Protein 8RG1 (pdb70)

B-factor: mean 20.56, std 11.64, range [0.0, 117.67]

Solvent-accessible surface area: 33147 Å² total; per-residue (Å²): 22,37,37,40,67,46,80,76,1,19,127,9,78,24,131,72,15,80,79,130,55,32,17,78,129,13,56,48,2,18,3,0,41,66,2,74,68,94,44,0,3,0,0,10,30,24,43,0,65,0,12,28,0,45,21,159,81,17,73,68,97,64,5,36,86,2,76,149,25,45,39,42,98,110,8,79,1,0,0,4,1,7,8,24,17,78,59,26,174,93,43,42,50,0,3,0,0,0,0,11,107,30,105,190,31,140,87,138,146,54,20,16,18,2,8,0,31,59,3,14,32,37,174,94,86,19,42,7,50,126,82,61,75,19,9,39,32,2,15,5,8,75,24,12,4,5,2,32,3,26,27,2,89,56,78,44,0,7,1,0,2,0,1,5,0,33,20,33,144,91,19,18,61,60,61,7,12,0,37,81,21,4,73,87,146,46,9,99,55,153,55,10,78,5,0,11,0,0,0,0,14,0,31,49,99,4,49,58,0,202,72,9,12,63,22,126,71,15,57,3,5,1,27,0,6,0,0,24,1,0,13,0,4,12,36,6,95,80,34,42,5,0,0,0,6,21,10,26,10,0,2,1,9,1,0,10,8,13,102,6,0,8,3,0,19,4,17,1,3,1,22,13,21,18,8,0,8,2,20,6,35,7,23,56,0,100,79,110,88,12,150,55,81,45,15,8,13,46,102,48,25,98,52,11,62,58,42,62,0,49,110,32,135,22,153,25,7,2,24,8,32,6,0,1,4,15,12,29,51,102,60,68,4,80,72,101,77,3,48,171,80,39,86,2,24,48,0,7,0,20,0,3,1,6,36,0,5,120,15,43,174,105,50,5,116,39,12,104,31,0,0,0,0,0,0,6,10,6,0,0,0,0,54,0,58,0,2,92,70,9,16,9,1,10,32,50,6,60,11,8,5,8,15,43,0,38,1,26,1,1,7,6,13,75,45,0,22,18,0,10,0,0,0,14,41,71,28,35,0,1,76,58,104,0,35,30,21,108,101,12,106,18,63,1,1,0,0,43,10,38,79,142,21,38,38,41,65,48,77,69,2,20,144,14,77,16,122,75,15,77,80,106,47,20,33,56,121,14,66,49,2,21,2,0,39,68,3,58,60,87,44,0,2,0,0,12,27,19,32,0,68,0,7,38,0,46,5,130,83,13,70,62,94,64,4,38,85,2,74,149,27,45,42,45,92,118,6,72,1,0,0,4,1,6,8,28,14,79,65,24,189,114,45,44,47,0,3,0,0,0,0,11,132,28,95,185,25,132,84,188,152,69,41,21,16,1,9,0,30,60,3,22,32,37,174,102,87,25,41,5,62,144,80,65,76,19,9,40,31,2,15,7,9,83,21,12,4,5,1,31,2,28,26,2,89,58,82,46,0,8,1,0,2,0,1,4,0,35,20,34,144,89,26,20,43,63,56,7,11,0,37,80,18,4,63,84,131,42,17,109,56,150,59,11,77,4,0,13,0,0,0,0,16,0,30,48,101,4,52,30,2,168,79,7,12,67,22,127,74,24,50,3,4,1,28,0,5,0,0,25,2,0,17,0,4,12,33,7,93,78,38,45,6,0,0,0,6,22,10,25,10,0,2,1,8,0,0,10,8,13,101,5,0,9,2,0,19,3,18,1,3,0,22,12,21,20,8,0,12,13,20,6,35,8,38,55,17,86,79,144,98,23,159,56,74,46,47,10,12,51,139,45,25,95,36,10,62,59,43,99,0,42,103,31,135,23,147,24,5,2,24,8,33,6,0,1,4,14,12,31,60,103,66,79,7,77,43,76,117,9,35,150,94,24,57,0,28,51,0,8,0,20,0,4,1,6,38,0,5,125,13,42,168,111,54,3,113,40,12,107,31,0,0,0,0,0,0,6,9,6,0,0,0,0,58,0,59,1,3,94,72,8,18,10,1,10,33,52,6,60,23,7,7,11,15,43,0,41,1,24,1,1,8,8,13,75,37,0,28,19,0,8,0,0,0,14,36,71,28,39,0,1,72,65,109,2,31,31,21,110,100,12,99,17,50,0,0,0,0,40,8,37,64,147

InterPro domains:
  IPR011041 Soluble quinoprotein glucose/sorbosone dehydrogenase, beta-propeller domain superfamily [SSF50952] (26-454)
  IPR011042 Six-bladed beta-propeller, TolB-like [G3DSA:2.120.10.30] (25-478)
  IPR012938 Glucose/Sorbosone dehydrogenase [PF07995] (50-306)
  IPR012938 Glucose/Sorbosone dehydrogenase [PF07995] (367-452)
  IPR019893 PQQ-dependent dehydrogenase SndH-like [TIGR03606] (22-478)

Structure (mmCIF, N/CA/C/O backbone):
data_8RG1
#
_entry.id   8RG1
#
_cell.length_a   60.354
_cell.length_b   92.508
_cell.length_c   84.711
_cell.angle_alpha   90.000
_cell.angle_beta   105.000
_cell.angle_gamma   90.000
#
_symmetry.space_group_name_H-M   'P 1 21 1'
#
loop_
_entity.id
_entity.type
_entity.pdbx_description
1 polymer 'Quinoprotein glucose dehydrogenase B'
2 non-polymer '3-(3,5-dicarboxy-1~{H}-pyrrol-2-yl)pyridine-2,4,6-tricarboxylic acid'
3 non-polymer 'CALCIUM ION'
4 non-polymer 'LITHIUM ION'
5 water water
#
loop_
_atom_site.group_PDB
_atom_site.id
_atom_site.type_symbol
_atom_site.label_atom_id
_atom_site.label_alt_id
_atom_site.label_comp_id
_atom_site.label_asym_id
_atom_site.label_entity_id
_atom_site.label_seq_id
_atom_site.pdbx_PDB_ins_code
_atom_site.Cartn_x
_atom_site.Cartn_y
_atom_site.Cartn_z
_atom_site.occupancy
_atom_site.B_iso_or_equiv
_atom_site.auth_seq_id
_atom_site.auth_comp_id
_atom_site.auth_asym_id
_atom_site.auth_atom_id
_atom_site.pdbx_PDB_model_num
ATOM 1 N N . ASP A 1 1 ? 15.67418 1.22904 2.72547 1.000 11.77741 1 ASP A N 1
ATOM 2 C CA . ASP A 1 1 ? 16.95999 1.95416 2.74101 1.000 11.41684 1 ASP A CA 1
ATOM 3 C C . ASP A 1 1 ? 16.75847 3.39830 2.36075 1.000 10.98258 1 ASP A C 1
ATOM 4 O O . ASP A 1 1 ? 15.72920 3.77409 1.80752 1.000 11.89321 1 ASP A O 1
ATOM 15 N N . VAL A 1 2 ? 17.78513 4.17801 2.63018 1.000 11.62739 2 VAL A N 1
ATOM 16 C CA . VAL A 1 2 ? 17.78928 5.60486 2.39937 1.000 11.65634 2 VAL A CA 1
ATOM 17 C C . VAL A 1 2 ? 18.33679 5.83741 1.00447 1.000 11.88006 2 VAL A C 1
ATOM 18 O O . VAL A 1 2 ? 19.31557 5.19819 0.62072 1.000 13.24337 2 VAL A O 1
ATOM 31 N N . PRO A 1 3 ? 17.75577 6.73777 0.21779 1.000 13.03545 3 PRO A N 1
ATOM 32 C CA . PRO A 1 3 ? 18.23744 6.92110 -1.14800 1.000 13.54341 3 PRO A CA 1
ATOM 33 C C . PRO A 1 3 ? 19.68788 7.35876 -1.21050 1.000 14.51458 3 PRO A C 1
ATOM 34 O O . PRO A 1 3 ? 20.16832 8.11359 -0.37518 1.000 15.74367 3 PRO A O 1
ATOM 45 N N . LEU A 1 4 ? 20.38855 6.86986 -2.22280 1.000 15.55154 4 LEU A N 1
ATOM 46 C CA . LEU A 1 4 ? 21.66895 7.44494 -2.60117 1.000 16.55430 4 LEU A CA 1
ATOM 47 C C . LEU A 1 4 ? 21.44431 8.76169 -3.32643 1.000 18.35451 4 LEU A C 1
ATOM 48 O O . LEU A 1 4 ? 20.40442 8.98461 -3.94635 1.000 18.81772 4 LEU A O 1
ATOM 64 N N . THR A 1 5 ? 22.44525 9.62689 -3.26134 1.000 20.14683 5 THR A N 1
ATOM 65 C CA . THR A 1 5 ? 22.41966 10.88015 -3.98959 1.000 21.55753 5 THR A CA 1
ATOM 66 C C . THR A 1 5 ? 22.88678 10.67369 -5.43034 1.000 21.29697 5 THR A C 1
ATOM 67 O O . THR A 1 5 ? 23.53539 9.67565 -5.75559 1.000 20.62057 5 THR A O 1
ATOM 78 N N . PRO A 1 6 ? 22.59601 11.63350 -6.31564 1.000 22.12602 6 PRO A N 1
ATOM 79 C CA . PRO A 1 6 ? 23.14404 11.54105 -7.67487 1.000 22.87874 6 PRO A CA 1
ATOM 80 C C . PRO A 1 6 ? 24.65320 11.41288 -7.68141 1.000 22.24445 6 PRO A C 1
ATOM 81 O O . PRO A 1 6 ? 25.19736 10.68636 -8.51843 1.000 21.72334 6 PRO A O 1
ATOM 92 N N . SER A 1 7 ? 25.34446 12.09998 -6.76480 1.000 22.82347 7 SER A N 1
ATOM 93 C CA . SER A 1 7 ? 26.79278 11.97091 -6.68714 1.000 24.30259 7 SER A CA 1
ATOM 94 C C . SER A 1 7 ? 27.19812 10.54622 -6.34687 1.000 23.66304 7 SER A C 1
ATOM 95 O O . SER A 1 7 ? 28.16902 10.01527 -6.90001 1.000 24.75791 7 SER A O 1
ATOM 103 N N . GLN A 1 8 ? 26.44814 9.89737 -5.45566 1.000 21.99706 8 GLN A N 1
ATOM 104 C CA . GLN A 1 8 ? 26.76908 8.52653 -5.07762 1.000 21.46541 8 GLN A CA 1
ATOM 105 C C . GLN A 1 8 ? 26.49363 7.55815 -6.22109 1.000 21.04431 8 GLN A C 1
ATOM 106 O O . GLN A 1 8 ? 27.24854 6.60408 -6.43091 1.000 21.98652 8 GLN A O 1
ATOM 120 N N . PHE A 1 9 ? 25.45046 7.80090 -7.00535 1.000 19.47833 9 PHE A N 1
ATOM 121 C CA . PHE A 1 9 ? 25.26697 7.00286 -8.20943 1.000 18.96774 9 PHE A CA 1
ATOM 122 C C . PHE A 1 9 ? 26.36056 7.28674 -9.22579 1.000 19.63361 9 PHE A C 1
ATOM 123 O O . PHE A 1 9 ? 26.87373 6.36679 -9.86776 1.000 19.60729 9 PHE A O 1
ATOM 140 N N . ALA A 1 10 ? 26.72235 8.56077 -9.38720 1.000 20.21790 10 ALA A N 1
ATOM 141 C CA . ALA A 1 10 ? 27.69733 8.93843 -10.40734 1.000 21.71281 10 ALA A CA 1
ATOM 142 C C . ALA A 1 10 ? 29.03171 8.23824 -10.20219 1.000 22.98928 10 ALA A C 1
ATOM 143 O O . ALA A 1 10 ? 29.69992 7.87471 -11.17737 1.000 24.06046 10 ALA A O 1
ATOM 150 N N . LYS A 1 11 ? 29.44941 8.04631 -8.94840 1.000 23.21825 11 LYS A N 1
ATOM 151 C CA . LYS A 1 11 ? 30.77453 7.49781 -8.69919 1.000 23.87886 11 LYS A CA 1
ATOM 152 C C . LYS A 1 11 ? 30.83503 5.99065 -8.90096 1.000 22.13128 11 LYS A C 1
ATOM 153 O O . LYS A 1 11 ? 31.92317 5.42399 -8.87577 1.000 23.20772 11 LYS A O 1
ATOM 172 N N . ALA A 1 12 ? 29.70206 5.33134 -9.10462 1.000 20.04682 12 ALA A N 1
ATOM 173 C CA . ALA A 1 12 ? 29.66114 3.87239 -9.14919 1.000 19.55729 12 ALA A CA 1
ATOM 174 C C . ALA A 1 12 ? 29.97004 3.36750 -10.55615 1.000 20.07841 12 ALA A C 1
ATOM 175 O O . ALA A 1 12 ? 29.17875 2.68078 -11.18098 1.000 20.63373 12 ALA A O 1
ATOM 182 N N . LYS A 1 13 ? 31.16379 3.70597 -11.03836 1.000 21.77334 13 LYS A N 1
ATOM 183 C CA . LYS A 1 13 ? 31.49150 3.48703 -12.44371 1.000 24.34207 13 LYS A CA 1
ATOM 184 C C . LYS A 1 13 ? 32.12327 2.12835 -12.72128 1.000 24.94214 13 LYS A C 1
ATOM 185 O O . LYS A 1 13 ? 32.26250 1.75059 -13.89247 1.000 26.35020 13 LYS A O 1
ATOM 204 N N . SER A 1 14 ? 32.48621 1.37735 -11.68854 1.000 23.87096 14 SER A N 1
ATOM 205 C CA . SER A 1 14 ? 32.97870 0.01075 -11.85175 1.000 22.73925 14 SER A CA 1
ATOM 206 C C . SER A 1 14 ? 34.18702 -0.03103 -12.78789 1.000 23.96308 14 SER A C 1
ATOM 207 O O . SER A 1 14 ? 34.22645 -0.75531 -13.78770 1.000 23.53671 14 SER A O 1
ATOM 215 N N . GLU A 1 15 ? 35.20042 0.74837 -12.41901 1.000 25.88173 15 GLU A N 1
ATOM 216 C CA . GLU A 1 15 ? 36.42787 0.79997 -13.19572 1.000 27.44508 15 GLU A CA 1
ATOM 217 C C . GLU A 1 15 ? 37.18358 -0.51734 -13.16257 1.000 27.61088 15 GLU A C 1
ATOM 218 O O . GLU A 1 15 ? 38.11389 -0.68813 -13.95623 1.000 28.71628 15 GLU A O 1
ATOM 230 N N . ASN A 1 16 ? 36.80553 -1.45036 -12.28205 1.000 26.52391 16 ASN A N 1
ATOM 231 C CA . ASN A 1 16 ? 37.43887 -2.75969 -12.19341 1.000 26.66603 16 ASN A CA 1
ATOM 232 C C . ASN A 1 16 ? 36.86209 -3.76768 -13.18443 1.000 24.11836 16 ASN A C 1
ATOM 233 O O . ASN A 1 16 ? 37.19519 -4.95746 -13.12272 1.000 24.73685 16 ASN A O 1
ATOM 244 N N . PHE A 1 17 ? 35.99548 -3.33247 -14.08614 1.000 21.45752 17 PHE A N 1
ATOM 245 C CA . PHE A 1 17 ? 35.48682 -4.19225 -15.13680 1.000 19.98629 17 PHE A CA 1
ATOM 246 C C . PHE A 1 17 ? 35.76115 -3.54408 -16.48365 1.000 20.35739 17 PHE A C 1
ATOM 247 O O . PHE A 1 17 ? 35.72853 -2.32226 -16.61300 1.000 21.84703 17 PHE A O 1
ATOM 264 N N . ASP A 1 18 ? 36.00266 -4.38612 -17.48196 1.000 20.43108 18 ASP A N 1
ATOM 265 C CA . ASP A 1 18 ? 36.08704 -3.97164 -18.87238 1.000 20.79691 18 ASP A CA 1
ATOM 266 C C . ASP A 1 18 ? 34.73791 -4.19385 -19.52935 1.000 18.76772 18 ASP A C 1
ATOM 267 O O . ASP A 1 18 ? 34.16573 -5.28079 -19.42596 1.000 19.35200 18 ASP A O 1
ATOM 276 N N . LYS A 1 19 ? 34.25366 -3.17649 -20.21696 1.000 17.39387 19 LYS A N 1
ATOM 277 C CA . LYS A 1 19 ? 32.97720 -3.20809 -20.91868 1.000 17.29386 19 LYS A CA 1
ATOM 278 C C . LYS A 1 19 ? 33.19944 -3.47542 -22.40038 1.000 17.33860 19 LYS A C 1
ATOM 279 O O . LYS A 1 19 ? 34.08082 -2.88354 -23.02153 1.000 17.98341 19 LYS A O 1
ATOM 298 N N . LYS A 1 20 ? 32.38618 -4.36105 -22.96307 1.000 16.27795 20 LYS A N 1
ATOM 299 C CA . LYS A 1 20 ? 32.39961 -4.61146 -24.39140 1.000 17.00435 20 LYS A CA 1
ATOM 300 C C . LYS A 1 20 ? 30.96478 -4.80792 -24.84858 1.000 16.48850 20 LYS A C 1
ATOM 301 O O . LYS A 1 20 ? 30.21417 -5.58433 -24.25644 1.000 17.05172 20 LYS A O 1
ATOM 320 N N . VAL A 1 21 ? 30.58444 -4.09915 -25.89973 1.000 15.83053 21 VAL A N 1
ATOM 321 C CA . VAL A 1 21 ? 29.28202 -4.30005 -26.51170 1.000 16.06740 21 VAL A CA 1
ATOM 322 C C . VAL A 1 21 ? 29.35684 -5.52909 -27.40117 1.000 16.28058 21 VAL A C 1
ATOM 323 O O . VAL A 1 21 ? 30.23294 -5.63333 -28.26576 1.000 18.15712 21 VAL A O 1
ATOM 336 N N . ILE A 1 22 ? 28.47497 -6.48594 -27.15913 1.000 14.67776 22 ILE A N 1
ATOM 337 C CA . ILE A 1 22 ? 28.40710 -7.67803 -27.99207 1.000 15.94370 22 ILE A CA 1
ATOM 338 C C . ILE A 1 22 ? 27.46362 -7.43747 -29.16048 1.000 15.26467 22 ILE A C 1
ATOM 339 O O . ILE A 1 22 ? 27.83004 -7.65749 -30.31499 1.000 16.79380 22 ILE A O 1
ATOM 355 N N . LEU A 1 23 ? 26.23063 -7.04808 -28.87540 1.000 14.14612 23 LEU A N 1
ATOM 356 C CA . LEU A 1 23 ? 25.24430 -6.73178 -29.89199 1.000 14.31719 23 LEU A CA 1
ATOM 357 C C . LEU A 1 23 ? 24.69145 -5.35507 -29.60026 1.000 14.65933 23 LEU A C 1
ATOM 358 O O . LEU A 1 23 ? 24.39985 -5.02867 -28.44627 1.000 14.22770 23 LEU A O 1
ATOM 374 N N . SER A 1 24 ? 24.50402 -4.57152 -30.65478 1.000 16.63062 24 SER A N 1
ATOM 375 C CA . SER A 1 24 ? 24.05556 -3.19331 -30.51701 1.000 19.24936 24 SER A CA 1
ATOM 376 C C . SER A 1 24 ? 22.80491 -2.91385 -31.33066 1.000 21.04694 24 SER A C 1
ATOM 377 O O . SER A 1 24 ? 22.39737 -1.75092 -31.43258 1.000 23.66041 24 SER A O 1
ATOM 385 N N . ASN A 1 25 ? 22.20071 -3.92179 -31.93991 1.000 19.79679 25 ASN A N 1
ATOM 386 C CA . ASN A 1 25 ? 21.09078 -3.65409 -32.85163 1.000 21.19169 25 ASN A CA 1
ATOM 387 C C . ASN A 1 25 ? 19.81316 -4.34822 -32.40994 1.000 21.00746 25 ASN A C 1
ATOM 388 O O . ASN A 1 25 ? 18.96056 -4.68320 -33.23480 1.000 22.39973 25 ASN A O 1
ATOM 399 N N . LEU A 1 26 ? 19.66155 -4.54078 -31.10553 1.000 18.94143 26 LEU A N 1
ATOM 400 C CA . LEU A 1 26 ? 18.49494 -5.24462 -30.59844 1.000 17.72023 26 LEU A CA 1
ATOM 401 C C . LEU A 1 26 ? 17.32457 -4.29361 -30.43688 1.000 17.96499 26 LEU A C 1
ATOM 402 O O . LEU A 1 26 ? 17.49879 -3.10630 -30.16985 1.000 19.54149 26 LEU A O 1
ATOM 418 N N . ASN A 1 27 ? 16.12499 -4.83211 -30.59202 1.000 17.00698 27 ASN A N 1
ATOM 419 C CA . ASN A 1 27 ? 14.91922 -4.05299 -30.41098 1.000 17.07278 27 ASN A CA 1
ATOM 420 C C . ASN A 1 27 ? 14.25608 -4.51876 -29.12934 1.000 15.89369 27 ASN A C 1
ATOM 421 O O . ASN A 1 27 ? 13.81078 -5.66328 -29.05566 1.000 17.09383 27 ASN A O 1
ATOM 432 N N . LYS A 1 28 ? 14.19916 -3.63569 -28.14519 1.000 14.82514 28 LYS A N 1
ATOM 433 C CA . LYS A 1 28 ? 13.55917 -3.89118 -26.87078 1.000 13.78028 28 LYS A CA 1
ATOM 434 C C . LYS A 1 28 ? 13.95912 -5.25962 -26.31819 1.000 13.26706 28 LYS A C 1
ATOM 435 O O . LYS A 1 28 ? 13.10075 -6.08148 -25.99172 1.000 13.66974 28 LYS A O 1
ATOM 454 N N . PRO A 1 29 ? 15.24764 -5.51609 -26.18955 1.000 12.63277 29 PRO A N 1
ATOM 455 C CA . PRO A 1 29 ? 15.68084 -6.76684 -25.57991 1.000 12.41696 29 PRO A CA 1
ATOM 456 C C . PRO A 1 29 ? 15.19992 -6.79569 -24.15218 1.000 12.66699 29 PRO A C 1
ATOM 457 O O . PRO A 1 29 ? 15.25275 -5.79640 -23.43568 1.000 15.19623 29 PRO A O 1
ATOM 468 N N . HIS A 1 30 ? 14.71990 -7.95056 -23.73213 1.000 11.87742 30 HIS A N 1
ATOM 469 C CA . HIS A 1 30 ? 13.98296 -7.98874 -22.48443 1.000 12.14587 30 HIS A CA 1
ATOM 470 C C . HIS A 1 30 ? 14.54503 -8.98393 -21.48657 1.000 12.58277 30 HIS A C 1
ATOM 471 O O . HIS A 1 30 ? 14.85982 -8.60922 -20.36317 1.000 14.03031 30 HIS A O 1
ATOM 485 N N . ALA A 1 31 ? 14.65478 -10.24206 -21.84663 1.000 12.13008 31 ALA A N 1
ATOM 486 C CA . ALA A 1 31 ? 15.16139 -11.25447 -20.94590 1.000 12.68278 31 ALA A CA 1
ATOM 487 C C . ALA A 1 31 ? 16.39827 -11.88109 -21.55341 1.000 11.53264 31 ALA A C 1
ATOM 488 O O . ALA A 1 31 ? 16.49007 -12.04316 -22.75426 1.000 11.85900 31 ALA A O 1
ATOM 495 N N . LEU A 1 32 ? 17.32623 -12.29905 -20.71430 1.000 11.94848 32 LEU A N 1
ATOM 496 C CA . LEU A 1 32 ? 18.44260 -13.08544 -21.20009 1.000 13.09336 32 LEU A CA 1
ATOM 497 C C . LEU A 1 32 ? 18.73159 -14.19100 -20.20792 1.000 12.16693 32 LEU A C 1
ATOM 498 O O . LEU A 1 32 ? 18.52053 -14.06882 -19.00105 1.000 12.40117 32 LEU A O 1
ATOM 514 N N . LEU A 1 33 ? 19.19111 -15.27733 -20.75970 1.000 11.95375 33 LEU A N 1
ATOM 515 C CA . LEU A 1 33 ? 19.45830 -16.47151 -20.00830 1.000 12.90649 33 LEU A CA 1
ATOM 516 C C . LEU A 1 33 ? 20.73094 -17.10106 -20.52815 1.000 12.60119 33 LEU A C 1
ATOM 517 O O . LEU A 1 33 ? 21.02087 -17.08486 -21.71769 1.000 13.59868 33 LEU A O 1
ATOM 533 N N . TRP A 1 34 ? 21.45580 -17.70547 -19.61740 1.000 12.44854 34 TRP A N 1
ATOM 534 C CA . TRP A 1 34 ? 22.50716 -18.62919 -19.98379 1.000 13.48288 34 TRP A CA 1
ATOM 535 C C . TRP A 1 34 ? 21.85455 -19.96530 -20.30990 1.000 14.33035 34 TRP A C 1
ATOM 536 O O . TRP A 1 34 ? 21.26171 -20.60329 -19.44738 1.000 16.44375 34 TRP A O 1
ATOM 557 N N . GLY A 1 35 ? 21.95078 -20.38755 -21.54891 1.000 13.57236 35 GLY A N 1
ATOM 558 C CA . GLY A 1 35 ? 21.23294 -21.55488 -21.98736 1.000 13.82766 35 GLY A CA 1
ATOM 559 C C . GLY A 1 35 ? 21.96834 -22.85166 -21.73002 1.000 15.19887 35 GLY A C 1
ATOM 560 O O . GLY A 1 35 ? 23.15283 -22.87358 -21.40857 1.000 15.31204 35 GLY A O 1
ATOM 564 N N . PRO A 1 36 ? 21.25431 -23.96296 -21.86778 1.000 17.31755 36 PRO A N 1
ATOM 565 C CA . PRO A 1 36 ? 21.85653 -25.28316 -21.62914 1.000 18.24397 36 PRO A CA 1
ATOM 566 C C . PRO A 1 36 ? 22.91855 -25.64742 -22.63965 1.000 17.89130 36 PRO A C 1
ATOM 567 O O . PRO A 1 36 ? 23.66363 -26.61374 -22.42580 1.000 18.85983 36 PRO A O 1
ATOM 578 N N . ASP A 1 37 ? 23.00131 -24.91438 -23.73956 1.000 16.55956 37 ASP A N 1
ATOM 579 C CA . ASP A 1 37 ? 24.02317 -25.11835 -24.75259 1.000 16.47797 37 ASP A CA 1
ATOM 580 C C . ASP A 1 37 ? 25.20829 -24.20157 -24.53402 1.000 15.85685 37 ASP A C 1
ATOM 581 O O . ASP A 1 37 ? 26.06916 -24.09369 -25.41283 1.000 16.26215 37 ASP A O 1
ATOM 590 N N . ASN A 1 38 ? 25.25114 -23.52630 -23.38311 1.000 15.47259 38 ASN A N 1
ATOM 591 C CA . ASN A 1 38 ? 26.30762 -22.56752 -23.03651 1.000 15.71999 38 ASN A CA 1
ATOM 592 C C . ASN A 1 38 ? 26.34696 -21.38876 -23.98766 1.000 14.91726 38 ASN A C 1
ATOM 593 O O . ASN A 1 38 ? 27.39769 -20.76697 -24.20753 1.000 16.85959 38 ASN A O 1
ATOM 604 N N . GLN A 1 39 ? 25.20761 -21.05506 -24.54972 1.000 13.32496 39 GLN A N 1
ATOM 605 C CA . GLN A 1 39 ? 25.06393 -19.82547 -25.29849 1.000 13.39603 39 GLN A CA 1
ATOM 606 C C . GLN A 1 39 ? 24.07135 -18.94124 -24.55948 1.000 13.20389 39 GLN A C 1
ATOM 607 O O . GLN A 1 39 ? 23.32240 -19.39002 -23.69744 1.000 13.79344 39 GLN A O 1
ATOM 621 N N . ILE A 1 40 ? 24.07136 -17.67597 -24.91906 1.000 12.56435 40 ILE A N 1
ATOM 622 C CA . ILE A 1 40 ? 23.18475 -16.70501 -24.30936 1.000 12.33274 40 ILE A CA 1
ATOM 623 C C . ILE A 1 40 ? 21.92483 -16.63527 -25.14632 1.000 12.04060 40 ILE A C 1
ATOM 624 O O . ILE A 1 40 ? 21.99430 -16.44056 -26.35205 1.000 13.08282 40 ILE A O 1
ATOM 640 N N . TRP A 1 41 ? 20.77041 -16.81630 -24.53277 1.000 12.01954 41 TRP A N 1
ATOM 641 C CA . TRP A 1 41 ? 19.52689 -16.64981 -25.24287 1.000 12.42749 41 TRP A CA 1
ATOM 642 C C . TRP A 1 41 ? 18.85362 -15.39070 -24.73375 1.000 12.01955 41 TRP A C 1
ATOM 643 O O . TRP A 1 41 ? 18.90245 -15.09435 -23.54512 1.000 13.33812 41 TRP A O 1
ATOM 664 N N . LEU A 1 42 ? 18.26863 -14.62599 -25.62601 1.000 11.95901 42 LEU A N 1
ATOM 665 C CA . LEU A 1 42 ? 17.61615 -13.39976 -25.22444 1.000 12.27747 42 LEU A CA 1
ATOM 666 C C . LEU A 1 42 ? 16.36165 -13.19305 -26.04403 1.000 12.26431 42 LEU A C 1
ATOM 667 O O . LEU A 1 42 ? 16.20886 -13.75497 -27.12404 1.000 12.48275 42 LEU A O 1
ATOM 683 N N . THR A 1 43 ? 15.46625 -12.37392 -25.50850 1.000 11.66424 43 THR A N 1
ATOM 684 C CA . THR A 1 43 ? 14.22463 -12.09406 -26.17471 1.000 11.98796 43 THR A CA 1
ATOM 685 C C . THR A 1 43 ? 14.16810 -10.63231 -26.58295 1.000 12.60119 43 THR A C 1
ATOM 686 O O . THR A 1 43 ? 14.79666 -9.76122 -25.97281 1.000 13.06177 43 THR A O 1
ATOM 697 N N . GLU A 1 44 ? 13.38144 -10.39523 -27.60824 1.000 13.11441 44 GLU A N 1
ATOM 698 C CA . GLU A 1 44 ? 13.02821 -9.06309 -28.04518 1.000 13.08283 44 GLU A CA 1
ATOM 699 C C . GLU A 1 44 ? 11.54384 -8.90639 -27.79051 1.000 12.66173 44 GLU A C 1
ATOM 700 O O . GLU A 1 44 ? 10.73142 -9.65109 -28.33919 1.000 13.23021 44 GLU A O 1
ATOM 712 N N . ARG A 1 45 ? 11.18995 -7.95557 -26.94822 1.000 12.26957 45 ARG A N 1
ATOM 713 C CA . ARG A 1 45 ? 9.83480 -7.93838 -26.41744 1.000 12.11166 45 ARG A CA 1
ATOM 714 C C . ARG A 1 45 ? 8.80926 -7.58256 -27.48583 1.000 12.68278 45 ARG A C 1
ATOM 715 O O . ARG A 1 45 ? 7.70444 -8.11931 -27.48765 1.000 13.53814 45 ARG A O 1
ATOM 736 N N . ALA A 1 46 ? 9.11342 -6.63413 -28.35346 1.000 13.98030 46 ALA A N 1
ATOM 737 C CA . ALA A 1 46 ? 8.08590 -6.21549 -29.29838 1.000 14.48826 46 ALA A CA 1
ATOM 738 C C . ALA A 1 46 ? 8.02203 -7.11000 -30.51934 1.000 14.80672 46 ALA A C 1
ATOM 739 O O . ALA A 1 46 ? 6.93489 -7.40811 -31.01780 1.000 16.81485 46 ALA A O 1
ATOM 746 N N . THR A 1 47 ? 9.17154 -7.54002 -31.02066 1.000 14.42509 47 THR A N 1
ATOM 747 C CA . THR A 1 47 ? 9.15974 -8.41138 -32.18331 1.000 14.38035 47 THR A CA 1
ATOM 748 C C . THR A 1 47 ? 8.80904 -9.84597 -31.83174 1.000 13.85661 47 THR A C 1
ATOM 749 O O . THR A 1 47 ? 8.37260 -10.58222 -32.71648 1.000 15.10675 47 THR A O 1
ATOM 760 N N . GLY A 1 48 ? 9.00039 -10.26284 -30.59299 1.000 13.86976 48 GLY A N 1
ATOM 761 C CA . GLY A 1 48 ? 8.79197 -11.64608 -30.27031 1.000 13.73554 48 GLY A CA 1
ATOM 762 C C . GLY A 1 48 ? 9.91853 -12.55660 -30.66609 1.000 13.57762 48 GLY A C 1
ATOM 763 O O . GLY A 1 48 ? 9.75539 -13.77995 -30.63371 1.000 14.22770 48 GLY A O 1
ATOM 767 N N . LYS A 1 49 ? 11.06293 -12.00726 -31.01874 1.000 12.64857 49 LYS A N 1
ATOM 768 C CA . LYS A 1 49 ? 12.18893 -12.82480 -31.40440 1.000 12.73016 49 LYS A CA 1
ATOM 769 C C . LYS A 1 49 ? 12.90705 -13.37608 -30.19418 1.000 12.63541 49 LYS A C 1
ATOM 770 O O . LYS A 1 49 ? 13.04783 -12.72226 -29.15232 1.000 13.26443 49 LYS A O 1
ATOM 789 N N . ILE A 1 50 ? 13.37840 -14.60031 -30.36332 1.000 12.90386 50 ILE A N 1
ATOM 790 C CA . ILE A 1 50 ? 14.23694 -15.30012 -29.44254 1.000 13.56973 50 ILE A CA 1
ATOM 791 C C . ILE A 1 50 ? 15.54381 -15.50998 -30.17709 1.000 12.83280 50 ILE A C 1
ATOM 792 O O . ILE A 1 50 ? 15.57234 -16.16445 -31.23324 1.000 12.89070 50 ILE A O 1
ATOM 808 N N . LEU A 1 51 ? 16.60115 -14.91626 -29.65251 1.000 12.13008 51 LEU A N 1
ATOM 809 C CA . LEU A 1 51 ? 17.91869 -14.90880 -30.25692 1.000 11.74583 51 LEU A CA 1
ATOM 810 C C . LEU A 1 51 ? 18.86191 -15.71899 -29.38496 1.000 12.02744 51 LEU A C 1
ATOM 811 O O . LEU A 1 51 ? 18.73248 -15.75123 -28.16163 1.000 13.52498 51 LEU A O 1
ATOM 827 N N . ARG A 1 52 ? 19.83690 -16.33188 -30.01942 1.000 12.10113 52 ARG A N 1
ATOM 828 C CA . ARG A 1 52 ? 20.88931 -17.04315 -29.31187 1.000 12.05376 52 ARG A CA 1
ATOM 829 C C . ARG A 1 52 ? 22.22728 -16.47723 -29.75990 1.000 11.76688 52 ARG A C 1
ATOM 830 O O . ARG A 1 52 ? 22.49550 -16.40361 -30.96124 1.000 12.79595 52 ARG A O 1
ATOM 851 N N . VAL A 1 53 ? 23.05524 -16.09815 -28.80317 1.000 11.82215 53 VAL A N 1
ATOM 852 C CA . VAL A 1 53 ? 24.31080 -15.41881 -29.05928 1.000 12.27747 53 VAL A CA 1
ATOM 853 C C . VAL A 1 53 ? 25.41937 -16.30003 -28.52178 1.000 12.39327 53 VAL A C 1
ATOM 854 O O . VAL A 1 53 ? 25.36175 -16.74557 -27.37184 1.000 13.11441 53 VAL A O 1
ATOM 867 N N . ASN A 1 54 ? 26.43617 -16.52653 -29.32373 1.000 13.57763 54 ASN A N 1
ATOM 868 C CA . ASN A 1 54 ? 27.57073 -17.28109 -28.86185 1.000 15.43574 54 ASN A CA 1
ATOM 869 C C . ASN A 1 54 ? 28.44180 -16.36371 -28.02430 1.000 16.62799 54 ASN A C 1
ATOM 870 O O . ASN A 1 54 ? 28.92419 -15.35744 -28.53828 1.000 17.72812 54 ASN A O 1
ATOM 881 N N . PRO A 1 55 ? 28.64521 -16.65013 -26.73846 1.000 17.73865 55 PRO A N 1
ATOM 882 C CA . PRO A 1 55 ? 29.32444 -15.67637 -25.87423 1.000 20.39423 55 PRO A CA 1
ATOM 883 C C . PRO A 1 55 ? 30.76221 -15.46896 -26.23587 1.000 22.47606 55 PRO A C 1
ATOM 884 O O . PRO A 1 55 ? 31.32003 -14.41844 -25.90725 1.000 24.57104 55 PRO A O 1
ATOM 895 N N . GLU A 1 56 ? 31.39538 -16.45088 -26.86670 1.000 23.13667 56 GLU A N 1
ATOM 896 C CA . GLU A 1 56 ? 32.80236 -16.30265 -27.21616 1.000 25.95806 56 GLU A CA 1
ATOM 897 C C . GLU A 1 56 ? 32.95723 -15.41931 -28.44008 1.000 26.47127 56 GLU A C 1
ATOM 898 O O . GLU A 1 56 ? 33.71159 -14.44071 -28.41886 1.000 27.93197 56 GLU A O 1
ATOM 910 N N . SER A 1 57 ? 32.22304 -15.73600 -29.50767 1.000 25.24481 57 SER A N 1
ATOM 911 C CA . SER A 1 57 ? 32.38933 -15.05993 -30.78425 1.000 25.03689 57 SER A CA 1
ATOM 912 C C . SER A 1 57 ? 31.39526 -13.92631 -31.00028 1.000 25.03163 57 SER A C 1
ATOM 913 O O . SER A 1 57 ? 31.65120 -13.03882 -31.82115 1.000 25.63696 57 SER A O 1
ATOM 921 N N . GLY A 1 58 ? 30.28162 -13.92898 -30.28759 1.000 22.81557 58 GLY A N 1
ATOM 922 C CA . GLY A 1 58 ? 29.25860 -12.94362 -30.50819 1.000 21.56279 58 GLY A CA 1
ATOM 923 C C . GLY A 1 58 ? 28.36381 -13.19799 -31.70880 1.000 19.27304 58 GLY A C 1
ATOM 924 O O . GLY A 1 58 ? 27.50557 -12.36833 -32.00076 1.000 18.68876 58 GLY A O 1
ATOM 928 N N . SER A 1 59 ? 28.53569 -14.30155 -32.42836 1.000 18.12291 59 SER A N 1
ATOM 929 C CA . SER A 1 59 ? 27.60130 -14.56727 -33.51137 1.000 17.40440 59 SER A CA 1
ATOM 930 C C . SER A 1 59 ? 26.21511 -14.82770 -32.94066 1.000 15.30152 59 SER A C 1
ATOM 931 O O . SER A 1 59 ? 26.05262 -15.33443 -31.82707 1.000 15.48311 59 SER A O 1
ATOM 939 N N . VAL A 1 60 ? 25.20051 -14.46197 -33.70609 1.000 13.30917 60 VAL A N 1
ATOM 940 C CA . VAL A 1 60 ? 23.83691 -14.50587 -33.21950 1.000 12.26694 60 VAL A CA 1
ATOM 941 C C . VAL A 1 60 ? 22.93538 -15.11129 -34.27071 1.000 12.38275 60 VAL A C 1
ATOM 942 O O . VAL A 1 60 ? 23.13573 -14.90732 -35.46759 1.000 12.36958 60 VAL A O 1
ATOM 955 N N . LYS A 1 61 ? 21.94354 -15.85141 -33.81128 1.000 13.37760 61 LYS A N 1
ATOM 956 C CA . LYS A 1 61 ? 20.93969 -16.44968 -34.67599 1.000 14.27508 61 LYS A CA 1
ATOM 957 C C . LYS A 1 61 ? 19.56924 -16.19794 -34.07410 1.000 13.68553 61 LYS A C 1
ATOM 958 O O . LYS A 1 61 ? 19.39414 -16.27387 -32.86388 1.000 14.01715 61 LYS A O 1
ATOM 977 N N . THR A 1 62 ? 18.60776 -15.86648 -34.91537 1.000 13.57236 62 THR A N 1
ATOM 978 C CA . THR A 1 62 ? 17.23713 -15.78917 -34.45881 1.000 14.19086 62 THR A CA 1
ATOM 979 C C . THR A 1 62 ? 16.68371 -17.19803 -34.48307 1.000 14.93305 62 THR A C 1
ATOM 980 O O . THR A 1 62 ? 16.54350 -17.79584 -35.55242 1.000 17.12541 62 THR A O 1
ATOM 991 N N . VAL A 1 63 ? 16.40282 -17.73892 -33.30744 1.000 14.16191 63 VAL A N 1
ATOM 992 C CA . VAL A 1 63 ? 15.92867 -19.10606 -33.20806 1.000 15.55418 63 VAL A CA 1
ATOM 993 C C . VAL A 1 63 ? 14.47047 -19.18054 -33.60414 1.000 15.35679 63 VAL A C 1
ATOM 994 O O . VAL A 1 63 ? 14.03976 -20.13326 -34.25388 1.000 16.59640 63 VAL A O 1
ATOM 1007 N N . PHE A 1 64 ? 13.68700 -18.18615 -33.21241 1.000 14.89094 64 PHE A N 1
ATOM 1008 C CA . PHE A 1 64 ? 12.25435 -18.23951 -33.40371 1.000 14.82514 64 PHE A CA 1
ATOM 1009 C C . PHE A 1 64 ? 11.72034 -16.83725 -33.23278 1.000 14.13296 64 PHE A C 1
ATOM 1010 O O . PHE A 1 64 ? 12.30521 -16.01413 -32.54435 1.000 15.23308 64 PHE A O 1
ATOM 1027 N N . GLN A 1 65 ? 10.59632 -16.57840 -33.86425 1.000 13.79607 65 GLN A N 1
ATOM 1028 C CA . GLN A 1 65 ? 9.84972 -15.35852 -33.65209 1.000 14.82514 65 GLN A CA 1
ATOM 1029 C C . GLN A 1 65 ? 8.44419 -15.79114 -33.27847 1.000 15.41995 65 GLN A C 1
ATOM 1030 O O . GLN A 1 65 ? 7.76513 -16.46494 -34.05560 1.000 16.15161 65 GLN A O 1
ATOM 1044 N N . VAL A 1 66 ? 8.03124 -15.45465 -32.07218 1.000 14.84094 66 VAL A N 1
ATOM 1045 C CA . VAL A 1 66 ? 6.73651 -15.89224 -31.56911 1.000 15.14360 66 VAL A CA 1
ATOM 1046 C C . VAL A 1 66 ? 5.68624 -15.16017 -32.38500 1.000 15.85948 66 VAL A C 1
ATOM 1047 O O . VAL A 1 66 ? 5.64484 -13.93039 -32.34627 1.000 16.55166 66 VAL A O 1
ATOM 1060 N N . PRO A 1 67 ? 4.84434 -15.85739 -33.13692 1.000 16.94645 67 PRO A N 1
ATOM 1061 C CA . PRO A 1 67 ? 3.88459 -15.15389 -33.98598 1.000 17.45177 67 PRO A CA 1
ATOM 1062 C C . PRO A 1 67 ? 2.80297 -14.48122 -33.16267 1.000 16.89381 67 PRO A C 1
ATOM 1063 O O . PRO A 1 67 ? 2.43050 -14.92734 -32.07679 1.000 16.63062 67 PRO A O 1
ATOM 1074 N N . GLU A 1 68 ? 2.28458 -13.39468 -33.70751 1.000 17.57021 68 GLU A N 1
ATOM 1075 C CA . GLU A 1 68 ? 1.08561 -12.72004 -33.23241 1.000 18.11501 68 GLU A CA 1
ATOM 1076 C C . GLU A 1 68 ? 1.27469 -12.07042 -31.87170 1.000 15.22519 68 GLU A C 1
ATOM 1077 O O . GLU A 1 68 ? 0.29788 -11.70051 -31.23132 1.000 15.42784 68 GLU A O 1
ATOM 1089 N N . ILE A 1 69 ? 2.51397 -11.89207 -31.43305 1.000 14.99095 69 ILE A N 1
ATOM 1090 C CA . ILE A 1 69 ? 2.76872 -11.08846 -30.24634 1.000 14.18296 69 ILE A CA 1
ATOM 1091 C C . ILE A 1 69 ? 2.24446 -9.69408 -30.49350 1.000 14.77250 69 ILE A C 1
ATOM 1092 O O . ILE A 1 69 ? 2.42977 -9.11786 -31.57093 1.000 16.08582 69 ILE A O 1
ATOM 1108 N N . VAL A 1 70 ? 1.57038 -9.14860 -29.50033 1.000 14.32245 70 VAL A N 1
ATOM 1109 C CA . VAL A 1 70 ? 1.02051 -7.81117 -29.57188 1.000 15.02780 70 VAL A CA 1
ATOM 1110 C C . VAL A 1 70 ? 1.84578 -6.92810 -28.66011 1.000 14.76724 70 VAL A C 1
ATOM 1111 O O . VAL A 1 70 ? 2.15266 -7.29442 -27.52119 1.000 14.85672 70 VAL A O 1
ATOM 1124 N N . ASN A 1 71 ? 2.19458 -5.75929 -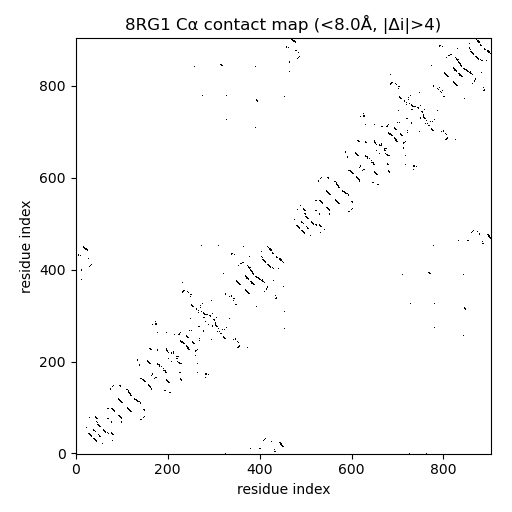29.14886 1.000 15.60682 71 ASN A N 1
ATOM 1125 C CA . ASN A 1 71 ? 2.98144 -4.83146 -28.36224 1.000 17.23333 71 ASN A CA 1
ATOM 1126 C C . ASN A 1 71 ? 2.54865 -3.43593 -28.73497 1.000 17.79129 71 ASN A C 1
ATOM 1127 O O . ASN A 1 71 ? 2.28787 -3.15394 -29.90868 1.000 19.35989 71 ASN A O 1
ATOM 1138 N N . ASP A 1 72 ? 2.42894 -2.58300 -27.72453 1.000 17.60706 72 ASP A N 1
ATOM 1139 C CA . ASP A 1 72 ? 2.13827 -1.17844 -27.94634 1.000 18.92564 72 ASP A CA 1
ATOM 1140 C C . ASP A 1 72 ? 3.42144 -0.39548 -27.74686 1.000 18.64402 72 ASP A C 1
ATOM 1141 O O . ASP A 1 72 ? 4.16689 -0.64738 -26.80616 1.000 18.16238 72 ASP A O 1
ATOM 1150 N N . ALA A 1 73 ? 3.68327 0.54520 -28.65249 1.000 20.58899 73 ALA A N 1
ATOM 1151 C CA . ALA A 1 73 ? 4.90302 1.34269 -28.56771 1.000 23.09982 73 ALA A CA 1
ATOM 1152 C C . ALA A 1 73 ? 5.01129 2.05718 -27.22467 1.000 25.09479 73 ALA A C 1
ATOM 1153 O O . ALA A 1 73 ? 6.12022 2.27021 -26.71981 1.000 26.85026 73 ALA A O 1
ATOM 1160 N N . ASP A 1 74 ? 3.88061 2.44324 -26.63705 1.000 25.93437 74 ASP A N 1
ATOM 1161 C CA . ASP A 1 74 ? 3.85092 3.11118 -25.34510 1.000 27.25032 74 ASP A CA 1
ATOM 1162 C C . ASP A 1 74 ? 3.61386 2.13811 -24.20198 1.000 26.61076 74 ASP A C 1
ATOM 1163 O O . ASP A 1 74 ? 3.16925 2.55044 -23.12056 1.000 29.25055 74 ASP A O 1
ATOM 1172 N N . GLY A 1 75 ? 3.90814 0.85203 -24.41635 1.000 22.64450 75 GLY A N 1
ATOM 1173 C CA . GLY A 1 75 ? 3.51209 -0.18414 -23.49350 1.000 19.62572 75 GLY A CA 1
ATOM 1174 C C . GLY A 1 75 ? 4.67850 -1.07855 -23.12638 1.000 18.12554 75 GLY A C 1
ATOM 1175 O O . GLY A 1 75 ? 5.73380 -1.07982 -23.76126 1.000 18.85983 75 GLY A O 1
ATOM 1179 N N . GLN A 1 76 ? 4.44773 -1.83889 -22.06733 1.000 16.72537 76 GLN A N 1
ATOM 1180 C CA . GLN A 1 76 ? 5.37713 -2.82099 -21.54202 1.000 17.02804 76 GLN A CA 1
ATOM 1181 C C . GLN A 1 76 ? 4.95819 -4.23637 -21.89832 1.000 15.12781 76 GLN A C 1
ATOM 1182 O O . GLN A 1 76 ? 5.43329 -5.19599 -21.29642 1.000 15.29888 76 GLN A O 1
ATOM 1196 N N . ASN A 1 77 ? 4.06089 -4.37216 -22.85334 1.000 13.78818 77 ASN A N 1
ATOM 1197 C CA . ASN A 1 77 ? 3.54875 -5.66063 -23.26323 1.000 12.26694 77 ASN A CA 1
ATOM 1198 C C . ASN A 1 77 ? 4.38057 -6.22018 -24.40339 1.000 12.16693 77 ASN A C 1
ATOM 1199 O O . ASN A 1 77 ? 5.32916 -5.58114 -24.89313 1.000 13.25390 77 ASN A O 1
ATOM 1210 N N . GLY A 1 78 ? 4.07763 -7.46989 -24.75978 1.000 11.66424 78 GLY A N 1
ATOM 1211 C CA . GLY A 1 78 ? 4.78574 -8.15571 -25.81663 1.000 11.70108 78 GLY A CA 1
ATOM 1212 C C . GLY A 1 78 ? 5.21430 -9.52702 -25.36146 1.000 11.42210 78 GLY A C 1
ATOM 1213 O O . GLY A 1 78 ? 4.47005 -10.20298 -24.65310 1.000 12.78542 78 GLY A O 1
ATOM 1217 N N . LEU A 1 79 ? 6.41054 -9.94157 -25.76808 1.000 11.15102 79 LEU A N 1
ATOM 1218 C CA . LEU A 1 79 ? 6.98083 -11.21698 -25.35745 1.000 11.00363 79 LEU A CA 1
ATOM 1219 C C . LEU A 1 79 ? 7.70634 -10.98572 -24.04803 1.000 11.46685 79 LEU A C 1
ATOM 1220 O O . LEU A 1 79 ? 8.59220 -10.11967 -23.98161 1.000 11.74582 79 LEU A O 1
ATOM 1236 N N . LEU A 1 80 ? 7.29298 -11.72325 -23.01362 1.000 12.03796 80 LEU A N 1
ATOM 1237 C CA . LEU A 1 80 ? 7.73753 -11.45038 -21.65824 1.000 11.27735 80 LEU A CA 1
ATOM 1238 C C . LEU A 1 80 ? 8.46756 -12.64549 -21.06783 1.000 10.94310 80 LEU A C 1
ATOM 1239 O O . LEU A 1 80 ? 9.69019 -12.68680 -21.07436 1.000 11.98269 80 LEU A O 1
ATOM 1255 N N . GLY A 1 81 ? 7.74415 -13.60564 -20.53221 1.000 11.41420 81 GLY A N 1
ATOM 1256 C CA . GLY A 1 81 ? 8.38523 -14.70240 -19.86338 1.000 11.16154 81 GLY A CA 1
ATOM 1257 C C . GLY A 1 81 ? 9.21399 -15.54791 -20.80519 1.000 10.96416 81 GLY A C 1
ATOM 1258 O O . GLY A 1 81 ? 8.89419 -15.70125 -21.97216 1.000 11.15628 81 GLY A O 1
ATOM 1262 N N . PHE A 1 82 ? 10.26977 -16.13472 -20.25179 1.000 11.89058 82 PHE A N 1
ATOM 1263 C CA . PHE A 1 82 ? 11.17374 -16.95487 -21.05356 1.000 12.09061 82 PHE A CA 1
ATOM 1264 C C . PHE A 1 82 ? 12.00799 -17.81433 -20.12114 1.000 12.13798 82 PHE A C 1
ATOM 1265 O O . PHE A 1 82 ? 12.74296 -17.28545 -19.28746 1.000 12.24852 82 PHE A O 1
ATOM 1282 N N . ALA A 1 83 ? 11.86337 -19.13013 -20.22935 1.000 12.07481 83 ALA A N 1
ATOM 1283 C CA . ALA A 1 83 ? 12.63106 -20.04612 -19.40272 1.000 12.91965 83 ALA A CA 1
ATOM 1284 C C . ALA A 1 83 ? 12.81010 -21.35441 -20.14110 1.000 12.88017 83 ALA A C 1
ATOM 1285 O O . ALA A 1 83 ? 11.95353 -21.75580 -20.91363 1.000 13.65131 83 ALA A O 1
ATOM 1292 N N . PHE A 1 84 ? 13.90501 -22.03664 -19.84852 1.000 12.56961 84 PHE A N 1
ATOM 1293 C CA . PHE A 1 84 ? 14.10818 -23.38814 -20.32214 1.000 13.17758 84 PHE A CA 1
ATOM 1294 C C . PHE A 1 84 ? 13.62873 -24.40151 -19.30105 1.000 14.05136 84 PHE A C 1
ATOM 1295 O O . PHE A 1 84 ? 13.73645 -24.19883 -18.09516 1.000 14.77250 84 PHE A O 1
ATOM 1312 N N . HIS A 1 85 ? 13.18648 -25.53679 -19.79068 1.000 14.14085 85 HIS A N 1
ATOM 1313 C CA . HIS A 1 85 ? 13.00909 -26.65445 -18.88960 1.000 15.02780 85 HIS A CA 1
ATOM 1314 C C . HIS A 1 85 ? 14.35052 -26.97208 -18.24787 1.000 15.60945 85 HIS A C 1
ATOM 1315 O O . HIS A 1 85 ? 15.37760 -26.94043 -18.92983 1.000 15.79105 85 HIS A O 1
ATOM 1329 N N . PRO A 1 86 ? 14.37565 -27.30187 -16.95285 1.000 17.42545 86 PRO A N 1
ATOM 1330 C CA . PRO A 1 86 ? 15.66962 -27.49894 -16.27974 1.000 19.18093 86 PRO A CA 1
ATOM 1331 C C . PRO A 1 86 ? 16.40629 -28.74446 -16.70157 1.000 19.99682 86 PRO A C 1
ATOM 1332 O O . PRO A 1 86 ? 17.61723 -28.83254 -16.49463 1.000 20.88113 86 PRO A O 1
ATOM 1343 N N . ASP A 1 87 ? 15.71302 -29.71293 -17.28240 1.000 20.89956 87 ASP A N 1
ATOM 1344 C CA . ASP A 1 87 ? 16.33293 -30.93028 -17.79294 1.000 22.89979 87 ASP A CA 1
ATOM 1345 C C . ASP A 1 87 ? 16.17198 -30.91945 -19.30853 1.000 22.35499 87 ASP A C 1
ATOM 1346 O O . ASP A 1 87 ? 15.52021 -31.78021 -19.89191 1.000 23.00244 87 ASP A O 1
ATOM 1355 N N . PHE A 1 88 ? 16.76861 -29.91139 -19.95058 1.000 22.01548 88 PHE A N 1
ATOM 1356 C CA . PHE A 1 88 ? 16.44454 -29.59436 -21.33482 1.000 21.71281 88 PHE A CA 1
ATOM 1357 C C . PHE A 1 88 ? 16.85988 -30.70774 -22.28608 1.000 23.34459 88 PHE A C 1
ATOM 1358 O O . PHE A 1 88 ? 16.18714 -30.93475 -23.29189 1.000 23.00770 88 PHE A O 1
ATOM 1375 N N . LYS A 1 89 ? 17.95538 -31.40223 -21.98879 1.000 26.34757 89 LYS A N 1
ATOM 1376 C CA . LYS A 1 89 ? 18.43675 -32.44295 -22.88937 1.000 28.93209 89 LYS A CA 1
ATOM 1377 C C . LYS A 1 89 ? 17.39418 -33.54100 -23.06165 1.000 29.89800 89 LYS A C 1
ATOM 1378 O O . LYS A 1 89 ? 17.26407 -34.11204 -24.14887 1.000 31.37186 89 LYS A O 1
ATOM 1397 N N . ASN A 1 90 ? 16.63619 -33.83772 -22.01206 1.000 29.17160 90 ASN A N 1
ATOM 1398 C CA . ASN A 1 90 ? 15.59737 -34.85299 -22.05156 1.000 29.28477 90 ASN A CA 1
ATOM 1399 C C . ASN A 1 90 ? 14.20487 -34.27070 -22.23375 1.000 27.47666 90 ASN A C 1
ATOM 1400 O O . ASN A 1 90 ? 13.27360 -35.01670 -22.55970 1.000 29.46374 90 ASN A O 1
ATOM 1411 N N . ASN A 1 91 ? 14.04556 -32.96470 -22.03315 1.000 23.94992 91 ASN A N 1
ATOM 1412 C CA . ASN A 1 91 ? 12.74523 -32.30007 -22.08605 1.000 21.96547 91 ASN A CA 1
ATOM 1413 C C . ASN A 1 91 ? 12.99452 -30.96997 -22.76735 1.000 19.47307 91 ASN A C 1
ATOM 1414 O O . ASN A 1 91 ? 13.14705 -29.93518 -22.10436 1.000 18.63613 91 ASN A O 1
ATOM 1425 N N . PRO A 1 92 ? 13.07165 -30.96237 -24.09962 1.000 19.21514 92 PRO A N 1
ATOM 1426 C CA . PRO A 1 92 ? 13.54504 -29.77849 -24.83950 1.000 18.20186 92 PRO A CA 1
ATOM 1427 C C . PRO A 1 92 ? 12.43030 -28.76428 -25.00863 1.000 16.52008 92 PRO A C 1
ATOM 1428 O O . PRO A 1 92 ? 11.97559 -28.45286 -26.10650 1.000 16.95434 92 PRO A O 1
ATOM 1439 N N . TYR A 1 93 ? 11.99934 -28.22117 -23.88185 1.000 15.66998 93 TYR A N 1
ATOM 1440 C CA . TYR A 1 93 ? 10.91776 -27.25727 -23.85291 1.000 14.84093 93 TYR A CA 1
ATOM 1441 C C . TYR A 1 93 ? 11.38817 -25.88620 -23.43019 1.000 13.81187 93 TYR A C 1
ATOM 1442 O O . TYR A 1 93 ? 12.24314 -25.74073 -22.56271 1.000 14.10927 93 TYR A O 1
ATOM 1460 N N . ILE A 1 94 ? 10.79700 -24.89291 -24.06815 1.000 14.38035 94 ILE A N 1
ATOM 1461 C CA . ILE A 1 94 ? 10.96605 -23.50238 -23.70860 1.000 14.68302 94 ILE A CA 1
ATOM 1462 C C . ILE A 1 94 ? 9.59343 -22.98681 -23.33876 1.000 13.79344 94 ILE A C 1
ATOM 1463 O O . ILE A 1 94 ? 8.60533 -23.29214 -24.01023 1.000 15.59628 94 ILE A O 1
ATOM 1479 N N . TYR A 1 95 ? 9.54140 -22.21476 -22.27395 1.000 12.55908 95 TYR A N 1
ATOM 1480 C CA . TYR A 1 95 ? 8.30478 -21.67143 -21.74550 1.000 11.98270 95 TYR A CA 1
ATOM 1481 C C . TYR A 1 95 ? 8.36971 -20.17419 -21.90923 1.000 12.49592 95 TYR A C 1
ATOM 1482 O O . TYR A 1 95 ? 9.37089 -19.55394 -21.54358 1.000 13.64079 95 TYR A O 1
ATOM 1500 N N . ILE A 1 96 ? 7.31753 -19.60531 -22.46326 1.000 12.01954 96 ILE A N 1
ATOM 1501 C CA . ILE A 1 96 ? 7.26511 -18.16847 -22.64919 1.000 12.01428 96 ILE A CA 1
ATOM 1502 C C . ILE A 1 96 ? 5.94495 -17.66607 -22.11372 1.000 11.89058 96 ILE A C 1
ATOM 1503 O O . ILE A 1 96 ? 5.01600 -18.43023 -21.86069 1.000 12.35906 96 ILE A O 1
ATOM 1519 N N . SER A 1 97 ? 5.88211 -16.37238 -21.92455 1.000 11.54843 97 SER A N 1
ATOM 1520 C CA . SER A 1 97 ? 4.59519 -15.72066 -21.80974 1.000 11.49053 97 SER A CA 1
ATOM 1521 C C . SER A 1 97 ? 4.58862 -14.55339 -22.78313 1.000 11.37210 97 SER A C 1
ATOM 1522 O O . SER A 1 97 ? 5.63219 -13.97329 -23.10865 1.000 12.32484 97 SER A O 1
ATOM 1530 N N . GLY A 1 98 ? 3.41419 -14.22261 -23.26862 1.000 12.03007 98 GLY A N 1
ATOM 1531 C CA . GLY A 1 98 ? 3.33602 -13.10205 -24.18448 1.000 12.10113 98 GLY A CA 1
ATOM 1532 C C . GLY A 1 98 ? 1.94281 -12.53274 -24.22363 1.000 10.91678 98 GLY A C 1
ATOM 1533 O O . GLY A 1 98 ? 0.97294 -13.14548 -23.76749 1.000 12.04059 98 GLY A O 1
ATOM 1537 N N . THR A 1 99 ? 1.87788 -11.33583 -24.77768 1.000 11.22997 99 THR A N 1
ATOM 1538 C CA . THR A 1 99 ? 0.65317 -10.61790 -25.02480 1.000 11.56949 99 THR A CA 1
ATOM 1539 C C . THR A 1 99 ? 0.11682 -11.05238 -26.37525 1.000 12.10376 99 THR A C 1
ATOM 1540 O O . THR A 1 99 ? 0.80740 -10.93109 -27.38896 1.000 12.59329 99 THR A O 1
ATOM 1551 N N . PHE A 1 100 ? -1.10997 -11.52564 -26.38518 1.000 12.05376 100 PHE A N 1
ATOM 1552 C CA . PHE A 1 100 ? -1.79722 -11.88641 -27.61331 1.000 12.33537 100 PHE A CA 1
ATOM 1553 C C . PHE A 1 100 ? -3.20742 -11.32101 -27.58944 1.000 13.16705 100 PHE A C 1
ATOM 1554 O O . PHE A 1 100 ? -3.76172 -11.04544 -26.53407 1.000 13.67500 100 PHE A O 1
ATOM 1571 N N . LYS A 1 101 ? -3.79681 -11.14687 -28.76483 1.000 14.01978 101 LYS A N 1
ATOM 1572 C CA . LYS A 1 101 ? -5.17693 -10.71152 -28.79367 1.000 15.68051 101 LYS A CA 1
ATOM 1573 C C . LYS A 1 101 ? -6.04314 -11.71158 -28.05006 1.000 15.70420 101 LYS A C 1
ATOM 1574 O O . LYS A 1 101 ? -5.80673 -12.92535 -28.08876 1.000 15.90159 101 LYS A O 1
ATOM 1593 N N . ASN A 1 102 ? -7.05806 -11.19623 -27.36873 1.000 16.48587 102 ASN A N 1
ATOM 1594 C CA . ASN A 1 102 ? -7.99895 -12.04601 -26.65855 1.000 18.94406 102 ASN A CA 1
ATOM 1595 C C . ASN A 1 102 ? -9.26634 -12.00031 -27.47698 1.000 22.33920 102 ASN A C 1
ATOM 1596 O O . ASN A 1 102 ? -10.00906 -11.01832 -27.39133 1.000 22.68135 102 ASN A O 1
ATOM 1607 N N . PRO A 1 103 ? -9.56993 -13.02252 -28.27976 1.000 25.90542 103 PRO A N 1
ATOM 1608 C CA . PRO A 1 103 ? -10.80792 -12.98219 -29.06358 1.000 29.02421 103 PRO A CA 1
ATOM 1609 C C . PRO A 1 103 ? -12.06903 -13.10525 -28.21730 1.000 31.75349 103 PRO A C 1
ATOM 1610 O O . PRO A 1 103 ? -13.17211 -13.01469 -28.76420 1.000 33.77478 103 PRO A O 1
ATOM 1621 N N . LYS A 1 104 ? -11.95116 -13.29629 -26.90271 1.000 31.71664 104 LYS A N 1
ATOM 1622 C CA . LYS A 1 104 ? -13.10430 -13.22100 -26.01464 1.000 33.39579 104 LYS A CA 1
ATOM 1623 C C . LYS A 1 104 ? -13.35660 -11.80449 -25.51395 1.000 34.56961 104 LYS A C 1
ATOM 1624 O O . LYS A 1 104 ? -14.40317 -11.55082 -24.91242 1.000 34.88807 104 LYS A O 1
ATOM 1643 N N . SER A 1 105 ? -12.42935 -10.87749 -25.74345 1.000 36.03295 105 SER A N 1
ATOM 1644 C CA . SER A 1 105 ? -12.69328 -9.45853 -25.54668 1.000 39.00699 105 SER A CA 1
ATOM 1645 C C . SER A 1 105 ? -13.27640 -8.88614 -26.83606 1.000 41.00723 105 SER A C 1
ATOM 1646 O O . SER A 1 105 ? -12.82866 -9.22550 -27.94059 1.000 42.09683 105 SER A O 1
ATOM 1654 N N . THR A 1 106 ? -14.28438 -8.02758 -26.69717 0.617 41.76785 106 THR A N 1
ATOM 1655 C CA . THR A 1 106 ? -14.89549 -7.37508 -27.85216 0.617 42.97852 106 THR A CA 1
ATOM 1656 C C . THR A 1 106 ? -14.79422 -5.85449 -27.79097 0.617 44.11549 106 THR A C 1
ATOM 1657 O O . THR A 1 106 ? -15.43450 -5.16851 -28.59897 0.617 44.11549 106 THR A O 1
ATOM 1668 N N . ASP A 1 107 ? -14.00985 -5.31090 -26.85786 0.719 45.05508 107 ASP A N 1
ATOM 1669 C CA . ASP A 1 107 ? -13.61945 -3.90710 -26.86658 0.719 46.18680 107 ASP A CA 1
ATOM 1670 C C . ASP A 1 107 ? -12.09719 -3.81021 -26.82314 0.719 46.39998 107 ASP A C 1
ATOM 1671 O O . ASP A 1 107 ? -11.40322 -4.78044 -26.49287 0.719 46.72633 107 ASP A O 1
ATOM 1680 N N . LYS A 1 108 ? -11.57472 -2.63163 -27.16752 1.000 45.98414 108 LYS A N 1
ATOM 1681 C CA . LYS A 1 108 ? -10.13245 -2.42314 -27.25909 1.000 45.20773 108 LYS A CA 1
ATOM 1682 C C . LYS A 1 108 ? -9.63231 -1.35339 -26.28545 1.000 44.22340 108 LYS A C 1
ATOM 1683 O O . LYS A 1 108 ? -8.79377 -0.51710 -26.63693 1.000 45.44460 108 LYS A O 1
ATOM 1702 N N . GLU A 1 109 ? -10.13021 -1.36078 -25.04751 0.674 41.84154 109 GLU A N 1
ATOM 1703 C CA . GLU A 1 109 ? -9.37276 -0.73504 -23.96773 0.674 39.87815 109 GLU A CA 1
ATOM 1704 C C . GLU A 1 109 ? -8.42529 -1.74773 -23.32876 0.674 36.69882 109 GLU A C 1
ATOM 1705 O O . GLU A 1 109 ? -7.29700 -1.40355 -22.95470 0.674 36.95411 109 GLU A O 1
ATOM 1717 N N . LEU A 1 110 ? -8.87799 -2.99586 -23.19916 1.000 33.24577 110 LEU A N 1
ATOM 1718 C CA . LEU A 1 110 ? -8.05690 -4.12216 -22.74878 1.000 29.52164 110 LEU A CA 1
ATOM 1719 C C . LEU A 1 110 ? -8.30728 -5.29813 -23.69243 1.000 25.36325 110 LEU A C 1
ATOM 1720 O O . LEU A 1 110 ? -8.92040 -6.31149 -23.31035 1.000 24.75002 110 LEU A O 1
ATOM 1736 N N . PRO A 1 111 ? -7.81630 -5.19525 -24.93935 1.000 22.03916 111 PRO A N 1
ATOM 1737 C CA . PRO A 1 111 ? -8.15455 -6.17941 -25.98738 1.000 19.34411 111 PRO A CA 1
ATOM 1738 C C . PRO A 1 111 ? -7.34256 -7.46854 -25.94120 1.000 17.47546 111 PRO A C 1
ATOM 1739 O O . PRO A 1 111 ? -7.59468 -8.38587 -26.74813 1.000 18.06500 111 PRO A O 1
ATOM 1750 N N . ASN A 1 112 ? -6.35103 -7.54538 -25.09021 1.000 15.99897 112 ASN A N 1
ATOM 1751 C CA . ASN A 1 112 ? -5.39576 -8.62267 -25.14587 1.000 14.35403 112 ASN A CA 1
ATOM 1752 C C . ASN A 1 112 ? -5.48616 -9.49143 -23.91824 1.000 13.55394 112 ASN A C 1
ATOM 1753 O O . ASN A 1 112 ? -6.18527 -9.19438 -22.94916 1.000 15.43047 112 ASN A O 1
ATOM 1764 N N . GLN A 1 113 ? -4.74940 -10.58176 -23.99432 1.000 12.91439 113 GLN A N 1
ATOM 1765 C CA . GLN A 1 113 ? -4.58109 -11.50673 -22.89983 1.000 12.30379 113 GLN A CA 1
ATOM 1766 C C . GLN A 1 113 ? -3.10140 -11.81649 -22.82784 1.000 12.33537 113 GLN A C 1
ATOM 1767 O O . GLN A 1 113 ? -2.35784 -11.60282 -23.78436 1.000 13.16178 113 GLN A O 1
ATOM 1781 N N . THR A 1 114 ? -2.67285 -12.32697 -21.69060 1.000 11.90374 114 THR A N 1
ATOM 1782 C CA . THR A 1 114 ? -1.36451 -12.93913 -21.56644 1.000 11.64581 114 THR A CA 1
ATOM 1783 C C . THR A 1 114 ? -1.54287 -14.45386 -21.58085 1.000 11.58791 114 THR A C 1
ATOM 1784 O O . THR A 1 114 ? -2.49272 -14.99043 -21.00636 1.000 11.86952 114 THR A O 1
ATOM 1795 N N . ILE A 1 115 ? -0.64132 -15.12715 -22.26830 1.000 12.41169 115 ILE A N 1
ATOM 1796 C CA . ILE A 1 115 ? -0.65846 -16.57418 -22.38374 1.000 11.93269 115 ILE A CA 1
ATOM 1797 C C . ILE A 1 115 ? 0.71091 -17.06354 -21.97610 1.000 11.53264 115 ILE A C 1
ATOM 1798 O O . ILE A 1 115 ? 1.72438 -16.54377 -22.44894 1.000 12.21430 115 ILE A O 1
ATOM 1814 N N . ILE A 1 116 ? 0.73898 -18.04515 -21.09629 1.000 11.59581 116 ILE A N 1
ATOM 1815 C CA . ILE A 1 116 ? 1.94078 -18.81078 -20.80852 1.000 12.39327 116 ILE A CA 1
ATOM 1816 C C . ILE A 1 116 ? 1.89402 -20.00859 -21.73113 1.000 12.69067 116 ILE A C 1
ATOM 1817 O O . ILE A 1 116 ? 0.90034 -20.74388 -21.75520 1.000 12.08534 116 ILE A O 1
ATOM 1833 N N . ARG A 1 117 ? 2.93672 -20.17767 -22.52771 1.000 12.38538 117 ARG A N 1
ATOM 1834 C CA . ARG A 1 117 ? 2.94651 -21.13293 -23.60744 1.000 13.13547 117 ARG A CA 1
ATOM 1835 C C . ARG A 1 117 ? 4.25251 -21.90117 -23.57605 1.000 13.45129 117 ARG A C 1
ATOM 1836 O O . ARG A 1 117 ? 5.31119 -21.34570 -23.28917 1.000 14.35403 117 ARG A O 1
ATOM 1857 N N . ARG A 1 118 ? 4.17407 -23.17529 -23.91343 1.000 13.54341 118 ARG A N 1
ATOM 1858 C CA . ARG A 1 118 ? 5.33683 -24.02579 -24.07411 1.000 13.26180 118 ARG A CA 1
ATOM 1859 C C . ARG A 1 118 ? 5.58968 -24.23150 -25.55240 1.000 13.41182 118 ARG A C 1
ATOM 1860 O O . ARG A 1 118 ? 4.65044 -24.32617 -26.34737 1.000 14.73829 118 ARG A O 1
ATOM 1881 N N . TYR A 1 119 ? 6.86065 -24.27120 -25.90807 1.000 13.21179 119 TYR A N 1
ATOM 1882 C CA . TYR A 1 119 ? 7.33604 -24.66913 -27.21264 1.000 13.61710 119 TYR A CA 1
ATOM 1883 C C . TYR A 1 119 ? 8.30499 -25.82440 -27.03860 1.000 13.85397 119 TYR A C 1
ATOM 1884 O O . TYR A 1 119 ? 8.95845 -25.95730 -25.99706 1.000 14.21717 119 TYR A O 1
ATOM 1902 N N . THR A 1 120 ? 8.38580 -26.65207 -28.06209 1.000 14.57248 120 THR A N 1
ATOM 1903 C CA . THR A 1 120 ? 9.38601 -27.68862 -28.14107 1.000 14.95148 120 THR A CA 1
ATOM 1904 C C . THR A 1 120 ? 10.49798 -27.20470 -29.05149 1.000 15.40943 120 THR A C 1
ATOM 1905 O O . THR A 1 120 ? 10.24069 -26.72454 -30.15992 1.000 16.87012 120 THR A O 1
ATOM 1916 N N . TYR A 1 121 ? 11.72248 -27.30033 -28.56559 1.000 16.06213 121 TYR A N 1
ATOM 1917 C CA . TYR A 1 121 ? 12.87560 -26.91961 -29.35163 1.000 16.13583 121 TYR A CA 1
ATOM 1918 C C . TYR A 1 121 ? 13.28934 -28.08454 -30.22322 1.000 17.25175 121 TYR A C 1
ATOM 1919 O O . TYR A 1 121 ? 13.46707 -29.20039 -29.73340 1.000 18.83088 121 TYR A O 1
ATOM 1937 N N . ASN A 1 122 ? 13.45447 -27.81088 -31.50699 1.000 17.74392 122 ASN A N 1
ATOM 1938 C CA . ASN A 1 122 ? 13.91717 -28.78761 -32.48233 1.000 19.50728 122 ASN A CA 1
ATOM 1939 C C . ASN A 1 122 ? 15.37063 -28.46103 -32.79204 1.000 20.39686 122 ASN A C 1
ATOM 1940 O O . ASN A 1 122 ? 15.65192 -27.46317 -33.45809 1.000 20.35738 122 ASN A O 1
ATOM 1951 N N . LYS A 1 123 ? 16.28574 -29.28945 -32.28047 1.000 22.22077 123 LYS A N 1
ATOM 1952 C CA . LYS A 1 123 ? 17.71175 -29.02580 -32.43530 1.000 24.67632 123 LYS A CA 1
ATOM 1953 C C . LYS A 1 123 ? 18.15981 -29.20945 -33.87501 1.000 23.63673 123 LYS A C 1
ATOM 1954 O O . LYS A 1 123 ? 19.12053 -28.56720 -34.31001 1.000 23.80516 123 LYS A O 1
ATOM 1973 N N . SER A 1 124 ? 17.47461 -30.06311 -34.62715 1.000 22.97086 124 SER A N 1
ATOM 1974 C CA . SER A 1 124 ? 17.91828 -30.35141 -35.98509 1.000 24.03940 124 SER A CA 1
ATOM 1975 C C . SER A 1 124 ? 17.63330 -29.18846 -36.92861 1.000 22.58923 124 SER A C 1
ATOM 1976 O O . SER A 1 124 ? 18.40929 -28.93933 -37.84685 1.000 23.39459 124 SER A O 1
ATOM 1984 N N . THR A 1 125 ? 16.55673 -28.44682 -36.70410 1.000 21.97600 125 THR A N 1
ATOM 1985 C CA . THR A 1 125 ? 16.23755 -27.29083 -37.51429 1.000 22.38394 125 THR A CA 1
ATOM 1986 C C . THR A 1 125 ? 16.42790 -26.00394 -36.73612 1.000 21.54174 125 THR A C 1
ATOM 1987 O O . THR A 1 125 ? 16.18767 -24.91869 -37.27491 1.000 22.08654 125 THR A O 1
ATOM 1998 N N . ASP A 1 126 ? 16.83588 -26.10259 -35.47944 1.000 20.59426 126 ASP A N 1
ATOM 1999 C CA . ASP A 1 126 ? 17.09150 -24.96588 -34.61166 1.000 20.87060 126 ASP A CA 1
ATOM 2000 C C . ASP A 1 126 ? 15.91415 -23.99538 -34.60259 1.000 19.88101 126 ASP A C 1
ATOM 2001 O O . ASP A 1 126 ? 16.05195 -22.79587 -34.87689 1.000 21.10747 126 ASP A O 1
ATOM 2010 N N . THR A 1 127 ? 14.74393 -24.51452 -34.23946 1.000 18.74667 127 THR A N 1
ATOM 2011 C CA . THR A 1 127 ? 13.58621 -23.65542 -34.11633 1.000 19.18356 127 THR A CA 1
ATOM 2012 C C . THR A 1 127 ? 12.66220 -24.20552 -33.04665 1.000 17.30965 127 THR A C 1
ATOM 2013 O O . THR A 1 127 ? 12.92028 -25.24430 -32.43565 1.000 17.76497 127 THR A O 1
ATOM 2024 N N . LEU A 1 128 ? 11.58776 -23.47692 -32.80427 1.000 16.08319 128 LEU A N 1
ATOM 2025 C CA . LEU A 1 128 ? 10.59583 -23.86910 -31.82645 1.000 15.69367 128 LEU A CA 1
ATOM 2026 C C . LEU A 1 128 ? 9.35015 -24.31951 -32.56230 1.000 16.10688 128 LEU A C 1
ATOM 2027 O O . LEU A 1 128 ? 9.00687 -23.78240 -33.61569 1.000 16.77274 128 LEU A O 1
ATOM 2043 N N . GLU A 1 129 ? 8.67073 -25.29654 -31.98886 1.000 17.15437 129 GLU A N 1
ATOM 2044 C CA . GLU A 1 129 ? 7.52746 -25.90827 -32.63839 1.000 18.89932 129 GLU A CA 1
ATOM 2045 C C . GLU A 1 129 ? 6.56393 -26.39023 -31.56789 1.000 17.50178 129 GLU A C 1
ATOM 2046 O O . GLU A 1 129 ? 6.84999 -26.30326 -30.37077 1.000 17.15437 129 GLU A O 1
ATOM 2058 N N . LYS A 1 130 ? 5.42878 -26.90935 -32.01745 1.000 18.31503 130 LYS A N 1
ATOM 2059 C CA . LYS A 1 130 ? 4.44617 -27.53980 -31.14765 1.000 19.84153 130 LYS A CA 1
ATOM 2060 C C . LYS A 1 130 ? 4.04970 -26.62020 -29.98970 1.000 18.52559 130 LYS A C 1
ATOM 2061 O O . LYS A 1 130 ? 4.18835 -26.98349 -28.81796 1.000 18.85457 130 LYS A O 1
ATOM 2080 N N . PRO A 1 131 ? 3.55520 -25.42608 -30.27850 1.000 18.42821 131 PRO A N 1
ATOM 2081 C CA . PRO A 1 131 ? 3.11204 -24.53837 -29.20021 1.000 18.39662 131 PRO A CA 1
ATOM 2082 C C . PRO A 1 131 ? 1.99386 -25.19573 -28.42372 1.000 17.54915 131 PRO A C 1
ATOM 2083 O O . PRO A 1 131 ? 1.11937 -25.86107 -29.00492 1.000 18.34661 131 PRO A O 1
ATOM 2094 N N . VAL A 1 132 ? 2.03914 -25.00182 -27.10418 1.000 16.35691 132 VAL A N 1
ATOM 2095 C CA . VAL A 1 132 ? 0.98920 -25.49036 -26.22138 1.000 16.96751 132 VAL A CA 1
ATOM 2096 C C . VAL A 1 132 ? 0.67393 -24.38074 -25.23871 1.000 16.46481 132 VAL A C 1
ATOM 2097 O O . VAL A 1 132 ? 1.55180 -23.96086 -24.48090 1.000 16.43849 132 VAL A O 1
ATOM 2110 N N . ASP A 1 133 ? -0.57002 -23.90983 -25.22886 1.000 16.41744 133 ASP A N 1
ATOM 2111 C CA . ASP A 1 133 ? -0.98005 -22.89247 -24.27247 1.000 17.30176 133 ASP A CA 1
ATOM 2112 C C . ASP A 1 133 ? -1.15319 -23.58072 -22.92819 1.000 17.90709 133 ASP A C 1
ATOM 2113 O O . ASP A 1 133 ? -1.98163 -24.47862 -22.78577 1.000 21.17063 133 ASP A O 1
ATOM 2122 N N . LEU A 1 134 ? -0.36375 -23.17047 -21.94750 1.000 15.95949 134 LEU A N 1
ATOM 2123 C CA . LEU A 1 134 ? -0.47475 -23.74806 -20.61944 1.000 15.78315 134 LEU A CA 1
ATOM 2124 C C . LEU A 1 134 ? -1.47136 -22.99575 -19.77410 1.000 15.79631 134 LEU A C 1
ATOM 2125 O O . LEU A 1 134 ? -2.24134 -23.60898 -19.02850 1.000 16.87275 134 LEU A O 1
ATOM 2141 N N . LEU A 1 135 ? -1.48719 -21.67794 -19.89327 1.000 14.48037 135 LEU A N 1
ATOM 2142 C CA . LEU A 1 135 ? -2.43345 -20.87647 -19.12484 1.000 14.56722 135 LEU A CA 1
ATOM 2143 C C . LEU A 1 135 ? -2.72659 -19.65642 -19.96532 1.000 14.08558 135 LEU A C 1
ATOM 2144 O O . LEU A 1 135 ? -1.82222 -18.86283 -20.23571 1.000 14.85935 135 LEU A O 1
ATOM 2160 N N . ALA A 1 136 ? -3.96600 -19.52749 -20.39425 1.000 14.11716 136 ALA A N 1
ATOM 2161 C CA . ALA A 1 136 ? -4.37203 -18.44354 -21.25353 1.000 13.31707 136 ALA A CA 1
ATOM 2162 C C . ALA A 1 136 ? -5.44698 -17.61394 -20.57137 1.000 13.70922 136 ALA A C 1
ATOM 2163 O O . ALA A 1 136 ? -5.92808 -17.94941 -19.49422 1.000 15.18571 136 ALA A O 1
ATOM 2170 N N . GLY A 1 137 ? -5.77874 -16.48070 -21.18308 1.000 13.20653 137 GLY A N 1
ATOM 2171 C CA . GLY A 1 137 ? -6.77525 -15.62261 -20.60070 1.000 13.54604 137 GLY A CA 1
ATOM 2172 C C . GLY A 1 137 ? -6.29401 -14.87238 -19.39007 1.000 13.80660 137 GLY A C 1
ATOM 2173 O O . GLY A 1 137 ? -7.11493 -14.43020 -18.59279 1.000 15.51469 137 GLY A O 1
ATOM 2177 N N . LEU A 1 138 ? -4.98987 -14.72345 -19.22360 1.000 13.18810 138 LEU A N 1
ATOM 2178 C CA . LEU A 1 138 ? -4.47924 -13.92469 -18.13579 1.000 12.68015 138 LEU A CA 1
ATOM 2179 C C . LEU A 1 138 ? -4.63159 -12.46304 -18.47787 1.000 12.06428 138 LEU A C 1
ATOM 2180 O O . LEU A 1 138 ? -4.68026 -12.08084 -19.64583 1.000 12.20641 138 LEU A O 1
ATOM 2196 N N . PRO A 1 139 ? -4.70104 -11.61598 -17.47355 1.000 11.46685 139 PRO A N 1
ATOM 2197 C CA . PRO A 1 139 ? -4.82017 -10.18631 -17.72496 1.000 11.21155 139 PRO A CA 1
ATOM 2198 C C . PRO A 1 139 ? -3.68112 -9.68431 -18.58752 1.000 11.29577 139 PRO A C 1
ATOM 2199 O O . PRO A 1 139 ? -2.56516 -10.20017 -18.54981 1.000 11.91163 139 PRO A O 1
ATOM 2210 N N . SER A 1 140 ? -3.97635 -8.63190 -19.34499 1.000 11.62476 140 SER A N 1
ATOM 2211 C CA . SER A 1 140 ? -2.97473 -7.94549 -20.12658 1.000 12.46433 140 SER A CA 1
ATOM 2212 C C . SER A 1 140 ? -3.32890 -6.47678 -20.16052 1.000 12.82490 140 SER A C 1
ATOM 2213 O O . SER A 1 140 ? -4.50264 -6.11456 -20.20673 1.000 13.95135 140 SER A O 1
ATOM 2221 N N . SER A 1 141 ? -2.30410 -5.64016 -20.17505 1.000 12.14587 141 SER A N 1
ATOM 2222 C CA . SER A 1 141 ? -2.48552 -4.21828 -20.38482 1.000 12.47749 141 SER A CA 1
ATOM 2223 C C . SER A 1 141 ? -1.14399 -3.69067 -20.85126 1.000 12.27747 141 SER A C 1
ATOM 2224 O O . SER A 1 141 ? -0.19164 -4.45429 -21.05048 1.000 12.82490 141 SER A O 1
ATOM 2232 N N . LYS A 1 142 ? -1.04825 -2.36922 -21.00516 1.000 12.83543 142 LYS A N 1
ATOM 2233 C CA . LYS A 1 142 ? 0.19314 -1.75072 -21.42424 1.000 13.83029 142 LYS A CA 1
ATOM 2234 C C . LYS A 1 142 ? 1.17321 -1.54974 -20.28282 1.000 13.85661 142 LYS A C 1
ATOM 2235 O O . LYS A 1 142 ? 2.33542 -1.23064 -20.54988 1.000 15.05938 142 LYS A O 1
ATOM 2254 N N . ASP A 1 143 ? 0.73181 -1.68975 -19.03978 1.000 13.89871 143 ASP A N 1
ATOM 2255 C CA . ASP A 1 143 ? 1.53162 -1.30559 -17.89349 1.000 14.28824 143 ASP A CA 1
ATOM 2256 C C . ASP A 1 143 ? 1.65611 -2.45010 -16.90621 1.000 13.10125 143 ASP A C 1
ATOM 2257 O O . ASP A 1 143 ? 0.71837 -3.22621 -16.70833 1.000 13.35128 143 ASP A O 1
ATOM 2266 N N . HIS A 1 144 ? 2.81982 -2.53059 -16.26761 1.000 12.13271 144 HIS A N 1
ATOM 2267 C CA . HIS A 1 144 ? 3.02687 -3.41675 -15.12084 1.000 11.45632 144 HIS A CA 1
ATOM 2268 C C . HIS A 1 144 ? 2.59904 -4.83523 -15.45730 1.000 11.22734 144 HIS A C 1
ATOM 2269 O O . HIS A 1 144 ? 1.75592 -5.44647 -14.79977 1.000 11.99059 144 HIS A O 1
ATOM 2284 N N . GLN A 1 145 ? 3.18325 -5.33823 -16.51447 1.000 11.37736 145 GLN A N 1
ATOM 2285 C CA . GLN A 1 145 ? 2.91848 -6.69629 -16.93621 1.000 11.62213 145 GLN A CA 1
ATOM 2286 C C . GLN A 1 145 ? 3.80212 -7.68840 -16.20514 1.000 12.31958 145 GLN A C 1
ATOM 2287 O O . GLN A 1 145 ? 3.35146 -8.80264 -15.88287 1.000 13.41708 145 GLN A O 1
ATOM 2301 N N . SER A 1 146 ? 5.03418 -7.28708 -15.92073 1.000 12.18272 146 SER A N 1
ATOM 2302 C CA . SER A 1 146 ? 6.01074 -8.13854 -15.24108 1.000 12.85122 146 SER A CA 1
ATOM 2303 C C . SER A 1 146 ? 6.36970 -9.30523 -16.14460 1.000 13.39339 146 SER A C 1
ATOM 2304 O O . SER A 1 146 ? 7.07785 -9.13193 -17.13392 1.000 16.79643 146 SER A O 1
ATOM 2312 N N . GLY A 1 147 ? 5.89837 -10.49419 -15.82519 1.000 11.79583 147 GLY A N 1
ATOM 2313 C CA . GLY A 1 147 ? 6.06200 -11.60962 -16.71301 1.000 11.69582 147 GLY A CA 1
ATOM 2314 C C . GLY A 1 147 ? 7.33814 -12.38244 -16.56853 1.000 11.88269 147 GLY A C 1
ATOM 2315 O O . GLY A 1 147 ? 7.70451 -13.11387 -17.48086 1.000 13.69869 147 GLY A O 1
ATOM 2319 N N . ARG A 1 148 ? 8.00276 -12.30979 -15.42979 1.000 11.19050 148 ARG A N 1
ATOM 2320 C CA . ARG A 1 148 ? 9.15812 -13.17251 -15.22278 1.000 11.40105 148 ARG A CA 1
ATOM 2321 C C . ARG A 1 148 ? 8.64944 -14.58868 -15.02160 1.000 11.00890 148 ARG A C 1
ATOM 2322 O O . ARG A 1 148 ? 7.72275 -14.81450 -14.25734 1.000 11.82215 148 ARG A O 1
ATOM 2343 N N . LEU A 1 149 ? 9.26750 -15.53476 -15.68943 1.000 11.28524 149 LEU A N 1
ATOM 2344 C CA . LEU A 1 149 ? 8.84858 -16.92303 -15.68241 1.000 11.18260 149 LEU A CA 1
ATOM 2345 C C . LEU A 1 149 ? 10.07934 -17.73776 -15.35270 1.000 11.74056 149 LEU A C 1
ATOM 2346 O O . LEU A 1 149 ? 11.06780 -17.68751 -16.07056 1.000 12.48275 149 LEU A O 1
ATOM 2362 N N . VAL A 1 150 ? 10.02395 -18.47538 -14.26341 1.000 12.30905 150 VAL A N 1
ATOM 2363 C CA . VAL A 1 150 ? 11.12729 -19.33238 -13.87316 1.000 12.47223 150 VAL A CA 1
ATOM 2364 C C . VAL A 1 150 ? 10.56186 -20.68995 -13.50190 1.000 12.60909 150 VAL A C 1
ATOM 2365 O O . VAL A 1 150 ? 9.38287 -20.82811 -13.18718 1.000 14.05663 150 VAL A O 1
ATOM 2378 N N . ILE A 1 151 ? 11.40689 -21.70433 -13.54723 1.000 13.06704 151 ILE A N 1
ATOM 2379 C CA . ILE A 1 151 ? 11.00971 -23.03600 -13.12111 1.000 13.91977 151 ILE A CA 1
ATOM 2380 C C . ILE A 1 151 ? 11.78504 -23.32005 -11.85597 1.000 13.92767 151 ILE A C 1
ATOM 2381 O O . ILE A 1 151 ? 13.01319 -23.22616 -11.84136 1.000 15.20413 151 ILE A O 1
ATOM 2397 N N . GLY A 1 152 ? 11.07275 -23.61956 -10.79682 1.000 13.58026 152 GLY A N 1
ATOM 2398 C CA . GLY A 1 152 ? 11.70410 -23.77383 -9.51645 1.000 13.88819 152 GLY A CA 1
ATOM 2399 C C . GLY A 1 152 ? 12.28735 -25.15887 -9.34344 1.000 15.30152 152 GLY A C 1
ATOM 2400 O O . GLY A 1 152 ? 12.11050 -26.06462 -10.16073 1.000 14.65144 152 GLY A O 1
ATOM 2404 N N . PRO A 1 153 ? 12.99861 -25.34455 -8.23316 1.000 17.48862 153 PRO A N 1
ATOM 2405 C CA . PRO A 1 153 ? 13.51192 -26.67064 -7.91234 1.000 18.06237 153 PRO A CA 1
ATOM 2406 C C . PRO A 1 153 ? 12.42797 -27.71316 -7.75765 1.000 17.55442 153 PRO A C 1
ATOM 2407 O O . PRO A 1 153 ? 12.71739 -28.90448 -7.87917 1.000 18.85457 153 PRO A O 1
ATOM 2418 N N . ASP A 1 154 ? 11.20452 -27.30731 -7.45817 1.000 16.63852 154 ASP A N 1
ATOM 2419 C CA . ASP A 1 154 ? 10.05784 -28.19276 -7.36256 1.000 17.23332 154 ASP A CA 1
ATOM 2420 C C . ASP A 1 154 ? 9.45323 -28.51857 -8.71617 1.000 16.66484 154 ASP A C 1
ATOM 2421 O O . ASP A 1 154 ? 8.40186 -29.16603 -8.76952 1.000 17.95446 154 ASP A O 1
ATOM 2430 N N . GLN A 1 155 ? 10.07268 -28.07104 -9.79865 1.000 15.77789 155 GLN A N 1
ATOM 2431 C CA . GLN A 1 155 ? 9.63448 -28.33517 -11.17078 1.000 16.85434 155 GLN A CA 1
ATOM 2432 C C . GLN A 1 155 ? 8.28873 -27.69822 -11.47551 1.000 15.56207 155 GLN A C 1
ATOM 2433 O O . GLN A 1 155 ? 7.53414 -28.20997 -12.29391 1.000 16.51218 155 GLN A O 1
ATOM 2447 N N . LYS A 1 156 ? 7.98457 -26.59001 -10.81913 1.000 14.57248 156 LYS A N 1
ATOM 2448 C CA . LYS A 1 156 ? 6.78397 -25.82620 -11.10779 1.000 14.02768 156 LYS A CA 1
ATOM 2449 C C . LYS A 1 156 ? 7.19688 -24.53383 -11.78375 1.000 13.23548 156 LYS A C 1
ATOM 2450 O O . LYS A 1 156 ? 8.30736 -24.04142 -11.57558 1.000 13.58815 156 LYS A O 1
ATOM 2469 N N . ILE A 1 157 ? 6.30065 -23.98936 -12.58727 1.000 12.81438 157 ILE A N 1
ATOM 2470 C CA . ILE A 1 157 ? 6.51840 -22.67793 -13.16358 1.000 12.78279 157 ILE A CA 1
ATOM 2471 C C . ILE A 1 157 ? 6.09077 -21.63660 -12.16001 1.000 12.52486 157 ILE A C 1
ATOM 2472 O O . ILE A 1 157 ? 4.99325 -21.71772 -11.60502 1.000 13.06967 157 ILE A O 1
ATOM 2488 N N . TYR A 1 158 ? 6.94708 -20.66048 -11.93697 1.000 11.09048 158 TYR A N 1
ATOM 2489 C CA . TYR A 1 158 ? 6.63042 -19.47884 -11.16543 1.000 10.87204 158 TYR A CA 1
ATOM 2490 C C . TYR A 1 158 ? 6.57353 -18.33687 -12.15817 1.000 11.07206 158 TYR A C 1
ATOM 2491 O O . TYR A 1 158 ? 7.48472 -18.16891 -12.96663 1.000 12.75647 158 TYR A O 1
ATOM 2509 N N . TYR A 1 159 ? 5.51732 -17.56021 -12.07146 1.000 11.10101 159 TYR A N 1
ATOM 2510 C CA . TYR A 1 159 ? 5.26258 -16.52189 -13.03522 1.000 10.60358 159 TYR A CA 1
ATOM 2511 C C . TYR A 1 159 ? 4.80039 -15.26543 -12.34324 1.000 10.67201 159 TYR A C 1
ATOM 2512 O O . TYR A 1 159 ? 3.81495 -15.30126 -11.61392 1.000 11.93269 159 TYR A O 1
ATOM 2530 N N . THR A 1 160 ? 5.45340 -14.15093 -12.59884 1.000 10.66675 160 THR A N 1
ATOM 2531 C CA . THR A 1 160 ? 5.02551 -12.90042 -11.99501 1.000 10.98784 160 THR A CA 1
ATOM 2532 C C . THR A 1 160 ? 4.10692 -12.18652 -12.96566 1.000 10.80624 160 THR A C 1
ATOM 2533 O O . THR A 1 160 ? 4.40957 -12.06643 -14.14932 1.000 11.02205 160 THR A O 1
ATOM 2544 N N . ILE A 1 161 ? 2.98517 -11.71684 -12.45794 1.000 11.03258 161 ILE A N 1
ATOM 2545 C CA . ILE A 1 161 ? 2.06428 -10.95071 -13.26712 1.000 10.96152 161 ILE A CA 1
ATOM 2546 C C . ILE A 1 161 ? 1.73514 -9.68508 -12.49033 1.000 10.76413 161 ILE A C 1
ATOM 2547 O O . ILE A 1 161 ? 1.23364 -9.73949 -11.36431 1.000 11.69055 161 ILE A O 1
ATOM 2563 N N . GLY A 1 162 ? 2.04339 -8.54897 -13.08488 1.000 11.48000 162 GLY A N 1
ATOM 2564 C CA . GLY A 1 162 ? 1.93562 -7.29714 -12.39879 1.000 10.84308 162 GLY A CA 1
ATOM 2565 C C . GLY A 1 162 ? 0.49587 -6.85549 -12.25023 1.000 10.02194 162 GLY A C 1
ATOM 2566 O O . GLY A 1 162 ? -0.45110 -7.49350 -12.70309 1.000 10.42461 162 GLY A O 1
ATOM 2570 N N . ASP A 1 163 ? 0.33052 -5.71406 -11.61825 1.000 9.91403 163 ASP A N 1
ATOM 2571 C CA . ASP A 1 163 ? -0.98436 -5.21807 -11.29469 1.000 10.82466 163 ASP A CA 1
ATOM 2572 C C . ASP A 1 163 ? -1.62030 -4.47906 -12.44472 1.000 10.61938 163 ASP A C 1
ATOM 2573 O O . ASP A 1 163 ? -2.65566 -3.84849 -12.24578 1.000 10.90888 163 ASP A O 1
ATOM 2582 N N . GLN A 1 164 ? -1.02935 -4.54521 -13.63897 1.000 10.09300 164 GLN A N 1
ATOM 2583 C CA . GLN A 1 164 ? -1.63691 -4.04218 -14.85937 1.000 10.61674 164 GLN A CA 1
ATOM 2584 C C . GLN A 1 164 ? -1.66153 -2.53299 -14.91995 1.000 11.22471 164 GLN A C 1
ATOM 2585 O O . GLN A 1 164 ? -2.20917 -1.96640 -15.87931 1.000 12.19588 164 GLN A O 1
ATOM 2599 N N . GLY A 1 165 ? -1.07741 -1.86099 -13.94118 1.000 10.48252 165 GLY A N 1
ATOM 2600 C CA . GLY A 1 165 ? -1.06164 -0.42401 -13.90003 1.000 11.06680 165 GLY A CA 1
ATOM 2601 C C . GLY A 1 165 ? -2.28746 0.19920 -13.29541 1.000 11.62213 165 GLY A C 1
ATOM 2602 O O . GLY A 1 165 ? -2.42911 1.41935 -13.33949 1.000 12.77226 165 GLY A O 1
ATOM 2606 N N . ARG A 1 166 ? -3.17124 -0.59378 -12.71725 1.000 11.57212 166 ARG A N 1
ATOM 2607 C CA . ARG A 1 166 ? -4.37939 -0.03528 -12.15754 1.000 11.76688 166 ARG A CA 1
ATOM 2608 C C . ARG A 1 166 ? -4.02983 0.91358 -11.03406 1.000 11.72740 166 ARG A C 1
ATOM 2609 O O . ARG A 1 166 ? -3.12258 0.66625 -10.24009 1.000 12.08007 166 ARG A O 1
ATOM 2630 N N . ASN A 1 167 ? -4.79073 1.98450 -10.95398 1.000 11.61686 167 ASN A N 1
ATOM 2631 C CA . ASN A 1 167 ? -4.60902 3.04511 -9.97327 1.000 11.54580 167 ASN A CA 1
ATOM 2632 C C . ASN A 1 167 ? -3.43825 3.95076 -10.28475 1.000 11.79057 167 ASN A C 1
ATOM 2633 O O . ASN A 1 167 ? -2.96043 4.65669 -9.40479 1.000 12.81964 167 ASN A O 1
ATOM 2644 N N . GLN A 1 168 ? -3.01389 4.00829 -11.54100 1.000 12.69067 168 GLN A N 1
ATOM 2645 C CA . GLN A 1 168 ? -2.12998 5.07119 -11.96377 1.000 13.41445 168 GLN A CA 1
ATOM 2646 C C . GLN A 1 168 ? -2.31609 5.31096 -13.44343 1.000 12.89070 168 GLN A C 1
ATOM 2647 O O . GLN A 1 168 ? -2.74851 4.42206 -14.18712 1.000 13.49077 168 GLN A O 1
ATOM 2661 N N . LEU A 1 169 ? -2.01761 6.54860 -13.83944 1.000 13.25127 169 LEU A N 1
ATOM 2662 C CA . LEU A 1 169 ? -1.86690 6.94462 -15.23899 1.000 14.30929 169 LEU A CA 1
ATOM 2663 C C . LEU A 1 169 ? -3.07211 6.47449 -16.05114 1.000 14.92253 169 LEU A C 1
ATOM 2664 O O . LEU A 1 169 ? -4.21075 6.76504 -15.65680 1.000 15.65945 169 LEU A O 1
ATOM 2680 N N . ALA A 1 170 ? -2.87491 5.74864 -17.15102 1.000 16.97277 170 ALA A N 1
ATOM 2681 C CA . ALA A 1 170 ? -3.98093 5.47465 -18.06145 1.000 18.39399 170 ALA A CA 1
ATOM 2682 C C . ALA A 1 170 ? -5.03257 4.58386 -17.43093 1.000 17.81497 170 ALA A C 1
ATOM 2683 O O . ALA A 1 170 ? -6.14609 4.46442 -17.95731 1.000 19.73888 170 ALA A O 1
ATOM 2690 N N . TYR A 1 171 ? -4.69201 3.92481 -16.34020 1.000 15.42521 171 TYR A N 1
ATOM 2691 C CA . TYR A 1 171 ? -5.57718 2.99243 -15.66256 1.000 13.73028 171 TYR A CA 1
ATOM 2692 C C . TYR A 1 171 ? -5.92247 3.47821 -14.25929 1.000 13.98557 171 TYR A C 1
ATOM 2693 O O . TYR A 1 171 ? -6.25408 2.68545 -13.37761 1.000 14.31982 171 TYR A O 1
ATOM 2711 N N . LEU A 1 172 ? -5.83949 4.79411 -14.07208 1.000 14.25928 172 LEU A N 1
ATOM 2712 C CA . LEU A 1 172 ? -6.00923 5.39763 -12.76365 1.000 14.37509 172 LEU A CA 1
ATOM 2713 C C . LEU A 1 172 ? -7.29478 4.95282 -12.08129 1.000 14.01189 172 LEU A C 1
ATOM 2714 O O . LEU A 1 172 ? -7.29516 4.64725 -10.88516 1.000 14.27771 172 LEU A O 1
ATOM 2730 N N . PHE A 1 173 ? -8.39094 4.89938 -12.81920 1.000 14.83830 173 PHE A N 1
ATOM 2731 C CA . PHE A 1 173 ? -9.69374 4.68241 -12.20791 1.000 15.00674 173 PHE A CA 1
ATOM 2732 C C . PHE A 1 173 ? -10.12522 3.23113 -12.19320 1.000 15.46996 173 PHE A C 1
ATOM 2733 O O . PHE A 1 173 ? -11.22004 2.93753 -11.72343 1.000 17.21490 173 PHE A O 1
ATOM 2750 N N . LEU A 1 174 ? -9.29173 2.32807 -12.66891 1.000 15.00674 174 LEU A N 1
ATOM 2751 C CA . LEU A 1 174 ? -9.58769 0.91688 -12.54220 1.000 14.95410 174 LEU A CA 1
ATOM 2752 C C . LEU A 1 174 ? -9.16939 0.42738 -11.15700 1.000 14.05137 174 LEU A C 1
ATOM 2753 O O . LEU A 1 174 ? -8.09756 0.79789 -10.65233 1.000 13.74607 174 LEU A O 1
ATOM 2769 N N . PRO A 1 175 ? -10.00966 -0.37063 -10.50591 1.000 14.89620 175 PRO A N 1
ATOM 2770 C CA . PRO A 1 175 ? -9.68071 -0.83540 -9.15497 1.000 14.44878 175 PRO A CA 1
ATOM 2771 C C . PRO A 1 175 ? -8.52893 -1.82877 -9.17867 1.000 13.29864 175 PRO A C 1
ATOM 2772 O O . PRO A 1 175 ? -8.56661 -2.83104 -9.88232 1.000 13.83818 175 PRO A O 1
ATOM 2783 N N . ASN A 1 176 ? -7.52627 -1.56591 -8.36880 1.000 12.25115 176 ASN A N 1
ATOM 2784 C CA . ASN A 1 176 ? -6.37982 -2.44293 -8.33364 1.000 11.98007 176 ASN A CA 1
ATOM 2785 C C . ASN A 1 176 ? -6.78163 -3.79722 -7.77203 1.000 12.42749 176 ASN A C 1
ATOM 2786 O O . ASN A 1 176 ? -7.50878 -3.87048 -6.77380 1.000 13.51972 176 ASN A O 1
ATOM 2797 N N . GLN A 1 177 ? -6.34295 -4.86547 -8.42461 1.000 12.37748 177 GLN A N 1
ATOM 2798 C CA . GLN A 1 177 ? -6.74582 -6.21089 -8.06920 1.000 12.43012 177 GLN A CA 1
ATOM 2799 C C . GLN A 1 177 ? -5.63662 -6.99916 -7.41356 1.000 11.59318 177 GLN A C 1
ATOM 2800 O O . GLN A 1 177 ? -5.76709 -8.21693 -7.27108 1.000 12.19851 177 GLN A O 1
ATOM 2814 N N . ALA A 1 178 ? -4.55868 -6.34357 -6.99973 1.000 11.00890 178 ALA A N 1
ATOM 2815 C CA . ALA A 1 178 ? -3.44052 -7.10077 -6.43112 1.000 10.84835 178 ALA A CA 1
ATOM 2816 C C . ALA A 1 178 ? -3.83183 -7.90478 -5.20860 1.000 10.11668 178 ALA A C 1
ATOM 2817 O O . ALA A 1 178 ? -3.26585 -8.97616 -4.96984 1.000 10.42988 178 ALA A O 1
ATOM 2824 N N . GLN A 1 179 ? -4.80049 -7.42286 -4.45102 1.000 10.58779 179 GLN A N 1
ATOM 2825 C CA . GLN A 1 179 ? -5.26323 -8.13543 -3.28658 1.000 11.33262 179 GLN A CA 1
ATOM 2826 C C . GLN A 1 179 ? -6.36551 -9.11832 -3.60820 1.000 12.31695 179 GLN A C 1
ATOM 2827 O O . GLN A 1 179 ? -6.72258 -9.92217 -2.75564 1.000 13.56183 179 GLN A O 1
ATOM 2841 N N . HIS A 1 180 ? -6.92754 -9.05712 -4.80124 1.000 12.55645 180 HIS A N 1
ATOM 2842 C CA . HIS A 1 180 ? -8.11487 -9.83734 -5.09469 1.000 13.92504 180 HIS A CA 1
ATOM 2843 C C . HIS A 1 180 ? -7.73088 -11.25052 -5.51924 1.000 13.35918 180 HIS A C 1
ATOM 2844 O O . HIS A 1 180 ? -6.66417 -11.49572 -6.08906 1.000 12.98282 180 HIS A O 1
ATOM 2858 N N . THR A 1 181 ? -8.59676 -12.18452 -5.19752 1.000 13.31707 181 THR A N 1
ATOM 2859 C CA . THR A 1 181 ? -8.33808 -13.59159 -5.42553 1.000 14.44615 181 THR A CA 1
ATOM 2860 C C . THR A 1 181 ? -9.57656 -14.20467 -6.04698 1.000 14.03821 181 THR A C 1
ATOM 2861 O O . THR A 1 181 ? -10.67830 -13.69233 -5.86391 1.000 14.36719 181 THR A O 1
ATOM 2872 N N . PRO A 1 182 ? -9.42574 -15.27936 -6.80327 1.000 13.70396 182 PRO A N 1
ATOM 2873 C CA . PRO A 1 182 ? -10.56868 -15.83089 -7.51863 1.000 14.39614 182 PRO A CA 1
ATOM 2874 C C . PRO A 1 182 ? -11.48764 -16.59039 -6.59362 1.000 15.19887 182 PRO A C 1
ATOM 2875 O O . PRO A 1 182 ? -11.06580 -17.18622 -5.60480 1.000 15.74630 182 PRO A O 1
ATOM 2886 N N . THR A 1 183 ? -12.76201 -16.57018 -6.94821 1.000 16.54114 183 THR A N 1
ATOM 2887 C CA . THR A 1 183 ? -13.67079 -17.51408 -6.34292 1.000 17.74128 183 THR A CA 1
ATOM 2888 C C . THR A 1 183 ? -13.48459 -18.86712 -7.00189 1.000 18.37820 183 THR A C 1
ATOM 2889 O O . THR A 1 183 ? -12.93172 -18.98459 -8.10324 1.000 18.88089 183 THR A O 1
ATOM 2900 N N . GLN A 1 184 ? -13.96733 -19.90012 -6.32663 1.000 20.16789 184 GLN A N 1
ATOM 2901 C CA . GLN A 1 184 ? -13.90289 -21.21644 -6.92911 1.000 21.59964 184 GLN A CA 1
ATOM 2902 C C . GLN A 1 184 ? -14.63660 -21.24117 -8.26527 1.000 21.20486 184 GLN A C 1
ATOM 2903 O O . GLN A 1 184 ? -14.15664 -21.84081 -9.23427 1.000 21.23117 184 GLN A O 1
ATOM 2917 N N . GLN A 1 185 ? -15.77485 -20.55697 -8.35539 1.000 21.58385 185 GLN A N 1
ATOM 2918 C CA . GLN A 1 185 ? -16.51859 -20.56139 -9.61127 1.000 22.90243 185 GLN A CA 1
ATOM 2919 C C . GLN A 1 185 ? -15.72813 -19.86862 -10.72325 1.000 21.47331 185 GLN A C 1
ATOM 2920 O O . GLN A 1 185 ? -15.65346 -20.36670 -11.85189 1.000 21.58911 185 GLN A O 1
ATOM 2934 N N . GLU A 1 186 ? -15.13647 -18.71426 -10.42633 1.000 19.37569 186 GLU A N 1
ATOM 2935 C CA . GLU A 1 186 ? -14.30584 -18.04832 -11.42217 1.000 19.06513 186 GLU A CA 1
ATOM 2936 C C . GLU A 1 186 ? -13.18378 -18.96684 -11.85281 1.000 19.09671 186 GLU A C 1
ATOM 2937 O O . GLU A 1 186 ? -12.93007 -19.16237 -13.04538 1.000 19.57571 186 GLU A O 1
ATOM 2949 N N . LEU A 1 187 ? -12.50271 -19.55033 -10.87495 1.000 20.22842 187 LEU A N 1
ATOM 2950 C CA . LEU A 1 187 ? -11.37528 -20.41504 -11.16634 1.000 22.13654 187 LEU A CA 1
ATOM 2951 C C . LEU A 1 187 ? -11.82502 -21.58619 -12.01467 1.000 23.81833 187 LEU A C 1
ATOM 2952 O O . LEU A 1 187 ? -11.20775 -21.90246 -13.04004 1.000 25.05531 187 LEU A O 1
ATOM 2968 N N . ASN A 1 188 ? -12.93855 -22.20645 -11.63849 1.000 24.61842 188 ASN A N 1
ATOM 2969 C CA . ASN A 1 188 ? -13.44349 -23.34926 -12.39565 1.000 25.21060 188 ASN A CA 1
ATOM 2970 C C . ASN A 1 188 ? -13.83447 -22.94042 -13.80838 1.000 25.79225 188 ASN A C 1
ATOM 2971 O O . ASN A 1 188 ? -13.70555 -23.74039 -14.74256 1.000 27.47666 188 ASN A O 1
ATOM 2982 N N . GLY A 1 189 ? -14.22583 -21.68206 -13.99943 1.000 24.24469 189 GLY A N 1
ATOM 2983 C CA . GLY A 1 189 ? -14.53046 -21.11846 -15.29790 1.000 22.81557 189 GLY A CA 1
ATOM 2984 C C . GLY A 1 189 ? -13.34798 -20.49218 -16.02075 1.000 22.63397 189 GLY A C 1
ATOM 2985 O O . GLY A 1 189 ? -13.53313 -19.83233 -17.05076 1.000 23.00244 189 GLY A O 1
ATOM 2989 N N . LYS A 1 190 ? -12.12764 -20.69750 -15.53669 1.000 21.74966 190 LYS A N 1
ATOM 2990 C CA . LYS A 1 190 ? -10.93341 -20.13133 -16.16524 1.000 21.06536 190 LYS A CA 1
ATOM 2991 C C . LYS A 1 190 ? -11.01157 -18.61100 -16.31035 1.000 19.34147 190 LYS A C 1
ATOM 2992 O O . LYS A 1 190 ? -10.48488 -18.02917 -17.27587 1.000 19.60993 190 LYS A O 1
ATOM 3011 N N . ASP A 1 191 ? -11.66013 -17.96123 -15.35052 1.000 17.95973 191 ASP A N 1
ATOM 3012 C CA . ASP A 1 191 ? -11.72274 -16.50269 -15.27475 1.000 16.99909 191 ASP A CA 1
ATOM 3013 C C . ASP A 1 191 ? -10.60188 -16.04957 -14.35325 1.000 15.80947 191 ASP A C 1
ATOM 3014 O O . ASP A 1 191 ? -10.68266 -16.20504 -13.12819 1.000 16.36217 191 ASP A O 1
ATOM 3023 N N . TYR A 1 192 ? -9.53963 -15.50738 -14.94908 1.000 14.88568 192 TYR A N 1
ATOM 3024 C CA . TYR A 1 192 ? -8.31995 -15.17095 -14.23234 1.000 14.60406 192 TYR A CA 1
ATOM 3025 C C . TYR A 1 192 ? -8.17323 -13.66852 -14.03640 1.000 14.11453 192 TYR A C 1
ATOM 3026 O O . TYR A 1 192 ? -7.06065 -13.15590 -13.92711 1.000 14.29087 192 TYR A O 1
ATOM 3044 N N . HIS A 1 193 ? -9.28879 -12.94358 -13.96854 1.000 14.24612 193 HIS A N 1
ATOM 3045 C CA . HIS A 1 193 ? -9.17676 -11.49264 -13.86708 1.000 14.78040 193 HIS A CA 1
ATOM 3046 C C . HIS A 1 193 ? -8.48138 -11.06687 -12.58376 1.000 14.02242 193 HIS A C 1
ATOM 3047 O O . HIS A 1 193 ? -7.95921 -9.95177 -12.51768 1.000 14.86988 193 HIS A O 1
ATOM 3061 N N . THR A 1 194 ? -8.47908 -11.93030 -11.56819 1.000 13.54604 194 THR A N 1
ATOM 3062 C CA . THR A 1 194 ? -7.83474 -11.59903 -10.31443 1.000 13.48814 194 THR A CA 1
ATOM 3063 C C . THR A 1 194 ? -6.36765 -11.91223 -10.34603 1.000 12.18272 194 THR A C 1
ATOM 3064 O O . THR A 1 194 ? -5.67366 -11.60947 -9.36654 1.000 12.36169 194 THR A O 1
ATOM 3075 N N . TYR A 1 195 ? -5.87526 -12.48711 -11.43325 1.000 11.01153 195 TYR A N 1
ATOM 3076 C CA . TYR A 1 195 ? -4.45363 -12.77458 -11.56495 1.000 10.84309 195 TYR A CA 1
ATOM 3077 C C . TYR A 1 195 ? -3.71056 -11.51306 -12.01024 1.000 11.79583 195 TYR A C 1
ATOM 3078 O O . TYR A 1 195 ? -3.11905 -11.43048 -13.09124 1.000 12.77753 195 TYR A O 1
ATOM 3096 N N . MET A 1 196 ? -3.77039 -10.51987 -11.16114 1.000 11.81689 196 MET A N 1
ATOM 3097 C CA . MET A 1 196 ? -3.02228 -9.28645 -11.30032 1.000 11.17997 196 MET A CA 1
ATOM 3098 C C . MET A 1 196 ? -2.27711 -9.04897 -10.00975 1.000 10.95889 196 MET A C 1
ATOM 3099 O O . MET A 1 196 ? -2.86238 -9.20392 -8.94423 1.000 11.95374 196 MET A O 1
ATOM 3113 N N . GLY A 1 197 ? -1.01574 -8.66417 -10.10496 1.000 10.69833 197 GLY A N 1
ATOM 3114 C CA . GLY A 1 197 ? -0.23880 -8.40013 -8.91195 1.000 10.09826 197 GLY A CA 1
ATOM 3115 C C . GLY A 1 197 ? 0.01809 -9.64803 -8.11295 1.000 9.72190 197 GLY A C 1
ATOM 3116 O O . GLY A 1 197 ? -0.08115 -9.64473 -6.89266 1.000 9.96140 197 GLY A O 1
ATOM 3120 N N . LYS A 1 198 ? 0.40907 -10.71694 -8.79775 1.000 10.54305 198 LYS A N 1
ATOM 3121 C CA . LYS A 1 198 ? 0.57253 -12.02189 -8.19993 1.000 10.87467 198 LYS A CA 1
ATOM 3122 C C . LYS A 1 198 ? 1.89517 -12.64109 -8.61453 1.000 10.53516 198 LYS A C 1
ATOM 3123 O O . LYS A 1 198 ? 2.45195 -12.32456 -9.66781 1.000 11.32998 198 LYS A O 1
ATOM 3142 N N . VAL A 1 199 ? 2.36844 -13.56259 -7.78898 1.000 11.15101 199 VAL A N 1
ATOM 3143 C CA . VAL A 1 199 ? 3.25997 -14.60377 -8.25455 1.000 10.95099 199 VAL A CA 1
ATOM 3144 C C . VAL A 1 199 ? 2.41061 -15.84797 -8.38505 1.000 10.14037 199 VAL A C 1
ATOM 3145 O O . VAL A 1 199 ? 1.76172 -16.26273 -7.42039 1.000 11.17733 199 VAL A O 1
ATOM 3158 N N . LEU A 1 200 ? 2.37409 -16.41593 -9.57801 1.000 10.90362 200 LEU A N 1
ATOM 3159 C CA . LEU A 1 200 ? 1.65182 -17.64333 -9.82980 1.000 10.73518 200 LEU A CA 1
ATOM 3160 C C . LEU A 1 200 ? 2.61781 -18.80386 -9.71966 1.000 10.69044 200 LEU A C 1
ATOM 3161 O O . LEU A 1 200 ? 3.78367 -18.68486 -10.08532 1.000 11.68003 200 LEU A O 1
ATOM 3177 N N . ARG A 1 201 ? 2.10258 -19.94616 -9.29555 1.000 11.21418 201 ARG A N 1
ATOM 3178 C CA . ARG A 1 201 ? 2.85180 -21.18785 -9.31817 1.000 11.75899 201 ARG A CA 1
ATOM 3179 C C . ARG A 1 201 ? 1.97446 -22.19216 -10.01445 1.000 11.40895 201 ARG A C 1
ATOM 3180 O O . ARG A 1 201 ? 0.83774 -22.42513 -9.57831 1.000 12.29589 201 ARG A O 1
ATOM 3201 N N . LEU A 1 202 ? 2.47470 -22.72379 -11.11897 1.000 11.67477 202 LEU A N 1
ATOM 3202 C CA . LEU A 1 202 ? 1.71283 -23.59492 -11.97837 1.000 13.12494 202 LEU A CA 1
ATOM 3203 C C . LEU A 1 202 ? 2.45001 -24.91277 -12.15086 1.000 11.82215 202 LEU A C 1
ATOM 3204 O O . LEU A 1 202 ? 3.68478 -24.95911 -12.16458 1.000 13.07493 202 LEU A O 1
ATOM 3220 N N . ASN A 1 203 ? 1.69056 -25.98028 -12.34614 1.000 12.34853 203 ASN A N 1
ATOM 3221 C CA . ASN A 1 203 ? 2.28593 -27.19725 -12.84268 1.000 13.34339 203 ASN A CA 1
ATOM 3222 C C . ASN A 1 203 ? 2.78956 -26.96334 -14.26198 1.000 13.96714 203 ASN A C 1
ATOM 3223 O O . ASN A 1 203 ? 2.41659 -25.99046 -14.91952 1.000 13.62763 203 ASN A O 1
ATOM 3234 N N . LEU A 1 204 ? 3.65288 -27.85557 -14.72903 1.000 15.34889 204 LEU A N 1
ATOM 3235 C CA . LEU A 1 204 ? 4.24820 -27.63337 -16.03390 1.000 16.00686 204 LEU A CA 1
ATOM 3236 C C . LEU A 1 204 ? 3.22031 -27.70640 -17.14458 1.000 16.23057 204 LEU A C 1
ATOM 3237 O O . LEU A 1 204 ? 3.48499 -27.22026 -18.24283 1.000 18.19923 204 LEU A O 1
ATOM 3253 N N . ASP A 1 205 ? 2.06483 -28.30522 -16.89924 1.000 15.51733 205 ASP A N 1
ATOM 3254 C CA . ASP A 1 205 ? 0.99009 -28.30218 -17.87601 1.000 15.12255 205 ASP A CA 1
ATOM 3255 C C . ASP A 1 205 ? 0.02637 -27.14650 -17.67932 1.000 14.92252 205 ASP A C 1
ATOM 3256 O O . ASP A 1 205 ? -0.97290 -27.07071 -18.38405 1.000 15.78841 205 ASP A O 1
ATOM 3265 N N . GLY A 1 206 ? 0.32408 -26.23659 -16.76316 1.000 14.02242 206 GLY A N 1
ATOM 3266 C CA . GLY A 1 206 ? -0.51359 -25.09069 -16.51751 1.000 14.45404 206 GLY A CA 1
ATOM 3267 C C . GLY A 1 206 ? -1.55058 -25.29032 -15.45517 1.000 14.38035 206 GLY A C 1
ATOM 3268 O O . GLY A 1 206 ? -2.21250 -24.32093 -15.07582 1.000 15.37521 206 GLY A O 1
ATOM 3272 N N . SER A 1 207 ? -1.71049 -26.50457 -14.94822 1.000 14.34087 207 SER A N 1
ATOM 3273 C CA . SER A 1 207 ? -2.73595 -26.78033 -13.96362 1.000 14.20665 207 SER A CA 1
ATOM 3274 C C . SER A 1 207 ? -2.32323 -26.25391 -12.58761 1.000 13.93293 207 SER A C 1
ATOM 3275 O O . SER A 1 207 ? -1.20029 -25.79099 -12.37436 1.000 14.03031 207 SER A O 1
ATOM 3283 N N . ILE A 1 208 ? -3.24805 -26.33931 -11.64842 1.000 14.01978 208 ILE A N 1
ATOM 3284 C CA . ILE A 1 208 ? -3.05712 -25.79538 -10.31203 1.000 13.23285 208 ILE A CA 1
ATOM 3285 C C . ILE A 1 208 ? -2.33292 -26.84385 -9.47329 1.000 13.07757 208 ILE A C 1
ATOM 3286 O O . ILE A 1 208 ? -2.87018 -27.94274 -9.28163 1.000 14.22770 208 ILE A O 1
ATOM 3302 N N . PRO A 1 209 ? -1.15277 -26.55191 -8.93874 1.000 13.14073 209 PRO A N 1
ATOM 3303 C CA . PRO A 1 209 ? -0.49348 -27.52893 -8.05508 1.000 13.40392 209 PRO A CA 1
ATOM 3304 C C . PRO A 1 209 ? -1.36087 -27.87334 -6.85823 1.000 13.36707 209 PRO A C 1
ATOM 3305 O O . PRO A 1 209 ? -1.94368 -26.99643 -6.22369 1.000 14.34613 209 PRO A O 1
ATOM 3316 N N . LYS A 1 210 ? -1.44676 -29.16944 -6.56001 1.000 13.01703 210 LYS A N 1
ATOM 3317 C CA . LYS A 1 210 ? -2.27751 -29.61964 -5.45737 1.000 12.99598 210 LYS A CA 1
ATOM 3318 C C . LYS A 1 210 ? -1.79817 -29.08899 -4.12373 1.000 13.07493 210 LYS A C 1
ATOM 3319 O O . LYS A 1 210 ? -2.54495 -29.15272 -3.14162 1.000 14.80408 210 LYS A O 1
ATOM 3338 N N . ASP A 1 211 ? -0.57632 -28.58757 -4.05140 1.000 13.31444 211 ASP A N 1
ATOM 3339 C CA . ASP A 1 211 ? -0.07662 -28.04932 -2.80148 1.000 14.60670 211 ASP A CA 1
ATOM 3340 C C . ASP A 1 211 ? 0.12700 -26.54727 -2.88576 1.000 13.96188 211 ASP A C 1
ATOM 3341 O O . ASP A 1 211 ? 0.89856 -25.99256 -2.11707 1.000 14.91462 211 ASP A O 1
ATOM 3350 N N . ASN A 1 212 ? -0.53582 -25.87698 -3.82120 1.000 12.96966 212 ASN A N 1
ATOM 3351 C CA . ASN A 1 212 ? -0.50736 -24.43274 -3.78501 1.000 12.47749 212 ASN A CA 1
ATOM 3352 C C . ASN A 1 212 ? -1.20255 -23.93203 -2.53142 1.000 13.44340 212 ASN A C 1
ATOM 3353 O O . ASN A 1 212 ? -2.00112 -24.63286 -1.91911 1.000 13.37234 212 ASN A O 1
ATOM 3364 N N . PRO A 1 213 ? -0.89187 -22.72121 -2.11959 1.000 13.41181 213 PRO A N 1
ATOM 3365 C CA . PRO A 1 213 ? -1.52772 -22.17437 -0.92505 1.000 13.68027 213 PRO A CA 1
ATOM 3366 C C . PRO A 1 213 ? -2.96194 -21.80510 -1.22672 1.000 14.07505 213 PRO A C 1
ATOM 3367 O O . PRO A 1 213 ? -3.40721 -21.76621 -2.37718 1.000 14.64617 213 PRO A O 1
ATOM 3378 N N . SER A 1 214 ? -3.69189 -21.53380 -0.16260 1.000 14.29613 214 SER A N 1
ATOM 3379 C CA . SER A 1 214 ? -5.06911 -21.11701 -0.25923 1.000 14.83830 214 SER A CA 1
ATOM 3380 C C . SER A 1 214 ? -5.13815 -19.62653 0.05451 1.000 13.99083 214 SER A C 1
ATOM 3381 O O . SER A 1 214 ? -4.41136 -19.13418 0.91095 1.000 14.51721 214 SER A O 1
ATOM 3389 N N . PHE A 1 215 ? -5.99800 -18.90996 -0.65472 1.000 13.47761 215 PHE A N 1
ATOM 3390 C CA . PHE A 1 215 ? -6.33028 -17.53512 -0.34300 1.000 13.30391 215 PHE A CA 1
ATOM 3391 C C . PHE A 1 215 ? -7.83585 -17.42617 -0.35931 1.000 13.27759 215 PHE A C 1
ATOM 3392 O O . PHE A 1 215 ? -8.48205 -17.83642 -1.33083 1.000 14.16980 215 PHE A O 1
ATOM 3409 N N . ASN A 1 216 ? -8.39905 -16.90043 0.71883 1.000 13.56183 216 ASN A N 1
ATOM 3410 C CA . ASN A 1 216 ? -9.84379 -16.72289 0.80291 1.000 14.42246 216 ASN A CA 1
ATOM 3411 C C . ASN A 1 216 ? -10.56132 -18.02607 0.48130 1.000 15.18835 216 ASN A C 1
ATOM 3412 O O . ASN A 1 216 ? -11.62820 -18.04336 -0.12718 1.000 16.93065 216 ASN A O 1
ATOM 3423 N N . GLY A 1 217 ? -9.97065 -19.12781 0.92915 1.000 15.49891 217 GLY A N 1
ATOM 3424 C CA . GLY A 1 217 ? -10.61804 -20.41554 0.87008 1.000 15.81473 217 GLY A CA 1
ATOM 3425 C C . GLY A 1 217 ? -10.53082 -21.10147 -0.45795 1.000 15.95422 217 GLY A C 1
ATOM 3426 O O . GLY A 1 217 ? -11.21665 -22.10873 -0.66516 1.000 17.25964 217 GLY A O 1
ATOM 3430 N N . VAL A 1 218 ? -9.71241 -20.58907 -1.36448 1.000 15.15676 218 VAL A N 1
ATOM 3431 C CA . VAL A 1 218 ? -9.57681 -21.13700 -2.70022 1.000 14.03294 218 VAL A CA 1
ATOM 3432 C C . VAL A 1 218 ? -8.09811 -21.34880 -2.99476 1.000 12.97229 218 VAL A C 1
ATOM 3433 O O . VAL A 1 218 ? -7.26112 -20.44415 -2.80461 1.000 13.44340 218 VAL A O 1
ATOM 3446 N N . VAL A 1 219 ? -7.77500 -22.54560 -3.45751 1.000 13.27759 219 VAL A N 1
ATOM 3447 C CA . VAL A 1 219 ? -6.45353 -22.84246 -3.99177 1.000 13.29601 219 VAL A CA 1
ATOM 3448 C C . VAL A 1 219 ? -6.48246 -22.56522 -5.47970 1.000 13.58289 219 VAL A C 1
ATOM 3449 O O . VAL A 1 219 ? -7.21494 -23.20924 -6.22299 1.000 14.02504 219 VAL A O 1
ATOM 3462 N N . SER A 1 220 ? -5.69629 -21.59626 -5.92824 1.000 12.53539 220 SER A N 1
ATOM 3463 C CA . SER A 1 220 ? -5.66421 -21.25531 -7.34221 1.000 11.82215 220 SER A CA 1
ATOM 3464 C C . SER A 1 220 ? -4.21022 -21.33179 -7.78258 1.000 11.52738 220 SER A C 1
ATOM 3465 O O . SER A 1 220 ? -3.35595 -21.85331 -7.07592 1.000 11.81952 220 SER A O 1
ATOM 3473 N N . HIS A 1 221 ? -3.91277 -20.75983 -8.94818 1.000 12.40906 221 HIS A N 1
ATOM 3474 C CA . HIS A 1 221 ? -2.51872 -20.66598 -9.33766 1.000 12.57487 221 HIS A CA 1
ATOM 3475 C C . HIS A 1 221 ? -1.76273 -19.65749 -8.50304 1.000 11.44579 221 HIS A C 1
ATOM 3476 O O . HIS A 1 221 ? -0.54257 -19.57125 -8.61880 1.000 12.53276 221 HIS A O 1
ATOM 3490 N N . ILE A 1 222 ? -2.45044 -18.84410 -7.71673 1.000 11.26945 222 ILE A N 1
ATOM 3491 C CA . ILE A 1 222 ? -1.77067 -17.80820 -6.95355 1.000 11.27735 222 ILE A CA 1
ATOM 3492 C C . ILE A 1 222 ? -0.89996 -18.43109 -5.87899 1.000 11.81688 222 ILE A C 1
ATOM 3493 O O . ILE A 1 222 ? -1.35127 -19.25719 -5.08691 1.000 12.51697 222 ILE A O 1
ATOM 3509 N N . TYR A 1 223 ? 0.34830 -18.01461 -5.84281 1.000 10.88256 223 TYR A N 1
ATOM 3510 C CA . TYR A 1 223 ? 1.31214 -18.40689 -4.83997 1.000 10.34566 223 TYR A CA 1
ATOM 3511 C C . TYR A 1 223 ? 1.49829 -17.30794 -3.82649 1.000 10.49568 223 TYR A C 1
ATOM 3512 O O . TYR A 1 223 ? 1.45494 -17.55923 -2.63621 1.000 10.69570 223 TYR A O 1
ATOM 3530 N N . THR A 1 224 ? 1.62853 -16.08313 -4.30240 1.000 10.49304 224 THR A N 1
ATOM 3531 C CA . THR A 1 224 ? 1.63561 -14.89895 -3.47298 1.000 9.99562 224 THR A CA 1
ATOM 3532 C C . THR A 1 224 ? 0.83909 -13.81942 -4.17852 1.000 10.00088 224 THR A C 1
ATOM 3533 O O . THR A 1 224 ? 0.67304 -13.82505 -5.39552 1.000 10.67991 224 THR A O 1
ATOM 3544 N N . LEU A 1 225 ? 0.34510 -12.87647 -3.39555 1.000 10.30618 225 LEU A N 1
ATOM 3545 C CA . LEU A 1 225 ? -0.42175 -11.78474 -3.95677 1.000 10.36145 225 LEU A CA 1
ATOM 3546 C C . LEU A 1 225 ? 0.09999 -10.47267 -3.37899 1.000 9.66663 225 LEU A C 1
ATOM 3547 O O . LEU A 1 225 ? 0.99673 -10.44133 -2.53910 1.000 10.46146 225 LEU A O 1
ATOM 3563 N N . GLY A 1 226 ? -0.48717 -9.37563 -3.81856 1.000 9.94298 226 GLY A N 1
ATOM 3564 C CA . GLY A 1 226 ? -0.11660 -8.08948 -3.28969 1.000 9.86665 226 GLY A CA 1
ATOM 3565 C C . GLY A 1 226 ? 1.14180 -7.52269 -3.87754 1.000 9.49556 226 GLY A C 1
ATOM 3566 O O . GLY A 1 226 ? 1.93389 -6.89676 -3.16762 1.000 10.02193 226 GLY A O 1
ATOM 3570 N N . HIS A 1 227 ? 1.31830 -7.67988 -5.17667 1.000 9.84033 227 HIS A N 1
ATOM 3571 C CA . HIS A 1 227 ? 2.46030 -7.14645 -5.88486 1.000 10.19827 227 HIS A CA 1
ATOM 3572 C C . HIS A 1 227 ? 2.03537 -6.06053 -6.85861 1.000 10.47199 227 HIS A C 1
ATOM 3573 O O . HIS A 1 227 ? 0.92921 -6.08143 -7.38862 1.000 11.55633 227 HIS A O 1
ATOM 3587 N N . ARG A 1 228 ? 2.95627 -5.13128 -7.10852 1.000 11.75372 228 ARG A N 1
ATOM 3588 C CA . ARG A 1 228 ? 2.71292 -4.05254 -8.04804 1.000 11.37999 228 ARG A CA 1
ATOM 3589 C C . ARG A 1 228 ? 3.31664 -4.42466 -9.38374 1.000 11.93796 228 ARG A C 1
ATOM 3590 O O . ARG A 1 228 ? 2.59319 -4.74740 -10.31397 1.000 13.66974 228 ARG A O 1
ATOM 3611 N N . ASN A 1 229 ? 4.63427 -4.37068 -9.51092 1.000 12.65646 229 ASN A N 1
ATOM 3612 C CA . ASN A 1 229 ? 5.29009 -4.72152 -10.77018 1.000 13.14863 229 ASN A CA 1
ATOM 3613 C C . ASN A 1 229 ? 6.52274 -5.54389 -10.47014 1.000 12.01691 229 ASN A C 1
ATOM 3614 O O . ASN A 1 229 ? 7.64455 -5.03791 -10.47519 1.000 12.87754 229 ASN A O 1
ATOM 3625 N N . PRO A 1 230 ? 6.34293 -6.81163 -10.18886 1.000 12.34064 230 PRO A N 1
ATOM 3626 C CA . PRO A 1 230 ? 7.44603 -7.69055 -9.81990 1.000 14.04610 230 PRO A CA 1
ATOM 3627 C C . PRO A 1 230 ? 8.22685 -8.20665 -11.00657 1.000 14.69881 230 PRO A C 1
ATOM 3628 O O . PRO A 1 230 ? 7.93178 -9.29236 -11.52708 1.000 16.27531 230 PRO A O 1
ATOM 3639 N N . GLN A 1 231 ? 9.24064 -7.45431 -11.40142 1.000 14.51195 231 GLN A N 1
ATOM 3640 C CA . GLN A 1 231 ? 9.98121 -7.76149 -12.61696 1.000 14.67250 231 GLN A CA 1
ATOM 3641 C C . GLN A 1 231 ? 11.07797 -8.78171 -12.41041 1.000 14.33561 231 GLN A C 1
ATOM 3642 O O . GLN A 1 231 ? 11.54515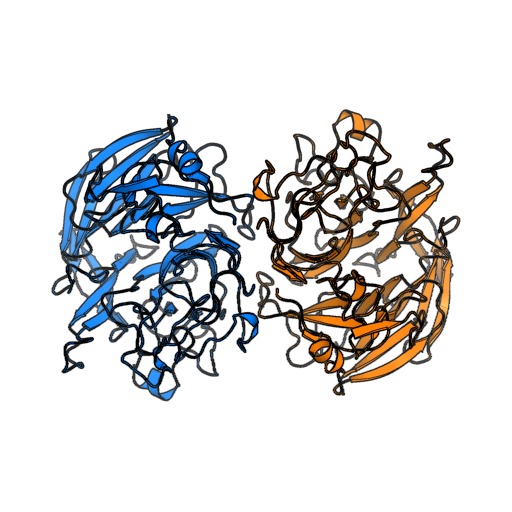 -9.36540 -13.39399 1.000 16.05950 231 GLN A O 1
ATOM 3656 N N . GLY A 1 232 ? 11.52620 -8.98302 -11.18024 1.000 12.69857 232 GLY A N 1
ATOM 3657 C CA . GLY A 1 232 ? 12.62724 -9.87948 -10.90618 1.000 11.97743 232 GLY A CA 1
ATOM 3658 C C . GLY A 1 232 ? 12.16004 -11.04924 -10.07304 1.000 11.31946 232 GLY A C 1
ATOM 3659 O O . GLY A 1 232 ? 11.38103 -10.88485 -9.13461 1.000 11.85636 232 GLY A O 1
ATOM 3663 N N . LEU A 1 233 ? 12.62539 -12.23710 -10.43635 1.000 11.46685 233 LEU A N 1
ATOM 3664 C CA . LEU A 1 233 ? 12.30013 -13.43665 -9.69829 1.000 12.29063 233 LEU A CA 1
ATOM 3665 C C . LEU A 1 233 ? 13.44597 -14.39791 -9.91209 1.000 12.73279 233 LEU A C 1
ATOM 3666 O O . LEU A 1 233 ? 13.83542 -14.64242 -11.05864 1.000 14.50141 233 LEU A O 1
ATOM 3682 N N . ALA A 1 234 ? 13.99222 -14.94101 -8.82832 1.000 12.43012 234 ALA A N 1
ATOM 3683 C CA . ALA A 1 234 ? 15.14033 -15.81906 -8.97954 1.000 13.35128 234 ALA A CA 1
ATOM 3684 C C . ALA A 1 234 ? 15.26115 -16.70254 -7.74972 1.000 12.81701 234 ALA A C 1
ATOM 3685 O O . ALA A 1 234 ? 15.16146 -16.23628 -6.61965 1.000 13.23021 234 ALA A O 1
ATOM 3692 N N . PHE A 1 235 ? 15.52235 -17.96903 -7.98453 1.000 12.69594 235 PHE A N 1
ATOM 3693 C CA . PHE A 1 235 ? 15.74507 -18.91541 -6.90878 1.000 13.02493 235 PHE A CA 1
ATOM 3694 C C . PHE A 1 235 ? 17.20533 -18.88328 -6.49319 1.000 13.05125 235 PHE A C 1
ATOM 3695 O O . PHE A 1 235 ? 18.09954 -18.77154 -7.32390 1.000 14.71197 235 PHE A O 1
ATOM 3712 N N . THR A 1 236 ? 17.43485 -19.02789 -5.21668 1.000 13.13020 236 THR A N 1
ATOM 3713 C CA . THR A 1 236 ? 18.77331 -19.14086 -4.66422 1.000 13.68290 236 THR A CA 1
ATOM 3714 C C . THR A 1 236 ? 19.19035 -20.59321 -4.65996 1.000 14.79619 236 THR A C 1
ATOM 3715 O O . THR A 1 236 ? 18.36925 -21.50350 -4.83790 1.000 14.89620 236 THR A O 1
ATOM 3726 N N . PRO A 1 237 ? 20.47377 -20.85446 -4.43976 1.000 16.07529 237 PRO A N 1
ATOM 3727 C CA . PRO A 1 237 ? 20.92489 -22.24469 -4.47956 1.000 17.28333 237 PRO A CA 1
ATOM 3728 C C . PRO A 1 237 ? 20.25771 -23.12292 -3.44967 1.000 17.70180 237 PRO A C 1
ATOM 3729 O O . PRO A 1 237 ? 20.12175 -24.33416 -3.68111 1.000 19.55465 237 PRO A O 1
ATOM 3740 N N . ASN A 1 238 ? 19.85641 -22.56644 -2.30454 1.000 16.66221 238 ASN A N 1
ATOM 3741 C CA . ASN A 1 238 ? 19.16616 -23.32757 -1.26991 1.000 16.86749 238 ASN A CA 1
ATOM 3742 C C . ASN A 1 238 ? 17.64256 -23.23619 -1.39659 1.000 16.52008 238 ASN A C 1
ATOM 3743 O O . ASN A 1 238 ? 16.92606 -23.61516 -0.46679 1.000 18.30187 238 ASN A O 1
ATOM 3754 N N . GLY A 1 239 ? 17.14982 -22.81557 -2.55431 1.000 15.62524 239 GLY A N 1
ATOM 3755 C CA . GLY A 1 239 ? 15.75422 -22.96289 -2.90384 1.000 15.84105 239 GLY A CA 1
ATOM 3756 C C . GLY A 1 239 ? 14.84446 -21.84433 -2.45464 1.000 16.50692 239 GLY A C 1
ATOM 3757 O O . GLY A 1 239 ? 13.62131 -21.99153 -2.52863 1.000 17.85182 239 GLY A O 1
ATOM 3761 N N . LYS A 1 240 ? 15.39115 -20.74333 -1.96815 1.000 15.19098 240 LYS A N 1
ATOM 3762 C CA . LYS A 1 240 ? 14.56777 -19.60509 -1.62829 1.000 13.91977 240 LYS A CA 1
ATOM 3763 C C . LYS A 1 240 ? 14.29733 -18.80943 -2.87691 1.000 12.93281 240 LYS A C 1
ATOM 3764 O O . LYS A 1 240 ? 15.02989 -18.88033 -3.84626 1.000 14.59353 240 LYS A O 1
ATOM 3783 N N . LEU A 1 241 ? 13.24038 -18.04554 -2.84321 1.000 11.98796 241 LEU A N 1
ATOM 3784 C CA . LEU A 1 241 ? 12.78795 -17.31334 -4.01237 1.000 11.36420 241 LEU A CA 1
ATOM 3785 C C . LEU A 1 241 ? 12.87104 -15.82791 -3.71657 1.000 10.79045 241 LEU A C 1
ATOM 3786 O O . LEU A 1 241 ? 12.12692 -15.31422 -2.89322 1.000 12.67751 241 LEU A O 1
ATOM 3802 N N . LEU A 1 242 ? 13.79549 -15.16289 -4.38812 1.000 11.18260 242 LEU A N 1
ATOM 3803 C CA . LEU A 1 242 ? 14.00139 -13.73980 -4.25721 1.000 10.52989 242 LEU A CA 1
ATOM 3804 C C . LEU A 1 242 ? 13.31636 -13.03776 -5.40770 1.000 10.70886 242 LEU A C 1
ATOM 3805 O O . LEU A 1 242 ? 13.14164 -13.59072 -6.48687 1.000 12.03007 242 LEU A O 1
ATOM 3821 N N . GLN A 1 243 ? 12.94015 -11.79296 -5.16539 1.000 11.64844 243 GLN A N 1
ATOM 3822 C CA . GLN A 1 243 ? 12.13924 -11.05641 -6.11460 1.000 11.24576 243 GLN A CA 1
ATOM 3823 C C . GLN A 1 243 ? 12.49523 -9.59353 -5.99977 1.000 9.87455 243 GLN A C 1
ATOM 3824 O O . GLN A 1 243 ? 12.87364 -9.11244 -4.93550 1.000 10.85361 243 GLN A O 1
ATOM 3838 N N . SER A 1 244 ? 12.40312 -8.89348 -7.12019 1.000 9.94035 244 SER A N 1
ATOM 3839 C CA . SER A 1 244 ? 12.45439 -7.44320 -7.08380 1.000 10.07984 244 SER A CA 1
ATOM 3840 C C . SER A 1 244 ? 11.15422 -6.93057 -7.65522 1.000 10.90362 244 SER A C 1
ATOM 3841 O O . SER A 1 244 ? 10.52715 -7.57804 -8.49372 1.000 11.93005 244 SER A O 1
ATOM 3849 N N . GLU A 1 245 ? 10.78427 -5.74249 -7.21966 1.000 9.59031 245 GLU A N 1
ATOM 3850 C CA . GLU A 1 245 ? 9.48529 -5.19992 -7.53572 1.000 10.49305 245 GLU A CA 1
ATOM 3851 C C . GLU A 1 245 ? 9.57617 -3.69203 -7.61073 1.000 10.06142 245 GLU A C 1
ATOM 3852 O O . GLU A 1 245 ? 10.19920 -3.05723 -6.76688 1.000 10.70886 245 GLU A O 1
ATOM 3864 N N . GLN A 1 246 ? 8.94401 -3.12348 -8.61726 1.000 10.43777 246 GLN A N 1
ATOM 3865 C CA . GLN A 1 246 ? 8.88104 -1.68461 -8.74074 1.000 11.23261 246 GLN A CA 1
ATOM 3866 C C . GLN A 1 246 ? 7.72993 -1.15962 -7.90909 1.000 11.25629 246 GLN A C 1
ATOM 3867 O O . GLN A 1 246 ? 6.58021 -1.57152 -8.09339 1.000 11.91690 246 GLN A O 1
ATOM 3881 N N . GLY A 1 247 ? 8.03349 -0.20605 -7.05673 1.000 10.96679 247 GLY A N 1
ATOM 3882 C CA . GLY A 1 247 ? 7.04831 0.54967 -6.32461 1.000 11.01942 247 GLY A CA 1
ATOM 3883 C C . GLY A 1 247 ? 6.63951 1.79218 -7.07918 1.000 10.98784 247 GLY A C 1
ATOM 3884 O O . GLY A 1 247 ? 7.06172 2.02709 -8.21300 1.000 11.20365 247 GLY A O 1
ATOM 3888 N N . PRO A 1 248 ? 5.78591 2.59854 -6.46426 1.000 10.67201 248 PRO A N 1
ATOM 3889 C CA . PRO A 1 248 ? 5.26265 3.81376 -7.09977 1.000 11.17470 248 PRO A CA 1
ATOM 3890 C C . PRO A 1 248 ? 6.30369 4.92131 -7.07589 1.000 10.53252 248 PRO A C 1
ATOM 3891 O O . PRO A 1 248 ? 7.32578 4.81091 -7.75118 1.000 11.47737 248 PRO A O 1
ATOM 3902 N N . ASN A 1 249 ? 6.11689 5.98088 -6.27855 1.000 10.51147 249 ASN A N 1
ATOM 3903 C CA . ASN A 1 249 ? 7.15922 6.98319 -6.21500 1.000 10.56674 249 ASN A CA 1
ATOM 3904 C C . ASN A 1 249 ? 8.26223 6.61067 -5.22694 1.000 10.44041 249 ASN A C 1
ATOM 3905 O O . ASN A 1 249 ? 9.23090 7.36060 -5.06686 1.000 11.12733 249 ASN A O 1
ATOM 3916 N N . SER A 1 250 ? 8.11793 5.50332 -4.53775 1.000 10.97731 250 SER A N 1
ATOM 3917 C CA . SER A 1 250 ? 9.01371 5.09165 -3.48154 1.000 10.42462 250 SER A CA 1
ATOM 3918 C C . SER A 1 250 ? 8.91156 3.58243 -3.39119 1.000 10.69307 250 SER A C 1
ATOM 3919 O O . SER A 1 250 ? 8.06103 2.96048 -4.02814 1.000 11.22208 250 SER A O 1
ATOM 3927 N N . ASP A 1 251 ? 9.78364 3.00198 -2.56531 1.000 10.13511 251 ASP A N 1
ATOM 3928 C CA . ASP A 1 251 ? 9.57550 1.66514 -2.06303 1.000 10.59042 251 ASP A CA 1
ATOM 3929 C C . ASP A 1 251 ? 9.56994 0.61629 -3.16749 1.000 10.71675 251 ASP A C 1
ATOM 3930 O O . ASP A 1 251 ? 8.75128 -0.28752 -3.17412 1.000 11.66160 251 ASP A O 1
ATOM 3939 N N . ASP A 1 252 ? 10.49185 0.71918 -4.11600 1.000 10.67991 252 ASP A N 1
ATOM 3940 C CA . ASP A 1 252 ? 10.86011 -0.50296 -4.82888 1.000 10.15353 252 ASP A CA 1
ATOM 3941 C C . ASP A 1 252 ? 11.30606 -1.51059 -3.77943 1.000 10.16142 252 ASP A C 1
ATOM 3942 O O . ASP A 1 252 ? 11.79902 -1.13968 -2.72267 1.000 10.85887 252 ASP A O 1
ATOM 3951 N N . GLU A 1 253 ? 11.14840 -2.78906 -4.07598 1.000 9.38238 253 GLU A N 1
ATOM 3952 C CA . GLU A 1 253 ? 11.34244 -3.80873 -3.06998 1.000 9.32975 253 GLU A CA 1
ATOM 3953 C C . GLU A 1 253 ? 12.20592 -4.93987 -3.57382 1.000 9.31132 253 GLU A C 1
ATOM 3954 O O . GLU A 1 253 ? 12.14603 -5.32380 -4.72487 1.000 10.02193 253 GLU A O 1
ATOM 3966 N N . ILE A 1 254 ? 12.96040 -5.49719 -2.64692 1.000 9.19552 254 ILE A N 1
ATOM 3967 C CA . ILE A 1 254 ? 13.50515 -6.83181 -2.73781 1.000 9.74559 254 ILE A CA 1
ATOM 3968 C C . ILE A 1 254 ? 12.69588 -7.65101 -1.76588 1.000 9.62452 254 ILE A C 1
ATOM 3969 O O . ILE A 1 254 ? 12.64938 -7.32785 -0.57493 1.000 10.35092 254 ILE A O 1
ATOM 3985 N N . ASN A 1 255 ? 12.05270 -8.69326 -2.25485 1.000 9.64031 255 ASN A N 1
ATOM 3986 C CA . ASN A 1 255 ? 11.21916 -9.53050 -1.43228 1.000 9.73506 255 ASN A CA 1
ATOM 3987 C C . ASN A 1 255 ? 11.72397 -10.96247 -1.43150 1.000 10.58779 255 ASN A C 1
ATOM 3988 O O . ASN A 1 255 ? 12.31230 -11.45979 -2.39315 1.000 11.74056 255 ASN A O 1
ATOM 3999 N N . LEU A 1 256 ? 11.48019 -11.62565 -0.31921 1.000 10.80098 256 LEU A N 1
ATOM 4000 C CA . LEU A 1 256 ? 11.57986 -13.07047 -0.22417 1.000 12.26431 256 LEU A CA 1
ATOM 4001 C C . LEU A 1 256 ? 10.16961 -13.60911 -0.39169 1.000 11.85373 256 LEU A C 1
ATOM 4002 O O . LEU A 1 256 ? 9.28402 -13.26197 0.38394 1.000 11.77478 256 LEU A O 1
ATOM 4018 N N . ILE A 1 257 ? 9.96359 -14.43038 -1.40991 1.000 11.49580 257 ILE A N 1
ATOM 4019 C CA . ILE A 1 257 ? 8.64148 -14.91487 -1.76467 1.000 11.65634 257 ILE A CA 1
ATOM 4020 C C . ILE A 1 257 ? 8.38489 -16.18987 -0.99672 1.000 11.60897 257 ILE A C 1
ATOM 4021 O O . ILE A 1 257 ? 9.10386 -17.18667 -1.15886 1.000 12.70383 257 ILE A O 1
ATOM 4037 N N . VAL A 1 258 ? 7.38047 -16.13768 -0.13404 1.000 11.60107 258 VAL A N 1
ATOM 4038 C CA . VAL A 1 258 ? 7.03058 -17.23394 0.74926 1.000 13.16968 258 VAL A CA 1
ATOM 4039 C C . VAL A 1 258 ? 5.62794 -17.67213 0.39015 1.000 12.10640 258 VAL A C 1
ATOM 4040 O O . VAL A 1 258 ? 4.73566 -16.83347 0.20373 1.000 11.87479 258 VAL A O 1
ATOM 4053 N N . LYS A 1 259 ? 5.44640 -18.96634 0.29347 1.000 12.74594 259 LYS A N 1
ATOM 4054 C CA . LYS A 1 259 ? 4.17472 -19.54462 -0.09377 1.000 12.39327 259 LYS A CA 1
ATOM 4055 C C . LYS A 1 259 ? 3.05060 -18.95293 0.72524 1.000 12.34590 259 LYS A C 1
ATOM 4056 O O . LYS A 1 259 ? 3.06721 -19.01608 1.95449 1.000 13.52235 259 LYS A O 1
ATOM 4075 N N . GLY A 1 260 ? 2.05557 -18.40779 0.04049 1.000 11.80899 260 GLY A N 1
ATOM 4076 C CA . GLY A 1 260 ? 0.88835 -17.89476 0.69954 1.000 11.80636 260 GLY A CA 1
ATOM 4077 C C . GLY A 1 260 ? 1.00295 -16.49087 1.24142 1.000 11.25103 260 GLY A C 1
ATOM 4078 O O . GLY A 1 260 ? 0.06129 -16.00533 1.87416 1.000 12.29062 260 GLY A O 1
ATOM 4082 N N . GLY A 1 261 ? 2.12225 -15.81746 0.99505 1.000 10.17459 261 GLY A N 1
ATOM 4083 C CA . GLY A 1 261 ? 2.30441 -14.48330 1.48100 1.000 10.03509 261 GLY A CA 1
ATOM 4084 C C . GLY A 1 261 ? 1.55600 -13.44519 0.69777 1.000 9.44818 261 GLY A C 1
ATOM 4085 O O . GLY A 1 261 ? 1.22775 -13.60447 -0.46718 1.000 10.37987 261 GLY A O 1
ATOM 4089 N N . ASN A 1 262 ? 1.32544 -12.33749 1.39018 1.000 9.44292 262 ASN A N 1
ATOM 4090 C CA . ASN A 1 262 ? 0.64450 -11.16941 0.85673 1.000 9.30343 262 ASN A CA 1
ATOM 4091 C C . ASN A 1 262 ? 1.61177 -10.00338 0.95316 1.000 9.45871 262 ASN A C 1
ATOM 4092 O O . ASN A 1 262 ? 1.99292 -9.61316 2.04894 1.000 10.31670 262 ASN A O 1
ATOM 4103 N N . TYR A 1 263 ? 2.04679 -9.49198 -0.18486 1.000 8.78758 263 TYR A N 1
ATOM 4104 C CA . TYR A 1 263 ? 3.10880 -8.49667 -0.24080 1.000 8.80074 263 TYR A CA 1
ATOM 4105 C C . TYR A 1 263 ? 2.55529 -7.07720 -0.18504 1.000 9.48503 263 TYR A C 1
ATOM 4106 O O . TYR A 1 263 ? 3.30959 -6.13052 -0.34436 1.000 10.19037 263 TYR A O 1
ATOM 4124 N N . GLY A 1 264 ? 1.26659 -6.92083 0.12745 1.000 9.07445 264 GLY A N 1
ATOM 4125 C CA . GLY A 1 264 ? 0.72936 -5.66342 0.59775 1.000 9.72453 264 GLY A CA 1
ATOM 4126 C C . GLY A 1 264 ? 0.19693 -4.69084 -0.41865 1.000 10.18511 264 GLY A C 1
ATOM 4127 O O . GLY A 1 264 ? -0.59845 -3.81860 -0.04046 1.000 10.66148 264 GLY A O 1
ATOM 4131 N N . TRP A 1 265 ? 0.65833 -4.75110 -1.65439 1.000 9.81402 265 TRP A N 1
ATOM 4132 C CA . TRP A 1 265 ? 0.22973 -3.76707 -2.61895 1.000 9.93508 265 TRP A CA 1
ATOM 4133 C C . TRP A 1 265 ? -1.25617 -3.96294 -2.91018 1.000 9.55083 265 TRP A C 1
ATOM 4134 O O . TRP A 1 265 ? -1.72417 -5.10509 -3.00655 1.000 10.47988 265 TRP A O 1
ATOM 4155 N N . PRO A 1 266 ? -2.01618 -2.88179 -3.08872 1.000 9.39028 266 PRO A N 1
ATOM 4156 C CA . PRO A 1 266 ? -1.65617 -1.46106 -3.08878 1.000 10.59832 266 PRO A CA 1
ATOM 4157 C C . PRO A 1 266 ? -1.79375 -0.78336 -1.73998 1.000 10.59306 266 PRO A C 1
ATOM 4158 O O . PRO A 1 266 ? -1.51206 0.38370 -1.58131 1.000 11.51948 266 PRO A O 1
ATOM 4169 N N . ASN A 1 267 ? -2.21499 -1.53807 -0.74202 1.000 10.35882 267 ASN A N 1
ATOM 4170 C CA . ASN A 1 267 ? -2.44410 -0.92773 0.54462 1.000 10.65622 267 ASN A CA 1
ATOM 4171 C C . ASN A 1 267 ? -1.15777 -0.55119 1.25498 1.000 10.92731 267 ASN A C 1
ATOM 4172 O O . ASN A 1 267 ? -1.17042 0.39428 2.04821 1.000 12.19851 267 ASN A O 1
ATOM 4183 N N . VAL A 1 268 ? -0.06064 -1.24852 0.97482 1.000 10.37461 268 VAL A N 1
ATOM 4184 C CA . VAL A 1 268 ? 1.20905 -1.01761 1.62854 1.000 9.79823 268 VAL A CA 1
ATOM 4185 C C . VAL A 1 268 ? 2.28572 -1.02645 0.56668 1.000 10.45620 268 VAL A C 1
ATOM 4186 O O . VAL A 1 268 ? 2.39016 -2.00003 -0.16800 1.000 11.66687 268 VAL A O 1
ATOM 4199 N N . ALA A 1 269 ? 3.05252 0.06456 0.48042 1.000 10.03246 269 ALA A N 1
ATOM 4200 C CA . ALA A 1 269 ? 4.26151 0.14816 -0.32185 1.000 10.14300 269 ALA A CA 1
ATOM 4201 C C . ALA A 1 269 ? 5.45116 -0.04946 0.60665 1.000 9.99562 269 ALA A C 1
ATOM 4202 O O . ALA A 1 269 ? 5.63149 0.71943 1.54484 1.000 10.72202 269 ALA A O 1
ATOM 4209 N N . GLY A 1 270 ? 6.26440 -1.05840 0.34183 1.000 9.61663 270 GLY A N 1
ATOM 4210 C CA . GLY A 1 270 ? 7.40576 -1.24304 1.19826 1.000 10.68780 270 GLY A CA 1
ATOM 4211 C C . GLY A 1 270 ? 6.99684 -1.76479 2.55917 1.000 10.27197 270 GLY A C 1
ATOM 4212 O O . GLY A 1 270 ? 6.16294 -2.65655 2.68925 1.000 10.44830 270 GLY A O 1
ATOM 4216 N N . TYR A 1 271 ? 7.61063 -1.21350 3.59343 1.000 10.30355 271 TYR A N 1
ATOM 4217 C CA . TYR A 1 271 ? 7.23782 -1.57731 4.93708 1.000 10.26407 271 TYR A CA 1
ATOM 4218 C C . TYR A 1 271 ? 5.87485 -0.99935 5.28249 1.000 9.94561 271 TYR A C 1
ATOM 4219 O O . TYR A 1 271 ? 5.43224 0.00622 4.71830 1.000 10.17722 271 TYR A O 1
ATOM 4237 N N . LYS A 1 272 ? 5.23403 -1.61098 6.26095 1.000 11.42473 272 LYS A N 1
ATOM 4238 C CA . LYS A 1 272 ? 4.00019 -1.04358 6.78941 1.000 10.85625 272 LYS A CA 1
ATOM 4239 C C . LYS A 1 272 ? 4.38840 0.01149 7.81917 1.000 11.27209 272 LYS A C 1
ATOM 4240 O O . LYS A 1 272 ? 4.42019 -0.23006 9.02793 1.000 13.35391 272 LYS A O 1
ATOM 4259 N N . ASP A 1 273 ? 4.70961 1.19557 7.31664 1.000 11.21681 273 ASP A N 1
ATOM 4260 C CA . ASP A 1 273 ? 5.33797 2.22758 8.11542 1.000 10.67728 273 ASP A CA 1
ATOM 4261 C C . ASP A 1 273 ? 4.63406 3.56944 8.05653 1.000 10.69570 273 ASP A C 1
ATOM 4262 O O . ASP A 1 273 ? 5.04680 4.47980 8.76935 1.000 12.19324 273 ASP A O 1
ATOM 4271 N N . ASP A 1 274 ? 3.61119 3.71627 7.23160 1.000 10.32987 274 ASP A N 1
ATOM 4272 C CA . ASP A 1 274 ? 2.92002 4.98514 7.04981 1.000 10.71149 274 ASP A CA 1
ATOM 4273 C C . ASP A 1 274 ? 3.90474 6.10008 6.71307 1.000 11.24840 274 ASP A C 1
ATOM 4274 O O . ASP A 1 274 ? 3.77957 7.22673 7.16721 1.000 13.44866 274 ASP A O 1
ATOM 4283 N N . SER A 1 275 ? 4.93203 5.77412 5.93592 1.000 11.34051 275 SER A N 1
ATOM 4284 C CA . SER A 1 275 ? 6.02246 6.69861 5.69962 1.000 12.03533 275 SER A CA 1
ATOM 4285 C C . SER A 1 275 ? 6.19946 6.89466 4.21243 1.000 11.25103 275 SER A C 1
ATOM 4286 O O . SER A 1 275 ? 6.73290 6.01358 3.54033 1.000 11.96953 275 SER A O 1
ATOM 4294 N N . GLY A 1 276 ? 5.78134 8.06277 3.70896 1.000 11.44316 276 GLY A N 1
ATOM 4295 C CA . GLY A 1 276 ? 6.04752 8.43920 2.34179 1.000 11.18786 276 GLY A CA 1
ATOM 4296 C C . GLY A 1 276 ? 5.09622 7.89160 1.30357 1.000 11.17997 276 GLY A C 1
ATOM 4297 O O . GLY A 1 276 ? 5.24525 8.21648 0.11780 1.000 11.73266 276 GLY A O 1
ATOM 4301 N N . TYR A 1 277 ? 4.10281 7.11396 1.71491 1.000 11.80636 277 TYR A N 1
ATOM 4302 C CA . TYR A 1 277 ? 3.12015 6.54204 0.81716 1.000 11.40631 277 TYR A CA 1
ATOM 4303 C C . TYR A 1 277 ? 1.83534 6.37274 1.59317 1.000 11.86163 277 TYR A C 1
ATOM 4304 O O . TYR A 1 277 ? 1.86258 6.04225 2.77888 1.000 13.25916 277 TYR A O 1
ATOM 4322 N N . ALA A 1 278 ? 0.72091 6.59108 0.92591 1.000 10.68254 278 ALA A N 1
ATOM 4323 C CA . ALA A 1 278 ? -0.57360 6.15998 1.41794 1.000 10.74044 278 ALA A CA 1
ATOM 4324 C C . ALA A 1 278 ? -1.36527 5.69094 0.21861 1.000 10.42462 278 ALA A C 1
ATOM 4325 O O . ALA A 1 278 ? -1.05933 6.05001 -0.90780 1.000 11.76951 278 ALA A O 1
ATOM 4332 N N . TYR A 1 279 ? -2.35980 4.86215 0.45795 1.000 10.66412 279 TYR A N 1
ATOM 4333 C CA . TYR A 1 279 ? -3.11461 4.26695 -0.62687 1.000 10.53516 279 TYR A CA 1
ATOM 4334 C C . TYR A 1 279 ? -4.31143 5.13886 -0.94741 1.000 10.76150 279 TYR A C 1
ATOM 4335 O O . TYR A 1 279 ? -5.30714 5.14871 -0.21168 1.000 12.34853 279 TYR A O 1
ATOM 4353 N N . ALA A 1 280 ? -4.21868 5.86125 -2.05280 1.000 11.49580 280 ALA A N 1
ATOM 4354 C CA . ALA A 1 280 ? -5.30084 6.68142 -2.55889 1.000 12.17482 280 ALA A CA 1
ATOM 4355 C C . ALA A 1 280 ? -5.95220 5.88458 -3.67176 1.000 12.59066 280 ALA A C 1
ATOM 4356 O O . ALA A 1 280 ? -5.33137 5.61449 -4.69959 1.000 13.30390 280 ALA A O 1
ATOM 4363 N N . ASN A 1 281 ? -7.19114 5.46313 -3.44030 1.000 12.62751 281 ASN A N 1
ATOM 4364 C CA . ASN A 1 281 ? -7.86141 4.53971 -4.34067 1.000 12.58277 281 ASN A CA 1
ATOM 4365 C C . ASN A 1 281 ? -8.76063 5.32604 -5.28696 1.000 13.48551 281 ASN A C 1
ATOM 4366 O O . ASN A 1 281 ? -9.90965 5.62743 -4.97442 1.000 13.30127 281 ASN A O 1
ATOM 4377 N N . TYR A 1 282 ? -8.23009 5.64081 -6.46695 1.000 13.17494 282 TYR A N 1
ATOM 4378 C CA . TYR A 1 282 ? -8.96283 6.51041 -7.38021 1.000 13.34075 282 TYR A CA 1
ATOM 4379 C C . TYR A 1 282 ? -10.21909 5.84124 -7.91332 1.000 13.99347 282 TYR A C 1
ATOM 4380 O O . TYR A 1 282 ? -11.20237 6.52555 -8.20097 1.000 14.96989 282 TYR A O 1
ATOM 4398 N N . SER A 1 283 ? -10.23066 4.51628 -8.01764 1.000 15.04359 283 SER A N 1
ATOM 4399 C CA . SER A 1 283 ? -11.44052 3.84639 -8.46413 1.000 15.40942 283 SER A CA 1
ATOM 4400 C C . SER A 1 283 ? -12.59484 4.08484 -7.50465 1.000 16.18583 283 SER A C 1
ATOM 4401 O O . SER A 1 283 ? -13.75283 3.94525 -7.90185 1.000 16.84117 283 SER A O 1
ATOM 4409 N N . ALA A 1 284 ? -12.30711 4.45834 -6.26494 1.000 16.11740 284 ALA A N 1
ATOM 4410 C CA . ALA A 1 284 ? -13.33612 4.69919 -5.27113 1.000 17.20174 284 ALA A CA 1
ATOM 4411 C C . ALA A 1 284 ? -13.68608 6.16893 -5.16364 1.000 18.28872 284 ALA A C 1
ATOM 4412 O O . ALA A 1 284 ? -14.57481 6.52648 -4.39627 1.000 20.37317 284 ALA A O 1
ATOM 4419 N N . ALA A 1 285 ? -13.00539 7.02412 -5.90641 1.000 17.98868 285 ALA A N 1
ATOM 4420 C CA . ALA A 1 285 ? -13.40006 8.42140 -5.97174 1.000 19.47833 285 ALA A CA 1
ATOM 4421 C C . ALA A 1 285 ? -14.69164 8.52055 -6.77850 1.000 21.47857 285 ALA A C 1
ATOM 4422 O O . ALA A 1 285 ? -14.77169 8.03984 -7.90920 1.000 22.40763 285 ALA A O 1
ATOM 4429 N N . ALA A 1 286 ? -15.71544 9.14339 -6.20215 1.000 23.17614 286 ALA A N 1
ATOM 4430 C CA . ALA A 1 286 ? -16.95420 9.30364 -6.95615 1.000 24.34733 286 ALA A CA 1
ATOM 4431 C C . ALA A 1 286 ? -16.75081 10.20323 -8.16192 1.000 23.72884 286 ALA A C 1
ATOM 4432 O O . ALA A 1 286 ? -17.38264 10.01280 -9.19605 1.000 24.28417 286 ALA A O 1
ATOM 4439 N N . ASN A 1 287 ? -15.85447 11.17294 -8.05359 1.000 22.87611 287 ASN A N 1
ATOM 4440 C CA . ASN A 1 287 ? -15.65238 12.14363 -9.11811 1.000 24.19469 287 ASN A CA 1
ATOM 4441 C C . ASN A 1 287 ? -14.52851 11.64202 -10.01438 1.000 23.41828 287 ASN A C 1
ATOM 4442 O O . ASN A 1 287 ? -13.34871 11.71950 -9.66311 1.000 23.36564 287 ASN A O 1
ATOM 4453 N N . LYS A 1 288 ? -14.89005 11.13687 -11.18975 1.000 23.14719 288 LYS A N 1
ATOM 4454 C CA . LYS A 1 288 ? -13.89186 10.58886 -12.10832 1.000 24.34997 288 LYS A CA 1
ATOM 4455 C C . LYS A 1 288 ? -13.13756 11.67070 -12.87738 1.000 24.25785 288 LYS A C 1
ATOM 4456 O O . LYS A 1 288 ? -12.28049 11.34749 -13.70982 1.000 25.22639 288 LYS A O 1
ATOM 4475 N N . SER A 1 289 ? -13.40831 12.94118 -12.60790 1.000 23.26563 289 SER A N 1
ATOM 4476 C CA . SER A 1 289 ? -12.59044 14.03340 -13.11780 1.000 23.43407 289 SER A CA 1
ATOM 4477 C C . SER A 1 289 ? -11.43889 14.37256 -12.17741 1.000 20.89429 289 SER A C 1
ATOM 4478 O O . SER A 1 289 ? -10.64876 15.28107 -12.47575 1.000 21.07326 289 SER A O 1
ATOM 4486 N N . ILE A 1 290 ? -11.34144 13.67908 -11.03786 1.000 18.40715 290 ILE A N 1
ATOM 4487 C CA . ILE A 1 290 ? -10.33512 13.99474 -10.04562 1.000 17.75707 290 ILE A CA 1
ATOM 4488 C C . ILE A 1 290 ? -8.96715 13.76007 -10.64360 1.000 16.24374 290 ILE A C 1
ATOM 4489 O O . ILE A 1 290 ? -8.76796 12.85462 -11.44941 1.000 17.24648 290 ILE A O 1
ATOM 4505 N N . LYS A 1 291 ? -8.01292 14.58679 -10.25598 1.000 15.50154 291 LYS A N 1
ATOM 4506 C CA . LYS A 1 291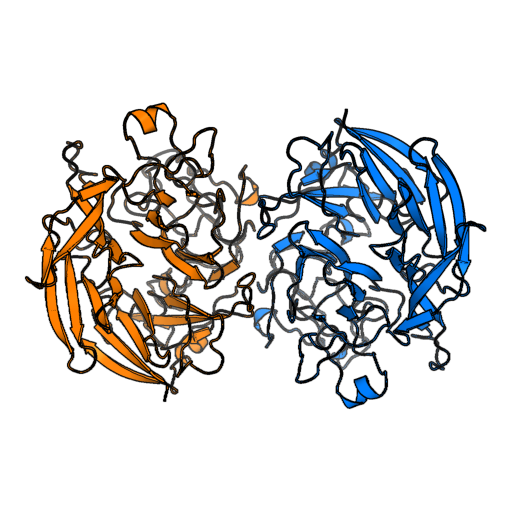 ? -6.64065 14.44821 -10.71140 1.000 15.53312 291 LYS A CA 1
ATOM 4507 C C . LYS A 1 291 ? -5.80483 13.74355 -9.65648 1.000 15.12518 291 LYS A C 1
ATOM 4508 O O . LYS A 1 291 ? -5.99624 13.93703 -8.45802 1.000 15.48048 291 LYS A O 1
ATOM 4527 N N . ASP A 1 292 ? -4.84363 12.96384 -10.12628 1.000 13.89082 292 ASP A N 1
ATOM 4528 C CA . ASP A 1 292 ? -3.83970 12.32271 -9.28291 1.000 13.28285 292 ASP A CA 1
ATOM 4529 C C . ASP A 1 292 ? -2.68813 13.31302 -9.13644 1.000 13.83555 292 ASP A C 1
ATOM 4530 O O . ASP A 1 292 ? -1.96473 13.58830 -10.11121 1.000 14.34087 292 ASP A O 1
ATOM 4539 N N . LEU A 1 293 ? -2.50087 13.83439 -7.92134 1.000 13.16968 293 LEU A N 1
ATOM 4540 C CA . LEU A 1 293 ? -1.41182 14.77750 -7.71359 1.000 13.18021 293 LEU A CA 1
ATOM 4541 C C . LEU A 1 293 ? -0.04252 14.11579 -7.81702 1.000 13.51709 293 LEU A C 1
ATOM 4542 O O . LEU A 1 293 ? 0.96277 14.82964 -7.87347 1.000 14.75408 293 LEU A O 1
ATOM 4558 N N . ALA A 1 294 ? 0.02033 12.77968 -7.79867 1.000 12.85386 294 ALA A N 1
ATOM 4559 C CA . ALA A 1 294 ? 1.26344 12.03908 -8.02359 1.000 13.19863 294 ALA A CA 1
ATOM 4560 C C . ALA A 1 294 ? 2.28468 12.33398 -6.93924 1.000 12.68541 294 ALA A C 1
ATOM 4561 O O . ALA A 1 294 ? 3.48582 12.37758 -7.18277 1.000 13.23548 294 ALA A O 1
ATOM 4568 N N . GLN A 1 295 ? 1.79374 12.48490 -5.71794 1.000 11.61950 295 GLN A N 1
ATOM 4569 C CA . GLN A 1 295 ? 2.60659 12.67977 -4.53163 1.000 12.19851 295 GLN A CA 1
ATOM 4570 C C . GLN A 1 295 ? 2.58238 11.44534 -3.64768 1.000 11.89848 295 GLN A C 1
ATOM 4571 O O . GLN A 1 295 ? 2.73149 11.54139 -2.43407 1.000 12.58013 295 GLN A O 1
ATOM 4585 N N . ASN A 1 296 ? 2.40738 10.28294 -4.27252 1.000 11.33788 296 ASN A N 1
ATOM 4586 C CA . ASN A 1 296 ? 2.49227 8.99812 -3.60878 1.000 11.31419 296 ASN A CA 1
ATOM 4587 C C . ASN A 1 296 ? 1.41091 8.79547 -2.56590 1.000 11.58528 296 ASN A C 1
ATOM 4588 O O . ASN A 1 296 ? 1.58158 8.00105 -1.64591 1.000 11.58265 296 ASN A O 1
ATOM 4599 N N . GLY A 1 297 ? 0.28816 9.48097 -2.71687 1.000 11.56422 297 GLY A N 1
ATOM 4600 C CA . GLY A 1 297 ? -0.79575 9.35556 -1.78339 1.000 11.33788 297 GLY A CA 1
ATOM 4601 C C . GLY A 1 297 ? -0.63180 10.19079 -0.53705 1.000 11.96427 297 GLY A C 1
ATOM 4602 O O . GLY A 1 297 ? -1.56248 10.24330 0.27268 1.000 13.16968 297 GLY A O 1
ATOM 4606 N N . VAL A 1 298 ? 0.50943 10.85544 -0.36154 1.000 12.25641 298 VAL A N 1
ATOM 4607 C CA . VAL A 1 298 ? 0.74549 11.66376 0.83147 1.000 12.75911 298 VAL A CA 1
ATOM 4608 C C . VAL A 1 298 ? 0.00423 12.98299 0.74855 1.000 13.71185 298 VAL A C 1
ATOM 4609 O O . VAL A 1 298 ? -0.39092 13.55338 1.76219 1.000 15.15676 298 VAL A O 1
ATOM 4622 N N . LYS A 1 299 ? -0.16767 13.49177 -0.44835 1.000 13.35655 299 LYS A N 1
ATOM 4623 C CA . LYS A 1 299 ? -0.94380 14.69207 -0.73064 1.000 13.29601 299 LYS A CA 1
ATOM 4624 C C . LYS A 1 299 ? -1.84558 14.32912 -1.89075 1.000 13.00387 299 LYS A C 1
ATOM 4625 O O . LYS A 1 299 ? -1.34985 13.85635 -2.91502 1.000 13.98030 299 LYS A O 1
ATOM 4644 N N . VAL A 1 300 ? -3.14789 14.53729 -1.73863 1.000 12.86701 300 VAL A N 1
ATOM 4645 C CA . VAL A 1 300 ? -4.09792 14.12171 -2.74781 1.000 13.37760 300 VAL A CA 1
ATOM 4646 C C . VAL A 1 300 ? -5.10369 15.23813 -2.97010 1.000 14.59880 300 VAL A C 1
ATOM 4647 O O . VAL A 1 300 ? -5.29685 16.10843 -2.12293 1.000 15.95159 300 VAL A O 1
ATOM 4660 N N . ALA A 1 301 ? -5.73914 15.20251 -4.12667 1.000 15.00148 301 ALA A N 1
ATOM 4661 C CA . ALA A 1 301 ? -6.82648 16.10763 -4.41151 1.000 15.64629 301 ALA A CA 1
ATOM 4662 C C . ALA A 1 301 ? -8.04029 15.68697 -3.58975 1.000 17.45967 301 ALA A C 1
ATOM 4663 O O . ALA A 1 301 ? -8.14726 14.53542 -3.16238 1.000 18.83615 301 ALA A O 1
ATOM 4670 N N . ALA A 1 302 ? -8.95360 16.62789 -3.36257 1.000 19.01775 302 ALA A N 1
ATOM 4671 C CA . ALA A 1 302 ? -10.18484 16.30009 -2.65766 1.000 20.98114 302 ALA A CA 1
ATOM 4672 C C . ALA A 1 302 ? -10.98153 15.27003 -3.44282 1.000 21.16274 302 ALA A C 1
ATOM 4673 O O . ALA A 1 302 ? -11.09184 15.34673 -4.67244 1.000 21.93389 302 ALA A O 1
ATOM 4680 N N . GLY A 1 303 ? -11.50604 14.27452 -2.73030 1.000 21.01009 303 GLY A N 1
ATOM 4681 C CA . GLY A 1 303 ? -12.45964 13.34639 -3.29881 1.000 21.33118 303 GLY A CA 1
ATOM 4682 C C . GLY A 1 303 ? -11.95355 11.94395 -3.53258 1.000 21.80229 303 GLY A C 1
ATOM 4683 O O . GLY A 1 303 ? -12.71981 11.11213 -4.03548 1.000 23.29984 303 GLY A O 1
ATOM 4687 N N . VAL A 1 304 ? -10.70655 11.63585 -3.22195 1.000 20.57583 304 VAL A N 1
ATOM 4688 C CA . VAL A 1 304 ? -10.19905 10.27035 -3.34527 1.000 19.46254 304 VAL A CA 1
ATOM 4689 C C . VAL A 1 304 ? -9.99149 9.70567 -1.94927 1.000 19.02038 304 VAL A C 1
ATOM 4690 O O . VAL A 1 304 ? -9.28321 10.32022 -1.14076 1.000 19.00196 304 VAL A O 1
ATOM 4703 N N . PRO A 1 305 ? -10.56981 8.55235 -1.63081 1.000 18.83352 305 PRO A N 1
ATOM 4704 C CA . PRO A 1 305 ? -10.37270 7.99543 -0.29902 1.000 18.54664 305 PRO A CA 1
ATOM 4705 C C . PRO A 1 305 ? -8.93756 7.52370 -0.14818 1.000 17.94920 305 PRO A C 1
ATOM 4706 O O . PRO A 1 305 ? -8.38977 6.86589 -1.03936 1.000 18.95458 305 PRO A O 1
ATOM 4717 N N . VAL A 1 306 ? -8.33218 7.86849 0.98488 1.000 16.75958 306 VAL A N 1
ATOM 4718 C CA . VAL A 1 306 ? -6.96218 7.49812 1.29958 1.000 15.52523 306 VAL A CA 1
ATOM 4719 C C . VAL A 1 306 ? -6.99195 6.60589 2.51976 1.000 15.15413 306 VAL A C 1
ATOM 4720 O O . VAL A 1 306 ? -7.69155 6.89965 3.49558 1.000 16.77274 306 VAL A O 1
ATOM 4733 N N . THR A 1 307 ? -6.23926 5.52401 2.45348 1.000 14.62249 307 THR A N 1
ATOM 4734 C CA . THR A 1 307 ? -6.06805 4.58767 3.54712 1.000 15.55154 307 THR A CA 1
ATOM 4735 C C . THR A 1 307 ? -4.58390 4.60486 3.89462 1.000 13.95136 307 THR A C 1
ATOM 4736 O O . THR A 1 307 ? -3.72868 4.39726 3.03116 1.000 14.30666 307 THR A O 1
ATOM 4747 N N . LYS A 1 308 ? -4.27437 4.87204 5.15240 1.000 13.44603 308 LYS A N 1
ATOM 4748 C CA . LYS A 1 308 ? -2.92513 4.68084 5.62345 1.000 13.11705 308 LYS A CA 1
ATOM 4749 C C . LYS A 1 308 ? -2.55348 3.20947 5.56919 1.000 12.20641 308 LYS A C 1
ATOM 4750 O O . LYS A 1 308 ? -3.38847 2.32684 5.70254 1.000 12.82490 308 LYS A O 1
ATOM 4769 N N . GLU A 1 309 ? -1.27027 2.96363 5.42991 1.000 11.77741 309 GLU A N 1
ATOM 4770 C CA . GLU A 1 309 ? -0.78382 1.59344 5.44010 1.000 11.02469 309 GLU A CA 1
ATOM 4771 C C . GLU A 1 309 ? -1.21184 0.87407 6.70478 1.000 12.07218 309 GLU A C 1
ATOM 4772 O O . GLU A 1 309 ? -1.58756 -0.29847 6.66199 1.000 12.49065 309 GLU A O 1
ATOM 4784 N N . SER A 1 310 ? -1.16114 1.56769 7.83531 1.000 12.32221 310 SER A N 1
ATOM 4785 C CA . SER A 1 310 ? -1.50961 0.98637 9.12331 1.000 13.89872 310 SER A CA 1
ATOM 4786 C C . SER A 1 310 ? -3.00875 0.79730 9.30090 1.000 15.21466 310 SER A C 1
ATOM 4787 O O . SER A 1 310 ? -3.42022 0.15328 10.26185 1.000 17.53862 310 SER A O 1
ATOM 4795 N N . GLU A 1 311 ? -3.83968 1.32605 8.39933 1.000 14.60406 311 GLU A N 1
ATOM 4796 C CA . GLU A 1 311 ? -5.28999 1.20100 8.51300 1.000 14.61986 311 GLU A CA 1
ATOM 4797 C C . GLU A 1 311 ? -5.81745 -0.01053 7.75390 1.000 14.83831 311 GLU A C 1
ATOM 4798 O O . GLU A 1 311 ? -6.98347 -0.39185 7.93046 1.000 17.92288 311 GLU A O 1
ATOM 4810 N N . TRP A 1 312 ? -4.97445 -0.61842 6.93654 1.000 14.81724 312 TRP A N 1
ATOM 4811 C CA . TRP A 1 312 ? -5.36732 -1.77229 6.16351 1.000 13.63553 312 TRP A CA 1
ATOM 4812 C C . TRP A 1 312 ? -5.51220 -2.97733 7.05627 1.000 15.02517 312 TRP A C 1
ATOM 4813 O O . TRP A 1 312 ? -4.64459 -3.24932 7.87830 1.000 15.70156 312 TRP A O 1
ATOM 4834 N N . THR A 1 313 ? -6.60473 -3.70851 6.89081 1.000 15.61998 313 THR A N 1
ATOM 4835 C CA . THR A 1 313 ? -6.74511 -5.01320 7.52352 1.000 17.37282 313 THR A CA 1
ATOM 4836 C C . THR A 1 313 ? -6.20753 -6.03162 6.53815 1.000 17.00698 313 THR A C 1
ATOM 4837 O O . THR A 1 313 ? -6.85314 -6.35380 5.54265 1.000 18.14133 313 THR A O 1
ATOM 4848 N N . GLY A 1 314 ? -4.98638 -6.47730 6.77311 1.000 16.70695 314 GLY A N 1
ATOM 4849 C CA . GLY A 1 314 ? -4.31742 -7.38640 5.87389 1.000 16.01739 314 GLY A CA 1
ATOM 4850 C C . GLY A 1 314 ? -4.10346 -8.72877 6.51539 1.000 14.91726 314 GLY A C 1
ATOM 4851 O O . GLY A 1 314 ? -4.13209 -8.86881 7.74098 1.000 15.64366 314 GLY A O 1
ATOM 4855 N N . LYS A 1 315 ? -3.92921 -9.74147 5.68836 1.000 13.31707 315 LYS A N 1
ATOM 4856 C CA . LYS A 1 315 ? -3.64080 -11.07790 6.16416 1.000 12.64594 315 LYS A CA 1
ATOM 4857 C C . LYS A 1 315 ? -2.37832 -11.56841 5.48923 1.000 11.64055 315 LYS A C 1
ATOM 4858 O O . LYS A 1 315 ? -2.26853 -11.49548 4.26897 1.000 11.95374 315 LYS A O 1
ATOM 4877 N N . ASN A 1 316 ? -1.48599 -12.14457 6.26051 1.000 10.65885 316 ASN A N 1
ATOM 4878 C CA . ASN A 1 316 ? -0.23711 -12.71635 5.77579 1.000 10.66938 316 ASN A CA 1
ATOM 4879 C C . ASN A 1 316 ? 0.66192 -11.67166 5.13784 1.000 10.10616 316 ASN A C 1
ATOM 4880 O O . ASN A 1 316 ? 1.42809 -11.98277 4.22720 1.000 10.75623 316 ASN A O 1
ATOM 4891 N N . PHE A 1 317 ? 0.61773 -10.45699 5.65182 1.000 10.15879 317 PHE A N 1
ATOM 4892 C CA . PHE A 1 317 ? 1.43320 -9.40251 5.08646 1.000 9.11920 317 PHE A CA 1
ATOM 4893 C C . PHE A 1 317 ? 2.90642 -9.67793 5.34702 1.000 8.72705 317 PHE A C 1
ATOM 4894 O O . PHE A 1 317 ? 3.32590 -9.86413 6.49387 1.000 9.68242 317 PHE A O 1
ATOM 4911 N N . VAL A 1 318 ? 3.68822 -9.66831 4.27533 1.000 9.66136 318 VAL A N 1
ATOM 4912 C CA . VAL A 1 318 ? 5.12079 -9.94591 4.27079 1.000 9.81402 318 VAL A CA 1
ATOM 4913 C C . VAL A 1 318 ? 5.83856 -8.67284 3.85725 1.000 9.75611 318 VAL A C 1
ATOM 4914 O O . VAL A 1 318 ? 5.64839 -8.21066 2.72491 1.000 9.85349 318 VAL A O 1
ATOM 4927 N N . PRO A 1 319 ? 6.65439 -8.07968 4.72461 1.000 10.04562 319 PRO A N 1
ATOM 4928 C CA . PRO A 1 319 ? 7.39261 -6.88843 4.35204 1.000 10.37724 319 PRO A CA 1
ATOM 4929 C C . PRO A 1 319 ? 8.58113 -7.23590 3.48462 1.000 10.13774 319 PRO A C 1
ATOM 4930 O O . PRO A 1 319 ? 9.06205 -8.37404 3.47864 1.000 10.88783 319 PRO A O 1
ATOM 4941 N N . PRO A 1 320 ? 9.11210 -6.26605 2.77590 1.000 9.57188 320 PRO A N 1
ATOM 4942 C CA . PRO A 1 320 ? 10.27916 -6.51007 1.94276 1.000 9.41660 320 PRO A CA 1
ATOM 4943 C C . PRO A 1 320 ? 11.52859 -6.72728 2.75747 1.000 9.44818 320 PRO A C 1
ATOM 4944 O O . PRO A 1 320 ? 11.65700 -6.25540 3.87761 1.000 10.47988 320 PRO A O 1
ATOM 4955 N N . LEU A 1 321 ? 12.49151 -7.40933 2.14259 1.000 9.64031 321 LEU A N 1
ATOM 4956 C CA . LEU A 1 321 ? 13.81581 -7.49703 2.73554 1.000 9.85349 321 LEU A CA 1
ATOM 4957 C C . LEU A 1 321 ? 14.54369 -6.16933 2.64803 1.000 9.69295 321 LEU A C 1
ATOM 4958 O O . LEU A 1 321 ? 15.39116 -5.86341 3.47470 1.000 10.38513 321 LEU A O 1
ATOM 4974 N N . LYS A 1 322 ? 14.29569 -5.41276 1.59088 1.000 9.34291 322 LYS A N 1
ATOM 4975 C CA . LYS A 1 322 ? 14.96192 -4.15165 1.37485 1.000 9.06130 322 LYS A CA 1
ATOM 4976 C C . LYS A 1 322 ? 14.05308 -3.30187 0.52544 1.000 9.53240 322 LYS A C 1
ATOM 4977 O O . LYS A 1 322 ? 13.37981 -3.80406 -0.37445 1.000 10.13247 322 LYS A O 1
ATOM 4996 N N . THR A 1 323 ? 14.03110 -2.01631 0.80959 1.000 9.85876 323 THR A N 1
ATOM 4997 C CA . THR A 1 323 ? 13.34158 -1.05476 -0.03207 1.000 10.64043 323 THR A CA 1
ATOM 4998 C C . THR A 1 323 ? 14.36697 -0.13819 -0.68077 1.000 10.77729 323 THR A C 1
ATOM 4999 O O . THR A 1 323 ? 15.33448 0.29649 -0.04690 1.000 10.71149 323 THR A O 1
ATOM 5010 N N . LEU A 1 324 ? 14.08335 0.22157 -1.90339 1.000 10.78781 324 LEU A N 1
ATOM 5011 C CA . LEU A 1 324 ? 14.91070 1.12128 -2.69291 1.000 10.67465 324 LEU A CA 1
ATOM 5012 C C . LEU A 1 324 ? 13.94800 2.14115 -3.27368 1.000 10.70096 324 LEU A C 1
ATOM 5013 O O . LEU A 1 324 ? 13.54814 2.02962 -4.43821 1.000 12.13534 324 LEU A O 1
ATOM 5029 N N . TYR A 1 325 ? 13.50083 3.11544 -2.49036 1.000 10.50357 325 TYR A N 1
ATOM 5030 C CA . TYR A 1 325 ? 13.94073 3.43320 -1.16462 1.000 10.22196 325 TYR A CA 1
ATOM 5031 C C . TYR A 1 325 ? 12.72271 3.88719 -0.37297 1.000 10.64569 325 TYR A C 1
ATOM 5032 O O . TYR A 1 325 ? 11.65971 4.09214 -0.89306 1.000 12.04059 325 TYR A O 1
ATOM 5050 N N . THR A 1 326 ? 12.91673 4.04827 0.91889 1.000 10.78255 326 THR A N 1
ATOM 5051 C CA . THR A 1 326 ? 11.88096 4.55458 1.80126 1.000 10.88783 326 THR A CA 1
ATOM 5052 C C . THR A 1 326 ? 12.23200 5.95267 2.25878 1.000 10.83256 326 THR A C 1
ATOM 5053 O O . THR A 1 326 ? 13.38484 6.23460 2.59274 1.000 11.15628 326 THR A O 1
ATOM 5064 N N . VAL A 1 327 ? 11.22979 6.81810 2.25333 1.000 10.86151 327 VAL A N 1
ATOM 5065 C CA . VAL A 1 327 ? 11.37540 8.19746 2.66061 1.000 10.40356 327 VAL A CA 1
ATOM 5066 C C . VAL A 1 327 ? 10.25879 8.52257 3.63631 1.000 10.85361 327 VAL A C 1
ATOM 5067 O O . VAL A 1 327 ? 9.30370 7.75794 3.81351 1.000 11.40894 327 VAL A O 1
ATOM 5080 N N . GLN A 1 328 ? 10.39066 9.68200 4.26405 1.000 10.80624 328 GLN A N 1
ATOM 5081 C CA . GLN A 1 328 ? 9.43657 10.13991 5.24902 1.000 11.39052 328 GLN A CA 1
ATOM 5082 C C . GLN A 1 328 ? 8.37724 11.01878 4.59108 1.000 11.19576 328 GLN A C 1
ATOM 5083 O O . GLN A 1 328 ? 8.48853 11.40804 3.43121 1.000 12.07744 328 GLN A O 1
ATOM 5097 N N . ASP A 1 329 ? 7.34364 11.33292 5.36742 1.000 11.33788 329 ASP A N 1
ATOM 5098 C CA . ASP A 1 329 ? 6.22101 12.08398 4.82410 1.000 12.40380 329 ASP A CA 1
ATOM 5099 C C . ASP A 1 329 ? 6.59680 13.47464 4.40264 1.000 12.74858 329 ASP A C 1
ATOM 5100 O O . ASP A 1 329 ? 5.84760 14.09128 3.65578 1.000 13.45919 329 ASP A O 1
ATOM 5109 N N . THR A 1 330 ? 7.68857 13.99550 4.93000 1.000 12.09850 330 THR A N 1
ATOM 5110 C CA . THR A 1 330 ? 8.17304 15.30915 4.56507 1.000 12.51960 330 THR A CA 1
ATOM 5111 C C . THR A 1 330 ? 8.90660 15.31576 3.22773 1.000 13.06704 330 THR A C 1
ATOM 5112 O O . THR A 1 330 ? 9.35132 16.37158 2.77406 1.000 14.07242 330 THR A O 1
ATOM 5123 N N . TYR A 1 331 ? 9.06591 14.16137 2.60198 1.000 14.05400 331 TYR A N 1
ATOM 5124 C CA . TYR A 1 331 ? 9.79751 14.08128 1.35208 1.000 18.42822 331 TYR A CA 1
ATOM 5125 C C . TYR A 1 331 ? 9.04746 14.83954 0.26687 1.000 32.22723 331 TYR A C 1
ATOM 5126 O O . TYR A 1 331 ? 7.82201 14.78174 0.19178 1.000 26.61604 331 TYR A O 1
ATOM 5144 N N . ASN A 1 332 ? 9.79479 15.55519 -0.56447 1.000 53.85968 332 ASN A N 1
ATOM 5145 C CA . ASN A 1 332 ? 9.22812 16.36485 -1.63753 1.000 77.12968 332 ASN A CA 1
ATOM 5146 C C . ASN A 1 332 ? 9.38374 15.60050 -2.94726 1.000 62.73968 332 ASN A C 1
ATOM 5147 O O . ASN A 1 332 ? 10.47501 15.52394 -3.50787 1.000 46.75968 332 ASN A O 1
ATOM 5158 N N . TYR A 1 333 ? 8.28288 15.03761 -3.43878 1.000 54.94968 333 TYR A N 1
ATOM 5159 C CA . TYR A 1 333 ? 8.32528 14.31061 -4.69776 1.000 77.30968 333 TYR A CA 1
ATOM 5160 C C . TYR A 1 333 ? 8.42770 15.23143 -5.90196 1.000 70.00968 333 TYR A C 1
ATOM 5161 O O . TYR A 1 333 ? 8.58266 14.73494 -7.01706 1.000 49.46968 333 TYR A O 1
ATOM 5179 N N . ASN A 1 334 ? 8.35201 16.54655 -5.70270 1.000 72.83968 334 ASN A N 1
ATOM 5180 C CA . ASN A 1 334 ? 8.51852 17.52355 -6.76957 1.000 73.27968 334 ASN A CA 1
ATOM 5181 C C . ASN A 1 334 ? 9.80009 18.33129 -6.60820 1.000 65.00968 334 ASN A C 1
ATOM 5182 O O . ASN A 1 334 ? 9.89390 19.44622 -7.12206 1.000 70.07968 334 ASN A O 1
ATOM 5193 N N . ASP A 1 335 ? 10.77854 17.80010 -5.89688 1.000 77.20968 335 ASP A N 1
ATOM 5194 C CA . ASP A 1 335 ? 12.03276 18.50940 -5.69843 1.000 85.24968 335 ASP A CA 1
ATOM 5195 C C . ASP A 1 335 ? 12.69222 18.74436 -7.05333 1.000 86.97968 335 ASP A C 1
ATOM 5196 O O . ASP A 1 335 ? 12.91538 17.77739 -7.79710 1.000 63.56968 335 ASP A O 1
ATOM 5205 N N . PRO A 1 336 ? 12.99090 19.99070 -7.42612 1.000 90.21968 336 PRO A N 1
ATOM 5206 C CA . PRO A 1 336 ? 13.62243 20.23344 -8.72889 1.000 89.69968 336 PRO A CA 1
ATOM 5207 C C . PRO A 1 336 ? 15.05364 19.72236 -8.78850 1.000 89.87968 336 PRO A C 1
ATOM 5208 O O . PRO A 1 336 ? 15.79238 19.73809 -7.79980 1.000 78.40968 336 PRO A O 1
ATOM 5219 N N . THR A 1 337 ? 15.44078 19.28600 -9.98818 1.000 86.32968 337 THR A N 1
ATOM 5220 C CA . THR A 1 337 ? 16.76852 18.74675 -10.26715 1.000 91.26968 337 THR A CA 1
ATOM 5221 C C . THR A 1 337 ? 16.66862 17.88501 -11.51783 1.000 78.72968 337 THR A C 1
ATOM 5222 O O . THR A 1 337 ? 17.63077 17.74772 -12.27817 1.000 85.69968 337 THR A O 1
ATOM 5233 N N . CYS A 1 338 ? 15.49543 17.29665 -11.72562 1.000 84.38968 338 CYS A N 1
ATOM 5234 C CA . CYS A 1 338 ? 15.23906 16.41100 -12.85098 1.000 96.64968 338 CYS A CA 1
ATOM 5235 C C . CYS A 1 338 ? 14.37153 17.07763 -13.91626 1.000 96.22968 338 CYS A C 1
ATOM 5236 O O . CYS A 1 338 ? 13.88443 16.39352 -14.82400 1.000 84.03968 338 CYS A O 1
ATOM 5243 N N . GLY A 1 339 ? 14.16490 18.39400 -13.81709 1.000 87.05968 339 GLY A N 1
ATOM 5244 C CA . GLY A 1 339 ? 13.46865 19.13278 -14.86552 1.000 73.87968 339 GLY A CA 1
ATOM 5245 C C . GLY A 1 339 ? 11.97762 18.86079 -14.88637 1.000 71.40968 339 GLY A C 1
ATOM 5246 O O . GLY A 1 339 ? 11.33294 18.65877 -13.85264 1.000 57.62968 339 GLY A O 1
ATOM 5250 N N . GLU A 1 340 ? 11.40833 18.84932 -16.09064 1.000 87.79968 340 GLU A N 1
ATOM 5251 C CA . GLU A 1 340 ? 10.00938 18.46393 -16.23305 1.000 97.29968 340 GLU A CA 1
ATOM 5252 C C . GLU A 1 340 ? 9.76545 17.02340 -15.81031 1.000 96.93968 340 GLU A C 1
ATOM 5253 O O . GLU A 1 340 ? 8.60783 16.58446 -15.79281 1.000 78.08968 340 GLU A O 1
ATOM 5265 N N . MET A 1 341 ? 10.82669 16.27972 -15.49531 1.000 93.87968 341 MET A N 1
ATOM 5266 C CA . MET A 1 341 ? 10.70269 14.92200 -14.99543 1.000 94.63968 341 MET A CA 1
ATOM 5267 C C . MET A 1 341 ? 11.19061 14.84823 -13.55467 1.000 92.13968 341 MET A C 1
ATOM 5268 O O . MET A 1 341 ? 12.17590 14.16215 -13.27295 1.000 86.10968 341 MET A O 1
ATOM 5282 N N . THR A 1 342 ? 10.50776 15.53212 -12.62869 1.000 91.80968 342 THR A N 1
ATOM 5283 C CA . THR A 1 342 ? 10.87356 15.42694 -11.21807 1.000 91.56968 342 THR A CA 1
ATOM 5284 C C . THR A 1 342 ? 10.87983 13.98045 -10.73492 1.000 79.93968 342 THR A C 1
ATOM 5285 O O . THR A 1 342 ? 11.38132 13.70974 -9.63499 1.000 73.02968 342 THR A O 1
ATOM 5296 N N . TYR A 1 343 ? 10.34966 13.05043 -11.52595 1.000 68.61968 343 TYR A N 1
ATOM 5297 C CA . TYR A 1 343 ? 10.24526 11.65743 -11.11488 1.000 78.99968 343 TYR A CA 1
ATOM 5298 C C . TYR A 1 343 ? 11.56516 10.89941 -11.17626 1.000 76.41968 343 TYR A C 1
ATOM 5299 O O . TYR A 1 343 ? 11.63813 9.79159 -10.64160 1.000 70.50968 343 TYR A O 1
ATOM 5317 N N . ILE A 1 344 ? 12.61301 11.46378 -11.77525 1.000 79.31968 344 ILE A N 1
ATOM 5318 C CA . ILE A 1 344 ? 13.91651 10.80265 -11.73209 1.000 88.05968 344 ILE A CA 1
ATOM 5319 C C . ILE A 1 344 ? 14.62434 11.02720 -10.40129 1.000 87.84968 344 ILE A C 1
ATOM 5320 O O . ILE A 1 344 ? 15.52137 10.25401 -10.04939 1.000 77.07968 344 ILE A O 1
ATOM 5336 N N . CYS A 1 345 ? 14.24610 12.05539 -9.64861 1.000 21.77968 345 CYS A N 1
ATOM 5337 C CA . CYS A 1 345 ? 14.69459 12.22978 -8.28589 1.000 35.69968 345 CYS A CA 1
ATOM 5338 C C . CYS A 1 345 ? 13.81319 11.46902 -7.29690 1.000 15.35968 345 CYS A C 1
ATOM 5339 O O . CYS A 1 345 ? 14.13718 11.46494 -6.10536 1.000 23.63968 345 CYS A O 1
ATOM 5346 N N . TRP A 1 346 ? 12.73453 10.84177 -7.78379 1.000 18.89968 346 TRP A N 1
ATOM 5347 C CA . TRP A 1 346 ? 11.90541 10.03920 -6.86773 1.000 14.22968 346 TRP A CA 1
ATOM 5348 C C . TRP A 1 346 ? 12.78569 8.98235 -6.21362 1.000 16.80968 346 TRP A C 1
ATOM 5349 O O . TRP A 1 346 ? 13.69397 8.44078 -6.87028 1.000 18.02968 346 TRP A O 1
ATOM 5370 N N . PRO A 1 347 ? 12.51855 8.64723 -4.95954 1.000 14.02768 347 PRO A N 1
ATOM 5371 C CA . PRO A 1 347 ? 13.30888 7.65673 -4.20012 1.000 12.81964 347 PRO A CA 1
ATOM 5372 C C . PRO A 1 347 ? 12.99375 6.22255 -4.60854 1.000 12.08271 347 PRO A C 1
ATOM 5373 O O . PRO A 1 347 ? 12.48754 5.40377 -3.81906 1.000 12.15640 347 PRO A O 1
ATOM 5384 N N . THR A 1 348 ? 13.28409 5.93035 -5.85981 1.000 11.75109 348 THR A N 1
ATOM 5385 C CA . THR A 1 348 ? 13.15118 4.61703 -6.42629 1.000 12.57224 348 THR A CA 1
ATOM 5386 C C . THR A 1 348 ? 14.29756 4.38368 -7.39382 1.000 12.33010 348 THR A C 1
ATOM 5387 O O . THR A 1 348 ? 15.05076 5.29994 -7.75425 1.000 12.71963 348 THR A O 1
ATOM 5398 N N . VAL A 1 349 ? 14.37903 3.14905 -7.86349 1.000 11.42210 349 VAL A N 1
ATOM 5399 C CA . VAL A 1 349 ? 15.40478 2.77998 -8.82104 1.000 11.53528 349 VAL A CA 1
ATOM 5400 C C . VAL A 1 349 ? 14.83212 2.06788 -10.03172 1.000 12.31695 349 VAL A C 1
ATOM 5401 O O . VAL A 1 349 ? 15.53263 1.86938 -11.01682 1.000 13.86713 349 VAL A O 1
ATOM 5414 N N . ALA A 1 350 ? 13.58173 1.64981 -9.95585 1.000 12.26957 350 ALA A N 1
ATOM 5415 C CA . ALA A 1 350 ? 12.93986 0.94740 -11.06841 1.000 12.46696 350 ALA A CA 1
ATOM 5416 C C . ALA A 1 350 ? 13.69768 -0.33368 -11.40569 1.000 11.67476 350 ALA A C 1
ATOM 5417 O O . ALA A 1 350 ? 14.26022 -0.46797 -12.49913 1.000 11.69845 350 ALA A O 1
ATOM 5424 N N . PRO A 1 351 ? 13.73408 -1.29593 -10.49703 1.000 10.94310 351 PRO A N 1
ATOM 5425 C CA . PRO A 1 351 ? 14.43909 -2.53851 -10.77819 1.000 11.08522 351 PRO A CA 1
ATOM 5426 C C . PRO A 1 351 ? 13.76032 -3.28363 -11.90026 1.000 11.77741 351 PRO A C 1
ATOM 5427 O O . PRO A 1 351 ? 12.53460 -3.37559 -11.95179 1.000 13.81186 351 PRO A O 1
ATOM 5438 N N . SER A 1 352 ? 14.56791 -3.84976 -12.77570 1.000 11.68529 352 SER A N 1
ATOM 5439 C CA . SER A 1 352 ? 14.03089 -4.55191 -13.91805 1.000 11.30104 352 SER A CA 1
ATOM 5440 C C . SER A 1 352 ? 14.18966 -6.05428 -13.85941 1.000 11.87216 352 SER A C 1
ATOM 5441 O O . SER A 1 352 ? 13.64015 -6.75419 -14.71065 1.000 13.18547 352 SER A O 1
ATOM 5449 N N . SER A 1 353 ? 14.95556 -6.55765 -12.91901 1.000 12.03270 353 SER A N 1
ATOM 5450 C CA . SER A 1 353 ? 15.20753 -7.97860 -12.84373 1.000 12.50644 353 SER A CA 1
ATOM 5451 C C . SER A 1 353 ? 15.81747 -8.24325 -11.47846 1.000 12.11166 353 SER A C 1
ATOM 5452 O O . SER A 1 353 ? 15.92493 -7.34547 -10.64426 1.000 12.28273 353 SER A O 1
ATOM 5460 N N . ALA A 1 354 ? 16.15431 -9.50212 -11.25218 1.000 12.64856 354 ALA A N 1
ATOM 5461 C CA . ALA A 1 354 ? 16.79384 -9.94542 -10.01939 1.000 12.64330 354 ALA A CA 1
ATOM 5462 C C . ALA A 1 354 ? 17.53265 -11.20499 -10.39640 1.000 12.85912 354 ALA A C 1
ATOM 5463 O O . ALA A 1 354 ? 16.90732 -12.12913 -10.94566 1.000 14.46983 354 ALA A O 1
ATOM 5470 N N . TYR A 1 355 ? 18.82960 -11.23542 -10.16023 1.000 11.70898 355 TYR A N 1
ATOM 5471 C CA . TYR A 1 355 ? 19.64983 -12.35714 -10.58299 1.000 10.93784 355 TYR A CA 1
ATOM 5472 C C . TYR A 1 355 ? 20.52168 -12.83061 -9.44747 1.000 11.33525 355 TYR A C 1
ATOM 5473 O O . TYR A 1 355 ? 21.21809 -12.04461 -8.81836 1.000 11.64055 355 TYR A O 1
ATOM 5491 N N . VAL A 1 356 ? 20.42260 -14.10538 -9.13026 1.000 11.52212 356 VAL A N 1
ATOM 5492 C CA . VAL A 1 356 ? 21.23097 -14.65254 -8.04853 1.000 12.80122 356 VAL A CA 1
ATOM 5493 C C . VAL A 1 356 ? 22.60253 -14.99192 -8.60845 1.000 12.79069 356 VAL A C 1
ATOM 5494 O O . VAL A 1 356 ? 22.73378 -15.84459 -9.48645 1.000 13.51972 356 VAL A O 1
ATOM 5507 N N . TYR A 1 357 ? 23.62161 -14.32022 -8.11076 1.000 12.85122 357 TYR A N 1
ATOM 5508 C CA . TYR A 1 357 ? 24.98047 -14.52577 -8.58676 1.000 13.47761 357 TYR A CA 1
ATOM 5509 C C . TYR A 1 357 ? 25.51538 -15.80690 -7.98043 1.000 15.27783 357 TYR A C 1
ATOM 5510 O O . TYR A 1 357 ? 25.61404 -15.93319 -6.75768 1.000 16.12530 357 TYR A O 1
ATOM 5528 N N . LYS A 1 358 ? 25.86861 -16.75397 -8.82164 1.000 16.21742 358 LYS A N 1
ATOM 5529 C CA . LYS A 1 358 ? 26.26797 -18.07041 -8.33998 1.000 18.72035 358 LYS A CA 1
ATOM 5530 C C . LYS A 1 358 ? 27.77228 -18.27281 -8.28600 1.000 19.27568 358 LYS A C 1
ATOM 5531 O O . LYS A 1 358 ? 28.22011 -19.34104 -7.85600 1.000 20.65215 358 LYS A O 1
ATOM 5550 N N . GLY A 1 359 ? 28.56360 -17.28043 -8.69200 1.000 18.98617 359 GLY A N 1
ATOM 5551 C CA . GLY A 1 359 ? 29.99638 -17.42976 -8.57205 1.000 19.36779 359 GLY A CA 1
ATOM 5552 C C . GLY A 1 359 ? 30.49382 -18.38383 -9.62754 1.000 19.94681 359 GLY A C 1
ATOM 5553 O O . GLY A 1 359 ? 30.01572 -18.38462 -10.76443 1.000 20.03366 359 GLY A O 1
ATOM 5557 N N . GLY A 1 360 ? 31.44674 -19.21600 -9.24436 1.000 21.04168 360 GLY A N 1
ATOM 5558 C CA . GLY A 1 360 ? 32.10378 -20.15151 -10.12089 1.000 21.93389 360 GLY A CA 1
ATOM 5559 C C . GLY A 1 360 ? 33.60050 -20.05621 -9.99489 1.000 23.20510 360 GLY A C 1
ATOM 5560 O O . GLY A 1 360 ? 34.13832 -19.39629 -9.09733 1.000 22.77346 360 GLY A O 1
ATOM 5564 N N . LYS A 1 361 ? 34.27804 -20.72880 -10.92446 1.000 25.72118 361 LYS A N 1
ATOM 5565 C CA . LYS A 1 361 ? 35.72696 -20.86415 -10.87398 1.000 27.48982 361 LYS A CA 1
ATOM 5566 C C . LYS A 1 361 ? 36.43223 -19.52117 -10.75205 1.000 26.11334 361 LYS A C 1
ATOM 5567 O O . LYS A 1 361 ? 37.49466 -19.43118 -10.12650 1.000 26.58708 361 LYS A O 1
ATOM 5586 N N . LYS A 1 362 ? 35.87203 -18.46977 -11.33747 1.000 23.96834 362 LYS A N 1
ATOM 5587 C CA . LYS A 1 362 ? 36.47709 -17.14351 -11.34720 1.000 22.59449 362 LYS A CA 1
ATOM 5588 C C . LYS A 1 362 ? 35.57063 -16.13675 -10.65597 1.000 20.80481 362 LYS A C 1
ATOM 5589 O O . LYS A 1 362 ? 35.44395 -14.98434 -11.07084 1.000 20.28369 362 LYS A O 1
ATOM 5608 N N . ALA A 1 363 ? 34.91051 -16.58717 -9.60083 1.000 20.58636 363 ALA A N 1
ATOM 5609 C CA . ALA A 1 363 ? 33.94457 -15.75141 -8.90913 1.000 20.54688 363 ALA A CA 1
ATOM 5610 C C . ALA A 1 363 ? 34.58674 -14.44025 -8.48353 1.000 19.15987 363 ALA A C 1
ATOM 5611 O O . ALA A 1 363 ? 35.76744 -14.38206 -8.12800 1.000 20.22316 363 ALA A O 1
ATOM 5618 N N . ILE A 1 364 ? 33.79497 -13.37831 -8.54227 1.000 18.46769 364 ILE A N 1
ATOM 5619 C CA . ILE A 1 364 ? 34.28087 -12.04916 -8.20019 1.000 18.87300 364 ILE A CA 1
ATOM 5620 C C . ILE A 1 364 ? 34.40667 -11.93544 -6.68737 1.000 19.65730 364 ILE A C 1
ATOM 5621 O O . ILE A 1 364 ? 33.46850 -12.24107 -5.94056 1.000 19.65204 364 ILE A O 1
ATOM 5637 N N . THR A 1 365 ? 35.56842 -11.48907 -6.23335 1.000 20.86534 365 THR A N 1
ATOM 5638 C CA . THR A 1 365 ? 35.81812 -11.39092 -4.80667 1.000 22.25761 365 THR A CA 1
ATOM 5639 C C . THR A 1 365 ? 34.74033 -10.57208 -4.11697 1.000 21.60753 365 THR A C 1
ATOM 5640 O O . THR A 1 365 ? 34.37883 -9.48909 -4.57241 1.000 21.85493 365 THR A O 1
ATOM 5651 N N . GLY A 1 366 ? 34.22594 -11.10595 -3.02136 1.000 20.68374 366 GLY A N 1
ATOM 5652 C CA . GLY A 1 366 ? 33.26410 -10.40915 -2.21093 1.000 20.55741 366 GLY A CA 1
ATOM 5653 C C . GLY A 1 366 ? 31.83708 -10.51324 -2.67090 1.000 20.25474 366 GLY A C 1
ATOM 5654 O O . GLY A 1 366 ? 30.94431 -9.99506 -1.98851 1.000 21.67333 366 GLY A O 1
ATOM 5658 N N . TRP A 1 367 ? 31.57847 -11.17924 -3.79540 1.000 18.20713 367 TRP A N 1
ATOM 5659 C CA . TRP A 1 367 ? 30.23827 -11.25133 -4.35220 1.000 16.96751 367 TRP A CA 1
ATOM 5660 C C . TRP A 1 367 ? 29.48916 -12.50174 -3.94166 1.000 16.81486 367 TRP A C 1
ATOM 5661 O O . TRP A 1 367 ? 28.43303 -12.79164 -4.50410 1.000 16.75695 367 TRP A O 1
ATOM 5682 N N . GLU A 1 368 ? 29.98083 -13.23319 -2.95640 1.000 17.47546 368 GLU A N 1
ATOM 5683 C CA . GLU A 1 368 ? 29.27354 -14.42544 -2.53294 1.000 17.33597 368 GLU A CA 1
ATOM 5684 C C . GLU A 1 368 ? 27.87476 -14.03517 -2.07847 1.000 15.17782 368 GLU A C 1
ATOM 5685 O O . GLU A 1 368 ? 27.68342 -13.02813 -1.38042 1.000 15.38573 368 GLU A O 1
ATOM 5697 N N . ASN A 1 369 ? 26.88283 -14.82339 -2.47416 1.000 14.58827 369 ASN A N 1
ATOM 5698 C CA . ASN A 1 369 ? 25.52632 -14.66648 -1.94882 1.000 14.27771 369 ASN A CA 1
ATOM 5699 C C . ASN A 1 369 ? 24.94729 -13.30142 -2.28029 1.000 13.33023 369 ASN A C 1
ATOM 5700 O O . ASN A 1 369 ? 24.19488 -12.73771 -1.49621 1.000 14.15927 369 ASN A O 1
ATOM 5711 N N . THR A 1 370 ? 25.25053 -12.79865 -3.46910 1.000 12.87754 370 THR A N 1
ATOM 5712 C CA . THR A 1 370 ? 24.68104 -11.53831 -3.89428 1.000 12.34327 370 THR A CA 1
ATOM 5713 C C . THR A 1 370 ? 23.52948 -11.75048 -4.86600 1.000 11.87479 370 THR A C 1
ATOM 5714 O O . THR A 1 370 ? 23.42144 -12.77081 -5.55360 1.000 12.41696 370 THR A O 1
ATOM 5725 N N . LEU A 1 371 ? 22.65395 -10.77126 -4.87021 1.000 10.82466 371 LEU A N 1
ATOM 5726 C CA . LEU A 1 371 ? 21.57298 -10.62847 -5.81287 1.000 11.10891 371 LEU A CA 1
ATOM 5727 C C . LEU A 1 371 ? 21.88482 -9.39020 -6.62338 1.000 11.14312 371 LEU A C 1
ATOM 5728 O O . LEU A 1 371 ? 22.15652 -8.32704 -6.05757 1.000 12.50907 371 LEU A O 1
ATOM 5744 N N . LEU A 1 372 ? 21.85394 -9.51431 -7.93855 1.000 10.90099 372 LEU A N 1
ATOM 5745 C CA . LEU A 1 372 ? 22.13306 -8.40283 -8.82166 1.000 10.89836 372 LEU A CA 1
ATOM 5746 C C . LEU A 1 372 ? 20.79532 -7.90662 -9.32069 1.000 11.49053 372 LEU A C 1
ATOM 5747 O O . LEU A 1 372 ? 19.96460 -8.68449 -9.77567 1.000 12.90912 372 LEU A O 1
ATOM 5763 N N . VAL A 1 373 ? 20.58929 -6.60701 -9.21485 1.000 10.40883 373 VAL A N 1
ATOM 5764 C CA . VAL A 1 373 ? 19.30826 -5.99567 -9.51757 1.000 10.91415 373 VAL A CA 1
ATOM 5765 C C . VAL A 1 373 ? 19.58232 -4.80924 -10.42288 1.000 10.99310 373 VAL A C 1
ATOM 5766 O O . VAL A 1 373 ? 19.99416 -3.72866 -9.95353 1.000 11.57738 373 VAL A O 1
ATOM 5779 N N . PRO A 1 374 ? 19.31699 -4.95316 -11.70495 1.000 11.25893 374 PRO A N 1
ATOM 5780 C CA . PRO A 1 374 ? 19.50520 -3.83130 -12.61208 1.000 10.98784 374 PRO A CA 1
ATOM 5781 C C . PRO A 1 374 ? 18.46748 -2.75897 -12.35964 1.000 11.01153 374 PRO A C 1
ATOM 5782 O O . PRO A 1 374 ? 17.31443 -3.05461 -12.02815 1.000 11.27998 374 PRO A O 1
ATOM 5793 N N . SER A 1 375 ? 18.89261 -1.51692 -12.55981 1.000 10.99047 375 SER A N 1
ATOM 5794 C CA . SER A 1 375 ? 18.03498 -0.36303 -12.40323 1.000 11.72740 375 SER A CA 1
ATOM 5795 C C . SER A 1 375 ? 17.85965 0.30225 -13.74783 1.000 12.53276 375 SER A C 1
ATOM 5796 O O . SER A 1 375 ? 18.83750 0.59097 -14.44772 1.000 13.13283 375 SER A O 1
ATOM 5804 N N . LEU A 1 376 ? 16.61050 0.53139 -14.09344 1.000 12.28273 376 LEU A N 1
ATOM 5805 C CA . LEU A 1 376 ? 16.30418 1.20498 -15.33429 1.000 12.93281 376 LEU A CA 1
ATOM 5806 C C . LEU A 1 376 ? 16.59866 2.68800 -15.20879 1.000 13.57763 376 LEU A C 1
ATOM 5807 O O . LEU A 1 376 ? 17.25062 3.28461 -16.05911 1.000 15.78052 376 LEU A O 1
ATOM 5823 N N . LYS A 1 377 ? 16.10617 3.30743 -14.15390 1.000 14.27771 377 LYS A N 1
ATOM 5824 C CA . LYS A 1 377 ? 16.10277 4.75568 -14.07657 1.000 15.35415 377 LYS A CA 1
ATOM 5825 C C . LYS A 1 377 ? 17.44757 5.30857 -13.66428 1.000 13.62237 377 LYS A C 1
ATOM 5826 O O . LYS A 1 377 ? 17.77640 6.44446 -14.00768 1.000 14.34350 377 LYS A O 1
ATOM 5845 N N . ARG A 1 378 ? 18.22317 4.54347 -12.91257 1.000 12.35906 378 ARG A N 1
ATOM 5846 C CA . ARG A 1 378 ? 19.48039 5.05095 -12.40836 1.000 13.13810 378 ARG A CA 1
ATOM 5847 C C . ARG A 1 378 ? 20.66343 4.62265 -13.25782 1.000 14.32771 378 ARG A C 1
ATOM 5848 O O . ARG A 1 378 ? 21.77424 5.10853 -13.03504 1.000 15.79894 378 ARG A O 1
ATOM 5869 N N . GLY A 1 379 ? 20.46352 3.70306 -14.19055 1.000 13.66184 379 GLY A N 1
ATOM 5870 C CA . GLY A 1 379 ? 21.57777 3.28162 -15.01963 1.000 12.86964 379 GLY A CA 1
ATOM 5871 C C . GLY A 1 379 ? 22.67521 2.64687 -14.20429 1.000 12.92755 379 GLY A C 1
ATOM 5872 O O . GLY A 1 379 ? 23.85603 2.89088 -14.45269 1.000 13.64079 379 GLY A O 1
ATOM 5876 N N . VAL A 1 380 ? 22.30187 1.82083 -13.24209 1.000 12.75910 380 VAL A N 1
ATOM 5877 C CA . VAL A 1 380 ? 23.25160 1.04421 -12.48094 1.000 12.57750 380 VAL A CA 1
ATOM 5878 C C . VAL A 1 380 ? 22.70733 -0.36282 -12.34553 1.000 11.92216 380 VAL A C 1
ATOM 5879 O O . VAL A 1 380 ? 21.51745 -0.61566 -12.51245 1.000 12.36432 380 VAL A O 1
ATOM 5892 N N . ILE A 1 381 ? 23.59626 -1.27779 -11.98350 1.000 12.34590 381 ILE A N 1
ATOM 5893 C CA . ILE A 1 381 ? 23.20317 -2.59644 -11.51050 1.000 12.28536 381 ILE A CA 1
ATOM 5894 C C . ILE A 1 381 ? 23.56848 -2.65285 -10.05251 1.000 11.59318 381 ILE A C 1
ATOM 5895 O O . ILE A 1 381 ? 24.70885 -2.37261 -9.69077 1.000 12.70646 381 ILE A O 1
ATOM 5911 N N . PHE A 1 382 ? 22.58945 -2.92663 -9.21301 1.000 10.51673 382 PHE A N 1
ATOM 5912 C CA . PHE A 1 382 ? 22.85146 -3.01781 -7.79920 1.000 10.92467 382 PHE A CA 1
ATOM 5913 C C . PHE A 1 382 ? 23.34525 -4.40257 -7.45279 1.000 11.12996 382 PHE A C 1
ATOM 5914 O O . PHE A 1 382 ? 22.86103 -5.39456 -7.98635 1.000 12.19851 382 PHE A O 1
ATOM 5931 N N . ARG A 1 383 ? 24.24750 -4.45724 -6.48816 1.000 11.44316 383 ARG A N 1
ATOM 5932 C CA . ARG A 1 383 ? 24.68541 -5.69639 -5.90281 1.000 11.96691 383 ARG A CA 1
ATOM 5933 C C . ARG A 1 383 ? 24.19461 -5.69104 -4.46817 1.000 11.88005 383 ARG A C 1
ATOM 5934 O O . ARG A 1 383 ? 24.49015 -4.75291 -3.71121 1.000 12.65909 383 ARG A O 1
ATOM 5955 N N . ILE A 1 384 ? 23.41693 -6.69787 -4.11117 1.000 11.38526 384 ILE A N 1
ATOM 5956 C CA . ILE A 1 384 ? 22.80808 -6.78553 -2.78979 1.000 12.14587 384 ILE A CA 1
ATOM 5957 C C . ILE A 1 384 ? 23.29412 -8.07493 -2.17005 1.000 12.52750 384 ILE A C 1
ATOM 5958 O O . ILE A 1 384 ? 22.98816 -9.15876 -2.66346 1.000 13.59868 384 ILE A O 1
ATOM 5974 N N . LYS A 1 385 ? 24.06760 -7.96186 -1.11429 1.000 12.18799 385 LYS A N 1
ATOM 5975 C CA . LYS A 1 385 ? 24.57934 -9.12069 -0.40534 1.000 13.33812 385 LYS A CA 1
ATOM 5976 C C . LYS A 1 385 ? 23.48435 -9.68403 0.48281 1.000 12.32484 385 LYS A C 1
ATOM 5977 O O . LYS A 1 385 ? 22.68996 -8.94294 1.06843 1.000 12.32484 385 LYS A O 1
ATOM 5996 N N . LEU A 1 386 ? 23.44165 -11.00199 0.58183 1.000 12.32484 386 LEU A N 1
ATOM 5997 C CA . LEU A 1 386 ? 22.65714 -11.67968 1.58481 1.000 12.34063 386 LEU A CA 1
ATOM 5998 C C . LEU A 1 386 ? 23.60847 -12.52956 2.40054 1.000 11.90374 386 LEU A C 1
ATOM 5999 O O . LEU A 1 386 ? 24.77059 -12.74407 2.02677 1.000 13.02755 386 LEU A O 1
ATOM 6015 N N . ASP A 1 387 ? 23.12647 -13.01799 3.52959 1.000 12.68015 387 ASP A N 1
ATOM 6016 C CA . ASP A 1 387 ? 23.90885 -13.96788 4.29627 1.000 14.74618 387 ASP A CA 1
ATOM 6017 C C . ASP A 1 387 ? 23.94297 -15.29220 3.53768 1.000 14.77251 387 ASP A C 1
ATOM 6018 O O . ASP A 1 387 ? 23.20684 -15.48712 2.56885 1.000 15.01990 387 ASP A O 1
ATOM 6027 N N . PRO A 1 388 ? 24.79935 -16.22270 3.95340 1.000 16.77011 388 PRO A N 1
ATOM 6028 C CA . PRO A 1 388 ? 24.97830 -17.46015 3.17827 1.000 17.39124 388 PRO A CA 1
ATOM 6029 C C . PRO A 1 388 ? 23.73994 -18.32137 3.10348 1.000 17.81234 388 PRO A C 1
ATOM 6030 O O . PRO A 1 388 ? 23.66952 -19.18167 2.22260 1.000 18.63612 388 PRO A O 1
ATOM 6041 N N . THR A 1 389 ? 22.76005 -18.12252 3.97549 1.000 17.60179 389 THR A N 1
ATOM 6042 C CA . THR A 1 389 ? 21.51249 -18.88228 3.91187 1.000 18.12817 389 THR A CA 1
ATOM 6043 C C . THR A 1 389 ? 20.42798 -18.14861 3.14029 1.000 16.76748 389 THR A C 1
ATOM 6044 O O . THR A 1 389 ? 19.29271 -18.64283 3.06352 1.000 17.14121 389 THR A O 1
ATOM 6055 N N . TYR A 1 390 ? 20.73714 -16.95831 2.62199 1.000 16.07529 390 TYR A N 1
ATOM 6056 C CA . TYR A 1 390 ? 19.76790 -16.15591 1.89994 1.000 15.38310 390 TYR A CA 1
ATOM 6057 C C . TYR A 1 390 ? 18.54059 -15.90179 2.76041 1.000 15.26204 390 TYR A C 1
ATOM 6058 O O . TYR A 1 390 ? 17.40952 -15.95095 2.29305 1.000 16.78590 390 TYR A O 1
ATOM 6076 N N . SER A 1 391 ? 18.77486 -15.60459 4.03004 1.000 14.88041 391 SER A N 1
ATOM 6077 C CA . SER A 1 391 ? 17.70091 -15.30330 4.96320 1.000 15.21203 391 SER A CA 1
ATOM 6078 C C . SER A 1 391 ? 17.50425 -13.81401 5.19112 1.000 14.04873 391 SER A C 1
ATOM 6079 O O . SER A 1 391 ? 16.40666 -13.39400 5.57523 1.000 15.30678 391 SER A O 1
ATOM 6087 N N . THR A 1 392 ? 18.53082 -13.01263 4.95115 1.000 13.29865 392 THR A N 1
ATOM 6088 C CA . THR A 1 392 ? 18.50474 -11.58234 5.18387 1.000 13.41182 392 THR A CA 1
ATOM 6089 C C . THR A 1 392 ? 19.47426 -10.94876 4.20588 1.000 12.59856 392 THR A C 1
ATOM 6090 O O . THR A 1 392 ? 20.45167 -11.57490 3.77539 1.000 12.95913 392 THR A O 1
ATOM 6101 N N . THR A 1 393 ? 19.19738 -9.69733 3.86373 1.000 11.56159 393 THR A N 1
ATOM 6102 C CA . THR A 1 393 ? 20.23709 -8.91097 3.24664 1.000 11.22471 393 THR A CA 1
ATOM 6103 C C . THR A 1 393 ? 21.26614 -8.51963 4.28939 1.000 11.07469 393 THR A C 1
ATOM 6104 O O . THR A 1 393 ? 21.00601 -8.50200 5.49300 1.000 12.43275 393 THR A O 1
ATOM 6115 N N . TYR A 1 394 ? 22.46874 -8.27729 3.80115 1.000 10.90888 394 TYR A N 1
ATOM 6116 C CA . TYR A 1 394 ? 23.54136 -7.67957 4.54972 1.000 11.20102 394 TYR A CA 1
ATOM 6117 C C . TYR A 1 394 ? 23.80443 -6.31578 3.94080 1.000 10.96942 394 TYR A C 1
ATOM 6118 O O . TYR A 1 394 ? 23.99383 -6.20012 2.72893 1.000 12.56961 394 TYR A O 1
ATOM 6136 N N . ASP A 1 395 ? 23.83424 -5.28333 4.76502 1.000 11.42736 395 ASP A N 1
ATOM 6137 C CA . ASP A 1 395 ? 24.23242 -3.95670 4.30617 1.000 11.39315 395 ASP A CA 1
ATOM 6138 C C . ASP A 1 395 ? 23.28650 -3.44344 3.23557 1.000 11.32209 395 ASP A C 1
ATOM 6139 O O . ASP A 1 395 ? 22.08741 -3.73392 3.28367 1.000 11.90111 395 ASP A O 1
ATOM 6148 N N . ASP A 1 396 ? 23.79574 -2.67200 2.29388 1.000 11.97743 396 ASP A N 1
ATOM 6149 C CA . ASP A 1 396 ? 22.96984 -1.85950 1.42393 1.000 12.60646 396 ASP A CA 1
ATOM 6150 C C . ASP A 1 396 ? 23.09619 -2.35199 -0.01514 1.000 12.70120 396 ASP A C 1
ATOM 6151 O O . ASP A 1 396 ? 23.95302 -3.17849 -0.34851 1.000 14.68302 396 ASP A O 1
ATOM 6160 N N . ALA A 1 397 ? 22.23770 -1.83166 -0.88441 1.000 11.53264 397 ALA A N 1
ATOM 6161 C CA . ALA A 1 397 ? 22.34782 -2.10484 -2.30884 1.000 11.26945 397 ALA A CA 1
ATOM 6162 C C . ALA A 1 397 ? 23.46374 -1.24310 -2.89463 1.000 11.81426 397 ALA A C 1
ATOM 6163 O O . ALA A 1 397 ? 23.40156 -0.01673 -2.83391 1.000 13.03282 397 ALA A O 1
ATOM 6170 N N . VAL A 1 398 ? 24.49339 -1.87764 -3.43899 1.000 12.06955 398 VAL A N 1
ATOM 6171 C CA . VAL A 1 398 ? 25.69995 -1.20791 -3.91121 1.000 12.26168 398 VAL A CA 1
ATOM 6172 C C . VAL A 1 398 ? 25.55836 -0.97859 -5.41167 1.000 11.73004 398 VAL A C 1
ATOM 6173 O O . VAL A 1 398 ? 25.43509 -1.94996 -6.16643 1.000 12.21957 398 VAL A O 1
ATOM 6186 N N . PRO A 1 399 ? 25.53869 0.25728 -5.87437 1.000 12.90123 399 PRO A N 1
ATOM 6187 C CA . PRO A 1 399 ? 25.39941 0.48781 -7.31055 1.000 13.00914 399 PRO A CA 1
ATOM 6188 C C . PRO A 1 399 ? 26.68052 0.14989 -8.04319 1.000 13.42761 399 PRO A C 1
ATOM 6189 O O . PRO A 1 399 ? 27.77984 0.35875 -7.53077 1.000 14.20664 399 PRO A O 1
ATOM 6200 N N . MET A 1 400 ? 26.51784 -0.32457 -9.27851 1.000 12.96966 400 MET A N 1
ATOM 6201 C CA . MET A 1 400 ? 27.63394 -0.63758 -10.14931 1.000 12.43802 400 MET A CA 1
ATOM 6202 C C . MET A 1 400 ? 27.31537 -0.24996 -11.58349 1.000 12.39854 400 MET A C 1
ATOM 6203 O O . MET A 1 400 ? 26.15340 -0.12535 -11.96445 1.000 13.07230 400 MET A O 1
ATOM 6217 N N . PHE A 1 401 ? 28.37191 -0.06387 -12.37301 1.000 13.13547 401 PHE A N 1
ATOM 6218 C CA . PHE A 1 401 ? 28.24141 0.09507 -13.81792 1.000 13.79081 401 PHE A CA 1
ATOM 6219 C C . PHE A 1 401 ? 27.42930 1.31772 -14.19702 1.000 13.46972 401 PHE A C 1
ATOM 6220 O O . PHE A 1 401 ? 26.70340 1.31617 -15.18975 1.000 14.83303 401 PHE A O 1
ATOM 6237 N N . LYS A 1 402 ? 27.59582 2.40000 -13.45625 1.000 13.87240 402 LYS A N 1
ATOM 6238 C CA . LYS A 1 402 ? 26.86177 3.60889 -13.78114 1.000 14.12769 402 LYS A CA 1
ATOM 6239 C C . LYS A 1 402 ? 27.09748 3.99762 -15.22859 1.000 14.39878 402 LYS A C 1
ATOM 6240 O O . LYS A 1 402 ? 28.24417 4.15335 -15.67527 1.000 14.88041 402 LYS A O 1
ATOM 6259 N N . SER A 1 403 ? 26.00479 4.21058 -15.93976 1.000 14.83830 403 SER A N 1
ATOM 6260 C CA . SER A 1 403 ? 26.06695 4.70106 -17.30265 1.000 14.97516 403 SER A CA 1
ATOM 6261 C C . SER A 1 403 ? 24.70565 5.26959 -17.63884 1.000 14.46194 403 SER A C 1
ATOM 6262 O O . SER A 1 403 ? 23.72751 5.06226 -16.91843 1.000 15.28572 403 SER A O 1
ATOM 6270 N N . ASN A 1 404 ? 24.63937 5.95417 -18.76585 1.000 14.69618 404 ASN A N 1
ATOM 6271 C CA . ASN A 1 404 ? 23.37373 6.50107 -19.24290 1.000 14.90147 404 ASN A CA 1
ATOM 6272 C C . ASN A 1 404 ? 22.67595 5.42451 -20.05977 1.000 13.95925 404 ASN A C 1
ATOM 6273 O O . ASN A 1 404 ? 22.52558 5.51049 -21.26495 1.000 14.62512 404 ASN A O 1
ATOM 6284 N N . ASN A 1 405 ? 22.25253 4.39279 -19.35698 1.000 13.58026 405 ASN A N 1
ATOM 6285 C CA . ASN A 1 405 ? 21.59371 3.25254 -19.95061 1.000 13.44866 405 ASN A CA 1
ATOM 6286 C C . ASN A 1 405 ? 20.52100 2.77378 -19.00339 1.000 13.00650 405 ASN A C 1
ATOM 6287 O O . ASN A 1 405 ? 20.67642 2.86395 -17.78665 1.000 14.13821 405 ASN A O 1
ATOM 6298 N N . ARG A 1 406 ? 19.46443 2.23668 -19.56648 1.000 12.53803 406 ARG A N 1
ATOM 6299 C CA . ARG A 1 406 ? 18.40546 1.60767 -18.78727 1.000 11.80110 406 ARG A CA 1
ATOM 6300 C C . ARG A 1 406 ? 18.71538 0.12399 -18.79767 1.000 11.57476 406 ARG A C 1
ATOM 6301 O O . ARG A 1 406 ? 18.51806 -0.54268 -19.80907 1.000 12.55118 406 ARG A O 1
ATOM 6322 N N . TYR A 1 407 ? 19.22884 -0.37899 -17.68555 1.000 12.09587 407 TYR A N 1
ATOM 6323 C CA . TYR A 1 407 ? 19.62910 -1.77423 -17.62953 1.000 11.47211 407 TYR A CA 1
ATOM 6324 C C . TYR A 1 407 ? 18.40880 -2.63234 -17.37823 1.000 11.43263 407 TYR A C 1
ATOM 6325 O O . TYR A 1 407 ? 17.69094 -2.42005 -16.41327 1.000 12.35905 407 TYR A O 1
ATOM 6343 N N . ARG A 1 408 ? 18.19053 -3.59595 -18.24821 1.000 10.99047 408 ARG A N 1
ATOM 6344 C CA . ARG A 1 408 ? 16.95324 -4.35643 -18.29808 1.000 10.78255 408 ARG A CA 1
ATOM 6345 C C . ARG A 1 408 ? 17.09449 -5.76992 -17.75403 1.000 11.20629 408 ARG A C 1
ATOM 6346 O O . ARG A 1 408 ? 16.12435 -6.32749 -17.25452 1.000 12.07744 408 ARG A O 1
ATOM 6367 N N . ASP A 1 409 ? 18.27041 -6.36842 -17.85653 1.000 11.25103 409 ASP A N 1
ATOM 6368 C CA . ASP A 1 409 ? 18.47837 -7.70733 -17.31744 1.000 11.50896 409 ASP A CA 1
ATOM 6369 C C . ASP A 1 409 ? 19.96846 -7.93492 -17.17826 1.000 11.25366 409 ASP A C 1
ATOM 6370 O O . ASP A 1 409 ? 20.77842 -7.22645 -17.78344 1.000 12.53013 409 ASP A O 1
ATOM 6379 N N . VAL A 1 410 ? 20.31965 -8.91954 -16.36565 1.000 11.73266 410 VAL A N 1
ATOM 6380 C CA . VAL A 1 410 ? 21.71762 -9.26865 -16.13083 1.000 11.76425 410 VAL A CA 1
ATOM 6381 C C . VAL A 1 410 ? 21.80181 -10.75526 -15.80693 1.000 11.63002 410 VAL A C 1
ATOM 6382 O O . VAL A 1 410 ? 20.93811 -11.30595 -15.11875 1.000 13.20389 410 VAL A O 1
ATOM 6395 N N . ILE A 1 411 ? 22.86296 -11.38564 -16.31299 1.000 11.60634 411 ILE A N 1
ATOM 6396 C CA . ILE A 1 411 ? 23.28025 -12.71474 -15.91254 1.000 12.34063 411 ILE A CA 1
ATOM 6397 C C . ILE A 1 411 ? 24.80120 -12.67980 -15.81505 1.000 12.22220 411 ILE A C 1
ATOM 6398 O O . ILE A 1 411 ? 25.45747 -11.70932 -16.17984 1.000 13.29864 411 ILE A O 1
ATOM 6414 N N . ALA A 1 412 ? 25.36120 -13.75817 -15.30692 1.000 12.79595 412 ALA A N 1
ATOM 6415 C CA . ALA A 1 412 ? 26.80059 -13.93236 -15.27004 1.000 13.20653 412 ALA A CA 1
ATOM 6416 C C . ALA A 1 412 ? 27.18160 -15.20042 -16.01431 1.000 13.46182 412 ALA A C 1
ATOM 6417 O O . ALA A 1 412 ? 26.39213 -16.14320 -16.13825 1.000 14.56458 412 ALA A O 1
ATOM 6424 N N . SER A 1 413 ? 28.43295 -15.23733 -16.46694 1.000 13.88556 413 SER A N 1
ATOM 6425 C CA . SER A 1 413 ? 28.95694 -16.43729 -17.05299 1.000 14.72250 413 SER A CA 1
ATOM 6426 C C . SER A 1 413 ? 29.11124 -17.51575 -15.99079 1.000 15.51733 413 SER A C 1
ATOM 6427 O O . SER A 1 413 ? 29.17938 -17.22052 -14.80703 1.000 15.34099 413 SER A O 1
ATOM 6435 N N . PRO A 1 414 ? 29.20122 -18.77430 -16.39968 1.000 16.33322 414 PRO A N 1
ATOM 6436 C CA . PRO A 1 414 ? 29.42366 -19.85445 -15.42603 1.000 17.38861 414 PRO A CA 1
ATOM 6437 C C . PRO A 1 414 ? 30.63253 -19.65006 -14.54066 1.000 17.90183 414 PRO A C 1
ATOM 6438 O O . PRO A 1 414 ? 30.58149 -19.99632 -13.35596 1.000 19.18882 414 PRO A O 1
ATOM 6449 N N . ASP A 1 415 ? 31.72622 -19.09474 -15.06033 1.000 18.06237 415 ASP A N 1
ATOM 6450 C CA . ASP A 1 415 ? 32.89933 -18.90964 -14.22197 1.000 18.82299 415 ASP A CA 1
ATOM 6451 C C . ASP A 1 415 ? 32.72654 -17.74299 -13.26015 1.000 18.25976 415 ASP A C 1
ATOM 6452 O O . ASP A 1 415 ? 33.44667 -17.67506 -12.25463 1.000 18.98880 415 ASP A O 1
ATOM 6461 N N . GLY A 1 416 ? 31.78799 -16.83522 -13.54650 1.000 16.72274 416 GLY A N 1
ATOM 6462 C CA . GLY A 1 416 ? 31.42142 -15.78495 -12.63928 1.000 16.27532 416 GLY A CA 1
ATOM 6463 C C . GLY A 1 416 ? 32.12864 -14.47317 -12.84677 1.000 15.81474 416 GLY A C 1
ATOM 6464 O O . GLY A 1 416 ? 31.80975 -13.50742 -12.15285 1.000 16.49376 416 GLY A O 1
ATOM 6468 N N . ASN A 1 417 ? 33.08446 -14.39558 -13.76475 1.000 16.32532 417 ASN A N 1
ATOM 6469 C CA . ASN A 1 417 ? 33.85930 -13.17742 -13.92579 1.000 15.86211 417 ASN A CA 1
ATOM 6470 C C . ASN A 1 417 ? 33.34993 -12.28706 -15.04071 1.000 15.12781 417 ASN A C 1
ATOM 6471 O O . ASN A 1 417 ? 33.88980 -11.19047 -15.24438 1.000 15.73578 417 ASN A O 1
ATOM 6482 N N . VAL A 1 418 ? 32.31863 -12.71265 -15.75330 1.000 14.46194 418 VAL A N 1
ATOM 6483 C CA . VAL A 1 418 ? 31.72077 -11.90016 -16.79722 1.000 14.29613 418 VAL A CA 1
ATOM 6484 C C . VAL A 1 418 ? 30.24570 -11.73795 -16.50262 1.000 13.70922 418 VAL A C 1
ATOM 6485 O O . VAL A 1 418 ? 29.55509 -12.71430 -16.18518 1.000 14.36456 418 VAL A O 1
ATOM 6498 N N . LEU A 1 419 ? 29.77657 -10.50977 -16.60889 1.000 13.92767 419 LEU A N 1
ATOM 6499 C CA . LEU A 1 419 ? 28.36616 -10.19996 -16.50808 1.000 14.24613 419 LEU A CA 1
ATOM 6500 C C . LEU A 1 419 ? 27.87680 -9.79893 -17.89168 1.000 14.46194 419 LEU A C 1
ATOM 6501 O O . LEU A 1 419 ? 28.59689 -9.13271 -18.64442 1.000 15.59365 419 LEU A O 1
ATOM 6517 N N . TYR A 1 420 ? 26.68980 -10.26820 -18.24117 1.000 13.67237 420 TYR A N 1
ATOM 6518 C CA . TYR A 1 420 ? 26.03989 -9.94500 -19.49846 1.000 13.25390 420 TYR A CA 1
ATOM 6519 C C . TYR A 1 420 ? 24.78660 -9.17114 -19.15846 1.000 12.33537 420 TYR A C 1
ATOM 6520 O O . TYR A 1 420 ? 24.01596 -9.58532 -18.28605 1.000 13.26443 420 TYR A O 1
ATOM 6538 N N . VAL A 1 421 ? 24.58042 -8.05915 -19.83949 1.000 12.67488 421 VAL A N 1
ATOM 6539 C CA . VAL A 1 421 ? 23.54256 -7.10640 -19.49540 1.000 13.06704 421 VAL A CA 1
ATOM 6540 C C . VAL A 1 421 ? 22.80339 -6.73057 -20.75637 1.000 12.53803 421 VAL A C 1
ATOM 6541 O O . VAL A 1 421 ? 23.41642 -6.55654 -21.81441 1.000 13.21705 421 VAL A O 1
ATOM 6554 N N . LEU A 1 422 ? 21.49374 -6.60039 -20.63799 1.000 12.15114 422 LEU A N 1
ATOM 6555 C CA . LEU A 1 422 ? 20.68089 -6.01104 -21.69065 1.000 12.21167 422 LEU A CA 1
ATOM 6556 C C . LEU A 1 422 ? 20.32969 -4.58513 -21.32322 1.000 12.76174 422 LEU A C 1
ATOM 6557 O O . LEU A 1 422 ? 20.09904 -4.27630 -20.15577 1.000 13.53551 422 LEU A O 1
ATOM 6573 N N . THR A 1 423 ? 20.24794 -3.73165 -22.32634 1.000 13.00387 423 THR A N 1
ATOM 6574 C CA . THR A 1 423 ? 19.85327 -2.35178 -22.12215 1.000 13.80134 423 THR A CA 1
ATOM 6575 C C . THR A 1 423 ? 18.64611 -2.05147 -22.99701 1.000 13.87503 423 THR A C 1
ATOM 6576 O O . THR A 1 423 ? 18.49871 -2.58012 -24.10458 1.000 14.84093 423 THR A O 1
ATOM 6587 N N . ASP A 1 424 ? 17.77625 -1.18707 -22.48973 1.000 13.43813 424 ASP A N 1
ATOM 6588 C CA . ASP A 1 424 ? 16.60677 -0.79847 -23.24652 1.000 13.88819 424 ASP A CA 1
ATOM 6589 C C . ASP A 1 424 ? 16.99363 -0.01534 -24.49348 1.000 14.10663 424 ASP A C 1
ATOM 6590 O O . ASP A 1 424 ? 18.04727 0.62331 -24.56897 1.000 14.34614 424 ASP A O 1
ATOM 6599 N N . THR A 1 425 ? 16.09077 -0.06610 -25.45842 1.000 14.76198 425 THR A N 1
ATOM 6600 C CA . THR A 1 425 ? 16.24713 0.65958 -26.70740 1.000 16.12793 425 THR A CA 1
ATOM 6601 C C . THR A 1 425 ? 16.02348 2.14788 -26.50586 1.000 16.70958 425 THR A C 1
ATOM 6602 O O . THR A 1 425 ? 16.68674 2.97214 -27.14513 1.000 18.70718 425 THR A O 1
ATOM 6613 N N . ALA A 1 426 ? 15.08361 2.50813 -25.64106 1.000 16.64378 426 ALA A N 1
ATOM 6614 C CA . ALA A 1 426 ? 14.70944 3.89815 -25.48626 1.000 17.33071 426 ALA A CA 1
ATOM 6615 C C . ALA A 1 426 ? 14.16940 4.11451 -24.08548 1.000 17.41493 426 ALA A C 1
ATOM 6616 O O . ALA A 1 426 ? 13.76513 3.17476 -23.39246 1.000 18.96248 426 ALA A O 1
ATOM 6623 N N . GLY A 1 427 ? 14.16582 5.36971 -23.68603 1.000 17.15963 427 GLY A N 1
ATOM 6624 C CA . GLY A 1 427 ? 13.61792 5.73716 -22.41367 1.000 16.23584 427 GLY A CA 1
ATOM 6625 C C . GLY A 1 427 ? 14.48134 6.75792 -21.72698 1.000 16.36743 427 GLY A C 1
ATOM 6626 O O . GLY A 1 427 ? 15.48797 7.20857 -22.28325 1.000 17.87024 427 GLY A O 1
ATOM 6630 N N . ASN A 1 428 ? 14.09562 7.11505 -20.51338 1.000 15.51733 428 ASN A N 1
ATOM 6631 C CA . ASN A 1 428 ? 14.81241 8.09816 -19.72905 1.000 15.84105 428 ASN A CA 1
ATOM 6632 C C . ASN A 1 428 ? 15.73365 7.40936 -18.73559 1.000 14.75408 428 ASN A C 1
ATOM 6633 O O . ASN A 1 428 ? 15.42940 6.34645 -18.20681 1.000 14.38035 428 ASN A O 1
ATOM 6644 N N . VAL A 1 429 ? 16.85471 8.05915 -18.45666 1.000 14.95937 429 VAL A N 1
ATOM 6645 C CA . VAL A 1 429 ? 17.76881 7.59518 -17.43355 1.000 14.20139 429 VAL A CA 1
ATOM 6646 C C . VAL A 1 429 ? 18.40115 8.79874 -16.77067 1.000 14.50932 429 VAL A C 1
ATOM 6647 O O . VAL A 1 429 ? 18.49966 9.87914 -17.36484 1.000 15.35415 429 VAL A O 1
ATOM 6660 N N . GLN A 1 430 ? 18.79286 8.62097 -15.51760 1.000 14.83304 430 GLN A N 1
ATOM 6661 C CA . GLN A 1 430 ? 19.42870 9.69900 -14.78659 1.000 16.16215 430 GLN A CA 1
ATOM 6662 C C . GLN A 1 430 ? 20.89710 9.78450 -15.15506 1.000 16.85697 430 GLN A C 1
ATOM 6663 O O . GLN A 1 430 ? 21.61555 8.78129 -15.13585 1.000 17.50967 430 GLN A O 1
ATOM 6677 N N . LYS A 1 431 ? 21.34125 10.99926 -15.45332 1.000 17.77813 431 LYS A N 1
ATOM 6678 C CA . LYS A 1 431 ? 22.73503 11.24888 -15.75580 1.000 19.13619 431 LYS A CA 1
ATOM 6679 C C . LYS A 1 431 ? 23.54232 11.35369 -14.46806 1.000 19.32568 431 LYS A C 1
ATOM 6680 O O . LYS A 1 431 ? 23.00080 11.37885 -13.36357 1.000 19.00459 431 LYS A O 1
ATOM 6699 N N . ASP A 1 432 ? 24.86177 11.45307 -14.63039 1.000 20.87060 432 ASP A N 1
ATOM 6700 C CA . ASP A 1 432 ? 25.73946 11.59175 -13.48094 1.000 22.11023 432 ASP A CA 1
ATOM 6701 C C . ASP A 1 432 ? 25.34371 12.79044 -12.63081 1.000 22.43658 432 ASP A C 1
ATOM 6702 O O . ASP A 1 432 ? 25.39481 12.72558 -11.40300 1.000 23.16298 432 ASP A O 1
ATOM 6711 N N . ASP A 1 433 ? 24.95330 13.89571 -13.26339 1.000 22.59186 433 ASP A N 1
ATOM 6712 C CA . ASP A 1 433 ? 24.63180 15.10581 -12.51797 1.000 23.35511 433 ASP A CA 1
ATOM 6713 C C . ASP A 1 433 ? 23.22545 15.09985 -11.94492 1.000 23.21825 433 ASP A C 1
ATOM 6714 O O . ASP A 1 433 ? 22.80449 16.11599 -11.36805 1.000 24.41576 433 ASP A O 1
ATOM 6723 N N . GLY A 1 434 ? 22.49731 13.99581 -12.10378 1.000 22.08917 434 GLY A N 1
ATOM 6724 C CA . GLY A 1 434 ? 21.18398 13.84203 -11.53591 1.000 21.39961 434 GLY A CA 1
ATOM 6725 C C . GLY A 1 434 ? 20.04722 14.20796 -12.45586 1.000 21.12327 434 GLY A C 1
ATOM 6726 O O . GLY A 1 434 ? 18.89582 13.83842 -12.16719 1.000 21.65227 434 GLY A O 1
ATOM 6730 N N . SER A 1 435 ? 20.32107 14.90306 -13.55833 1.000 21.43383 435 SER A N 1
ATOM 6731 C CA . SER A 1 435 ? 19.26685 15.26023 -14.48473 1.000 21.91546 435 SER A CA 1
ATOM 6732 C C . SER A 1 435 ? 18.93506 14.08041 -15.39225 1.000 19.97839 435 SER A C 1
ATOM 6733 O O . SER A 1 435 ? 19.56671 13.02471 -15.34705 1.000 19.38358 435 SER A O 1
ATOM 6741 N N . VAL A 1 436 ? 17.94735 14.27697 -16.23905 1.000 19.67572 436 VAL A N 1
ATOM 6742 C CA . VAL A 1 436 ? 17.39330 13.21849 -17.07929 1.000 19.91260 436 VAL A CA 1
ATOM 6743 C C . VAL A 1 436 ? 17.95527 13.34195 -18.47922 1.000 19.28620 436 VAL A C 1
ATOM 6744 O O . VAL A 1 436 ? 18.06031 14.44493 -19.02755 1.000 20.09946 436 VAL A O 1
ATOM 6757 N N . THR A 1 437 ? 18.26247 12.20799 -19.08477 1.000 18.05185 437 THR A N 1
ATOM 6758 C CA . THR A 1 437 ? 18.48636 12.18108 -20.51239 1.000 18.34135 437 THR A CA 1
ATOM 6759 C C . THR A 1 437 ? 17.69274 11.02947 -21.09353 1.000 17.47546 437 THR A C 1
ATOM 6760 O O . THR A 1 437 ? 17.45156 10.02258 -20.42495 1.000 17.49388 437 THR A O 1
ATOM 6771 N N . ASN A 1 438 ? 17.28236 11.18492 -22.33949 1.000 18.34399 438 ASN A N 1
ATOM 6772 C CA . ASN A 1 438 ? 16.77989 10.06962 -23.12555 1.000 19.32568 438 ASN A CA 1
ATOM 6773 C C . ASN A 1 438 ? 17.76094 9.67447 -24.21536 1.000 18.97564 438 ASN A C 1
ATOM 6774 O O . ASN A 1 438 ? 17.42703 8.86309 -25.08044 1.000 19.63361 438 ASN A O 1
ATOM 6785 N N . THR A 1 439 ? 18.97031 10.20324 -24.16973 1.000 18.76772 439 THR A N 1
ATOM 6786 C CA . THR A 1 439 ? 20.05631 9.74398 -25.03111 1.000 19.35200 439 THR A CA 1
ATOM 6787 C C . THR A 1 439 ? 20.74346 8.62603 -24.27344 1.000 18.95985 439 THR A C 1
ATOM 6788 O O . THR A 1 439 ? 21.47562 8.86436 -23.30507 1.000 20.05471 439 THR A O 1
ATOM 6799 N N . LEU A 1 440 ? 20.49558 7.40274 -24.69523 1.000 17.75970 440 LEU A N 1
ATOM 6800 C CA . LEU A 1 440 ? 21.06384 6.24500 -24.02827 1.000 16.93066 440 LEU A CA 1
ATOM 6801 C C . LEU A 1 440 ? 22.37581 5.87397 -24.69589 1.000 17.06225 440 LEU A C 1
ATOM 6802 O O . LEU A 1 440 ? 22.47907 5.87922 -25.91690 1.000 18.16501 440 LEU A O 1
ATOM 6818 N N . GLU A 1 441 ? 23.37983 5.53377 -23.88781 1.000 16.39639 441 GLU A N 1
ATOM 6819 C CA . GLU A 1 441 ? 24.70589 5.29980 -24.44412 1.000 17.34387 441 GLU A CA 1
ATOM 6820 C C . GLU A 1 441 ? 24.72397 4.06923 -25.32896 1.000 16.39902 441 GLU A C 1
ATOM 6821 O O . GLU A 1 441 ? 25.42016 4.05196 -26.34459 1.000 18.02815 441 GLU A O 1
ATOM 6833 N N . ASN A 1 442 ? 23.97590 3.03055 -24.95496 1.000 15.51470 442 ASN A N 1
ATOM 6834 C CA . ASN A 1 442 ? 23.97735 1.75113 -25.66144 1.000 15.59103 442 ASN A CA 1
ATOM 6835 C C . ASN A 1 442 ? 22.54206 1.28567 -25.83816 1.000 16.12530 442 ASN A C 1
ATOM 6836 O O . ASN A 1 442 ? 22.09462 0.34766 -25.18242 1.000 17.22806 442 ASN A O 1
ATOM 6847 N N . PRO A 1 443 ? 21.79399 1.91865 -26.72608 1.000 16.43849 443 PRO A N 1
ATOM 6848 C CA . PRO A 1 443 ? 20.40007 1.52886 -26.91626 1.000 17.33070 443 PRO A CA 1
ATOM 6849 C C . PRO A 1 443 ? 20.33307 0.08097 -27.37165 1.000 16.58851 443 PRO A C 1
ATOM 6850 O O . PRO A 1 443 ? 21.09448 -0.34999 -28.23974 1.000 17.11752 443 PRO A O 1
ATOM 6861 N N . GLY A 1 444 ? 19.43089 -0.67376 -26.76688 1.000 15.82789 444 GLY A N 1
ATOM 6862 C CA . GLY A 1 444 ? 19.08501 -1.99381 -27.23286 1.000 15.52259 444 GLY A CA 1
ATOM 6863 C C . GLY A 1 444 ? 20.30364 -2.84451 -27.48181 1.000 14.84357 444 GLY A C 1
ATOM 6864 O O . GLY A 1 444 ? 20.56016 -3.28261 -28.59690 1.000 16.15161 444 GLY A O 1
ATOM 6868 N N . SER A 1 445 ? 21.05746 -3.10206 -26.43086 1.000 14.11980 445 SER A N 1
ATOM 6869 C CA . SER A 1 445 ? 22.33415 -3.75206 -26.55933 1.000 13.88029 445 SER A CA 1
ATOM 6870 C C . SER A 1 445 ? 22.44396 -4.90736 -25.58153 1.000 12.93018 445 SER A C 1
ATOM 6871 O O . SER A 1 445 ? 21.77606 -4.96087 -24.55321 1.000 13.66974 445 SER A O 1
ATOM 6879 N N . LEU A 1 446 ? 23.30147 -5.83464 -25.95762 1.000 12.29326 446 LEU A N 1
ATOM 6880 C CA . LEU A 1 446 ? 23.81832 -6.86743 -25.08644 1.000 12.69331 446 LEU A CA 1
ATOM 6881 C C . LEU A 1 446 ? 25.25837 -6.46733 -24.82479 1.000 12.92491 446 LEU A C 1
ATOM 6882 O O . LEU A 1 446 ? 26.04453 -6.35441 -25.76191 1.000 13.25653 446 LEU A O 1
ATOM 6898 N N . ILE A 1 447 ? 25.58804 -6.22868 -23.57066 1.000 13.38287 447 ILE A N 1
ATOM 6899 C CA . ILE A 1 447 ? 26.89999 -5.76262 -23.17319 1.000 14.89357 447 ILE A CA 1
ATOM 6900 C C . ILE A 1 447 ? 27.47210 -6.76455 -22.20143 1.000 14.89620 447 ILE A C 1
ATOM 6901 O O . ILE A 1 447 ? 26.74894 -7.40844 -21.45706 1.000 15.43311 447 ILE A O 1
ATOM 6917 N N . LYS A 1 448 ? 28.76652 -6.88914 -22.20392 1.000 14.99358 448 LYS A N 1
ATOM 6918 C CA . LYS A 1 448 ? 29.42696 -7.71618 -21.21685 1.000 16.30953 448 LYS A CA 1
ATOM 6919 C C . LYS A 1 448 ? 30.41730 -6.87885 -20.43047 1.000 16.30427 448 LYS A C 1
ATOM 6920 O O . LYS A 1 448 ? 30.98890 -5.90858 -20.94143 1.000 16.92013 448 LYS A O 1
ATOM 6939 N N . PHE A 1 449 ? 30.52173 -7.20182 -19.15637 1.000 15.78841 449 PHE A N 1
ATOM 6940 C CA . PHE A 1 449 ? 31.48067 -6.58930 -18.25760 1.000 15.34889 449 PHE A CA 1
ATOM 6941 C C . PHE A 1 449 ? 32.34209 -7.71195 -17.72881 1.000 15.58313 449 PHE A C 1
ATOM 6942 O O . PHE A 1 449 ? 31.82887 -8.66264 -17.12940 1.000 16.47007 449 PHE A O 1
ATOM 6959 N N . THR A 1 450 ? 33.64175 -7.59958 -17.95753 1.000 15.80421 450 THR A N 1
ATOM 6960 C CA . THR A 1 450 ? 34.58705 -8.62052 -17.55104 1.000 17.09120 450 THR A CA 1
ATOM 6961 C C . THR A 1 450 ? 35.45217 -8.06698 -16.43766 1.000 18.05448 450 THR A C 1
ATOM 6962 O O . THR A 1 450 ? 36.09675 -7.02669 -16.59898 1.000 18.67560 450 THR A O 1
ATOM 6973 N N . TYR A 1 451 ? 35.46566 -8.76465 -15.31228 1.000 18.99933 451 TYR A N 1
ATOM 6974 C CA . TYR A 1 451 ? 36.30293 -8.35917 -14.19609 1.000 21.44173 451 TYR A CA 1
ATOM 6975 C C . TYR A 1 451 ? 37.75575 -8.31963 -14.63874 1.000 22.85242 451 TYR A C 1
ATOM 6976 O O . TYR A 1 451 ? 38.23788 -9.24650 -15.30121 1.000 23.14719 451 TYR A O 1
ATOM 6994 N N . LYS A 1 452 ? 38.44979 -7.24466 -14.26987 1.000 25.37114 452 LYS A N 1
ATOM 6995 C CA . LYS A 1 452 ? 39.85312 -7.07754 -14.61061 1.000 28.16358 452 LYS A CA 1
ATOM 6996 C C . LYS A 1 452 ? 40.70773 -7.96472 -13.70386 1.000 30.77442 452 LYS A C 1
ATOM 6997 O O . LYS A 1 452 ? 41.11228 -7.52991 -12.61574 1.000 33.12996 452 LYS A O 1
ATOM 7016 N N . ASP B 1 1 ? 7.12114 -1.32274 12.39219 1.000 11.63529 1 ASP B N 1
ATOM 7017 C CA . ASP B 1 1 ? 5.66598 -1.09048 12.46642 1.000 11.93006 1 ASP B CA 1
ATOM 7018 C C . ASP B 1 1 ? 5.30663 0.24498 13.07830 1.000 11.39842 1 ASP B C 1
ATOM 7019 O O . ASP B 1 1 ? 6.10287 0.86614 13.76119 1.000 12.06955 1 ASP B O 1
ATOM 7030 N N . VAL B 1 2 ? 4.05556 0.62851 12.87433 1.000 11.38789 2 VAL B N 1
ATOM 7031 C CA . VAL B 1 2 ? 3.49568 1.88025 13.36101 1.000 12.01165 2 VAL B CA 1
ATOM 7032 C C . VAL B 1 2 ? 2.95314 1.66292 14.76507 1.000 11.90637 2 VAL B C 1
ATOM 7033 O O . VAL B 1 2 ? 2.30106 0.64196 15.00958 1.000 12.72226 2 VAL B O 1
ATOM 7046 N N . PRO B 1 3 ? 3.17665 2.57474 15.69833 1.000 12.95386 3 PRO B N 1
ATOM 7047 C CA . PRO B 1 3 ? 2.69051 2.34056 17.05956 1.000 12.95650 3 PRO B CA 1
ATOM 7048 C C . PRO B 1 3 ? 1.18886 2.15808 17.12588 1.000 13.36444 3 PRO B C 1
ATOM 7049 O O . PRO B 1 3 ? 0.42071 2.78705 16.39824 1.000 14.64354 3 PRO B O 1
ATOM 7060 N N . LEU B 1 4 ? 0.78161 1.32099 18.06292 1.000 13.63026 4 LEU B N 1
ATOM 7061 C CA . LEU B 1 4 ? -0.60751 1.25349 18.43416 1.000 15.22782 4 LEU B CA 1
ATOM 7062 C C . LEU B 1 4 ? -0.92437 2.40318 19.38780 1.000 16.72537 4 LEU B C 1
ATOM 7063 O O . LEU B 1 4 ? -0.05767 2.90256 20.09568 1.000 17.75707 4 LEU B O 1
ATOM 7079 N N . THR B 1 5 ? -2.17740 2.78841 19.42491 1.000 17.94920 5 THR B N 1
ATOM 7080 C CA . THR B 1 5 ? -2.62254 3.84888 20.30982 1.000 20.46266 5 THR B CA 1
ATOM 7081 C C . THR B 1 5 ? -2.98935 3.28025 21.67446 1.000 20.62584 5 THR B C 1
ATOM 7082 O O . THR B 1 5 ? -3.20460 2.07782 21.81949 1.000 18.71508 5 THR B O 1
ATOM 7093 N N . PRO B 1 6 ? -3.11164 4.13380 22.69767 1.000 23.06560 6 PRO B N 1
ATOM 7094 C CA . PRO B 1 6 ? -3.55835 3.63311 24.00061 1.000 24.04993 6 PRO B CA 1
ATOM 7095 C C . PRO B 1 6 ? -4.87003 2.87823 23.92305 1.000 23.61041 6 PRO B C 1
ATOM 7096 O O . PRO B 1 6 ? -5.02807 1.86647 24.60776 1.000 22.73925 6 PRO B O 1
ATOM 7107 N N . SER B 1 7 ? -5.80665 3.31752 23.08202 1.000 24.52630 7 SER B N 1
ATOM 7108 C CA . SER B 1 7 ? -7.07839 2.61054 22.98798 1.000 25.53695 7 SER B CA 1
ATOM 7109 C C . SER B 1 7 ? -6.90211 1.23936 22.35289 1.000 23.28405 7 SER B C 1
ATOM 7110 O O . SER B 1 7 ? -7.58499 0.28096 22.72734 1.000 24.21837 7 SER B O 1
ATOM 7118 N N . GLN B 1 8 ? -5.97158 1.11276 21.41149 1.000 21.39172 8 GLN B N 1
ATOM 7119 C CA . GLN B 1 8 ? -5.72562 -0.19336 20.82003 1.000 20.71532 8 GLN B CA 1
ATOM 7120 C C . GLN B 1 8 ? -5.12230 -1.14613 21.84797 1.000 19.53360 8 GLN B C 1
ATOM 7121 O O . GLN B 1 8 ? -5.47952 -2.33490 21.89397 1.000 20.95219 8 GLN B O 1
ATOM 7135 N N . PHE B 1 9 ? -4.21265 -0.64864 22.69168 1.000 17.53863 9 PHE B N 1
ATOM 7136 C CA . PHE B 1 9 ? -3.68664 -1.49518 23.75583 1.000 17.31755 9 PHE B CA 1
ATOM 7137 C C . PHE B 1 9 ? -4.76574 -1.83361 24.77701 1.000 18.33609 9 PHE B C 1
ATOM 7138 O O . PHE B 1 9 ? -4.85813 -2.97442 25.24467 1.000 18.21239 9 PHE B O 1
ATOM 7155 N N . ALA B 1 10 ? -5.58178 -0.84706 25.13723 1.000 18.95458 10 ALA B N 1
ATOM 7156 C CA . ALA B 1 10 ? -6.55072 -1.04571 26.20106 1.000 19.80732 10 ALA B CA 1
ATOM 7157 C C . ALA B 1 10 ? -7.55236 -2.13976 25.86276 1.000 20.91271 10 ALA B C 1
ATOM 7158 O O . ALA B 1 10 ? -8.03147 -2.83984 26.75937 1.000 21.50489 10 ALA B O 1
ATOM 7165 N N . LYS B 1 11 ? -7.89800 -2.30134 24.59256 1.000 21.38383 11 LYS B N 1
ATOM 7166 C CA . LYS B 1 11 ? -8.95505 -3.25097 24.25911 1.000 23.53408 11 LYS B CA 1
ATOM 7167 C C . LYS B 1 11 ? -8.43976 -4.67808 24.16010 1.000 21.57858 11 LYS B C 1
ATOM 7168 O O . LYS B 1 11 ? -9.24226 -5.61016 24.04126 1.000 22.42605 11 LYS B O 1
ATOM 7187 N N . ALA B 1 12 ? -7.13240 -4.88362 24.24079 1.000 18.77825 12 ALA B N 1
ATOM 7188 C CA . ALA B 1 12 ? -6.56762 -6.21142 24.07538 1.000 17.61232 12 ALA B CA 1
ATOM 7189 C C . ALA B 1 12 ? -6.62171 -6.99555 25.38512 1.000 16.69379 12 ALA B C 1
ATOM 7190 O O . ALA B 1 12 ? -5.61674 -7.38800 25.95218 1.000 15.88053 12 ALA B O 1
ATOM 7197 N N . LYS B 1 13 ? -7.84109 -7.24851 25.84614 1.000 17.49652 13 LYS B N 1
ATOM 7198 C CA . LYS B 1 13 ? -8.02846 -7.82319 27.17078 1.000 19.33621 13 LYS B CA 1
ATOM 7199 C C . LYS B 1 13 ? -8.07725 -9.34739 27.20361 1.000 18.21502 13 LYS B C 1
ATOM 7200 O O . LYS B 1 13 ? -8.15602 -9.91710 28.29294 1.000 19.77047 13 LYS B O 1
ATOM 7219 N N . SER B 1 14 ? -8.05660 -10.01388 26.06150 1.000 16.32269 14 SER B N 1
ATOM 7220 C CA . SER B 1 14 ? -7.95905 -11.46726 26.00106 1.000 15.11728 14 SER B CA 1
ATOM 7221 C C . SER B 1 14 ? -9.04355 -12.14977 26.82863 1.000 15.38574 14 SER B C 1
ATOM 7222 O O . SER B 1 14 ? -8.77650 -12.98636 27.69407 1.000 15.80684 14 SER B O 1
ATOM 7230 N N . GLU B 1 15 ? -10.28931 -11.79917 26.50165 1.000 16.24637 15 GLU B N 1
ATOM 7231 C CA . GLU B 1 15 ? -11.45587 -12.36409 27.15509 1.000 17.35439 15 GLU B CA 1
ATOM 7232 C C . GLU B 1 15 ? -11.59047 -13.85197 26.88811 1.000 16.23058 15 GLU B C 1
ATOM 7233 O O . GLU B 1 15 ? -12.44560 -14.50746 27.48665 1.000 17.03593 15 GLU B O 1
ATOM 7245 N N . ASN B 1 16 ? -10.79356 -14.38753 25.98210 1.000 15.84895 16 ASN B N 1
ATOM 7246 C CA . ASN B 1 16 ? -10.80185 -15.80490 25.64874 1.000 16.48587 16 ASN B CA 1
ATOM 7247 C C . ASN B 1 16 ? -9.87077 -16.62575 26.54213 1.000 14.69881 16 ASN B C 1
ATOM 7248 O O . ASN B 1 16 ? -9.71632 -17.82851 26.30630 1.000 15.23308 16 ASN B O 1
ATOM 7259 N N . PHE B 1 17 ? -9.29874 -16.01848 27.58330 1.000 13.90924 17 PHE B N 1
ATOM 7260 C CA . PHE B 1 17 ? -8.47570 -16.71914 28.55201 1.000 13.54341 17 PHE B CA 1
ATOM 7261 C C . PHE B 1 17 ? -8.95177 -16.43478 29.95576 1.000 13.99083 17 PHE B C 1
ATOM 7262 O O . PHE B 1 17 ? -9.34571 -15.31597 30.27118 1.000 15.79631 17 PHE B O 1
ATOM 7279 N N . ASP B 1 18 ? -8.83982 -17.44013 30.80518 1.000 14.81988 18 ASP B N 1
ATOM 7280 C CA . ASP B 1 18 ? -9.02284 -17.26976 32.23637 1.000 15.13571 18 ASP B CA 1
ATOM 7281 C C . ASP B 1 18 ? -7.67807 -16.98998 32.88165 1.000 14.92253 18 ASP B C 1
ATOM 7282 O O . ASP B 1 18 ? -6.69668 -17.69139 32.62887 1.000 16.71747 18 ASP B O 1
ATOM 7291 N N . LYS B 1 19 ? -7.65732 -16.01614 33.76286 1.000 14.79356 19 LYS B N 1
ATOM 7292 C CA . LYS B 1 19 ? -6.44838 -15.61524 34.45848 1.000 13.98294 19 LYS B CA 1
ATOM 7293 C C . LYS B 1 19 ? -6.49052 -16.15668 35.86927 1.000 13.82239 19 LYS B C 1
ATOM 7294 O O . LYS B 1 19 ? -7.49950 -16.02826 36.55512 1.000 14.42509 19 LYS B O 1
ATOM 7313 N N . LYS B 1 20 ? -5.38333 -16.72744 36.30122 1.000 12.98019 20 LYS B N 1
ATOM 7314 C CA . LYS B 1 20 ? -5.22591 -17.20102 37.66925 1.000 13.74870 20 LYS B CA 1
ATOM 7315 C C . LYS B 1 20 ? -3.83737 -16.79512 38.13634 1.000 12.86175 20 LYS B C 1
ATOM 7316 O O . LYS B 1 20 ? -2.83786 -17.15533 37.51537 1.000 13.29601 20 LYS B O 1
ATOM 7335 N N . VAL B 1 21 ? -3.77339 -15.99964 39.19360 1.000 13.29075 21 VAL B N 1
ATOM 7336 C CA . VAL B 1 21 ? -2.49014 -15.58911 39.74266 1.000 13.23548 21 VAL B CA 1
ATOM 7337 C C . VAL B 1 21 ? -2.01985 -16.68437 40.68549 1.000 13.98030 21 VAL B C 1
ATOM 7338 O O . VAL B 1 21 ? -2.67474 -16.97437 41.68155 1.000 15.35941 21 VAL B O 1
ATOM 7351 N N . ILE B 1 22 ? -0.88361 -17.28220 40.37952 1.000 13.08020 22 ILE B N 1
ATOM 7352 C CA . ILE B 1 22 ? -0.38863 -18.38574 41.18936 1.000 13.79870 22 ILE B CA 1
ATOM 7353 C C . ILE B 1 22 ? 0.39940 -17.88170 42.38123 1.000 14.61985 22 ILE B C 1
ATOM 7354 O O . ILE B 1 22 ? 0.27301 -18.41817 43.48469 1.000 16.88591 22 ILE B O 1
ATOM 7370 N N . LEU B 1 23 ? 1.25437 -16.88791 42.16178 1.000 13.40129 23 LEU B N 1
ATOM 7371 C CA . LEU B 1 23 ? 2.10986 -16.34984 43.19897 1.000 13.60395 23 LEU B CA 1
ATOM 7372 C C . LEU B 1 23 ? 2.25855 -14.87488 42.92677 1.000 12.96703 23 LEU B C 1
ATOM 7373 O O . LEU B 1 23 ? 2.24708 -14.45477 41.76982 1.000 13.64605 23 LEU B O 1
ATOM 7389 N N . SER B 1 24 ? 2.45562 -14.10584 43.97821 1.000 13.06704 24 SER B N 1
ATOM 7390 C CA . SER B 1 24 ? 2.81242 -12.71137 43.83771 1.000 13.06967 24 SER B CA 1
ATOM 7391 C C . SER B 1 24 ? 3.88656 -12.38335 44.85425 1.000 12.72226 24 SER B C 1
ATOM 7392 O O . SER B 1 24 ? 4.19934 -13.16251 45.76611 1.000 12.99597 24 SER B O 1
ATOM 7400 N N . ASN B 1 25 ? 4.45238 -11.19631 44.68850 1.000 13.13283 25 ASN B N 1
ATOM 7401 C CA . ASN B 1 25 ? 5.51142 -10.69801 45.54340 1.000 13.06967 25 ASN B CA 1
ATOM 7402 C C . ASN B 1 25 ? 6.77057 -11.54834 45.48582 1.000 13.60131 25 ASN B C 1
ATOM 7403 O O . ASN B 1 25 ? 7.54694 -11.59373 46.43394 1.000 14.12769 25 ASN B O 1
ATOM 7414 N N . LEU B 1 26 ? 6.98799 -12.21925 44.37021 1.000 13.50919 26 LEU B N 1
ATOM 7415 C CA . LEU B 1 26 ? 8.30610 -12.74881 44.08425 1.000 13.13020 26 LEU B CA 1
ATOM 7416 C C . LEU B 1 26 ? 9.28506 -11.58761 43.97618 1.000 13.61710 26 LEU B C 1
ATOM 7417 O O . LEU B 1 26 ? 8.89667 -10.45959 43.65936 1.000 14.39877 26 LEU B O 1
ATOM 7433 N N . ASN B 1 27 ? 10.54645 -11.86017 44.24204 1.000 14.93305 27 ASN B N 1
ATOM 7434 C CA . ASN B 1 27 ? 11.55994 -10.82005 44.33248 1.000 14.74619 27 ASN B CA 1
ATOM 7435 C C . ASN B 1 27 ? 12.28341 -10.73602 42.99525 1.000 14.39614 27 ASN B C 1
ATOM 7436 O O . ASN B 1 27 ? 13.31062 -11.37587 42.76668 1.000 15.03306 27 ASN B O 1
ATOM 7447 N N . LYS B 1 28 ? 11.73901 -9.91594 42.12790 1.000 14.24612 28 LYS B N 1
ATOM 7448 C CA . LYS B 1 28 ? 12.23732 -9.69242 40.77848 1.000 13.76186 28 LYS B CA 1
ATOM 7449 C C . LYS B 1 28 ? 12.30784 -11.00634 40.01924 1.000 11.77741 28 LYS B C 1
ATOM 7450 O O . LYS B 1 28 ? 13.37628 -11.39473 39.54233 1.000 13.17757 28 LYS B O 1
ATOM 7469 N N . PRO B 1 29 ? 11.17925 -11.68520 39.86003 1.000 11.93795 29 PRO B N 1
ATOM 7470 C CA . PRO B 1 29 ? 11.17933 -12.91963 39.07695 1.000 12.06165 29 PRO B CA 1
ATOM 7471 C C . PRO B 1 29 ? 11.55122 -12.59442 37.64622 1.000 12.05639 29 PRO B C 1
ATOM 7472 O O . PRO B 1 29 ? 11.10930 -11.58820 37.09120 1.000 13.42497 29 PRO B O 1
ATOM 7483 N N . HIS B 1 30 ? 12.35971 -13.44894 37.05138 1.000 11.60897 30 HIS B N 1
ATOM 7484 C CA . HIS B 1 30 ? 12.99811 -13.03684 35.81508 1.000 11.27208 30 HIS B CA 1
ATOM 7485 C C . HIS B 1 30 ? 12.80516 -14.01306 34.69158 1.000 11.66687 30 HIS B C 1
ATOM 7486 O O . HIS B 1 30 ? 12.35336 -13.62014 33.63371 1.000 13.51709 30 HIS B O 1
ATOM 7500 N N . ALA B 1 31 ? 13.16388 -15.26624 34.87080 1.000 11.73530 31 ALA B N 1
ATOM 7501 C CA . ALA B 1 31 ? 13.03291 -16.26184 33.82953 1.000 12.35906 31 ALA B CA 1
ATOM 7502 C C . ALA B 1 31 ? 12.15946 -17.38355 34.34116 1.000 11.75636 31 ALA B C 1
ATOM 7503 O O . ALA B 1 31 ? 12.18968 -17.71913 35.50996 1.000 12.26957 31 ALA B O 1
ATOM 7510 N N . LEU B 1 32 ? 11.37408 -17.96589 33.45074 1.000 12.30642 32 LEU B N 1
ATOM 7511 C CA . LEU B 1 32 ? 10.65201 -19.16190 33.83226 1.000 13.05388 32 LEU B CA 1
ATOM 7512 C C . LEU B 1 32 ? 10.77045 -20.18479 32.72393 1.000 12.66699 32 LEU B C 1
ATOM 7513 O O . LEU B 1 32 ? 10.91450 -19.84375 31.54343 1.000 12.84596 32 LEU B O 1
ATOM 7529 N N . LEU B 1 33 ? 10.72787 -21.43549 33.13306 1.000 12.55908 33 LEU B N 1
ATOM 7530 C CA . LEU B 1 33 ? 10.87758 -22.54608 32.23657 1.000 13.14073 33 LEU B CA 1
ATOM 7531 C C . LEU B 1 33 ? 9.94504 -23.65409 32.68135 1.000 13.13283 33 LEU B C 1
ATOM 7532 O O . LEU B 1 33 ? 9.70784 -23.84419 33.87560 1.000 13.50919 33 LEU B O 1
ATOM 7548 N N . TRP B 1 34 ? 9.44418 -24.39461 31.70938 1.000 13.64079 34 TRP B N 1
ATOM 7549 C CA . TRP B 1 34 ? 8.74525 -25.63158 31.99586 1.000 15.09623 34 TRP B CA 1
ATOM 7550 C C . TRP B 1 34 ? 9.78686 -26.68124 32.31486 1.000 17.43072 34 TRP B C 1
ATOM 7551 O O . TRP B 1 34 ? 10.66937 -26.95786 31.49788 1.000 18.95195 34 TRP B O 1
ATOM 7572 N N . GLY B 1 35 ? 9.72579 -27.22184 33.51734 1.000 19.20198 35 GLY B N 1
ATOM 7573 C CA . GLY B 1 35 ? 10.77684 -28.08079 34.00011 1.000 22.72082 35 GLY B CA 1
ATOM 7574 C C . GLY B 1 35 ? 10.71147 -29.47538 33.43190 1.000 25.85015 35 GLY B C 1
ATOM 7575 O O . GLY B 1 35 ? 9.67926 -29.92174 32.92336 1.000 25.47905 35 GLY B O 1
ATOM 7579 N N . PRO B 1 36 ? 11.83301 -30.19516 33.52249 1.000 28.85577 36 PRO B N 1
ATOM 7580 C CA . PRO B 1 36 ? 11.82849 -31.61204 33.12385 1.000 30.11645 36 PRO B CA 1
ATOM 7581 C C . PRO B 1 36 ? 10.87809 -32.44104 33.96473 1.000 30.06381 36 PRO B C 1
ATOM 7582 O O . PRO B 1 36 ? 10.43494 -33.50842 33.52171 1.000 31.26922 36 PRO B O 1
ATOM 7593 N N . ASP B 1 37 ? 10.54636 -31.96880 35.16359 1.000 28.71891 37 ASP B N 1
ATOM 7594 C CA . ASP B 1 37 ? 9.57501 -32.59693 36.03571 1.000 27.54772 37 ASP B CA 1
ATOM 7595 C C . ASP B 1 37 ? 8.16313 -32.06610 35.83710 1.000 26.44496 37 ASP B C 1
ATOM 7596 O O . ASP B 1 37 ? 7.28572 -32.36487 36.64725 1.000 26.84237 37 ASP B O 1
ATOM 7605 N N . ASN B 1 38 ? 7.92436 -31.29201 34.78116 1.000 25.53958 38 ASN B N 1
ATOM 7606 C CA . ASN B 1 38 ? 6.60296 -30.71863 34.48942 1.000 25.05269 38 ASN B CA 1
ATOM 7607 C C . ASN B 1 38 ? 6.09348 -29.78815 35.58418 1.000 22.99191 38 ASN B C 1
ATOM 7608 O O . ASN B 1 38 ? 4.88851 -29.54085 35.69935 1.000 24.42629 38 ASN B O 1
ATOM 7619 N N . GLN B 1 39 ? 7.00227 -29.20419 36.33768 1.000 20.52583 39 GLN B N 1
ATOM 7620 C CA . GLN B 1 39 ? 6.69964 -28.10771 37.23616 1.000 19.18619 39 GLN B CA 1
ATOM 7621 C C . GLN B 1 39 ? 7.27435 -26.84015 36.62978 1.000 16.20426 39 GLN B C 1
ATOM 7622 O O . GLN B 1 39 ? 8.04365 -26.88509 35.68245 1.000 16.60167 39 GLN B O 1
ATOM 7636 N N . ILE B 1 40 ? 6.88135 -25.70572 37.15587 1.000 14.53037 40 ILE B N 1
ATOM 7637 C CA . ILE B 1 40 ? 7.37924 -24.42950 36.67255 1.000 14.00926 40 ILE B CA 1
ATOM 7638 C C . ILE B 1 40 ? 8.62113 -24.10197 37.47647 1.000 13.74870 40 ILE B C 1
ATOM 7639 O O . ILE B 1 40 ? 8.57794 -24.06773 38.71079 1.000 14.58564 40 ILE B O 1
ATOM 7655 N N . TRP B 1 41 ? 9.71211 -23.82076 36.79174 1.000 12.41959 41 TRP B N 1
ATOM 7656 C CA . TRP B 1 41 ? 10.89378 -23.33537 37.45393 1.000 12.66436 41 TRP B CA 1
ATOM 7657 C C . TRP B 1 41 ? 11.04030 -21.86609 37.11186 1.000 12.33274 41 TRP B C 1
ATOM 7658 O O . TRP B 1 41 ? 10.88691 -21.47327 35.95458 1.000 13.39339 41 TRP B O 1
ATOM 7679 N N . LEU B 1 42 ? 11.37663 -21.05365 38.09556 1.000 12.38274 42 LEU B N 1
ATOM 7680 C CA . LEU B 1 42 ? 11.57620 -19.64428 37.80553 1.000 12.26957 42 LEU B CA 1
ATOM 7681 C C . LEU B 1 42 ? 12.70628 -19.11351 38.66004 1.000 11.97217 42 LEU B C 1
ATOM 7682 O O . LEU B 1 42 ? 13.06937 -19.70155 39.67239 1.000 12.92754 42 LEU B O 1
ATOM 7698 N N . THR B 1 43 ? 13.31032 -18.03564 38.18306 1.000 12.18535 43 THR B N 1
ATOM 7699 C CA . THR B 1 43 ? 14.39449 -17.41174 38.89975 1.000 12.28800 43 THR B CA 1
ATOM 7700 C C . THR B 1 43 ? 13.94767 -16.10152 39.52309 1.000 12.89859 43 THR B C 1
ATOM 7701 O O . THR B 1 43 ? 13.08036 -15.40616 38.99323 1.000 13.33812 43 THR B O 1
ATOM 7712 N N . GLU B 1 44 ? 14.56561 -15.78027 40.64709 1.000 12.70910 44 GLU B N 1
ATOM 7713 C CA . GLU B 1 44 ? 14.48144 -14.45986 41.23854 1.000 12.49329 44 GLU B CA 1
ATOM 7714 C C . GLU B 1 44 ? 15.81216 -13.77491 40.96795 1.000 12.62751 44 GLU B C 1
ATOM 7715 O O . GLU B 1 44 ? 16.85792 -14.19042 41.45919 1.000 13.18810 44 GLU B O 1
ATOM 7727 N N . ARG B 1 45 ? 15.76984 -12.74248 40.16087 1.000 13.04335 45 ARG B N 1
ATOM 7728 C CA . ARG B 1 45 ? 16.99309 -12.09387 39.74922 1.000 12.83017 45 ARG B CA 1
ATOM 7729 C C . ARG B 1 45 ? 17.70671 -11.48483 40.94117 1.000 13.08020 45 ARG B C 1
ATOM 7730 O O . ARG B 1 45 ? 18.93403 -11.45936 40.98843 1.000 12.83280 45 ARG B O 1
ATOM 7751 N N . ALA B 1 46 ? 16.95265 -10.94274 41.89569 1.000 14.63564 46 ALA B N 1
ATOM 7752 C CA . ALA B 1 46 ? 17.58110 -10.17818 42.95965 1.000 15.68314 46 ALA B CA 1
ATOM 7753 C C . ALA B 1 46 ? 18.23403 -11.07412 43.99179 1.000 16.27532 46 ALA B C 1
ATOM 7754 O O . ALA B 1 46 ? 19.25277 -10.69433 44.57107 1.000 18.77298 46 ALA B O 1
ATOM 7761 N N . THR B 1 47 ? 17.64205 -12.23086 44.26162 1.000 15.21203 47 THR B N 1
ATOM 7762 C CA . THR B 1 47 ? 18.11012 -13.09961 45.32511 1.000 14.86199 47 THR B CA 1
ATOM 7763 C C . THR B 1 47 ? 18.94397 -14.26695 44.82344 1.000 14.38298 47 THR B C 1
ATOM 7764 O O . THR B 1 47 ? 19.62080 -14.91876 45.62758 1.000 15.17518 47 THR B O 1
ATOM 7775 N N . GLY B 1 48 ? 18.88828 -14.56126 43.53141 1.000 13.60658 48 GLY B N 1
ATOM 7776 C CA . GLY B 1 48 ? 19.52808 -15.73770 43.00821 1.000 13.54867 48 GLY B CA 1
ATOM 7777 C C . GLY B 1 48 ? 18.80239 -17.02482 43.31344 1.000 12.85386 48 GLY B C 1
ATOM 7778 O O . GLY B 1 48 ? 19.37415 -18.09735 43.13202 1.000 14.63564 48 GLY B O 1
ATOM 7782 N N . LYS B 1 49 ? 17.55676 -16.95662 43.77932 1.000 13.03545 49 LYS B N 1
ATOM 7783 C CA . LYS B 1 49 ? 16.79680 -18.16524 44.04198 1.000 13.43813 49 LYS B CA 1
ATOM 7784 C C . LYS B 1 49 ? 16.28239 -18.77069 42.75014 1.000 13.11704 49 LYS B C 1
ATOM 7785 O O . LYS B 1 49 ? 15.86278 -18.07334 41.82053 1.000 13.44340 49 LYS B O 1
ATOM 7804 N N . ILE B 1 50 ? 16.31684 -20.09088 42.71208 1.000 13.11441 50 ILE B N 1
ATOM 7805 C CA . ILE B 1 50 ? 15.69897 -20.88118 41.66907 1.000 13.09599 50 ILE B CA 1
ATOM 7806 C C . ILE B 1 50 ? 14.56664 -21.60016 42.36998 1.000 13.24337 50 ILE B C 1
ATOM 7807 O O . ILE B 1 50 ? 14.80777 -22.39500 43.28663 1.000 13.64605 50 ILE B O 1
ATOM 7823 N N . LEU B 1 51 ? 13.34657 -21.25938 41.98631 1.000 13.33023 51 LEU B N 1
ATOM 7824 C CA . LEU B 1 51 ? 12.14338 -21.77818 42.59378 1.000 13.68816 51 LEU B CA 1
ATOM 7825 C C . LEU B 1 51 ? 11.47510 -22.77015 41.65659 1.000 14.08558 51 LEU B C 1
ATOM 7826 O O . LEU B 1 51 ? 11.44662 -22.57972 40.44765 1.000 15.18834 51 LEU B O 1
ATOM 7842 N N . ARG B 1 52 ? 10.89281 -23.79547 42.23000 1.000 13.56447 52 ARG B N 1
ATOM 7843 C CA . ARG B 1 52 ? 10.06420 -24.73152 41.50693 1.000 13.76712 52 ARG B CA 1
ATOM 7844 C C . ARG B 1 52 ? 8.66682 -24.59425 42.06809 1.000 13.56183 52 ARG B C 1
ATOM 7845 O O . ARG B 1 52 ? 8.47031 -24.70985 43.27817 1.000 13.54341 52 ARG B O 1
ATOM 7866 N N . VAL B 1 53 ? 7.70547 -24.40360 41.18455 1.000 14.04610 53 VAL B N 1
ATOM 7867 C CA . VAL B 1 53 ? 6.34013 -24.09928 41.56780 1.000 13.91188 53 VAL B CA 1
ATOM 7868 C C . VAL B 1 53 ? 5.43579 -25.16896 40.98966 1.000 14.94884 53 VAL B C 1
ATOM 7869 O O . VAL B 1 53 ? 5.49891 -25.47056 39.79323 1.000 15.95159 53 VAL B O 1
ATOM 7882 N N . ASN B 1 54 ? 4.55887 -25.69581 41.81824 1.000 15.75157 54 ASN B N 1
ATOM 7883 C CA . ASN B 1 54 ? 3.55393 -26.58882 41.32580 1.000 18.05448 54 ASN B CA 1
ATOM 7884 C C . ASN B 1 54 ? 2.42294 -25.71053 40.80710 1.000 20.59162 54 ASN B C 1
ATOM 7885 O O . ASN B 1 54 ? 1.82783 -24.97506 41.59266 1.000 20.82323 54 ASN B O 1
ATOM 7896 N N . PRO B 1 55 ? 2.12738 -25.71629 39.52000 1.000 24.12362 55 PRO B N 1
ATOM 7897 C CA . PRO B 1 55 ? 1.13994 -24.74991 39.01204 1.000 26.06333 55 PRO B CA 1
ATOM 7898 C C . PRO B 1 55 ? -0.27844 -24.96397 39.54107 1.000 26.82658 55 PRO B C 1
ATOM 7899 O O . PRO B 1 55 ? -1.05153 -23.99705 39.59486 1.000 28.50573 55 PRO B O 1
ATOM 7910 N N . GLU B 1 56 ? -0.63437 -26.17845 39.97311 1.000 25.20797 56 GLU B N 1
ATOM 7911 C CA . GLU B 1 56 ? -1.98748 -26.42170 40.46358 1.000 25.06321 56 GLU B CA 1
ATOM 7912 C C . GLU B 1 56 ? -2.17196 -25.95333 41.89661 1.000 23.63936 56 GLU B C 1
ATOM 7913 O O . GLU B 1 56 ? -3.21778 -25.39117 42.24001 1.000 24.71843 56 GLU B O 1
ATOM 7925 N N . SER B 1 57 ? -1.18235 -26.18809 42.75509 1.000 21.97600 57 SER B N 1
ATOM 7926 C CA . SER B 1 57 ? -1.27987 -25.74792 44.13251 1.000 22.11023 57 SER B CA 1
ATOM 7927 C C . SER B 1 57 ? -0.57219 -24.42660 44.38241 1.000 23.03402 57 SER B C 1
ATOM 7928 O O . SER B 1 57 ? -0.86337 -23.76645 45.38946 1.000 23.12614 57 SER B O 1
ATOM 7936 N N . GLY B 1 58 ? 0.34549 -24.02249 43.50050 1.000 22.95506 58 GLY B N 1
ATOM 7937 C CA . GLY B 1 58 ? 1.18552 -22.88775 43.80214 1.000 23.14982 58 GLY B CA 1
ATOM 7938 C C . GLY B 1 58 ? 2.20252 -23.16170 44.87979 1.000 22.17076 58 GLY B C 1
ATOM 7939 O O . GLY B 1 58 ? 2.83057 -22.21942 45.37000 1.000 23.03665 58 GLY B O 1
ATOM 7943 N N . SER B 1 59 ? 2.35158 -24.42708 45.29359 1.000 20.44687 59 SER B N 1
ATOM 7944 C CA . SER B 1 59 ? 3.39018 -24.78933 46.24248 1.000 20.35212 59 SER B CA 1
ATOM 7945 C C . SER B 1 59 ? 4.74896 -24.46139 45.64549 1.000 18.14660 59 SER B C 1
ATOM 7946 O O . SER B 1 59 ? 5.01553 -24.71923 44.46706 1.000 18.60454 59 SER B O 1
ATOM 7954 N N . VAL B 1 60 ? 5.60164 -23.87239 46.46057 1.000 17.07542 60 VAL B N 1
ATOM 7955 C CA . VAL B 1 60 ? 6.88904 -23.38453 46.01455 1.000 18.15712 60 VAL B CA 1
ATOM 7956 C C . VAL B 1 60 ? 7.97205 -24.07574 46.81294 1.000 18.13080 60 VAL B C 1
ATOM 7957 O O . VAL B 1 60 ? 7.85933 -24.23201 48.03576 1.000 18.99406 60 VAL B O 1
ATOM 7970 N N . LYS B 1 61 ? 9.03004 -24.45859 46.12761 1.000 17.65706 61 LYS B N 1
ATOM 7971 C CA . LYS B 1 61 ? 10.23395 -24.89007 46.80585 1.000 17.92025 61 LYS B CA 1
ATOM 7972 C C . LYS B 1 61 ? 11.39957 -24.10644 46.24440 1.000 17.02277 61 LYS B C 1
ATOM 7973 O O . LYS B 1 61 ? 11.52091 -23.95179 45.02706 1.000 15.64103 61 LYS B O 1
ATOM 7992 N N . THR B 1 62 ? 12.23740 -23.60375 47.13044 1.000 17.93341 62 THR B N 1
ATOM 7993 C CA . THR B 1 62 ? 13.47448 -22.97665 46.71337 1.000 18.23345 62 THR B CA 1
ATOM 7994 C C . THR B 1 62 ? 14.44814 -24.11341 46.48706 1.000 17.56231 62 THR B C 1
ATOM 7995 O O . THR B 1 62 ? 14.94440 -24.71994 47.43475 1.000 19.34410 62 THR B O 1
ATOM 8006 N N . VAL B 1 63 ? 14.65703 -24.44500 45.21725 1.000 16.36217 63 VAL B N 1
ATOM 8007 C CA . VAL B 1 63 ? 15.52380 -25.56674 44.87518 1.000 16.64378 63 VAL B CA 1
ATOM 8008 C C . VAL B 1 63 ? 16.96363 -25.22434 45.18385 1.000 17.07804 63 VAL B C 1
ATOM 8009 O O . VAL B 1 63 ? 17.72902 -26.06486 45.65186 1.000 18.41504 63 VAL B O 1
ATOM 8022 N N . PHE B 1 64 ? 17.34913 -23.98278 44.94179 1.000 16.17530 64 PHE B N 1
ATOM 8023 C CA . PHE B 1 64 ? 18.72249 -23.57356 45.14536 1.000 15.16466 64 PHE B CA 1
ATOM 8024 C C . PHE B 1 64 ? 18.73144 -22.05800 45.16536 1.000 14.73829 64 PHE B C 1
ATOM 8025 O O . PHE B 1 64 ? 17.89001 -21.41599 44.53881 1.000 16.08055 64 PHE B O 1
ATOM 8042 N N . GLN B 1 65 ? 19.68264 -21.49962 45.88169 1.000 14.67512 65 GLN B N 1
ATOM 8043 C CA . GLN B 1 65 ? 19.95993 -20.07849 45.82255 1.000 14.40930 65 GLN B CA 1
ATOM 8044 C C . GLN B 1 65 ? 21.40477 -19.92466 45.37825 1.000 14.72776 65 GLN B C 1
ATOM 8045 O O . GLN B 1 65 ? 22.32252 -20.42666 46.03040 1.000 15.29625 65 GLN B O 1
ATOM 8059 N N . VAL B 1 66 ? 21.59710 -19.29446 44.22983 1.000 14.76724 66 VAL B N 1
ATOM 8060 C CA . VAL B 1 66 ? 22.94332 -19.15086 43.70079 1.000 15.37784 66 VAL B CA 1
ATOM 8061 C C . VAL B 1 66 ? 23.70067 -18.22988 44.64613 1.000 16.31216 66 VAL B C 1
ATOM 8062 O O . VAL B 1 66 ? 23.30417 -17.07743 44.81818 1.000 17.27280 66 VAL B O 1
ATOM 8075 N N . PRO B 1 67 ? 24.76873 -18.68447 45.29019 1.000 16.78327 67 PRO B N 1
ATOM 8076 C CA . PRO B 1 67 ? 25.42396 -17.83090 46.27299 1.000 17.22017 67 PRO B CA 1
ATOM 8077 C C . PRO B 1 67 ? 26.15774 -16.65645 45.63959 1.000 17.56758 67 PRO B C 1
ATOM 8078 O O . PRO B 1 67 ? 26.66153 -16.72613 44.51798 1.000 18.21765 67 PRO B O 1
ATOM 8089 N N . GLU B 1 68 ? 26.22064 -15.57776 46.39473 1.000 17.95710 68 GLU B N 1
ATOM 8090 C CA . GLU B 1 68 ? 27.04775 -14.41325 46.09182 1.000 17.87814 68 GLU B CA 1
ATOM 8091 C C . GLU B 1 68 ? 26.62199 -13.68007 44.83351 1.000 16.67536 68 GLU B C 1
ATOM 8092 O O . GLU B 1 68 ? 27.37763 -12.88275 44.29087 1.000 16.96487 68 GLU B O 1
ATOM 8104 N N . ILE B 1 69 ? 25.39351 -13.89955 44.40055 1.000 15.84895 69 ILE B N 1
ATOM 8105 C CA . ILE B 1 69 ? 24.82021 -13.06569 43.35519 1.000 15.18308 69 ILE B CA 1
ATOM 8106 C C . ILE B 1 69 ? 24.80754 -11.63579 43.84358 1.000 15.79894 69 ILE B C 1
ATOM 8107 O O . ILE B 1 69 ? 24.44429 -11.35457 44.99166 1.000 17.20700 69 ILE B O 1
ATOM 8123 N N . VAL B 1 70 ? 25.23680 -10.72871 42.99174 1.000 15.35415 70 VAL B N 1
ATOM 8124 C CA . VAL B 1 70 ? 25.26459 -9.31823 43.29931 1.000 16.28058 70 VAL B CA 1
ATOM 8125 C C . VAL B 1 70 ? 24.12443 -8.67424 42.54045 1.000 16.28585 70 VAL B C 1
ATOM 8126 O O . VAL B 1 70 ? 23.98273 -8.87190 41.33533 1.000 16.35953 70 VAL B O 1
ATOM 8139 N N . ASN B 1 71 ? 23.30248 -7.92763 43.24843 1.000 17.29649 71 ASN B N 1
ATOM 8140 C CA . ASN B 1 71 ? 22.17872 -7.23483 42.65289 1.000 18.71508 71 ASN B CA 1
ATOM 8141 C C . ASN B 1 71 ? 22.08217 -5.85983 43.28834 1.000 20.09156 71 ASN B C 1
ATOM 8142 O O . ASN B 1 71 ? 22.18152 -5.72331 44.50022 1.000 22.18392 71 ASN B O 1
ATOM 8153 N N . ASP B 1 72 ? 21.87289 -4.85392 42.46630 1.000 19.75468 72 ASP B N 1
ATOM 8154 C CA . ASP B 1 72 ? 21.57604 -3.51298 42.94787 1.000 20.55215 72 ASP B CA 1
ATOM 8155 C C . ASP B 1 72 ? 20.08809 -3.23266 42.81792 1.000 20.56267 72 ASP B C 1
ATOM 8156 O O . ASP B 1 72 ? 19.46739 -3.58941 41.81395 1.000 19.92312 72 ASP B O 1
ATOM 8165 N N . ALA B 1 73 ? 19.52603 -2.59183 43.84432 1.000 22.12602 73 ALA B N 1
ATOM 8166 C CA . ALA B 1 73 ? 18.08401 -2.34900 43.86254 1.000 23.31827 73 ALA B CA 1
ATOM 8167 C C . ALA B 1 73 ? 17.63662 -1.59570 42.61966 1.000 24.28154 73 ALA B C 1
ATOM 8168 O O . ALA B 1 73 ? 16.55185 -1.84392 42.09054 1.000 25.03952 73 ALA B O 1
ATOM 8175 N N . ASP B 1 74 ? 18.45951 -0.66979 42.14249 1.000 25.42115 74 ASP B N 1
ATOM 8176 C CA . ASP B 1 74 ? 18.14734 0.13573 40.97278 1.000 27.53456 74 ASP B CA 1
ATOM 8177 C C . ASP B 1 74 ? 18.80766 -0.40345 39.72293 1.000 26.44496 74 ASP B C 1
ATOM 8178 O O . ASP B 1 74 ? 18.99883 0.33376 38.75056 1.000 29.48479 74 ASP B O 1
ATOM 8187 N N . GLY B 1 75 ? 19.20482 -1.67660 39.72231 1.000 22.07075 75 GLY B N 1
ATOM 8188 C CA . GLY B 1 75 ? 19.93776 -2.24649 38.62283 1.000 19.72836 75 GLY B CA 1
ATOM 8189 C C . GLY B 1 75 ? 19.20268 -3.41982 37.99614 1.000 17.74128 75 GLY B C 1
ATOM 8190 O O . GLY B 1 75 ? 18.26634 -3.97496 38.56140 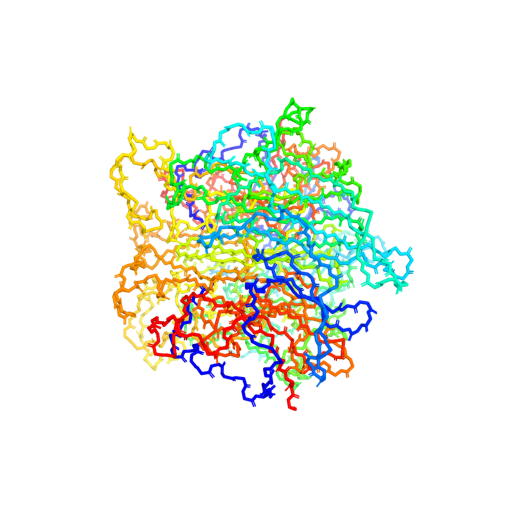1.000 18.84141 75 GLY B O 1
ATOM 8194 N N . GLN B 1 76 ? 19.67322 -3.79519 36.81331 1.000 15.52786 76 GLN B N 1
ATOM 8195 C CA . GLN B 1 76 ? 19.17017 -4.93714 36.06885 1.000 15.46206 76 GLN B CA 1
ATOM 8196 C C . GLN B 1 76 ? 20.09224 -6.13196 36.19892 1.000 14.90936 76 GLN B C 1
ATOM 8197 O O . GLN B 1 76 ? 19.95545 -7.09956 35.46443 1.000 15.27519 76 GLN B O 1
ATOM 8211 N N . ASN B 1 77 ? 21.01294 -6.08812 37.14471 1.000 14.38825 77 ASN B N 1
ATOM 8212 C CA . ASN B 1 77 ? 21.94989 -7.16959 37.36142 1.000 13.65658 77 ASN B CA 1
ATOM 8213 C C . ASN B 1 77 ? 21.37045 -8.17763 38.33960 1.000 12.76700 77 ASN B C 1
ATOM 8214 O O . ASN B 1 77 ? 20.27056 -8.01615 38.88468 1.000 13.41444 77 ASN B O 1
ATOM 8225 N N . GLY B 1 78 ? 22.10585 -9.26043 38.53995 1.000 11.94322 78 GLY B N 1
ATOM 8226 C CA . GLY B 1 78 ? 21.67751 -10.29673 39.46170 1.000 12.08271 78 GLY B CA 1
ATOM 8227 C C . GLY B 1 78 ? 21.75709 -11.64754 38.78977 1.000 11.73267 78 GLY B C 1
ATOM 8228 O O . GLY B 1 78 ? 22.66694 -11.90477 38.01110 1.000 12.62751 78 GLY B O 1
ATOM 8232 N N . LEU B 1 79 ? 20.81730 -12.53215 39.07961 1.000 11.26156 79 LEU B N 1
ATOM 8233 C CA . LEU B 1 79 ? 20.74897 -13.83798 38.43776 1.000 11.18260 79 LEU B CA 1
ATOM 8234 C C . LEU B 1 79 ? 19.97290 -13.68112 37.14557 1.000 10.92994 79 LEU B C 1
ATOM 8235 O O . LEU B 1 79 ? 18.84899 -13.19435 37.15489 1.000 11.90637 79 LEU B O 1
ATOM 8251 N N . LEU B 1 80 ? 20.60114 -14.05827 36.03481 1.000 10.99310 80 LEU B N 1
ATOM 8252 C CA . LEU B 1 80 ? 20.05929 -13.76072 34.71669 1.000 11.50633 80 LEU B CA 1
ATOM 8253 C C . LEU B 1 80 ? 19.76832 -15.03000 33.92382 1.000 11.49316 80 LEU B C 1
ATOM 8254 O O . LEU B 1 80 ? 18.63447 -15.49622 33.87809 1.000 11.92742 80 LEU B O 1
ATOM 8270 N N . GLY B 1 81 ? 20.77237 -15.57581 33.26218 1.000 11.63528 81 GLY B N 1
ATOM 8271 C CA . GLY B 1 81 ? 20.54404 -16.72006 32.40664 1.000 11.63002 81 GLY B CA 1
ATOM 8272 C C . GLY B 1 81 ? 20.06853 -17.92662 33.18946 1.000 11.30367 81 GLY B C 1
ATOM 8273 O O . GLY B 1 81 ? 20.44486 -18.13152 34.33238 1.000 11.70108 81 GL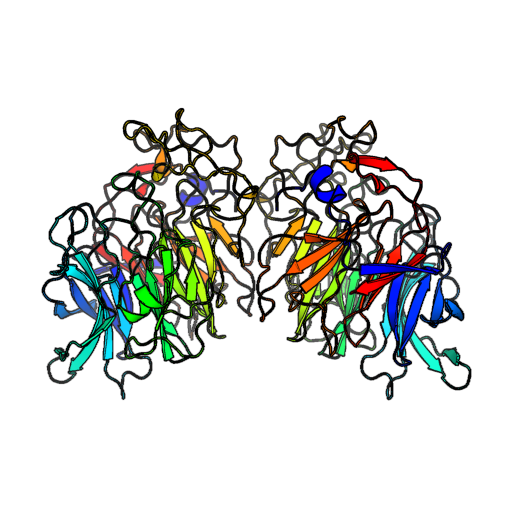Y B O 1
ATOM 8277 N N . PHE B 1 82 ? 19.24334 -18.73950 32.53288 1.000 11.83531 82 PHE B N 1
ATOM 8278 C CA . PHE B 1 82 ? 18.67682 -19.91487 33.18096 1.000 12.19062 82 PHE B CA 1
ATOM 8279 C C . PHE B 1 82 ? 18.19616 -20.85551 32.09409 1.000 12.04586 82 PHE B C 1
ATOM 8280 O O . PHE B 1 82 ? 17.29654 -20.49991 31.33077 1.000 12.44064 82 PHE B O 1
ATOM 8297 N N . ALA B 1 83 ? 18.81698 -22.02394 31.99310 1.000 12.05639 83 ALA B N 1
ATOM 8298 C CA . ALA B 1 83 ? 18.37797 -23.01996 31.03239 1.000 12.11692 83 ALA B CA 1
ATOM 8299 C C . ALA B 1 83 ? 18.69109 -24.41209 31.53990 1.000 12.45117 83 ALA B C 1
ATOM 8300 O O . ALA B 1 83 ? 19.67076 -24.62205 32.24837 1.000 13.14073 83 ALA B O 1
ATOM 8307 N N . PHE B 1 84 ? 17.84291 -25.35644 31.17071 1.000 12.74858 84 PHE B N 1
ATOM 8308 C CA . PHE B 1 84 ? 18.11458 -26.76662 31.39193 1.000 13.40392 84 PHE B CA 1
ATOM 8309 C C . PHE B 1 84 ? 18.84916 -27.35477 30.19750 1.000 14.07242 84 PHE B C 1
ATOM 8310 O O . PHE B 1 84 ? 18.62622 -26.96921 29.04794 1.000 14.73829 84 PHE B O 1
ATOM 8327 N N . HIS B 1 85 ? 19.69019 -28.32461 30.47229 1.000 14.13296 85 HIS B N 1
ATOM 8328 C CA . HIS B 1 85 ? 20.21714 -29.12417 29.38864 1.000 15.53576 85 HIS B CA 1
ATOM 8329 C C . HIS B 1 85 ? 19.04885 -29.75767 28.64255 1.000 17.67285 85 HIS B C 1
ATOM 8330 O O . HIS B 1 85 ? 18.07104 -30.18947 29.27477 1.000 18.14922 85 HIS B O 1
ATOM 8344 N N . PRO B 1 86 ? 19.09860 -29.79815 27.30606 1.000 19.73362 86 PRO B N 1
ATOM 8345 C CA . PRO B 1 86 ? 17.97680 -30.36959 26.54546 1.000 21.58911 86 PRO B CA 1
ATOM 8346 C C . PRO B 1 86 ? 17.77182 -31.85429 26.76406 1.000 23.56040 86 PRO B C 1
ATOM 8347 O O . PRO B 1 86 ? 16.66913 -32.36094 26.51759 1.000 25.53432 86 PRO B O 1
ATOM 8358 N N . ASP B 1 87 ? 18.81890 -32.58353 27.12952 1.000 23.40249 87 ASP B N 1
ATOM 8359 C CA . ASP B 1 87 ? 18.71074 -34.01757 27.38697 1.000 25.12111 87 ASP B CA 1
ATOM 8360 C C . ASP B 1 87 ? 18.87787 -34.23019 28.88236 1.000 24.29996 87 ASP B C 1
ATOM 8361 O O . ASP B 1 87 ? 19.80741 -34.89758 29.33189 1.000 24.29733 87 ASP B O 1
ATOM 8370 N N . PHE B 1 88 ? 17.97156 -33.63486 29.65816 1.000 23.87623 88 PHE B N 1
ATOM 8371 C CA . PHE B 1 88 ? 18.17125 -33.52429 31.09665 1.000 23.56830 88 PHE B CA 1
ATOM 8372 C C . PHE B 1 88 ? 18.13512 -34.87845 31.78582 1.000 25.62907 88 PHE B C 1
ATOM 8373 O O . PHE B 1 88 ? 18.80001 -35.06418 32.81367 1.000 25.39220 88 PHE B O 1
ATOM 8390 N N . LYS B 1 89 ? 17.37436 -35.83184 31.25117 1.000 28.01357 89 LYS B N 1
ATOM 8391 C CA . LYS B 1 89 ? 17.30457 -37.13977 31.89253 1.000 30.99024 89 LYS B CA 1
ATOM 8392 C C . LYS B 1 89 ? 18.66105 -37.82773 31.92626 1.000 31.09288 89 LYS B C 1
ATOM 8393 O O . LYS B 1 89 ? 18.93349 -38.62274 32.83068 1.000 32.24565 89 LYS B O 1
ATOM 8412 N N . ASN B 1 90 ? 19.52288 -37.53614 30.96226 1.000 30.49018 90 ASN B N 1
ATOM 8413 C CA . ASN B 1 90 ? 20.86028 -38.10205 30.91930 1.000 30.62440 90 ASN B CA 1
ATOM 8414 C C . ASN B 1 90 ? 21.94841 -37.09191 31.24040 1.000 29.20581 90 ASN B C 1
ATOM 8415 O O . ASN B 1 90 ? 23.10838 -37.48303 31.41840 1.000 29.87694 90 ASN B O 1
ATOM 8426 N N . ASN B 1 91 ? 21.60245 -35.81351 31.33211 1.000 26.41601 91 ASN B N 1
ATOM 8427 C CA . ASN B 1 91 ? 22.56594 -34.74038 31.56749 1.000 24.58421 91 ASN B CA 1
ATOM 8428 C C . ASN B 1 91 ? 21.84656 -33.73095 32.44275 1.000 21.45752 91 ASN B C 1
ATOM 8429 O O . ASN B 1 91 ? 21.28285 -32.74171 31.95218 1.000 20.56267 91 ASN B O 1
ATOM 8440 N N . PRO B 1 92 ? 21.81182 -33.96648 33.75295 1.000 20.72848 92 PRO B N 1
ATOM 8441 C CA . PRO B 1 92 ? 20.94852 -33.16089 34.63794 1.000 19.75994 92 PRO B CA 1
ATOM 8442 C C . PRO B 1 92 ? 21.62180 -31.85337 35.02026 1.000 18.37294 92 PRO B C 1
ATOM 8443 O O . PRO B 1 92 ? 21.97218 -31.60180 36.17676 1.000 19.47307 92 PRO B O 1
ATOM 8454 N N . TYR B 1 93 ? 21.80841 -31.00006 34.02106 1.000 17.37808 93 TYR B N 1
ATOM 8455 C CA . TYR B 1 93 ? 22.54423 -29.76191 34.18166 1.000 17.24648 93 TYR B CA 1
ATOM 8456 C C . TYR B 1 93 ? 21.62301 -28.57708 34.00795 1.000 16.01739 93 TYR B C 1
ATOM 8457 O O . TYR B 1 93 ? 20.73133 -28.57013 33.15871 1.000 15.93843 93 TYR B O 1
ATOM 8475 N N . ILE B 1 94 ? 21.86420 -27.56994 34.82249 1.000 14.73040 94 ILE B N 1
ATOM 8476 C CA . ILE B 1 94 ? 21.22535 -26.27185 34.70968 1.000 14.37509 94 ILE B CA 1
ATOM 8477 C C . ILE B 1 94 ? 22.34526 -25.28228 34.43849 1.000 14.04347 94 ILE B C 1
ATOM 8478 O O . ILE B 1 94 ? 23.40545 -25.33752 35.07127 1.000 15.65155 94 ILE B O 1
ATOM 8494 N N . TYR B 1 95 ? 22.10627 -24.38336 33.50143 1.000 13.00124 95 TYR B N 1
ATOM 8495 C CA . TYR B 1 95 ? 23.06811 -23.37449 33.10285 1.000 13.40392 95 TYR B CA 1
ATOM 8496 C C . TYR B 1 95 ? 22.50242 -22.03159 33.51410 1.000 13.26969 95 TYR B C 1
ATOM 8497 O O . TYR B 1 95 ? 21.33879 -21.72235 33.22600 1.000 14.39614 95 TYR B O 1
ATOM 8515 N N . ILE B 1 96 ? 23.31714 -21.22751 34.18236 1.000 12.75911 96 ILE B N 1
ATOM 8516 C CA . ILE B 1 96 ? 22.86926 -19.92200 34.61056 1.000 12.47486 96 ILE B CA 1
ATOM 8517 C C . ILE B 1 96 ? 23.92248 -18.90810 34.21615 1.000 12.49065 96 ILE B C 1
ATOM 8518 O O . ILE B 1 96 ? 25.05674 -19.23492 33.86623 1.000 13.03808 96 ILE B O 1
ATOM 8534 N N . SER B 1 97 ? 23.52323 -17.66115 34.26283 1.000 12.10113 97 SER B N 1
ATOM 8535 C CA . SER B 1 97 ? 24.48502 -16.58714 34.30555 1.000 11.40631 97 SER B CA 1
ATOM 8536 C C . SER B 1 97 ? 24.09369 -15.67533 35.44593 1.000 11.42210 97 SER B C 1
ATOM 8537 O O . SER B 1 97 ? 22.93595 -15.59268 35.83415 1.000 11.39578 97 SER B O 1
ATOM 8545 N N . GLY B 1 98 ? 25.07316 -14.96793 35.95157 1.000 11.97217 98 GLY B N 1
ATOM 8546 C CA . GLY B 1 98 ? 24.75409 -13.99973 36.96634 1.000 11.72477 98 GLY B CA 1
ATOM 8547 C C . GLY B 1 98 ? 25.88058 -13.04243 37.19382 1.000 11.76162 98 GLY B C 1
ATOM 8548 O O . GLY B 1 98 ? 26.99868 -13.22845 36.71258 1.000 12.41432 98 GLY B O 1
ATOM 8552 N N . THR B 1 99 ? 25.54105 -12.03494 37.96103 1.000 11.55370 99 THR B N 1
ATOM 8553 C CA . THR B 1 99 ? 26.43612 -10.98704 38.36867 1.000 11.66161 99 THR B CA 1
ATOM 8554 C C . THR B 1 99 ? 27.13426 -11.40910 39.64694 1.000 12.03270 99 THR B C 1
ATOM 8555 O O . THR B 1 99 ? 26.48952 -11.71639 40.65771 1.000 12.38274 99 THR B O 1
ATOM 8566 N N . PHE B 1 100 ? 28.45124 -11.37305 39.61467 1.000 12.72489 100 PHE B N 1
ATOM 8567 C CA . PHE B 1 100 ? 29.26677 -11.71606 40.74935 1.000 12.56698 100 PHE B CA 1
ATOM 8568 C C . PHE B 1 100 ? 30.39132 -10.70170 40.86568 1.000 13.11441 100 PHE B C 1
ATOM 8569 O O . PHE B 1 100 ? 30.79151 -10.07387 39.89089 1.000 13.52498 100 PHE B O 1
ATOM 8586 N N . LYS B 1 101 ? 30.90834 -10.55379 42.06845 1.000 14.64354 101 LYS B N 1
ATOM 8587 C CA . LYS B 1 101 ? 32.06694 -9.70576 42.21825 1.000 15.78842 101 LYS B CA 1
ATOM 8588 C C . LYS B 1 101 ? 33.18821 -10.16793 41.30278 1.000 16.20952 101 LYS B C 1
ATOM 8589 O O . LYS B 1 101 ? 33.40623 -11.37122 41.10417 1.000 15.90159 101 LYS B O 1
ATOM 8608 N N . ASN B 1 102 ? 33.91750 -9.20250 40.75882 1.000 18.07290 102 ASN B N 1
ATOM 8609 C CA . ASN B 1 102 ? 35.08305 -9.51277 39.95121 1.000 20.12315 102 ASN B CA 1
ATOM 8610 C C . ASN B 1 102 ? 36.31355 -9.24698 40.79809 1.000 23.91571 102 ASN B C 1
ATOM 8611 O O . ASN B 1 102 ? 36.67850 -8.08252 40.98694 1.000 24.08415 102 ASN B O 1
ATOM 8622 N N . PRO B 1 103 ? 36.99513 -10.27462 41.32312 1.000 27.67142 103 PRO B N 1
ATOM 8623 C CA . PRO B 1 103 ? 38.21126 -10.01358 42.11151 1.000 30.91654 103 PRO B CA 1
ATOM 8624 C C . PRO B 1 103 ? 39.33596 -9.40851 41.28922 1.000 32.65359 103 PRO B C 1
ATOM 8625 O O . PRO B 1 103 ? 40.21433 -8.74634 41.86380 1.000 34.28273 103 PRO B O 1
ATOM 8636 N N . LYS B 1 104 ? 39.34256 -9.60796 39.96466 1.000 33.05101 104 LYS B N 1
ATOM 8637 C CA . LYS B 1 104 ? 40.35112 -8.97269 39.11736 1.000 35.33550 104 LYS B CA 1
ATOM 8638 C C . LYS B 1 104 ? 40.14674 -7.46835 39.00208 1.000 35.80134 104 LYS B C 1
ATOM 8639 O O . LYS B 1 104 ? 41.00454 -6.77892 38.43513 1.000 36.58038 104 LYS B O 1
ATOM 8658 N N . SER B 1 105 ? 39.04265 -6.94058 39.51872 1.000 36.57249 105 SER B N 1
ATOM 8659 C CA . SER B 1 105 ? 38.77923 -5.50935 39.51003 1.000 38.77275 105 SER B CA 1
ATOM 8660 C C . SER B 1 105 ? 38.94143 -4.98396 40.93107 1.000 40.63876 105 SER B C 1
ATOM 8661 O O . SER B 1 105 ? 38.28594 -5.47481 41.86131 1.000 40.70456 105 SER B O 1
ATOM 8669 N N . THR B 1 106 ? 39.82442 -4.00551 41.09905 1.000 42.30475 106 THR B N 1
ATOM 8670 C CA . THR B 1 106 ? 39.93304 -3.25753 42.34434 1.000 44.29446 106 THR B CA 1
ATOM 8671 C C . THR B 1 106 ? 39.17962 -1.93540 42.28445 1.000 45.26826 106 THR B C 1
ATOM 8672 O O . THR B 1 106 ? 39.09730 -1.23433 43.30050 1.000 45.59462 106 THR B O 1
ATOM 8683 N N . ASP B 1 107 ? 38.64451 -1.58673 41.11759 1.000 45.92624 107 ASP B N 1
ATOM 8684 C CA . ASP B 1 107 ? 37.84383 -0.38123 40.93717 1.000 46.99216 107 ASP B CA 1
ATOM 8685 C C . ASP B 1 107 ? 36.45811 -0.61704 41.53265 1.000 47.28166 107 ASP B C 1
ATOM 8686 O O . ASP B 1 107 ? 35.70586 -1.48259 41.06103 1.000 47.36325 107 ASP B O 1
ATOM 8695 N N . LYS B 1 108 ? 36.11347 0.15971 42.56245 1.000 47.14217 108 LYS B N 1
ATOM 8696 C CA . LYS B 1 108 ? 34.83879 -0.03186 43.24741 1.000 46.91846 108 LYS B CA 1
ATOM 8697 C C . LYS B 1 108 ? 33.63081 0.43202 42.43436 1.000 45.57357 108 LYS B C 1
ATOM 8698 O O . LYS B 1 108 ? 32.50973 0.30227 42.94122 1.000 45.07087 108 LYS B O 1
ATOM 8717 N N . GLU B 1 109 ? 33.81017 0.93317 41.20400 1.000 45.42618 109 GLU B N 1
ATOM 8718 C CA . GLU B 1 109 ? 32.70581 1.49749 40.42803 1.000 45.62357 109 GLU B CA 1
ATOM 8719 C C . GLU B 1 109 ? 32.19631 0.62812 39.28250 1.000 44.11286 109 GLU B C 1
ATOM 8720 O O . GLU B 1 109 ? 31.02642 0.76162 38.91403 1.000 44.76820 109 GLU B O 1
ATOM 8732 N N . LEU B 1 110 ? 33.02231 -0.24435 38.69424 1.000 41.58624 110 LEU B N 1
ATOM 8733 C CA . LEU B 1 110 ? 32.54410 -1.36283 37.87478 1.000 38.42534 110 LEU B CA 1
ATOM 8734 C C . LEU B 1 110 ? 33.07786 -2.63828 38.52996 1.000 33.79057 110 LEU B C 1
ATOM 8735 O O . LEU B 1 110 ? 33.98437 -3.29824 37.99778 1.000 34.79069 110 LEU B O 1
ATOM 8751 N N . PRO B 1 111 ? 32.53748 -3.00179 39.69921 1.000 27.49245 111 PRO B N 1
ATOM 8752 C CA . PRO B 1 111 ? 33.16108 -4.03589 40.53228 1.000 23.49197 111 PRO B CA 1
ATOM 8753 C C . PRO B 1 111 ? 32.82980 -5.46264 40.15861 1.000 19.20462 111 PRO B C 1
ATOM 8754 O O . PRO B 1 111 ? 33.39444 -6.37799 40.77001 1.000 19.50202 111 PRO B O 1
ATOM 8765 N N . ASN B 1 112 ? 31.90649 -5.69705 39.23364 1.000 16.49376 112 ASN B N 1
ATOM 8766 C CA . ASN B 1 112 ? 31.36143 -7.01753 39.00873 1.000 14.63565 112 ASN B CA 1
ATOM 8767 C C . ASN B 1 112 ? 31.75109 -7.56118 37.64522 1.000 14.62775 112 ASN B C 1
ATOM 8768 O O . ASN B 1 112 ? 32.29003 -6.88016 36.78408 1.000 15.91474 112 ASN B O 1
ATOM 8779 N N . GLN B 1 113 ? 31.44425 -8.83691 37.49107 1.000 13.78028 113 GLN B N 1
ATOM 8780 C CA . GLN B 1 113 ? 31.56600 -9.55428 36.24789 1.000 13.11178 113 GLN B CA 1
ATOM 8781 C C . GLN B 1 113 ? 30.29697 -10.37141 36.08714 1.000 12.78806 113 GLN B C 1
ATOM 8782 O O . GLN B 1 113 ? 29.53339 -10.58497 37.03130 1.000 14.15401 113 GLN B O 1
ATOM 8796 N N . THR B 1 114 ? 30.07702 -10.83008 34.87573 1.000 12.25378 114 THR B N 1
ATOM 8797 C CA . THR B 1 114 ? 29.04614 -11.81862 34.63043 1.000 12.15377 114 THR B CA 1
ATOM 8798 C C . THR B 1 114 ? 29.74450 -13.14929 34.40977 1.000 12.16167 114 THR B C 1
ATOM 8799 O O . THR B 1 114 ? 30.80181 -13.21018 33.77900 1.000 13.27232 114 THR B O 1
ATOM 8810 N N . ILE B 1 115 ? 29.19287 -14.19630 34.99206 1.000 12.20641 115 ILE B N 1
ATOM 8811 C CA . ILE B 1 115 ? 29.72339 -15.53893 34.86747 1.000 12.64330 115 ILE B CA 1
ATOM 8812 C C . ILE B 1 115 ? 28.60565 -16.42568 34.35196 1.000 11.67477 115 ILE B C 1
ATOM 8813 O O . ILE B 1 115 ? 27.47979 -16.37167 34.87221 1.000 12.42222 115 ILE B O 1
ATOM 8829 N N . ILE B 1 116 ? 28.91909 -17.22303 33.33583 1.000 12.47486 116 ILE B N 1
ATOM 8830 C CA . ILE B 1 116 ? 28.06690 -18.31088 32.88097 1.000 12.26168 116 ILE B CA 1
ATOM 8831 C C . ILE B 1 116 ? 28.55507 -19.57238 33.57104 1.000 12.29063 116 ILE B C 1
ATOM 8832 O O . ILE B 1 116 ? 29.74406 -19.90043 33.50124 1.000 12.79069 116 ILE B O 1
ATOM 8848 N N . ARG B 1 117 ? 27.64692 -20.25204 34.26306 1.000 12.00639 117 ARG B N 1
ATOM 8849 C CA . ARG B 1 117 ? 28.00021 -21.32867 35.16051 1.000 13.30391 117 ARG B CA 1
ATOM 8850 C C . ARG B 1 117 ? 27.05230 -22.49081 34.96418 1.000 13.63026 117 ARG B C 1
ATOM 8851 O O . ARG B 1 117 ? 25.86699 -22.29929 34.69517 1.000 14.74881 117 ARG B O 1
ATOM 8872 N N . ARG B 1 118 ? 27.58624 -23.69546 35.09234 1.000 13.88819 118 ARG B N 1
ATOM 8873 C CA . ARG B 1 118 ? 26.76316 -24.88678 35.09791 1.000 14.49615 118 ARG B CA 1
ATOM 8874 C C . ARG B 1 118 ? 26.61538 -25.39801 36.50946 1.000 14.38562 118 ARG B C 1
ATOM 8875 O O . ARG B 1 118 ? 27.57101 -25.37010 37.28584 1.000 15.05675 118 ARG B O 1
ATOM 8896 N N . TYR B 1 119 ? 25.41666 -25.88264 36.81862 1.000 14.24086 119 TYR B N 1
ATOM 8897 C CA . TYR B 1 119 ? 25.15154 -26.64737 38.01918 1.000 15.05938 119 TYR B CA 1
ATOM 8898 C C . TYR B 1 119 ? 24.62904 -28.01323 37.61193 1.000 16.15688 119 TYR B C 1
ATOM 8899 O O . TYR B 1 119 ? 24.05998 -28.20052 36.52259 1.000 16.75169 119 TYR B O 1
ATOM 8917 N N . THR B 1 120 ? 24.80770 -28.95848 38.51548 1.000 16.10424 120 THR B N 1
ATOM 8918 C CA . THR B 1 120 ? 24.23610 -30.27593 38.35785 1.000 17.12016 120 THR B CA 1
ATOM 8919 C C . THR B 1 120 ? 23.06707 -30.42787 39.31152 1.000 17.15963 120 THR B C 1
ATOM 8920 O O . THR B 1 120 ? 23.18497 -30.13009 40.50107 1.000 17.47283 120 THR B O 1
ATOM 8931 N N . TYR B 1 121 ? 21.95378 -30.90382 38.79533 1.000 16.61483 121 TYR B N 1
ATOM 8932 C CA . TYR B 1 121 ? 20.78264 -31.14784 39.61040 1.000 17.07804 121 TYR B CA 1
ATOM 8933 C C . TYR B 1 121 ? 20.91147 -32.54643 40.19171 1.000 17.68075 121 TYR B C 1
ATOM 8934 O O . TYR B 1 121 ? 21.14778 -33.51737 39.46375 1.000 18.54927 121 TYR B O 1
ATOM 8952 N N . ASN B 1 122 ? 20.80613 -32.62771 41.50087 1.000 17.65969 122 ASN B N 1
ATOM 8953 C CA . ASN B 1 122 ? 20.80880 -33.88742 42.22065 1.000 17.96236 122 ASN B CA 1
ATOM 8954 C C . ASN B 1 122 ? 19.38037 -34.20282 42.63019 1.000 18.57033 122 ASN B C 1
ATOM 8955 O O . ASN B 1 122 ? 18.81473 -33.54032 43.50211 1.000 18.59401 122 ASN B O 1
ATOM 8966 N N . LYS B 1 123 ? 18.78998 -35.21186 41.97788 1.000 19.99418 123 LYS B N 1
ATOM 8967 C CA . LYS B 1 123 ? 17.39567 -35.54927 42.24252 1.000 22.40763 123 LYS B CA 1
ATOM 8968 C C . LYS B 1 123 ? 17.21924 -36.13758 43.63292 1.000 22.24445 123 LYS B C 1
ATOM 8969 O O . LYS B 1 123 ? 16.13128 -36.03983 44.21539 1.000 23.43670 123 LYS B O 1
ATOM 8988 N N . SER B 1 124 ? 18.27431 -36.73320 44.18937 1.000 21.56806 124 SER B N 1
ATOM 8989 C CA . SER B 1 124 ? 18.15844 -37.35152 45.50732 1.000 22.35236 124 SER B CA 1
ATOM 8990 C C . SER B 1 124 ? 18.00677 -36.30303 46.59158 1.000 20.20211 124 SER B C 1
ATOM 8991 O O . SER B 1 124 ? 17.17708 -36.44179 47.49320 1.000 20.85744 124 SER B O 1
ATOM 8999 N N . THR B 1 125 ? 18.81496 -35.25611 46.53539 1.000 19.15987 125 THR B N 1
ATOM 9000 C CA . THR B 1 125 ? 18.75803 -34.18759 47.51208 1.000 19.54676 125 THR B CA 1
ATOM 9001 C C . THR B 1 125 ? 17.92340 -33.02185 47.02662 1.000 18.99670 125 THR B C 1
ATOM 9002 O O . THR B 1 125 ? 17.72909 -32.06598 47.77654 1.000 19.76257 125 THR B O 1
ATOM 9013 N N . ASP B 1 126 ? 17.44955 -33.07312 45.78668 1.000 18.79404 126 ASP B N 1
ATOM 9014 C CA . ASP B 1 126 ? 16.59338 -32.04556 45.21288 1.000 19.50992 126 ASP B CA 1
ATOM 9015 C C . ASP B 1 126 ? 17.22996 -30.67329 45.33948 1.000 19.73363 126 ASP B C 1
ATOM 9016 O O . ASP B 1 126 ? 16.63036 -29.72632 45.83909 1.000 20.93113 126 ASP B O 1
ATOM 9025 N N . THR B 1 127 ? 18.46524 -30.56639 44.87642 1.000 18.85721 127 THR B N 1
ATOM 9026 C CA . THR B 1 127 ? 19.13418 -29.28056 44.86120 1.000 19.10460 127 THR B CA 1
ATOM 9027 C C . THR B 1 127 ? 20.19229 -29.29787 43.77210 1.000 18.21765 127 THR B C 1
ATOM 9028 O O . THR B 1 127 ? 20.31967 -30.26184 43.01655 1.000 18.38346 127 THR B O 1
ATOM 9039 N N . LEU B 1 128 ? 20.91932 -28.19183 43.66966 1.000 17.82287 128 LEU B N 1
ATOM 9040 C CA . LEU B 1 128 ? 21.96058 -28.02295 42.67392 1.000 18.86773 128 LEU B CA 1
ATOM 9041 C C . LEU B 1 128 ? 23.31054 -28.07572 43.35409 1.000 20.18894 128 LEU B C 1
ATOM 9042 O O . LEU B 1 128 ? 23.44387 -27.68569 44.51756 1.000 21.39172 128 LEU B O 1
ATOM 9058 N N . GLU B 1 129 ? 24.30535 -28.57636 42.63015 1.000 20.19684 129 GLU B N 1
ATOM 9059 C CA . GLU B 1 129 ? 25.62932 -28.75815 43.20084 1.000 21.01536 129 GLU B CA 1
ATOM 9060 C C . GLU B 1 129 ? 26.65851 -28.77433 42.07561 1.000 20.17052 129 GLU B C 1
ATOM 9061 O O . GLU B 1 129 ? 26.32749 -28.64873 40.89001 1.000 19.47833 129 GLU B O 1
ATOM 9073 N N . LYS B 1 130 ? 27.91471 -28.92333 42.46570 1.000 20.94693 130 LYS B N 1
ATOM 9074 C CA . LYS B 1 130 ? 29.03625 -29.06849 41.54572 1.000 22.06285 130 LYS B CA 1
ATOM 9075 C C . LYS B 1 130 ? 29.10619 -27.93963 40.51263 1.000 20.26790 130 LYS B C 1
ATOM 9076 O O . LYS B 1 130 ? 29.18986 -28.19183 39.30898 1.000 20.53635 130 LYS B O 1
ATOM 9095 N N . PRO B 1 131 ? 29.09164 -26.69132 40.95577 1.000 18.81246 131 PRO B N 1
ATOM 9096 C CA . PRO B 1 131 ? 29.18651 -25.57917 40.00840 1.000 18.35188 131 PRO B CA 1
ATOM 9097 C C . PRO B 1 131 ? 30.46349 -25.67499 39.18691 1.000 19.09671 131 PRO B C 1
ATOM 9098 O O . PRO B 1 131 ? 31.52158 -26.08324 39.67289 1.000 20.16262 131 PRO B O 1
ATOM 9109 N N . VAL B 1 132 ? 30.35160 -25.26720 37.92803 1.000 19.14408 132 VAL B N 1
ATOM 9110 C CA . VAL B 1 132 ? 31.48809 -25.14776 37.02810 1.000 20.22053 132 VAL B CA 1
ATOM 9111 C C . VAL B 1 132 ? 31.33437 -23.82130 36.30857 1.000 18.69929 132 VAL B C 1
ATOM 9112 O O . VAL B 1 132 ? 30.32313 -23.59510 35.65392 1.000 18.09132 132 VAL B O 1
ATOM 9125 N N . ASP B 1 133 ? 32.31670 -22.94105 36.44189 1.000 18.68087 133 ASP B N 1
ATOM 9126 C CA . ASP B 1 133 ? 32.29451 -21.69814 35.68416 1.000 19.87312 133 ASP B CA 1
ATOM 9127 C C . ASP B 1 133 ? 32.65089 -22.00175 34.23307 1.000 19.48359 133 ASP B C 1
ATOM 9128 O O . ASP B 1 133 ? 33.72400 -22.52938 33.94750 1.000 21.53384 133 ASP B O 1
ATOM 9137 N N . LEU B 1 134 ? 31.74914 -21.68747 33.31789 1.000 16.68853 134 LEU B N 1
ATOM 9138 C CA . LEU B 1 134 ? 32.00829 -21.94964 31.91129 1.000 15.80947 134 LEU B CA 1
ATOM 9139 C C . LEU B 1 134 ? 32.69097 -20.75901 31.24751 1.000 15.55944 134 LEU B C 1
ATOM 9140 O O . LEU B 1 134 ? 33.62754 -20.92825 30.46452 1.000 16.32532 134 LEU B O 1
ATOM 9156 N N . LEU B 1 135 ? 32.22991 -19.55830 31.55571 1.000 15.32783 135 LEU B N 1
ATOM 9157 C CA . LEU B 1 135 ? 32.80904 -18.35538 30.99045 1.000 14.60407 135 LEU B CA 1
ATOM 9158 C C . LEU B 1 135 ? 32.66447 -17.26236 32.02993 1.000 14.03031 135 LEU B C 1
ATOM 9159 O O . LEU B 1 135 ? 31.53716 -16.93433 32.42926 1.000 15.18834 135 LEU B O 1
ATOM 9175 N N . ALA B 1 136 ? 33.79238 -16.72638 32.48021 1.000 15.20413 136 ALA B N 1
ATOM 9176 C CA . ALA B 1 136 ? 33.80157 -15.69220 33.49162 1.000 15.34363 136 ALA B CA 1
ATOM 9177 C C . ALA B 1 136 ? 34.44796 -14.42869 32.94396 1.000 15.45680 136 ALA B C 1
ATOM 9178 O O . ALA B 1 136 ? 34.97948 -14.39865 31.83428 1.000 16.67536 136 ALA B O 1
ATOM 9185 N N . GLY B 1 137 ? 34.41160 -13.37494 33.74153 1.000 15.36731 137 GLY B N 1
ATOM 9186 C CA . GLY B 1 137 ? 35.02638 -12.14176 33.31880 1.000 14.94094 137 GLY B CA 1
ATOM 9187 C C . GLY B 1 137 ? 34.24058 -11.41309 32.26215 1.000 14.63565 137 GLY B C 1
ATOM 9188 O O . GLY B 1 137 ? 34.77755 -10.54419 31.56905 1.000 16.37269 137 GLY B O 1
ATOM 9192 N N . LEU B 1 138 ? 32.97670 -11.75041 32.09839 1.000 13.82502 138 LEU B N 1
ATOM 9193 C CA . LEU B 1 138 ? 32.15732 -11.03332 31.14840 1.000 13.30391 138 LEU B CA 1
ATOM 9194 C C . LEU B 1 138 ? 31.76350 -9.67815 31.73744 1.000 12.77753 138 LEU B C 1
ATOM 9195 O O . LEU B 1 138 ? 31.69675 -9.51990 32.96135 1.000 12.84069 138 LEU B O 1
ATOM 9211 N N . PRO B 1 139 ? 31.48811 -8.70115 30.88874 1.000 12.09324 139 PRO B N 1
ATOM 9212 C CA . PRO B 1 139 ? 31.07546 -7.39221 31.37572 1.000 11.68266 139 PRO B CA 1
ATOM 9213 C C . PRO B 1 139 ? 29.86946 -7.49701 32.27490 1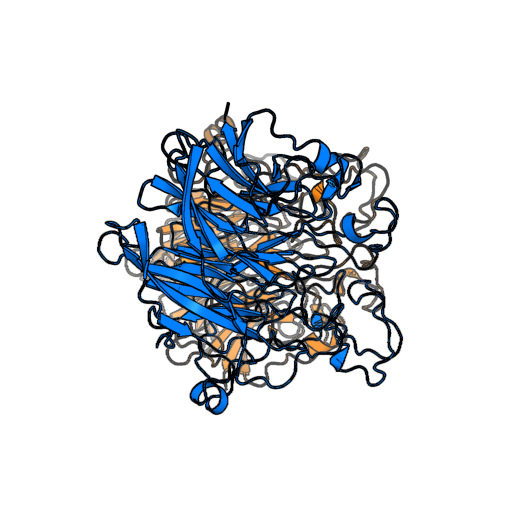.000 12.01691 139 PRO B C 1
ATOM 9214 O O . PRO B 1 139 ? 29.02043 -8.37181 32.13125 1.000 12.73278 139 PRO B O 1
ATOM 9225 N N . SER B 1 140 ? 29.78249 -6.54940 33.18379 1.000 11.88532 140 SER B N 1
ATOM 9226 C CA . SER B 1 140 ? 28.64697 -6.41498 34.05911 1.000 12.98808 140 SER B CA 1
ATOM 9227 C C . SER B 1 140 ? 28.44328 -4.93799 34.34251 1.000 12.87754 140 SER B C 1
ATOM 9228 O O . SER B 1 140 ? 29.40097 -4.15963 34.40508 1.000 14.37508 140 SER B O 1
ATOM 9236 N N . SER B 1 141 ? 27.18513 -4.56877 34.51387 1.000 12.80911 141 SER B N 1
ATOM 9237 C CA . SER B 1 141 ? 26.81094 -3.21989 34.89610 1.000 12.47749 141 SER B CA 1
ATOM 9238 C C . SER B 1 141 ? 25.38512 -3.29901 35.41649 1.000 12.53803 141 SER B C 1
ATOM 9239 O O . SER B 1 141 ? 24.78914 -4.37496 35.49874 1.000 13.43024 141 SER B O 1
ATOM 9247 N N . LYS B 1 142 ? 24.84431 -2.15245 35.76342 1.000 13.51709 142 LYS B N 1
ATOM 9248 C CA . LYS B 1 142 ? 23.48077 -2.07966 36.24886 1.000 14.73040 142 LYS B CA 1
ATOM 9249 C C . LYS B 1 142 ? 22.44769 -2.03193 35.14467 1.000 13.94609 142 LYS B C 1
ATOM 9250 O O . LYS B 1 142 ? 21.26097 -2.17025 35.43239 1.000 15.46732 142 LYS B O 1
ATOM 9269 N N . ASP B 1 143 ? 22.85637 -1.85874 33.90155 1.000 12.84070 143 ASP B N 1
ATOM 9270 C CA . ASP B 1 143 ? 21.93071 -1.61646 32.81026 1.000 12.87491 143 ASP B CA 1
ATOM 9271 C C . ASP B 1 143 ? 22.18691 -2.57200 31.65099 1.000 12.04849 143 ASP B C 1
ATOM 9272 O O . ASP B 1 143 ? 23.32621 -2.91754 31.33695 1.000 11.51685 143 ASP B O 1
ATOM 9281 N N . HIS B 1 144 ? 21.11681 -2.93249 30.97014 1.000 12.06428 144 HIS B N 1
ATOM 9282 C CA . HIS B 1 144 ? 21.21413 -3.65267 29.71283 1.000 11.20366 144 HIS B CA 1
ATOM 9283 C C . HIS B 1 144 ? 22.16267 -4.83604 29.82197 1.000 10.69570 144 HIS B C 1
ATOM 9284 O O . HIS B 1 144 ? 23.13695 -4.98814 29.08311 1.000 11.10891 144 HIS B O 1
ATOM 9299 N N . GLN B 1 145 ? 21.82113 -5.70394 30.73513 1.000 11.20365 145 GLN B N 1
ATOM 9300 C CA . GLN B 1 145 ? 22.57618 -6.91270 30.93668 1.000 11.10101 145 GLN B CA 1
ATOM 9301 C C . GLN B 1 145 ? 22.10640 -8.02733 30.02705 1.000 11.84321 145 GLN B C 1
ATOM 9302 O O . GLN B 1 145 ? 22.92330 -8.81960 29.54149 1.000 12.19061 145 GLN B O 1
ATOM 9316 N N . SER B 1 146 ? 20.80741 -8.06775 29.75389 1.000 12.11429 146 SER B N 1
ATOM 9317 C CA . SER B 1 146 ? 20.22109 -9.11384 28.93191 1.000 12.48802 146 SER B CA 1
ATOM 9318 C C . SER B 1 146 ? 20.37063 -10.44255 29.64740 1.000 13.02756 146 SER B C 1
ATOM 9319 O O . SER B 1 146 ? 19.74994 -10.64205 30.69264 1.000 16.46744 146 SER B O 1
ATOM 9327 N N . GLY B 1 147 ? 21.16991 -11.34816 29.11623 1.000 12.19062 147 GLY B N 1
ATOM 9328 C CA . GLY B 1 147 ? 21.45898 -12.57864 29.81412 1.000 11.47474 147 GLY B CA 1
ATOM 9329 C C . GLY B 1 147 ? 20.52506 -13.71454 29.52897 1.000 12.25378 147 GLY B C 1
ATOM 9330 O O . GLY B 1 147 ? 20.41422 -14.61933 30.35177 1.000 14.24612 147 GLY B O 1
ATOM 9334 N N . ARG B 1 148 ? 19.87761 -13.71594 28.39146 1.000 10.77466 148 ARG B N 1
ATOM 9335 C CA . ARG B 1 148 ? 19.08729 -14.86936 28.01066 1.000 11.13523 148 ARG B CA 1
ATOM 9336 C C . ARG B 1 148 ? 20.05232 -15.95654 27.58526 1.000 10.97994 148 ARG B C 1
ATOM 9337 O O . ARG B 1 148 ? 20.97142 -15.71766 26.79736 1.000 12.42222 148 ARG B O 1
ATOM 9358 N N . LEU B 1 149 ? 19.82559 -17.14846 28.09601 1.000 10.57726 149 LEU B N 1
ATOM 9359 C CA . LEU B 1 149 ? 20.72760 -18.26016 27.91159 1.000 10.57464 149 LEU B CA 1
ATOM 9360 C C . LEU B 1 149 ? 19.88041 -19.41525 27.40256 1.000 11.38262 149 LEU B C 1
ATOM 9361 O O . LEU B 1 149 ? 18.94504 -19.84077 28.07883 1.000 12.45117 149 LEU B O 1
ATOM 9377 N N . VAL B 1 150 ? 20.16574 -19.88893 26.18819 1.000 11.28525 150 VAL B N 1
ATOM 9378 C CA . VAL B 1 150 ? 19.43626 -21.00464 25.61378 1.000 12.53803 150 VAL B CA 1
ATOM 9379 C C . VAL B 1 150 ? 20.46145 -21.96961 25.04895 1.000 12.89333 150 VAL B C 1
ATOM 9380 O O . VAL B 1 150 ? 21.58890 -21.60936 24.72306 1.000 14.33561 150 VAL B O 1
ATOM 9393 N N . ILE B 1 151 ? 20.05371 -23.21709 24.94748 1.000 13.05125 151 ILE B N 1
ATOM 9394 C CA . ILE B 1 151 ? 20.88301 -24.23768 24.33469 1.000 14.43036 151 ILE B CA 1
ATOM 9395 C C . ILE B 1 151 ? 20.24299 -24.58064 23.00525 1.000 14.45668 151 ILE B C 1
ATOM 9396 O O . ILE B 1 151 ? 19.05922 -24.91180 22.94694 1.000 15.29888 151 ILE B O 1
ATOM 9412 N N . GLY B 1 152 ? 21.01327 -24.45182 21.95456 1.000 14.57511 152 GLY B N 1
ATOM 9413 C CA . GLY B 1 152 ? 20.52397 -24.65085 20.62248 1.000 15.10149 152 GLY B CA 1
ATOM 9414 C C . GLY B 1 152 ? 20.46506 -26.10523 20.24870 1.000 16.16215 152 GLY B C 1
ATOM 9415 O O . GLY B 1 152 ? 20.93838 -26.99153 20.96692 1.000 16.38585 152 GLY B O 1
ATOM 9419 N N . PRO B 1 153 ? 19.84322 -26.36807 19.10213 1.000 17.76760 153 PRO B N 1
ATOM 9420 C CA . PRO B 1 153 ? 19.80986 -27.73762 18.59371 1.000 18.95458 153 PRO B CA 1
ATOM 9421 C C . PRO B 1 153 ? 21.18448 -28.27191 18.28020 1.000 19.00722 153 PRO B C 1
ATOM 9422 O O . PRO B 1 153 ? 21.36314 -29.49121 18.21424 1.000 20.90745 153 PRO B O 1
ATOM 9433 N N . ASP B 1 154 ? 22.15663 -27.39470 18.05732 1.000 18.62560 154 ASP B N 1
ATOM 9434 C CA . ASP B 1 154 ? 23.55192 -27.75294 17.86767 1.000 19.36516 154 ASP B CA 1
ATOM 9435 C C . ASP B 1 154 ? 24.27595 -28.00009 19.18735 1.000 19.05986 154 ASP B C 1
ATOM 9436 O O . ASP B 1 154 ? 25.49295 -28.17261 19.19003 1.000 20.04682 154 ASP B O 1
ATOM 9445 N N . GLN B 1 155 ? 23.54868 -27.99715 20.30346 1.000 18.70192 155 GLN B N 1
ATOM 9446 C CA . GLN B 1 155 ? 24.09155 -28.27246 21.61921 1.000 19.75731 155 GLN B CA 1
ATOM 9447 C C . GLN B 1 155 ? 25.11650 -27.24164 22.05169 1.000 18.61770 155 GLN B C 1
ATOM 9448 O O . GLN B 1 155 ? 26.01545 -27.55248 22.82913 1.000 20.07314 155 GLN B O 1
ATOM 9462 N N . LYS B 1 156 ? 24.98629 -26.02070 21.56133 1.000 16.27269 156 LYS B N 1
ATOM 9463 C CA . LYS B 1 156 ? 25.80768 -24.91487 22.00170 1.000 14.51984 156 LYS B CA 1
ATOM 9464 C C . LYS B 1 156 ? 24.96674 -24.01570 22.88882 1.000 13.56447 156 LYS B C 1
ATOM 9465 O O . LYS B 1 156 ? 23.74217 -23.95691 22.75409 1.000 14.16453 156 LYS B O 1
ATOM 9484 N N . ILE B 1 157 ? 25.63304 -23.30590 23.76845 1.000 12.98282 157 ILE B N 1
ATOM 9485 C CA . ILE B 1 157 ? 24.98775 -22.26846 24.54835 1.000 12.70647 157 ILE B CA 1
ATOM 9486 C C . ILE B 1 157 ? 24.94861 -21.00553 23.71494 1.000 11.24577 157 ILE B C 1
ATOM 9487 O O . ILE B 1 157 ? 25.96938 -20.58521 23.18091 1.000 12.81174 157 ILE B O 1
ATOM 9503 N N . TYR B 1 158 ? 23.78088 -20.40530 23.61970 1.000 10.86677 158 TYR B N 1
ATOM 9504 C CA . TYR B 1 158 ? 23.63190 -19.07606 23.07971 1.000 11.53527 158 TYR B CA 1
ATOM 9505 C C . TYR B 1 158 ? 23.25048 -18.15889 24.21717 1.000 12.13008 158 TYR B C 1
ATOM 9506 O O . TYR B 1 158 ? 22.33730 -18.46719 24.98652 1.000 12.71173 158 TYR B O 1
ATOM 9524 N N . TYR B 1 159 ? 23.93935 -17.03211 24.30906 1.000 11.14575 159 TYR B N 1
ATOM 9525 C CA . TYR B 1 159 ? 23.83726 -16.16088 25.46276 1.000 10.60095 159 TYR B CA 1
ATOM 9526 C C . TYR B 1 159 ? 23.79889 -14.72841 24.98852 1.000 9.71664 159 TYR B C 1
ATOM 9527 O O . TYR B 1 159 ? 24.69480 -14.29131 24.26632 1.000 11.30103 159 TYR B O 1
ATOM 9545 N N . THR B 1 160 ? 22.75964 -14.01546 25.35895 1.000 9.34554 160 THR B N 1
ATOM 9546 C CA . THR B 1 160 ? 22.70640 -12.61031 25.00824 1.000 10.17195 160 THR B CA 1
ATOM 9547 C C . THR B 1 160 ? 23.34759 -11.77369 26.10580 1.000 10.11932 160 THR B C 1
ATOM 9548 O O . THR B 1 160 ? 23.11448 -11.98713 27.29665 1.000 11.58528 160 THR B O 1
ATOM 9559 N N . ILE B 1 161 ? 24.17096 -10.82792 25.69503 1.000 10.65885 161 ILE B N 1
ATOM 9560 C CA . ILE B 1 161 ? 24.79124 -9.92783 26.64225 1.000 10.84835 161 ILE B CA 1
ATOM 9561 C C . ILE B 1 161 ? 24.62297 -8.50947 26.12628 1.000 10.86940 161 ILE B C 1
ATOM 9562 O O . ILE B 1 161 ? 24.99018 -8.20130 24.99271 1.000 11.21418 161 ILE B O 1
ATOM 9578 N N . GLY B 1 162 ? 23.94427 -7.68850 26.89400 1.000 10.91415 162 GLY B N 1
ATOM 9579 C CA . GLY B 1 162 ? 23.55917 -6.38719 26.42465 1.000 10.39830 162 GLY B CA 1
ATOM 9580 C C . GLY B 1 162 ? 24.71148 -5.42492 26.41257 1.000 10.20354 162 GLY B C 1
ATOM 9581 O O . GLY B 1 162 ? 25.84425 -5.71812 26.79006 1.000 10.89835 162 GLY B O 1
ATOM 9585 N N . ASP B 1 163 ? 24.40773 -4.23903 25.94628 1.000 10.00088 163 ASP B N 1
ATOM 9586 C CA . ASP B 1 163 ? 25.42780 -3.23358 25.71985 1.000 10.31934 163 ASP B CA 1
ATOM 9587 C C . ASP B 1 163 ? 25.82407 -2.51740 26.98772 1.000 10.55884 163 ASP B C 1
ATOM 9588 O O . ASP B 1 163 ? 26.56595 -1.53491 26.92514 1.000 11.24050 163 ASP B O 1
ATOM 9597 N N . GLN B 1 164 ? 25.32702 -2.97053 28.13666 1.000 10.18511 164 GLN B N 1
ATOM 9598 C CA . GLN B 1 164 ? 25.76273 -2.48428 29.44000 1.000 10.59306 164 GLN B CA 1
ATOM 9599 C C . GLN B 1 164 ? 25.23259 -1.09935 29.74617 1.000 11.52211 164 GLN B C 1
ATOM 9600 O O . GLN B 1 164 ? 25.58638 -0.51529 30.78102 1.000 12.14850 164 GLN B O 1
ATOM 9614 N N . GLY B 1 165 ? 24.38038 -0.55387 28.89373 1.000 11.45368 165 GLY B N 1
ATOM 9615 C CA . GLY B 1 165 ? 23.85676 0.76561 29.13058 1.000 11.44579 165 GLY B CA 1
ATOM 9616 C C . GLY B 1 165 ? 24.71996 1.88331 28.61620 1.000 11.07996 165 GLY B C 1
ATOM 9617 O O . GLY B 1 165 ? 24.39019 3.04377 28.83358 1.000 12.82753 165 GLY B O 1
ATOM 9621 N N . ARG B 1 166 ? 25.81242 1.57942 27.94365 1.000 11.87479 166 ARG B N 1
ATOM 9622 C CA . ARG B 1 166 ? 26.69562 2.62931 27.49726 1.000 12.04849 166 ARG B CA 1
ATOM 9623 C C . ARG B 1 166 ? 25.99383 3.52968 26.50693 1.000 11.95638 166 ARG B C 1
ATOM 9624 O O . ARG B 1 166 ? 25.19692 3.08416 25.68296 1.000 12.08534 166 ARG B O 1
ATOM 9645 N N . ASN B 1 167 ? 26.28319 4.80975 26.61404 1.000 11.71424 167 ASN B N 1
ATOM 9646 C CA . ASN B 1 167 ? 25.67980 5.84106 25.80341 1.000 11.70108 167 ASN B CA 1
ATOM 9647 C C . ASN B 1 167 ? 24.26363 6.19993 26.22193 1.000 12.11956 167 ASN B C 1
ATOM 9648 O O . ASN B 1 167 ? 23.56006 6.82019 25.44230 1.000 13.44076 167 ASN B O 1
ATOM 9659 N N . GLN B 1 168 ? 23.87176 5.93440 27.45843 1.000 13.24337 168 GLN B N 1
ATOM 9660 C CA . GLN B 1 168 ? 22.63633 6.46645 28.00716 1.000 14.85146 168 GLN B CA 1
ATOM 9661 C C . GLN B 1 168 ? 22.79400 6.58540 29.51417 1.000 15.21729 168 GLN B C 1
ATOM 9662 O O . GLN B 1 168 ? 23.54028 5.82238 30.13307 1.000 15.05412 168 GLN B O 1
ATOM 9676 N N . LEU B 1 169 ? 22.08409 7.55800 30.07648 1.000 14.71987 169 LEU B N 1
ATOM 9677 C CA . LEU B 1 169 ? 21.87086 7.69386 31.51009 1.000 15.66735 169 LEU B CA 1
ATOM 9678 C C . LEU B 1 169 ? 23.15955 7.54757 32.29753 1.000 17.17542 169 LEU B C 1
ATOM 9679 O O . LEU B 1 169 ? 24.10384 8.29848 32.07641 1.000 17.76760 169 LEU B O 1
ATOM 9695 N N . ALA B 1 170 ? 23.21071 6.60347 33.22794 1.000 17.49915 170 ALA B N 1
ATOM 9696 C CA . ALA B 1 170 ? 24.34116 6.57971 34.14362 1.000 19.82311 170 ALA B CA 1
ATOM 9697 C C . ALA B 1 170 ? 25.63965 6.21754 33.45144 1.000 19.61256 170 ALA B C 1
ATOM 9698 O O . ALA B 1 170 ? 26.70856 6.39619 34.04434 1.000 21.58647 170 ALA B O 1
ATOM 9705 N N . TYR B 1 171 ? 25.57129 5.71298 32.23057 1.000 17.03857 171 TYR B N 1
ATOM 9706 C CA . TYR B 1 171 ? 26.75223 5.32283 31.47792 1.000 15.45680 171 TYR B CA 1
ATOM 9707 C C . TYR B 1 171 ? 26.87166 6.13738 30.19630 1.000 15.30941 171 TYR B C 1
ATOM 9708 O O . TYR B 1 171 ? 27.44961 5.69529 29.20967 1.000 15.27519 171 TYR B O 1
ATOM 9726 N N . LEU B 1 172 ? 26.31005 7.33840 30.22161 1.000 15.43837 172 LEU B N 1
ATOM 9727 C CA . LEU B 1 172 ? 26.18483 8.14670 29.02503 1.000 14.75408 172 LEU B CA 1
ATOM 9728 C C . LEU B 1 172 ? 27.51068 8.31163 28.30452 1.000 14.97779 172 LEU B C 1
ATOM 9729 O O . LEU B 1 172 ? 27.56884 8.19348 27.09007 1.000 15.00674 172 LEU B O 1
ATOM 9745 N N . PHE B 1 173 ? 28.58955 8.60066 29.03703 1.000 15.16202 173 PHE B N 1
ATOM 9746 C CA . PHE B 1 173 ? 29.84457 8.96495 28.39435 1.000 15.42785 173 PHE B CA 1
ATOM 9747 C C . PHE B 1 173 ? 30.77165 7.79979 28.15160 1.000 15.06201 173 PHE B C 1
ATOM 9748 O O . PHE B 1 173 ? 31.87772 8.01121 27.64301 1.000 16.52534 173 PHE B O 1
ATOM 9765 N N . LEU B 1 174 ? 30.32689 6.58247 28.43536 1.000 14.97516 174 LEU B N 1
ATOM 9766 C CA . LEU B 1 174 ? 31.15389 5.42773 28.14872 1.000 15.17782 174 LEU B CA 1
ATOM 9767 C C . LEU B 1 174 ? 30.92409 5.01059 26.70010 1.000 14.18559 174 LEU B C 1
ATOM 9768 O O . LEU B 1 174 ? 29.78577 5.04142 26.23087 1.000 14.75408 174 LEU B O 1
ATOM 9784 N N . PRO B 1 175 ? 31.98039 4.62512 25.97905 1.000 14.50142 175 PRO B N 1
ATOM 9785 C CA . PRO B 1 175 ? 31.81855 4.30612 24.55824 1.000 14.30929 175 PRO B CA 1
ATOM 9786 C C . PRO B 1 175 ? 31.12339 2.97165 24.37477 1.000 13.74870 175 PRO B C 1
ATOM 9787 O O . PRO B 1 175 ? 31.54866 1.94303 24.90835 1.000 15.06727 175 PRO B O 1
ATOM 9798 N N . ASN B 1 176 ? 30.04432 2.99755 23.61698 1.000 12.77490 176 ASN B N 1
ATOM 9799 C CA . ASN B 1 176 ? 29.31419 1.77652 23.41020 1.000 12.50644 176 ASN B CA 1
ATOM 9800 C C . ASN B 1 176 ? 30.16777 0.78229 22.64484 1.000 13.26180 176 ASN B C 1
ATOM 9801 O O . ASN B 1 176 ? 30.78794 1.12444 21.64551 1.000 14.59880 176 ASN B O 1
ATOM 9812 N N . GLN B 1 177 ? 30.16513 -0.46339 23.09603 1.000 12.70383 177 GLN B N 1
ATOM 9813 C CA . GLN B 1 177 ? 31.02929 -1.48874 22.53572 1.000 12.40643 177 GLN B CA 1
ATOM 9814 C C . GLN B 1 177 ? 30.27446 -2.51554 21.69765 1.000 11.19050 177 GLN B C 1
ATOM 9815 O O . GLN B 1 177 ? 30.84105 -3.55695 21.33061 1.000 12.21956 177 GLN B O 1
ATOM 9829 N N . ALA B 1 178 ? 29.01195 -2.25702 21.37581 1.000 9.84297 178 ALA B N 1
ATOM 9830 C CA . ALA B 1 178 ? 28.23250 -3.27065 20.67296 1.000 10.06141 178 ALA B CA 1
ATOM 9831 C C . ALA B 1 178 ? 28.86749 -3.66155 19.34787 1.000 10.74044 178 ALA B C 1
ATOM 9832 O O . ALA B 1 178 ? 28.70813 -4.79640 18.90505 1.000 11.11680 178 ALA B O 1
ATOM 9839 N N . GLN B 1 179 ? 29.55098 -2.73360 18.68070 1.000 10.70886 179 GLN B N 1
ATOM 9840 C CA . GLN B 1 179 ? 30.20312 -3.02705 17.42306 1.000 10.76676 179 GLN B CA 1
ATOM 9841 C C . GLN B 1 179 ? 31.60647 -3.57002 17.58356 1.000 12.13535 179 GLN B C 1
ATOM 9842 O O . GLN B 1 179 ? 32.18540 -4.01618 16.59750 1.000 14.37508 179 GLN B O 1
ATOM 9856 N N . HIS B 1 180 ? 32.16938 -3.53924 18.78388 1.000 12.75384 180 HIS B N 1
ATOM 9857 C CA . HIS B 1 180 ? 33.56610 -3.87679 18.96280 1.000 14.63565 180 HIS B CA 1
ATOM 9858 C C . HIS B 1 180 ? 33.72346 -5.37659 19.14261 1.000 13.54605 180 HIS B C 1
ATOM 9859 O O . HIS B 1 180 ? 32.82462 -6.07199 19.62823 1.000 13.58815 180 HIS B O 1
ATOM 9873 N N . THR B 1 181 ? 34.87076 -5.87543 18.72816 1.000 14.65670 181 THR B N 1
ATOM 9874 C CA . THR B 1 181 ? 35.12976 -7.29912 18.77861 1.000 16.24637 181 THR B CA 1
ATOM 9875 C C . THR B 1 181 ? 36.54702 -7.49275 19.27602 1.000 14.95148 181 THR B C 1
ATOM 9876 O O . THR B 1 181 ? 37.38569 -6.59904 19.13925 1.000 15.63576 181 THR B O 1
ATOM 9887 N N . PRO B 1 182 ? 36.84069 -8.64544 19.85455 1.000 14.63302 182 PRO B N 1
ATOM 9888 C CA . PRO B 1 182 ? 38.13432 -8.83871 20.49440 1.000 15.49364 182 PRO B CA 1
ATOM 9889 C C . PRO B 1 182 ? 39.24211 -9.06575 19.48891 1.000 15.37258 182 PRO B C 1
ATOM 9890 O O . PRO B 1 182 ? 39.04375 -9.61616 18.40392 1.000 15.83316 182 PRO B O 1
ATOM 9901 N N . THR B 1 183 ? 40.42087 -8.60833 19.86505 1.000 15.14887 183 THR B N 1
ATOM 9902 C CA . THR B 1 183 ? 41.63211 -9.04986 19.19777 1.000 15.65419 183 THR B CA 1
ATOM 9903 C C . THR B 1 183 ? 42.04243 -10.40916 19.74295 1.000 15.90948 183 THR B C 1
ATOM 9904 O O . THR B 1 183 ? 41.58055 -10.84204 20.79943 1.000 15.65945 183 THR B O 1
ATOM 9915 N N . GLN B 1 184 ? 42.94024 -11.08021 19.02449 1.000 16.76748 184 GLN B N 1
ATOM 9916 C CA . GLN B 1 184 ? 43.45676 -12.35003 19.51612 1.000 17.23070 184 GLN B CA 1
ATOM 9917 C C . GLN B 1 184 ? 44.16052 -12.14914 20.84146 1.000 17.46757 184 GLN B C 1
ATOM 9918 O O . GLN B 1 184 ? 44.07700 -12.99184 21.73739 1.000 19.06775 184 GLN B O 1
ATOM 9932 N N . GLN B 1 185 ? 44.85615 -11.02648 20.99360 1.000 18.14659 185 GLN B N 1
ATOM 9933 C CA . GLN B 1 185 ? 45.56781 -10.77053 22.23699 1.000 19.74415 185 GLN B CA 1
ATOM 9934 C C . GLN B 1 185 ? 44.58593 -10.69109 23.39692 1.000 18.24134 185 GLN B C 1
ATOM 9935 O O . GLN B 1 185 ? 44.83270 -11.24140 24.48146 1.000 18.66244 185 GLN B O 1
ATOM 9949 N N . GLU B 1 186 ? 43.44479 -10.04369 23.18130 1.000 17.14121 186 GLU B N 1
ATOM 9950 C CA . GLU B 1 186 ? 42.44025 -9.96830 24.22856 1.000 16.79117 186 GLU B CA 1
ATOM 9951 C C . GLU B 1 186 ? 41.88804 -11.34038 24.54755 1.000 16.89118 186 GLU B C 1
ATOM 9952 O O . GLU B 1 186 ? 41.71282 -11.68898 25.72187 1.000 17.77549 186 GLU B O 1
ATOM 9964 N N . LEU B 1 187 ? 41.63936 -12.15659 23.52315 1.000 16.82538 187 LEU B N 1
ATOM 9965 C CA . LEU B 1 187 ? 41.17004 -13.50732 23.79316 1.000 17.75970 187 LEU B CA 1
ATOM 9966 C C . LEU B 1 187 ? 42.19826 -14.28063 24.59049 1.000 17.44388 187 LEU B C 1
ATOM 9967 O O . LEU B 1 187 ? 41.84330 -15.01969 25.51360 1.000 18.39399 187 LEU B O 1
ATOM 9983 N N . ASN B 1 188 ? 43.47166 -14.13821 24.23598 1.000 17.72549 188 ASN B N 1
ATOM 9984 C CA . ASN B 1 188 ? 44.51471 -14.85965 24.94647 1.000 17.90972 188 ASN B CA 1
ATOM 9985 C C . ASN B 1 188 ? 44.51610 -14.48477 26.40735 1.000 18.23608 188 ASN B C 1
ATOM 9986 O O . ASN B 1 188 ? 44.76436 -15.32583 27.27666 1.000 18.37030 188 ASN B O 1
ATOM 9997 N N . GLY B 1 189 ? 44.22741 -13.22582 26.69905 1.000 18.35978 189 GLY B N 1
ATOM 9998 C CA . GLY B 1 189 ? 44.16175 -12.72664 28.04507 1.000 18.39925 189 GLY B CA 1
ATOM 9999 C C . GLY B 1 189 ? 42.81296 -12.89276 28.70000 1.000 18.41505 189 GLY B C 1
ATOM 10000 O O . GLY B 1 189 ? 42.63147 -12.42109 29.82198 1.000 19.67572 189 GLY B O 1
ATOM 10004 N N . LYS B 1 190 ? 41.85521 -13.53862 28.02795 1.000 18.40978 190 LYS B N 1
ATOM 10005 C CA . LYS B 1 190 ? 40.49650 -13.65927 28.54116 1.000 19.38095 190 LYS B CA 1
ATOM 10006 C C . LYS B 1 190 ? 39.90206 -12.29311 28.87642 1.000 18.51243 190 LYS B C 1
ATOM 10007 O O . LYS B 1 190 ? 39.17762 -12.13104 29.86393 1.000 18.89142 190 LYS B O 1
ATOM 10026 N N . ASP B 1 191 ? 40.19023 -11.30883 28.02233 1.000 17.35439 191 ASP B N 1
ATOM 10027 C CA . ASP B 1 191 ? 39.71129 -9.93607 28.16829 1.000 17.16753 191 ASP B CA 1
ATOM 10028 C C . ASP B 1 191 ? 38.48613 -9.81070 27.28751 1.000 16.03581 191 ASP B C 1
ATOM 10029 O O . ASP B 1 191 ? 38.58006 -9.72911 26.07141 1.000 16.36217 191 ASP B O 1
ATOM 10038 N N . TYR B 1 192 ? 37.32134 -9.80428 27.90731 1.000 14.93568 192 TYR B N 1
ATOM 10039 C CA . TYR B 1 192 ? 36.06152 -9.87554 27.19754 1.000 14.78830 192 TYR B CA 1
ATOM 10040 C C . TYR B 1 192 ? 35.30938 -8.56206 27.26775 1.000 14.09611 192 TYR B C 1
ATOM 10041 O O . TYR B 1 192 ? 34.08258 -8.54680 27.22216 1.000 13.54078 192 TYR B O 1
ATOM 10059 N N . HIS B 1 193 ? 36.03558 -7.43730 27.32885 1.000 14.28824 193 HIS B N 1
ATOM 10060 C CA . HIS B 1 193 ? 35.33782 -6.15596 27.41386 1.000 15.56207 193 HIS B CA 1
ATOM 10061 C C . HIS B 1 193 ? 34.51141 -5.86674 26.17086 1.000 15.52523 193 HIS B C 1
ATOM 10062 O O . HIS B 1 193 ? 33.55416 -5.09671 26.24891 1.000 16.49113 193 HIS B O 1
ATOM 10076 N N . THR B 1 194 ? 34.83034 -6.48277 25.03757 1.000 14.29613 194 THR B N 1
ATOM 10077 C CA . THR B 1 194 ? 34.04365 -6.27809 23.83674 1.000 13.73027 194 THR B CA 1
ATOM 10078 C C . THR B 1 194 ? 32.81983 -7.16705 23.80322 1.000 13.18547 194 THR B C 1
ATOM 10079 O O . THR B 1 194 ? 32.01469 -7.04801 22.88110 1.000 13.70132 194 THR B O 1
ATOM 10090 N N . TYR B 1 195 ? 32.64932 -8.04826 24.77289 1.000 12.38801 195 TYR B N 1
ATOM 10091 C CA . TYR B 1 195 ? 31.43990 -8.86588 24.84209 1.000 11.75109 195 TYR B CA 1
ATOM 10092 C C . TYR B 1 195 ? 30.29403 -8.06309 25.46829 1.000 11.71424 195 TYR B C 1
ATOM 10093 O O . TYR B 1 195 ? 29.78258 -8.35833 26.55152 1.000 12.56434 195 TYR B O 1
ATOM 10111 N N . MET B 1 196 ? 29.92699 -7.00349 24.77373 1.000 11.06417 196 MET B N 1
ATOM 10112 C CA . MET B 1 196 ? 28.80809 -6.15596 25.12529 1.000 10.74834 196 MET B CA 1
ATOM 10113 C C . MET B 1 196 ? 27.98472 -6.00050 23.87430 1.000 10.29565 196 MET B C 1
ATOM 10114 O O . MET B 1 196 ? 28.54673 -5.77362 22.80027 1.000 12.03007 196 MET B O 1
ATOM 10128 N N . GLY B 1 197 ? 26.68583 -6.15860 23.99674 1.000 10.01667 197 GLY B N 1
ATOM 10129 C CA . GLY B 1 197 ? 25.81398 -6.03122 22.84257 1.000 10.13247 197 GLY B CA 1
ATOM 10130 C C . GLY B 1 197 ? 26.01282 -7.13893 21.84140 1.000 9.94035 197 GLY B C 1
ATOM 10131 O O . GLY B 1 197 ? 26.06337 -6.90013 20.64612 1.000 10.36934 197 GLY B O 1
ATOM 10135 N N . LYS B 1 198 ? 26.04757 -8.36798 22.33667 1.000 10.43251 198 LYS B N 1
ATOM 10136 C CA . LYS B 1 198 ? 26.35772 -9.51704 21.53432 1.000 10.11668 198 LYS B CA 1
ATOM 10137 C C . LYS B 1 198 ? 25.37194 -10.63550 21.80119 1.000 9.95350 198 LYS B C 1
ATOM 10138 O O . LYS B 1 198 ? 24.79957 -10.74014 22.88030 1.000 10.86940 198 LYS B O 1
ATOM 10157 N N . VAL B 1 199 ? 25.27320 -11.54343 20.82984 1.000 9.29290 199 VAL B N 1
ATOM 10158 C CA . VAL B 1 199 ? 24.85903 -12.90994 21.09483 1.000 9.36923 199 VAL B CA 1
ATOM 10159 C C . VAL B 1 199 ? 26.11490 -13.75301 21.04221 1.000 9.98772 199 VAL B C 1
ATOM 10160 O O . VAL B 1 199 ? 26.84001 -13.71772 20.05059 1.000 10.63780 199 VAL B O 1
ATOM 10173 N N . LEU B 1 200 ? 26.41419 -14.43183 22.13921 1.000 10.24038 200 LEU B N 1
ATOM 10174 C CA . LEU B 1 200 ? 27.54198 -15.33351 22.18689 1.000 10.69307 200 LEU B CA 1
ATOM 10175 C C . LEU B 1 200 ? 27.06082 -16.74262 21.89591 1.000 10.37461 200 LEU B C 1
ATOM 10176 O O . LEU B 1 200 ? 25.93440 -17.09867 22.23659 1.000 11.40104 200 LEU B O 1
ATOM 10192 N N . ARG B 1 201 ? 27.93596 -17.54326 21.30677 1.000 10.96942 201 ARG B N 1
ATOM 10193 C CA . ARG B 1 201 ? 27.71132 -18.96271 21.09127 1.000 11.13786 201 ARG B CA 1
ATOM 10194 C C . ARG B 1 201 ? 28.91936 -19.66414 21.66555 1.000 11.90900 201 ARG B C 1
ATOM 10195 O O . ARG B 1 201 ? 30.04971 -19.41808 21.24357 1.000 12.78016 201 ARG B O 1
ATOM 10216 N N . LEU B 1 202 ? 28.68161 -20.50879 22.65081 1.000 12.92492 202 LEU B N 1
ATOM 10217 C CA . LEU B 1 202 ? 29.74571 -21.13530 23.39612 1.000 14.25402 202 LEU B CA 1
ATOM 10218 C C . LEU B 1 202 ? 29.58253 -22.64069 23.31404 1.000 13.24864 202 LEU B C 1
ATOM 10219 O O . LEU B 1 202 ? 28.46674 -23.15423 23.26547 1.000 12.79858 202 LEU B O 1
ATOM 10235 N N . ASN B 1 203 ? 30.69420 -23.35144 23.33163 1.000 14.34351 203 ASN B N 1
ATOM 10236 C CA . ASN B 1 203 ? 30.60046 -24.77794 23.58649 1.000 15.51470 203 ASN B CA 1
ATOM 10237 C C . ASN B 1 203 ? 30.06448 -24.97270 25.00312 1.000 16.15162 203 ASN B C 1
ATOM 10238 O O . ASN B 1 203 ? 30.11293 -24.06507 25.84023 1.000 16.56746 203 ASN B O 1
ATOM 10249 N N . LEU B 1 204 ? 29.56148 -26.17770 25.28389 1.000 17.86498 204 LEU B N 1
ATOM 10250 C CA . LEU B 1 204 ? 28.94818 -26.41531 26.58842 1.000 19.68362 204 LEU B CA 1
ATOM 10251 C C . LEU B 1 204 ? 29.95492 -26.26242 27.71681 1.000 19.57045 204 LEU B C 1
ATOM 10252 O O . LEU B 1 204 ? 29.56110 -25.93096 28.84151 1.000 20.83112 204 LEU B O 1
ATOM 10268 N N . ASP B 1 205 ? 31.24954 -26.48805 27.43975 1.000 18.53085 205 ASP B N 1
ATOM 10269 C CA . ASP B 1 205 ? 32.29175 -26.25841 28.43546 1.000 18.79141 205 ASP B CA 1
ATOM 10270 C C . ASP B 1 205 ? 32.76578 -24.81180 28.48870 1.000 18.81246 205 ASP B C 1
ATOM 10271 O O . ASP B 1 205 ? 33.67641 -24.50857 29.26310 1.000 19.79679 205 ASP B O 1
ATOM 10280 N N . GLY B 1 206 ? 32.16997 -23.92298 27.70337 1.000 17.83866 206 GLY B N 1
ATOM 10281 C CA . GLY B 1 206 ? 32.50829 -22.51925 27.71128 1.000 17.25175 206 GLY B CA 1
ATOM 10282 C C . GLY B 1 206 ? 33.53574 -22.11072 26.69193 1.000 16.63852 206 GLY B C 1
ATOM 10283 O O . GLY B 1 206 ? 33.75540 -20.91363 26.50512 1.000 17.27543 206 GLY B O 1
ATOM 10287 N N . SER B 1 207 ? 34.12610 -23.05759 25.99453 1.000 16.67536 207 SER B N 1
ATOM 10288 C CA . SER B 1 207 ? 35.16846 -22.75711 25.03461 1.000 16.72274 207 SER B CA 1
ATOM 10289 C C . SER B 1 207 ? 34.56942 -22.16366 23.75947 1.000 16.01213 207 SER B C 1
ATOM 10290 O O . SER B 1 207 ? 33.37385 -22.23633 23.49574 1.000 16.58061 207 SER B O 1
ATOM 10298 N N . ILE B 1 208 ? 35.43938 -21.56982 22.96774 1.000 16.39638 208 ILE B N 1
ATOM 10299 C CA . ILE B 1 208 ? 35.03018 -20.95405 21.72190 1.000 16.37270 208 ILE B CA 1
ATOM 10300 C C . ILE B 1 208 ? 34.80670 -22.03015 20.67080 1.000 16.37533 208 ILE B C 1
ATOM 10301 O O . ILE B 1 208 ? 35.73603 -22.78693 20.34795 1.000 16.69115 208 ILE B O 1
ATOM 10317 N N . PRO B 1 209 ? 33.62037 -22.11488 20.08815 1.000 16.45165 209 PRO B N 1
ATOM 10318 C CA . PRO B 1 209 ? 33.42012 -23.05816 18.98313 1.000 17.13331 209 PRO B CA 1
ATOM 10319 C C . PRO B 1 209 ? 34.31123 -22.70169 17.81121 1.000 17.68338 209 PRO B C 1
ATOM 10320 O O . PRO B 1 209 ? 34.36993 -21.55024 17.38288 1.000 17.22543 209 PRO B O 1
ATOM 10331 N N . LYS B 1 210 ? 34.99154 -23.70589 17.26992 1.000 19.22830 210 LYS B N 1
ATOM 10332 C CA . LYS B 1 210 ? 35.87393 -23.42362 16.15007 1.000 20.76270 210 LYS B CA 1
ATOM 10333 C C . LYS B 1 210 ? 35.09598 -22.90127 14.95437 1.000 19.90733 210 LYS B C 1
ATOM 10334 O O . LYS B 1 210 ? 35.64388 -22.15728 14.13699 1.000 20.08893 210 LYS B O 1
ATOM 10353 N N . ASP B 1 211 ? 33.81496 -23.24498 14.85900 1.000 18.87563 211 ASP B N 1
ATOM 10354 C CA . ASP B 1 211 ? 32.97567 -22.82237 13.75450 1.000 19.18619 211 ASP B CA 1
ATOM 10355 C C . ASP B 1 211 ? 32.15734 -21.57501 14.07241 1.000 17.45967 211 ASP B C 1
ATOM 10356 O O . ASP B 1 211 ? 31.22068 -21.26810 13.34117 1.000 17.52810 211 ASP B O 1
ATOM 10365 N N . ASN B 1 212 ? 32.51020 -20.83389 15.11754 1.000 15.96738 212 ASN B N 1
ATOM 10366 C CA . ASN B 1 212 ? 31.89876 -19.54079 15.31594 1.000 15.23309 212 ASN B CA 1
ATOM 10367 C C . ASN B 1 212 ? 32.34178 -18.61810 14.18925 1.000 15.33310 212 ASN B C 1
ATOM 10368 O O . ASN B 1 212 ? 33.38315 -18.83876 13.55748 1.000 15.61471 212 ASN B O 1
ATOM 10379 N N . PRO B 1 213 ? 31.55782 -17.58853 13.90586 1.000 15.09359 213 PRO B N 1
ATOM 10380 C CA . PRO B 1 213 ? 31.90988 -16.67068 12.82725 1.000 14.82514 213 PRO B CA 1
ATOM 10381 C C . PRO B 1 213 ? 33.15135 -15.88355 13.17813 1.000 15.22782 213 PRO B C 1
ATOM 10382 O O . PRO B 1 213 ? 33.47878 -15.67975 14.34100 1.000 16.05950 213 PRO B O 1
ATOM 10393 N N . SER B 1 214 ? 33.80620 -15.38642 12.14656 1.000 15.53839 214 SER B N 1
ATOM 10394 C CA . SER B 1 214 ? 34.91015 -14.47157 12.31449 1.000 16.30953 214 SER B CA 1
ATOM 10395 C C . SER B 1 214 ? 34.38895 -13.04600 12.26052 1.000 15.47785 214 SER B C 1
ATOM 10396 O O . SER B 1 214 ? 33.55681 -12.70237 11.41602 1.000 16.59377 214 SER B O 1
ATOM 10404 N N . PHE B 1 215 ? 34.88494 -12.21043 13.15730 1.000 15.25151 215 PHE B N 1
ATOM 10405 C CA . PHE B 1 215 ? 34.64686 -10.78427 13.10252 1.000 15.24888 215 PHE B CA 1
ATOM 10406 C C . PHE B 1 215 ? 36.00164 -10.11325 13.15782 1.000 16.61483 215 PHE B C 1
ATOM 10407 O O . PHE B 1 215 ? 36.80039 -10.39195 14.05720 1.000 16.60167 215 PHE B O 1
ATOM 10424 N N . ASN B 1 216 ? 36.26564 -9.23292 12.19430 1.000 18.06763 216 ASN B N 1
ATOM 10425 C CA . ASN B 1 216 ? 37.52290 -8.49093 12.18217 1.000 19.24146 216 ASN B CA 1
ATOM 10426 C C . ASN B 1 216 ? 38.71443 -9.43411 12.30924 1.000 19.60466 216 ASN B C 1
ATOM 10427 O O . ASN B 1 216 ? 39.68180 -9.16464 13.01546 1.000 20.46003 216 ASN B O 1
ATOM 10438 N N . GLY B 1 217 ? 38.62562 -10.56619 11.62205 1.000 19.00196 217 GLY B N 1
ATOM 10439 C CA . GLY B 1 217 ? 39.72896 -11.49402 11.51879 1.000 18.52822 217 GLY B CA 1
ATOM 10440 C C . GLY B 1 217 ? 39.91131 -12.44697 12.67636 1.000 18.92300 217 GLY B C 1
ATOM 10441 O O . GLY B 1 217 ? 40.90004 -13.18695 12.69221 1.000 20.75480 217 GLY B O 1
ATOM 10445 N N . VAL B 1 218 ? 38.99446 -12.46754 13.63372 1.000 18.11501 218 VAL B N 1
ATOM 10446 C CA . VAL B 1 218 ? 39.14769 -13.26029 14.84718 1.000 17.09910 218 VAL B CA 1
ATOM 10447 C C . VAL B 1 218 ? 37.83404 -13.97241 15.13697 1.000 16.62536 218 VAL B C 1
ATOM 10448 O O . VAL B 1 218 ? 36.76486 -13.35304 15.13516 1.000 16.88065 218 VAL B O 1
ATOM 10461 N N . VAL B 1 219 ? 37.91981 -15.26698 15.40860 1.000 16.40691 219 VAL B N 1
ATOM 10462 C CA . VAL B 1 219 ? 36.78788 -16.04277 15.88240 1.000 15.66998 219 VAL B CA 1
ATOM 10463 C C . VAL B 1 219 ? 36.80683 -16.00669 17.40629 1.000 15.04885 219 VAL B C 1
ATOM 10464 O O . VAL B 1 219 ? 37.80066 -16.38660 18.04290 1.000 16.27005 219 VAL B O 1
ATOM 10477 N N . SER B 1 220 ? 35.69763 -15.57731 17.99511 1.000 13.49867 220 SER B N 1
ATOM 10478 C CA . SER B 1 220 ? 35.58934 -15.51517 19.44250 1.000 12.75911 220 SER B CA 1
ATOM 10479 C C . SER B 1 220 ? 34.28278 -16.19008 19.83473 1.000 12.36432 220 SER B C 1
ATOM 10480 O O . SER B 1 220 ? 33.68197 -16.91344 19.03943 1.000 13.65395 220 SER B O 1
ATOM 10488 N N . HIS B 1 221 ? 33.84689 -15.96369 21.07412 1.000 12.16166 221 HIS B N 1
ATOM 10489 C CA . HIS B 1 221 ? 32.53280 -16.44906 21.46116 1.000 12.45380 221 HIS B CA 1
ATOM 10490 C C . HIS B 1 221 ? 31.41425 -15.68952 20.75859 1.000 11.59581 221 HIS B C 1
ATOM 10491 O O . HIS B 1 221 ? 30.25262 -16.11045 20.84343 1.000 12.66435 221 HIS B O 1
ATOM 10505 N N . ILE B 1 222 ? 31.71661 -14.55290 20.12586 1.000 10.95626 222 ILE B N 1
ATOM 10506 C CA . ILE B 1 222 ? 30.66951 -13.74890 19.51262 1.000 11.30893 222 ILE B CA 1
ATOM 10507 C C . ILE B 1 222 ? 30.07164 -14.51241 18.34646 1.000 10.80361 222 ILE B C 1
ATOM 10508 O O . ILE B 1 222 ? 30.78979 -14.96747 17.44281 1.000 12.49854 222 ILE B O 1
ATOM 10524 N N . TYR B 1 223 ? 28.74678 -14.59257 18.32643 1.000 10.41672 223 TYR B N 1
ATOM 10525 C CA . TYR B 1 223 ? 27.98106 -15.12321 17.21709 1.000 10.10352 223 TYR B CA 1
ATOM 10526 C C . TYR B 1 223 ? 27.39599 -13.99530 16.38627 1.000 10.31934 223 TYR B C 1
ATOM 10527 O O . TYR B 1 223 ? 27.47955 -14.01416 15.16655 1.000 11.25892 223 TYR B O 1
ATOM 10545 N N . THR B 1 224 ? 26.80911 -13.01051 17.03275 1.000 10.10879 224 THR B N 1
ATOM 10546 C CA . THR B 1 224 ? 26.33925 -11.82168 16.38115 1.000 9.57188 224 THR B CA 1
ATOM 10547 C C . THR B 1 224 ? 26.68273 -10.63099 17.26289 1.000 8.94812 224 THR B C 1
ATOM 10548 O O . THR B 1 224 ? 26.87683 -10.75529 18.46710 1.000 10.11405 224 THR B O 1
ATOM 10559 N N . LEU B 1 225 ? 26.74186 -9.45767 16.65858 1.000 8.88759 225 LEU B N 1
ATOM 10560 C CA . LEU B 1 225 ? 27.05916 -8.25790 17.40158 1.000 9.34554 225 LEU B CA 1
ATOM 10561 C C . LEU B 1 225 ? 26.07887 -7.16715 17.02994 1.000 9.53503 225 LEU B C 1
ATOM 10562 O O . LEU B 1 225 ? 25.19728 -7.37264 16.21123 1.000 10.20090 225 LEU B O 1
ATOM 10578 N N . GLY B 1 226 ? 26.23685 -6.01272 17.65449 1.000 9.19552 226 GLY B N 1
ATOM 10579 C CA . GLY B 1 226 ? 25.39282 -4.88330 17.34592 1.000 9.39554 226 GLY B CA 1
ATOM 10580 C C . GLY B 1 226 ? 24.02657 -4.92750 17.97073 1.000 9.65084 226 GLY B C 1
ATOM 10581 O O . GLY B 1 226 ? 23.04028 -4.54508 17.33485 1.000 9.89823 226 GLY B O 1
ATOM 10585 N N . HIS B 1 227 ? 23.94678 -5.34179 19.22092 1.000 10.25354 227 HIS B N 1
ATOM 10586 C CA . HIS B 1 227 ? 22.70251 -5.39366 19.96787 1.000 9.88244 227 HIS B CA 1
ATOM 10587 C C . HIS B 1 227 ? 22.74062 -4.40472 21.11503 1.000 9.89824 227 HIS B C 1
ATOM 10588 O O . HIS B 1 227 ? 23.80439 -4.13406 21.67024 1.000 10.75360 227 HIS B O 1
ATOM 10602 N N . ARG B 1 228 ? 21.56385 -3.93962 21.49682 1.000 10.58516 228 ARG B N 1
ATOM 10603 C CA . ARG B 1 228 ? 21.44404 -3.01988 22.61060 1.000 10.65622 228 ARG B CA 1
ATOM 10604 C C . ARG B 1 228 ? 21.06028 -3.80391 23.85675 1.000 11.22208 228 ARG B C 1
ATOM 10605 O O . ARG B 1 228 ? 21.88885 -4.05060 24.71743 1.000 12.81174 228 ARG B O 1
ATOM 10626 N N . ASN B 1 229 ? 19.80569 -4.20959 23.99005 1.000 11.81162 229 ASN B N 1
ATOM 10627 C CA . ASN B 1 229 ? 19.37826 -4.99912 25.14133 1.000 12.19588 229 ASN B CA 1
ATOM 10628 C C . ASN B 1 229 ? 18.53660 -6.15814 24.64632 1.000 11.21682 229 ASN B C 1
ATOM 10629 O O . ASN B 1 229 ? 17.29957 -6.12610 24.71406 1.000 11.44842 229 ASN B O 1
ATOM 10640 N N . PRO B 1 230 ? 19.17864 -7.19991 24.16841 1.000 11.39842 230 PRO B N 1
ATOM 10641 C CA . PRO B 1 230 ? 18.47324 -8.34423 23.58791 1.000 12.51171 230 PRO B CA 1
ATOM 10642 C C . PRO B 1 230 ? 18.01353 -9.33757 24.63671 1.000 12.40643 230 PRO B C 1
ATOM 10643 O O . PRO B 1 230 ? 18.72768 -10.29011 24.96046 1.000 13.64868 230 PRO B O 1
ATOM 10654 N N . GLN B 1 231 ? 16.82833 -9.11323 25.16716 1.000 12.35379 231 GLN B N 1
ATOM 10655 C CA . GLN B 1 231 ? 16.34430 -9.90435 26.27760 1.000 13.10125 231 GLN B CA 1
ATOM 10656 C C . GLN B 1 231 ? 15.66254 -11.17818 25.84293 1.000 12.55382 231 GLN B C 1
ATOM 10657 O O . GLN B 1 231 ? 15.44615 -12.05881 26.66979 1.000 14.65933 231 GLN B O 1
ATOM 10671 N N . GLY B 1 232 ? 15.26319 -11.28750 24.59006 1.000 10.91678 232 GLY B N 1
ATOM 10672 C CA . GLY B 1 232 ? 14.52895 -12.45527 24.09465 1.000 10.38514 232 GLY B CA 1
ATOM 10673 C C . GLY B 1 232 ? 15.39261 -13.24524 23.13282 1.000 9.94298 232 GLY B C 1
ATOM 10674 O O . GLY B 1 232 ? 16.02019 -12.67726 22.25027 1.000 10.97205 232 GLY B O 1
ATOM 10678 N N . LEU B 1 233 ? 15.38385 -14.55810 23.29171 1.000 10.31408 233 LEU B N 1
ATOM 10679 C CA . LEU B 1 233 ? 16.10050 -15.43018 22.37749 1.000 11.62213 233 LEU B CA 1
ATOM 10680 C C . LEU B 1 233 ? 15.39707 -16.77101 22.40828 1.000 11.74056 233 LEU B C 1
ATOM 10681 O O . LEU B 1 233 ? 15.19510 -17.33685 23.48227 1.000 13.36970 233 LEU B O 1
ATOM 10697 N N . ALA B 1 234 ? 15.04464 -17.28621 21.24675 1.000 10.88783 234 ALA B N 1
ATOM 10698 C CA . ALA B 1 234 ? 14.30997 -18.53500 21.19349 1.000 11.88795 234 ALA B CA 1
ATOM 10699 C C . ALA B 1 234 ? 14.51400 -19.19421 19.84693 1.000 11.59318 234 ALA B C 1
ATOM 10700 O O . ALA B 1 234 ? 14.38550 -18.54386 18.81026 1.000 11.56686 234 ALA B O 1
ATOM 10707 N N . PHE B 1 235 ? 14.74088 -20.49278 19.86737 1.000 11.58791 235 PHE B N 1
ATOM 10708 C CA . PHE B 1 235 ? 14.84859 -21.25615 18.64430 1.000 11.05101 235 PHE B CA 1
ATOM 10709 C C . PHE B 1 235 ? 13.48653 -21.70119 18.16595 1.000 11.67476 235 PHE B C 1
ATOM 10710 O O . PHE B 1 235 ? 12.60576 -22.04468 18.95438 1.000 13.11967 235 PHE B O 1
ATOM 10727 N N . THR B 1 236 ? 13.31683 -21.68821 16.86027 1.000 11.32209 236 THR B N 1
ATOM 10728 C CA . THR B 1 236 ? 12.10663 -22.20030 16.23329 1.000 11.69582 236 THR B CA 1
ATOM 10729 C C . THR B 1 236 ? 12.23754 -23.69003 16.01643 1.000 12.29589 236 THR B C 1
ATOM 10730 O O . THR B 1 236 ? 13.33273 -24.24978 16.09285 1.000 12.58277 236 THR B O 1
ATOM 10741 N N . PRO B 1 237 ? 11.13073 -24.36860 15.70447 1.000 13.20916 237 PRO B N 1
ATOM 10742 C CA . PRO B 1 237 ? 11.21213 -25.81986 15.50784 1.000 13.60921 237 PRO B CA 1
ATOM 10743 C C . PRO B 1 237 ? 12.08986 -26.22464 14.35358 1.000 14.19612 237 PRO B C 1
ATOM 10744 O O . PRO B 1 237 ? 12.56817 -27.36251 14.32549 1.000 16.71484 237 PRO B O 1
ATOM 10755 N N . ASN B 1 238 ? 12.30659 -25.33665 13.39685 1.000 13.15915 238 ASN B N 1
ATOM 10756 C CA . ASN B 1 238 ? 13.17995 -25.62217 12.27577 1.000 13.39339 238 ASN B CA 1
ATOM 10757 C C . ASN B 1 238 ? 14.55644 -25.01886 12.45786 1.000 13.04598 238 ASN B C 1
ATOM 10758 O O . ASN B 1 238 ? 15.30845 -24.89427 11.49421 1.000 14.23296 238 ASN B O 1
ATOM 10769 N N . GLY B 1 239 ? 14.92201 -24.66804 13.68492 1.000 12.14851 239 GLY B N 1
ATOM 10770 C CA . GLY B 1 239 ? 16.29753 -24.38586 13.98947 1.000 12.28010 239 GLY B CA 1
ATOM 10771 C C . GLY B 1 239 ? 16.71821 -22.95293 13.81137 1.000 12.44065 239 GLY B C 1
ATOM 10772 O O . GLY B 1 239 ? 17.91405 -22.66560 13.93582 1.000 14.14085 239 GLY B O 1
ATOM 10776 N N . LYS B 1 240 ? 15.79557 -22.06405 13.47345 1.000 11.82742 240 LYS B N 1
ATOM 10777 C CA . LYS B 1 240 ? 16.11454 -20.66481 13.35347 1.000 11.96690 240 LYS B CA 1
ATOM 10778 C C . LYS B 1 240 ? 16.08557 -20.02730 14.72431 1.000 11.69845 240 LYS B C 1
ATOM 10779 O O . LYS B 1 240 ? 15.48944 -20.54183 15.65755 1.000 13.03808 240 LYS B O 1
ATOM 10798 N N . LEU B 1 241 ? 16.71925 -18.88194 14.83746 1.000 11.21945 241 LEU B N 1
ATOM 10799 C CA . LEU B 1 241 ? 16.92172 -18.24529 16.12127 1.000 10.89572 241 LEU B CA 1
ATOM 10800 C C . LEU B 1 241 ? 16.26469 -16.88305 16.07161 1.000 10.81150 241 LEU B C 1
ATOM 10801 O O . LEU B 1 241 ? 16.69735 -16.00844 15.31425 1.000 11.58265 241 LEU B O 1
ATOM 10817 N N . LEU B 1 242 ? 15.20625 -16.71789 16.84463 1.000 10.20354 242 LEU B N 1
ATOM 10818 C CA . LEU B 1 242 ? 14.48455 -15.46554 16.92101 1.000 9.78770 242 LEU B CA 1
ATOM 10819 C C . LEU B 1 242 ? 14.87426 -14.75101 18.19840 1.000 9.72716 242 LEU B C 1
ATOM 10820 O O . LEU B 1 242 ? 15.26307 -15.35062 19.19132 1.000 10.49304 242 LEU B O 1
ATOM 10836 N N . GLN B 1 243 ? 14.72756 -13.45084 18.15648 1.000 9.67979 243 GLN B N 1
ATOM 10837 C CA . GLN B 1 243 ? 15.24753 -12.60648 19.21447 1.000 9.50345 243 GLN B CA 1
ATOM 10838 C C . GLN B 1 243 ? 14.36394 -11.38795 19.34179 1.000 9.27185 243 GLN B C 1
ATOM 10839 O O . GLN B 1 243 ? 13.77944 -10.93399 18.36414 1.000 9.74295 243 GLN B O 1
ATOM 10853 N N . SER B 1 244 ? 14.22311 -10.90063 20.55355 1.000 8.94812 244 SER B N 1
ATOM 10854 C CA . SER B 1 244 ? 13.65234 -9.58023 20.74682 1.000 8.95339 244 SER B CA 1
ATOM 10855 C C . SER B 1 244 ? 14.68719 -8.73372 21.45405 1.000 8.99023 244 SER B C 1
ATOM 10856 O O . SER B 1 244 ? 15.54466 -9.24446 22.16929 1.000 9.81401 244 SER B O 1
ATOM 10864 N N . GLU B 1 245 ? 14.60134 -7.44888 21.20533 1.000 9.33238 245 GLU B N 1
ATOM 10865 C CA . GLU B 1 245 ? 15.58543 -6.53100 21.71189 1.000 10.10089 245 GLU B CA 1
ATOM 10866 C C . GLU B 1 245 ? 14.95404 -5.18061 21.99253 1.000 9.64031 245 GLU B C 1
ATOM 10867 O O . GLU B 1 245 ? 14.10071 -4.71209 21.24021 1.000 11.05363 245 GLU B O 1
ATOM 10879 N N . GLN B 1 246 ? 15.38392 -4.55545 23.08466 1.000 9.44555 246 GLN B N 1
ATOM 10880 C CA . GLN B 1 246 ? 14.90272 -3.23776 23.42235 1.000 10.27986 246 GLN B CA 1
ATOM 10881 C C . GLN B 1 246 ? 15.76020 -2.18666 22.76086 1.000 11.14312 246 GLN B C 1
ATOM 10882 O O . GLN B 1 246 ? 16.98529 -2.20386 22.87163 1.000 11.32998 246 GLN B O 1
ATOM 10896 N N . GLY B 1 247 ? 15.10250 -1.30845 22.04939 1.000 10.06931 247 GLY B N 1
ATOM 10897 C CA . GLY B 1 247 ? 15.69659 -0.15470 21.46342 1.000 9.99035 247 GLY B CA 1
ATOM 10898 C C . GLY B 1 247 ? 15.61483 1.01220 22.41928 1.000 9.91403 247 GLY B C 1
ATOM 10899 O O . GLY B 1 247 ? 15.16543 0.89246 23.55966 1.000 10.87203 247 GLY B O 1
ATOM 10903 N N . PRO B 1 248 ? 16.07997 2.15300 21.94626 1.000 10.11405 248 PRO B N 1
ATOM 10904 C CA . PRO B 1 248 ? 16.15935 3.35687 22.77774 1.000 10.45619 248 PRO B CA 1
ATOM 10905 C C . PRO B 1 248 ? 14.79851 4.01143 22.90694 1.000 9.38239 248 PRO B C 1
ATOM 10906 O O . PRO B 1 248 ? 13.91053 3.42886 23.52434 1.000 10.99836 248 PRO B O 1
ATOM 10917 N N . ASN B 1 249 ? 14.55435 5.15932 22.28352 1.000 9.56662 249 ASN B N 1
ATOM 10918 C CA . ASN B 1 249 ? 13.21657 5.72168 22.34177 1.000 9.89560 249 ASN B CA 1
ATOM 10919 C C . ASN B 1 249 ? 12.28447 5.12725 21.29706 1.000 10.06405 249 ASN B C 1
ATOM 10920 O O . ASN B 1 249 ? 11.11741 5.51347 21.22620 1.000 10.70886 249 ASN B O 1
ATOM 10931 N N . SER B 1 250 ? 12.79437 4.26578 20.44767 1.000 10.29565 250 SER B N 1
ATOM 10932 C CA . SER B 1 250 ? 12.05688 3.72222 19.32800 1.000 10.02720 250 SER B CA 1
ATOM 10933 C C . SER B 1 250 ? 12.70680 2.39856 18.98682 1.000 10.14037 250 SER B C 1
ATOM 10934 O O . SER B 1 250 ? 13.75076 2.02825 19.53535 1.000 11.07732 250 SER B O 1
ATOM 10942 N N . ASP B 1 251 ? 12.07042 1.68275 18.07343 1.000 9.84560 251 ASP B N 1
ATOM 10943 C CA . ASP B 1 251 ? 12.74607 0.60823 17.37459 1.000 9.93771 251 ASP B CA 1
ATOM 10944 C C . ASP B 1 251 ? 13.19341 -0.51119 18.30434 1.000 9.98772 251 ASP B C 1
ATOM 10945 O O . ASP B 1 251 ? 14.28547 -1.05128 18.16021 1.000 10.82466 251 ASP B O 1
ATOM 10954 N N . ASP B 1 252 ? 12.32594 -0.91138 19.22449 1.000 10.38777 252 ASP B N 1
ATOM 10955 C CA . ASP B 1 252 ? 12.47392 -2.26005 19.72972 1.000 10.26407 252 ASP B CA 1
ATOM 10956 C C . ASP B 1 252 ? 12.40162 -3.18465 18.51109 1.000 9.90350 252 ASP B C 1
ATOM 10957 O O . ASP B 1 252 ? 11.78073 -2.85847 17.49664 1.000 10.26670 252 ASP B O 1
ATOM 10966 N N . GLU B 1 253 ? 13.01125 -4.35928 18.61033 1.000 8.16119 253 GLU B N 1
ATOM 10967 C CA . GLU B 1 253 ? 13.16339 -5.21033 17.45244 1.000 8.02696 253 GLU B CA 1
ATOM 10968 C C . GLU B 1 253 ? 12.81586 -6.64687 17.73013 1.000 8.65072 253 GLU B C 1
ATOM 10969 O O . GLU B 1 253 ? 13.05394 -7.15681 18.80257 1.000 9.27184 253 GLU B O 1
ATOM 10981 N N . ILE B 1 254 ? 12.31144 -7.27987 16.69355 1.000 8.48754 254 ILE B N 1
ATOM 10982 C CA . ILE B 1 254 ? 12.29465 -8.72460 16.56364 1.000 9.31922 254 ILE B CA 1
ATOM 10983 C C . ILE B 1 254 ? 13.31324 -9.02309 15.49037 1.000 9.39817 254 ILE B C 1
ATOM 10984 O O . ILE B 1 254 ? 13.21726 -8.49680 14.38126 1.000 9.99298 254 ILE B O 1
ATOM 11000 N N . ASN B 1 255 ? 14.30695 -9.81647 15.81805 1.000 8.69283 255 ASN B N 1
ATOM 11001 C CA . ASN B 1 255 ? 15.35906 -10.14830 14.88786 1.000 8.72704 255 ASN B CA 1
ATOM 11002 C C . ASN B 1 255 ? 15.41443 -11.64479 14.62949 1.000 9.90876 255 ASN B C 1
ATOM 11003 O O . ASN B 1 255 ? 15.08431 -12.47358 15.47051 1.000 11.33262 255 ASN B O 1
ATOM 11014 N N . LEU B 1 256 ? 15.88543 -11.96462 13.44966 1.000 10.31671 256 LEU B N 1
ATOM 11015 C CA . LEU B 1 256 ? 16.30474 -13.30251 13.09895 1.000 11.71951 256 LEU B CA 1
ATOM 11016 C C . LEU B 1 256 ? 17.80976 -13.28394 13.21952 1.000 10.73518 256 LEU B C 1
ATOM 11017 O O . LEU B 1 256 ? 18.47971 -12.50237 12.53815 1.000 11.74582 256 LEU B O 1
ATOM 11033 N N . ILE B 1 257 ? 18.32564 -14.12178 14.09891 1.000 9.52188 257 ILE B N 1
ATOM 11034 C CA . ILE B 1 257 ? 19.74660 -14.13155 14.40781 1.000 10.00878 257 ILE B CA 1
ATOM 11035 C C . ILE B 1 257 ? 20.43976 -15.06872 13.45338 1.000 10.63253 257 ILE B C 1
ATOM 11036 O O . ILE B 1 257 ? 20.12848 -16.25427 13.42408 1.000 11.89321 257 ILE B O 1
ATOM 11052 N N . VAL B 1 258 ? 21.34404 -14.52975 12.66048 1.000 10.43778 258 VAL B N 1
ATOM 11053 C CA . VAL B 1 258 ? 22.05662 -15.30787 11.66992 1.000 12.31958 258 VAL B CA 1
ATOM 11054 C C . VAL B 1 258 ? 23.53650 -15.23752 11.98260 1.000 12.33537 258 VAL B C 1
ATOM 11055 O O . VAL B 1 258 ? 24.05196 -14.18459 12.36721 1.000 12.13535 258 VAL B O 1
ATOM 11068 N N . LYS B 1 259 ? 24.20158 -16.34887 11.83500 1.000 12.63277 259 LYS B N 1
ATOM 11069 C CA . LYS B 1 259 ? 25.60307 -16.45683 12.18680 1.000 12.28010 259 LYS B CA 1
ATOM 11070 C C . LYS B 1 259 ? 26.39190 -15.34575 11.53175 1.000 12.10640 259 LYS B C 1
ATOM 11071 O O . LYS B 1 259 ? 26.36450 -15.19927 10.31313 1.000 13.08019 259 LYS B O 1
ATOM 11090 N N . GLY B 1 260 ? 27.11825 -14.58618 12.34099 1.000 11.89584 260 GLY B N 1
ATOM 11091 C CA . GLY B 1 260 ? 27.99130 -13.54542 11.84492 1.000 11.86689 260 GLY B CA 1
ATOM 11092 C C . GLY B 1 260 ? 27.31847 -12.24152 11.50187 1.000 11.56949 260 GLY B C 1
ATOM 11093 O O . GLY B 1 260 ? 27.98083 -11.33497 10.99702 1.000 12.61435 260 GLY B O 1
ATOM 11097 N N . GLY B 1 261 ? 26.04338 -12.10941 11.77863 1.000 10.02457 261 GLY B N 1
ATOM 11098 C CA . GLY B 1 261 ? 25.36479 -10.87346 11.50164 1.000 10.57463 261 GLY B CA 1
ATOM 11099 C C . GLY B 1 261 ? 25.68874 -9.77023 12.47861 1.000 10.37197 261 GLY B C 1
ATOM 11100 O O . GLY B 1 261 ? 26.07933 -9.97933 13.61409 1.000 10.22459 261 GLY B O 1
ATOM 11104 N N . ASN B 1 262 ? 25.46431 -8.56682 11.99041 1.000 9.76401 262 ASN B N 1
ATOM 11105 C CA . ASN B 1 262 ? 25.67663 -7.32672 12.71070 1.000 9.51661 262 ASN B CA 1
ATOM 11106 C C . ASN B 1 262 ? 24.34024 -6.61830 12.78638 1.000 9.60083 262 ASN B C 1
ATOM 11107 O O . ASN B 1 262 ? 23.78622 -6.23772 11.76312 1.000 10.37724 262 ASN B O 1
ATOM 11118 N N . TYR B 1 263 ? 23.81621 -6.47774 13.98445 1.000 9.23500 263 TYR B N 1
ATOM 11119 C CA . TYR B 1 263 ? 22.45882 -5.98577 14.16389 1.000 9.29290 263 TYR B CA 1
ATOM 11120 C C . TYR B 1 263 ? 22.41823 -4.48961 14.34791 1.000 8.90601 263 TYR B C 1
ATOM 11121 O O . TYR B 1 263 ? 21.35731 -3.93020 14.62065 1.000 9.55346 263 TYR B O 1
ATOM 11139 N N . GLY B 1 264 ? 23.54539 -3.82356 14.11236 1.000 8.90601 264 GLY B N 1
ATOM 11140 C CA . GLY B 1 264 ? 23.56288 -2.40679 13.84848 1.000 8.95865 264 GLY B CA 1
ATOM 11141 C C . GLY B 1 264 ? 23.75376 -1.48164 15.02701 1.000 9.62978 264 GLY B C 1
ATOM 11142 O O . GLY B 1 264 ? 24.18671 -0.34709 14.83706 1.000 9.85612 264 GLY B O 1
ATOM 11146 N N . TRP B 1 265 ? 23.37963 -1.89609 16.22546 1.000 9.27448 265 TRP B N 1
ATOM 11147 C CA . TRP B 1 265 ? 23.46549 -0.97992 17.34735 1.000 9.30343 265 TRP B CA 1
ATOM 11148 C C . TRP B 1 265 ? 24.92496 -0.65509 17.65083 1.000 9.58504 265 TRP B C 1
ATOM 11149 O O . TRP B 1 265 ? 25.77444 -1.53256 17.58567 1.000 10.45356 265 TRP B O 1
ATOM 11170 N N . PRO B 1 266 ? 25.24658 0.59011 18.02156 1.000 9.44555 266 PRO B N 1
ATOM 11171 C CA . PRO B 1 266 ? 24.39264 1.74954 18.24590 1.000 9.51661 266 PRO B CA 1
ATOM 11172 C C . PRO B 1 266 ? 24.21156 2.63376 17.00245 1.000 9.41660 266 PRO B C 1
ATOM 11173 O O . PRO B 1 266 ? 23.52401 3.63480 17.00562 1.000 10.45093 266 PRO B O 1
ATOM 11184 N N . ASN B 1 267 ? 24.84478 2.23624 15.92424 1.000 9.54030 267 ASN B N 1
ATOM 11185 C CA . ASN B 1 267 ? 24.82325 3.05650 14.73618 1.000 10.71675 267 ASN B CA 1
ATOM 11186 C C . ASN B 1 267 ? 23.47318 3.06649 14.05871 1.000 10.50357 267 ASN B C 1
ATOM 11187 O O . ASN B 1 267 ? 23.12305 4.05962 13.42836 1.000 11.44579 267 ASN B O 1
ATOM 11198 N N . VAL B 1 268 ? 22.70442 1.99157 14.20295 1.000 9.96667 268 VAL B N 1
ATOM 11199 C CA . VAL B 1 268 ? 21.41352 1.85105 13.55972 1.000 10.31407 268 VAL B CA 1
ATOM 11200 C C . VAL B 1 268 ? 20.44651 1.28878 14.58052 1.000 10.28776 268 VAL B C 1
ATOM 11201 O O . VAL B 1 268 ? 20.70402 0.23374 15.15924 1.000 10.93257 268 VAL B O 1
ATOM 11214 N N . ALA B 1 269 ? 19.31892 1.96425 14.75630 1.000 9.87981 269 ALA B N 1
ATOM 11215 C CA . ALA B 1 269 ? 18.20356 1.49195 15.55641 1.000 10.21143 269 ALA B CA 1
ATOM 11216 C C . ALA B 1 269 ? 17.12952 1.03012 14.58534 1.000 9.98509 269 ALA B C 1
ATOM 11217 O O . ALA B 1 269 ? 16.65721 1.81217 13.77982 1.000 10.13247 269 ALA B O 1
ATOM 11224 N N . GLY B 1 270 ? 16.73707 -0.22979 14.65915 1.000 9.86139 270 GLY B N 1
ATOM 11225 C CA . GLY B 1 270 ? 15.75082 -0.74492 13.74289 1.000 10.30881 270 GLY B CA 1
ATOM 11226 C C . GLY B 1 270 ? 16.29398 -0.81849 12.33886 1.000 9.64294 270 GLY B C 1
ATOM 11227 O O . GLY B 1 270 ? 17.39705 -1.28764 12.10590 1.000 9.72190 270 GLY B O 1
ATOM 11231 N N . TYR B 1 271 ? 15.49033 -0.36498 11.39599 1.000 10.05352 271 TYR B N 1
ATOM 11232 C CA . TYR B 1 271 ? 15.90948 -0.36075 10.01755 1.000 10.42461 271 TYR B CA 1
ATOM 11233 C C . TYR B 1 271 ? 16.92522 0.73785 9.81041 1.000 10.34566 271 TYR B C 1
ATOM 11234 O O . TYR B 1 271 ? 16.99727 1.70246 10.56842 1.000 10.03773 271 TYR B O 1
ATOM 11252 N N . LYS B 1 272 ? 17.71006 0.58321 8.76532 1.000 10.42725 272 LYS B N 1
ATOM 11253 C CA . LYS B 1 272 ? 18.64442 1.63241 8.39225 1.000 11.03785 272 LYS B CA 1
ATOM 11254 C C . LYS B 1 272 ? 17.87236 2.61615 7.52433 1.000 11.40894 272 LYS B C 1
ATOM 11255 O O . LYS B 1 272 ? 17.88774 2.56072 6.29525 1.000 12.99860 272 LYS B O 1
ATOM 11274 N N . ASP B 1 273 ? 17.14872 3.49943 8.18559 1.000 11.22997 273 ASP B N 1
ATOM 11275 C CA . ASP B 1 273 ? 16.16114 4.32397 7.54300 1.000 10.41146 273 ASP B CA 1
ATOM 11276 C C . ASP B 1 273 ? 16.33544 5.80081 7.83389 1.000 10.95889 273 ASP B C 1
ATOM 11277 O O . ASP B 1 273 ? 15.61307 6.59136 7.24734 1.000 11.79846 273 ASP B O 1
ATOM 11286 N N . ASP B 1 274 ? 17.25969 6.19158 8.70252 1.000 11.13786 274 ASP B N 1
ATOM 11287 C CA . ASP B 1 274 ? 17.41899 7.58210 9.10320 1.000 11.59054 274 ASP B CA 1
ATOM 11288 C C . ASP B 1 274 ? 16.10267 8.16263 9.58093 1.000 12.00902 274 ASP B C 1
ATOM 11289 O O . ASP B 1 274 ? 15.79462 9.32152 9.33179 1.000 13.71974 274 ASP B O 1
ATOM 11298 N N . SER B 1 275 ? 15.30243 7.34995 10.25961 1.000 11.13260 275 SER B N 1
ATOM 11299 C CA . SER B 1 275 ? 13.95551 7.74725 10.62760 1.000 11.35104 275 SER B CA 1
ATOM 11300 C C . SER B 1 275 ? 13.75242 7.62266 12.12329 1.000 10.93520 275 SER B C 1
ATOM 11301 O O . SER B 1 275 ? 13.59390 6.51939 12.65248 1.000 11.55896 275 SER B O 1
ATOM 11309 N N . GLY B 1 276 ? 13.73648 8.75145 12.80326 1.000 11.62476 276 GLY B N 1
ATOM 11310 C CA . GLY B 1 276 ? 13.44021 8.76082 14.21580 1.000 11.58528 276 GLY B CA 1
ATOM 11311 C C . GLY B 1 276 ? 14.58929 8.44435 15.15233 1.000 11.00363 276 GLY B C 1
ATOM 11312 O O . GLY B 1 276 ? 14.40469 8.49816 16.36786 1.000 11.49579 276 GLY B O 1
ATOM 11316 N N . TYR B 1 277 ? 15.77675 8.18053 14.64132 1.000 10.62727 277 TYR B N 1
ATOM 11317 C CA . TYR B 1 277 ? 16.93559 7.91872 15.46377 1.000 10.51147 277 TYR B CA 1
ATOM 11318 C C . TYR B 1 277 ? 18.17464 8.31954 14.69864 1.000 10.85098 277 TYR B C 1
ATOM 11319 O O . TYR B 1 277 ? 18.23142 8.16786 13.48712 1.000 12.18798 277 TYR B O 1
ATOM 11337 N N . ALA B 1 278 ? 19.16061 8.81865 15.41675 1.000 10.26407 278 ALA B N 1
ATOM 11338 C CA . ALA B 1 278 ? 20.50878 8.95788 14.89263 1.000 10.61674 278 ALA B CA 1
ATOM 11339 C C . ALA B 1 278 ? 21.45712 8.64735 16.03338 1.000 10.55094 278 ALA B C 1
ATOM 11340 O O . ALA B 1 278 ? 21.07495 8.69630 17.20729 1.000 10.60095 278 ALA B O 1
ATOM 11347 N N . TYR B 1 279 ? 22.68838 8.29779 15.69497 1.000 10.59305 279 TYR B N 1
ATOM 11348 C CA . TYR B 1 279 ? 23.62757 7.84821 16.69956 1.000 10.36408 279 TYR B CA 1
ATOM 11349 C C . TYR B 1 279 ? 24.41690 9.03790 17.19785 1.000 11.00626 279 TYR B C 1
ATOM 11350 O O . TYR B 1 279 ? 25.28285 9.54999 16.49891 1.000 11.64318 279 TYR B O 1
ATOM 11368 N N . ALA B 1 280 ? 24.11016 9.47456 18.40964 1.000 10.80361 280 ALA B N 1
ATOM 11369 C CA . ALA B 1 280 ? 24.83806 10.55343 19.06826 1.000 11.49316 280 ALA B CA 1
ATOM 11370 C C . ALA B 1 280 ? 25.80054 9.88081 20.04472 1.000 11.84847 280 ALA B C 1
ATOM 11371 O O . ALA B 1 280 ? 25.37416 9.21947 20.98066 1.000 13.34075 280 ALA B O 1
ATOM 11378 N N . ASN B 1 281 ? 27.09000 10.01490 19.81510 1.000 12.33800 281 ASN B N 1
ATOM 11379 C CA . ASN B 1 281 ? 28.07738 9.26824 20.57266 1.000 12.15114 281 ASN B CA 1
ATOM 11380 C C . ASN B 1 281 ? 28.62420 10.17439 21.66950 1.000 12.42749 281 ASN B C 1
ATOM 11381 O O . ASN B 1 281 ? 29.56233 10.93953 21.45878 1.000 12.51171 281 ASN B O 1
ATOM 11392 N N . TYR B 1 282 ? 28.01731 10.07120 22.85784 1.000 11.97743 282 TYR B N 1
ATOM 11393 C CA . TYR B 1 282 ? 28.40918 10.97251 23.94436 1.000 12.21430 282 TYR B CA 1
ATOM 11394 C C . TYR B 1 282 ? 29.84408 10.74137 24.40891 1.000 13.64079 282 TYR B C 1
ATOM 11395 O O . TYR B 1 282 ? 30.48795 11.67564 24.88517 1.000 14.91989 282 TYR B O 1
ATOM 11413 N N . SER B 1 283 ? 30.37285 9.52802 24.25046 1.000 14.33035 283 SER B N 1
ATOM 11414 C CA . SER B 1 283 ? 31.76413 9.30797 24.63535 1.000 15.66208 283 SER B CA 1
ATOM 11415 C C . SER B 1 283 ? 32.71643 10.15771 23.81318 1.000 16.76485 283 SER B C 1
ATOM 11416 O O . SER B 1 283 ? 33.86099 10.37901 24.22966 1.000 18.17554 283 SER B O 1
ATOM 11424 N N . ALA B 1 284 ? 32.28802 10.60499 22.64312 1.000 16.18320 284 ALA B N 1
ATOM 11425 C CA . ALA B 1 284 ? 33.09203 11.46693 21.79355 1.000 15.76210 284 ALA B CA 1
ATOM 11426 C C . ALA B 1 284 ? 32.67962 12.92326 21.88837 1.000 15.99897 284 ALA B C 1
ATOM 11427 O O . ALA B 1 284 ? 33.11753 13.74928 21.08272 1.000 16.87275 284 ALA B O 1
ATOM 11434 N N . ALA B 1 285 ? 31.84101 13.25806 22.85689 1.000 16.19899 285 ALA B N 1
ATOM 11435 C CA . ALA B 1 285 ? 31.41051 14.63701 23.01498 1.000 16.91223 285 ALA B CA 1
ATOM 11436 C C . ALA B 1 285 ? 32.58733 15.52612 23.40340 1.000 17.36755 285 ALA B C 1
ATOM 11437 O O . ALA B 1 285 ? 33.56485 15.08435 24.01305 1.000 18.45715 285 ALA B O 1
ATOM 11444 N N . ALA B 1 286 ? 32.47399 16.80333 23.05793 1.000 17.52020 286 ALA B N 1
ATOM 11445 C CA . ALA B 1 286 ? 33.53001 17.76615 23.36296 1.000 18.60981 286 ALA B CA 1
ATOM 11446 C C . ALA B 1 286 ? 33.83462 17.85304 24.85689 1.000 19.92839 286 ALA B C 1
ATOM 11447 O O . ALA B 1 286 ? 34.97649 18.12136 25.23500 1.000 20.07051 286 ALA B O 1
ATOM 11454 N N . ASN B 1 287 ? 32.84246 17.65218 25.71483 1.000 21.76018 287 ASN B N 1
ATOM 11455 C CA . ASN B 1 287 ? 33.08894 17.64373 27.14882 1.000 23.37354 287 ASN B CA 1
ATOM 11456 C C . ASN B 1 287 ? 31.95168 16.87735 27.80108 1.000 24.11047 287 ASN B C 1
ATOM 11457 O O . ASN B 1 287 ? 30.91948 16.61115 27.17771 1.000 24.73159 287 ASN B O 1
ATOM 11468 N N . LYS B 1 288 ? 32.15208 16.53616 29.06777 1.000 24.74475 288 LYS B N 1
ATOM 11469 C CA . LYS B 1 288 ? 31.21472 15.70597 29.80248 1.000 25.81593 288 LYS B CA 1
ATOM 11470 C C . LYS B 1 288 ? 30.09673 16.48945 30.46557 1.000 23.40512 288 LYS B C 1
ATOM 11471 O O . LYS B 1 288 ? 29.29790 15.88428 31.17635 1.000 23.99729 288 LYS B O 1
ATOM 11490 N N . SER B 1 289 ? 30.03339 17.80997 30.29887 1.000 22.66556 289 SER B N 1
ATOM 11491 C CA . SER B 1 289 ? 28.93230 18.56625 30.89244 1.000 22.72609 289 SER B CA 1
ATOM 11492 C C . SER B 1 289 ? 27.73304 18.67235 29.97765 1.000 21.66017 289 SER B C 1
ATOM 11493 O O . SER B 1 289 ? 26.70130 19.20204 30.38684 1.000 21.45488 289 SER B O 1
ATOM 11501 N N . ILE B 1 290 ? 27.83799 18.12951 28.76644 1.000 20.84166 290 ILE B N 1
ATOM 11502 C CA . ILE B 1 290 ? 26.74336 18.17116 27.80571 1.000 21.86809 290 ILE B CA 1
ATOM 11503 C C . ILE B 1 290 ? 25.59593 17.31737 28.32579 1.000 21.45225 290 ILE B C 1
ATOM 11504 O O . ILE B 1 290 ? 25.79321 16.33348 29.04532 1.000 22.23129 290 ILE B O 1
ATOM 11520 N N . LYS B 1 291 ? 24.37965 17.71566 27.99329 1.000 20.62584 291 LYS B N 1
ATOM 11521 C CA . LYS B 1 291 ? 23.19708 16.97990 28.40785 1.000 20.39423 291 LYS B CA 1
ATOM 11522 C C . LYS B 1 291 ? 22.65991 16.17721 27.23994 1.000 17.20701 291 LYS B C 1
ATOM 11523 O O . LYS B 1 291 ? 22.78102 16.57216 26.08310 1.000 17.25701 291 LYS B O 1
ATOM 11542 N N . ASP B 1 292 ? 22.07988 15.03291 27.56493 1.000 15.45680 292 ASP B N 1
ATOM 11543 C CA . ASP B 1 292 ? 21.38970 14.19465 26.59583 1.000 14.63565 292 ASP B CA 1
ATOM 11544 C C . ASP B 1 292 ? 19.96207 14.71680 26.49377 1.000 14.81198 292 ASP B C 1
ATOM 11545 O O . ASP B 1 292 ? 19.19017 14.59907 27.44537 1.000 15.43048 292 ASP B O 1
ATOM 11554 N N . LEU B 1 293 ? 19.60973 15.29765 25.34741 1.000 14.89620 293 LEU B N 1
ATOM 11555 C CA . LEU B 1 293 ? 18.26002 15.80083 25.15719 1.000 15.04359 293 LEU B CA 1
ATOM 11556 C C . LEU B 1 293 ? 17.22937 14.69380 25.12230 1.000 14.19086 293 LEU B C 1
ATOM 11557 O O . LEU B 1 293 ? 16.02454 14.98510 25.15648 1.000 15.21466 293 LEU B O 1
ATOM 11573 N N . ALA B 1 294 ? 17.66703 13.44675 25.00226 1.000 13.08810 294 ALA B N 1
ATOM 11574 C CA . ALA B 1 294 ? 16.76958 12.29382 25.06066 1.000 14.26718 294 ALA B CA 1
ATOM 11575 C C . ALA B 1 294 ? 15.72149 12.34614 23.95540 1.000 13.84608 294 ALA B C 1
ATOM 11576 O O . ALA B 1 294 ? 14.56360 11.92297 24.12725 1.000 14.80408 294 ALA B O 1
ATOM 11583 N N . GLN B 1 295 ? 16.14470 12.83928 22.79564 1.000 12.62751 295 GLN B N 1
ATOM 11584 C CA A GLN B 1 295 ? 15.31721 12.88350 21.59900 0.676 13.45129 295 GLN B CA 1
ATOM 11585 C CA B GLN B 1 295 ? 15.32397 12.89008 21.59595 0.324 11.75109 295 GLN B CA 1
ATOM 11586 C C . GLN B 1 295 ? 15.81931 11.89161 20.56431 1.000 12.28273 295 GLN B C 1
ATOM 11587 O O . GLN B 1 295 ? 15.66077 12.09500 19.36561 1.000 12.32747 295 GLN B O 1
ATOM 11613 N N . ASN B 1 296 ? 16.41563 10.80913 21.03579 1.000 11.89584 296 ASN B N 1
ATOM 11614 C CA . ASN B 1 296 ? 16.78783 9.67164 20.20593 1.000 11.24313 296 ASN B CA 1
ATOM 11615 C C . ASN B 1 296 ? 17.84038 10.03025 19.17989 1.000 11.36683 296 ASN B C 1
ATOM 11616 O O . ASN B 1 296 ? 17.95673 9.38367 18.15234 1.000 11.47211 296 ASN B O 1
ATOM 11627 N N . GLY B 1 297 ? 18.62290 11.06511 19.45079 1.000 11.25103 297 GLY B N 1
ATOM 11628 C CA . GLY B 1 297 ? 19.65362 11.48816 18.53645 1.000 11.49580 297 GLY B CA 1
ATOM 11629 C C . GLY B 1 297 ? 19.16518 12.36686 17.41477 1.000 12.29852 297 GLY B C 1
ATOM 11630 O O . GLY B 1 297 ? 19.99270 12.85993 16.64873 1.000 13.82765 297 GLY B O 1
ATOM 11634 N N . VAL B 1 298 ? 17.85083 12.58430 17.31269 1.000 12.58540 298 VAL B N 1
ATOM 11635 C CA . VAL B 1 298 ? 17.30429 13.41530 16.24179 1.000 13.29601 298 VAL B CA 1
ATOM 11636 C C . VAL B 1 298 ? 17.61464 14.88096 16.49168 1.000 15.24625 298 VAL B C 1
ATOM 11637 O O . VAL B 1 298 ? 17.87841 15.64113 15.56666 1.000 16.93065 298 VAL B O 1
ATOM 11650 N N . LYS B 1 299 ? 17.57153 15.29193 17.73979 1.000 16.04108 299 LYS B N 1
ATOM 11651 C CA . LYS B 1 299 ? 18.01443 16.60549 18.16618 1.000 17.90709 299 LYS B CA 1
ATOM 11652 C C . LYS B 1 299 ? 18.94842 16.35643 19.32945 1.000 16.09898 299 LYS B C 1
ATOM 11653 O O . LYS B 1 299 ? 18.61591 15.59075 20.22955 1.000 15.79631 299 LYS B O 1
ATOM 11672 N N . VAL B 1 300 ? 20.11913 16.97509 19.30381 1.000 16.39112 300 VAL B N 1
ATOM 11673 C CA . VAL B 1 300 ? 21.09420 16.79135 20.36682 1.00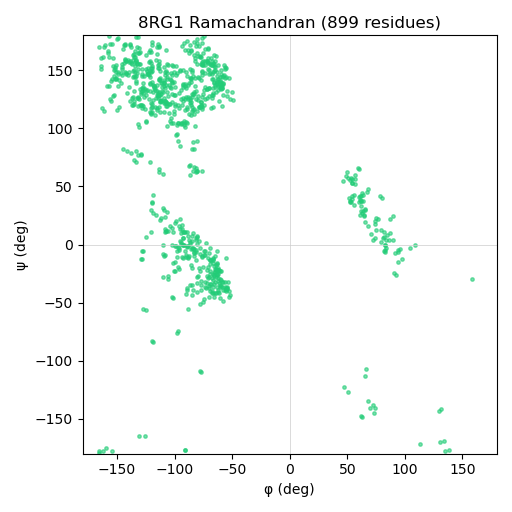0 16.66484 300 VAL B CA 1
ATOM 11674 C C . VAL B 1 300 ? 21.66755 18.14078 20.76107 1.000 17.13331 300 VAL B C 1
ATOM 11675 O O . VAL B 1 300 ? 21.58312 19.11769 20.02282 1.000 18.76245 300 VAL B O 1
ATOM 11688 N N . ALA B 1 301 ? 22.25017 18.16958 21.94717 1.000 16.27005 301 ALA B N 1
ATOM 11689 C CA . ALA B 1 301 ? 22.97985 19.33855 22.39155 1.000 16.33059 301 ALA B CA 1
ATOM 11690 C C . ALA B 1 301 ? 24.25373 19.50946 21.57561 1.000 17.49388 301 ALA B C 1
ATOM 11691 O O . ALA B 1 301 ? 24.80959 18.55890 21.04400 1.000 17.98605 301 ALA B O 1
ATOM 11698 N N . ALA B 1 302 ? 24.72477 20.73748 21.50438 1.000 19.07302 302 ALA B N 1
ATOM 11699 C CA . ALA B 1 302 ? 25.96332 21.01114 20.80149 1.000 19.24409 302 ALA B CA 1
ATOM 11700 C C . ALA B 1 302 ? 27.11598 20.26563 21.44499 1.000 18.45452 302 ALA B C 1
ATOM 11701 O O . ALA B 1 302 ? 27.20872 20.16429 22.66809 1.000 19.07039 302 ALA B O 1
ATOM 11708 N N . GLY B 1 303 ? 27.99385 19.73191 20.61031 1.000 17.38071 303 GLY B N 1
ATOM 11709 C CA . GLY B 1 303 ? 29.22385 19.13626 21.07272 1.000 17.48335 303 GLY B CA 1
ATOM 11710 C C . GLY B 1 303 ? 29.23332 17.63139 21.06563 1.000 17.19385 303 GLY B C 1
ATOM 11711 O O . GLY B 1 303 ? 30.26320 17.04365 21.41622 1.000 18.76245 303 GLY B O 1
ATOM 11715 N N . VAL B 1 304 ? 28.13448 16.98506 20.70142 1.000 16.45429 304 VAL B N 1
ATOM 11716 C CA . VAL B 1 304 ? 28.09389 15.52975 20.61110 1.000 16.12793 304 VAL B CA 1
ATOM 11717 C C . VAL B 1 304 ? 28.04510 15.16096 19.13612 1.000 15.56207 304 VAL B C 1
ATOM 11718 O O . VAL B 1 304 ? 27.11967 15.58539 18.43066 1.000 15.88843 304 VAL B O 1
ATOM 11731 N N . PRO B 1 305 ? 28.98324 14.36287 18.64278 1.000 15.41732 305 PRO B N 1
ATOM 11732 C CA . PRO B 1 305 ? 28.94774 13.98826 17.22764 1.000 15.33836 305 PRO B CA 1
ATOM 11733 C C . PRO B 1 305 ? 27.78389 13.05459 16.95571 1.000 14.31456 305 PRO B C 1
ATOM 11734 O O . PRO B 1 305 ? 27.56406 12.07772 17.68572 1.000 14.89883 305 PRO B O 1
ATOM 11745 N N . VAL B 1 306 ? 27.06489 13.33425 15.87530 1.000 14.39877 306 VAL B N 1
ATOM 11746 C CA . VAL B 1 306 ? 25.91588 12.53699 15.46702 1.000 14.59354 306 VAL B CA 1
ATOM 11747 C C . VAL B 1 306 ? 26.21667 11.93823 14.10545 1.000 14.74092 306 VAL B C 1
ATOM 11748 O O . VAL B 1 306 ? 26.73660 12.61644 13.21283 1.000 16.30690 306 VAL B O 1
ATOM 11761 N N . THR B 1 307 ? 25.88376 10.66813 13.95512 1.000 14.25665 307 THR B N 1
ATOM 11762 C CA . THR B 1 307 ? 26.07211 9.94584 12.71483 1.000 14.66723 307 THR B CA 1
ATOM 11763 C C . THR B 1 307 ? 24.70250 9.44935 12.31569 1.000 13.88819 307 THR B C 1
ATOM 11764 O O . THR B 1 307 ? 24.02111 8.81039 13.12268 1.000 14.21191 307 THR B O 1
ATOM 11775 N N . LYS B 1 308 ? 24.27252 9.77403 11.09739 1.000 13.24074 308 LYS B N 1
ATOM 11776 C CA . LYS B 1 308 ? 23.03848 9.20446 10.60980 1.000 13.25390 308 LYS B CA 1
ATOM 11777 C C . LYS B 1 308 ? 23.22088 7.71135 10.41074 1.000 12.35379 308 LYS B C 1
ATOM 11778 O O . LYS B 1 308 ? 24.32293 7.22358 10.17620 1.000 12.35642 308 LYS B O 1
ATOM 11797 N N . GLU B 1 309 ? 22.11960 6.98193 10.49068 1.000 11.95374 309 GLU B N 1
ATOM 11798 C CA . GLU B 1 309 ? 22.19439 5.55702 10.25096 1.000 11.09838 309 GLU B CA 1
ATOM 11799 C C . GLU B 1 309 ? 22.80821 5.27108 8.89475 1.000 11.75372 309 GLU B C 1
ATOM 11800 O O . GLU B 1 309 ? 23.60200 4.34673 8.75091 1.000 12.23009 309 GLU B O 1
ATOM 11812 N N . SER B 1 310 ? 22.47404 6.07851 7.89292 1.000 13.17494 310 SER B N 1
ATOM 11813 C CA . SER B 1 310 ? 22.96870 5.85294 6.54696 1.000 13.85134 310 SER B CA 1
ATOM 11814 C C . SER B 1 310 ? 24.41465 6.26940 6.35584 1.000 14.36456 310 SER B C 1
ATOM 11815 O O . SER B 1 310 ? 24.97943 5.99842 5.30265 1.000 16.47797 310 SER B O 1
ATOM 11823 N N . GLU B 1 311 ? 25.00714 6.95861 7.31700 1.000 14.08558 311 GLU B N 1
ATOM 11824 C CA . GLU B 1 311 ? 26.39800 7.37156 7.23788 1.000 14.42246 311 GLU B CA 1
ATOM 11825 C C . GLU B 1 311 ? 27.33759 6.34443 7.83253 1.000 15.10676 311 GLU B C 1
ATOM 11826 O O . GLU B 1 311 ? 28.54769 6.43409 7.64448 1.000 17.14120 311 GLU B O 1
ATOM 11838 N N . TRP B 1 312 ? 26.80554 5.34987 8.51457 1.000 15.13570 312 TRP B N 1
ATOM 11839 C CA . TRP B 1 312 ? 27.63541 4.33916 9.12970 1.000 14.60143 312 TRP B CA 1
ATOM 11840 C C . TRP B 1 312 ? 28.19504 3.42066 8.06312 1.000 15.09886 312 TRP B C 1
ATOM 11841 O O . TRP B 1 312 ? 27.48514 2.98178 7.15981 1.000 16.74642 312 TRP B O 1
ATOM 11862 N N . THR 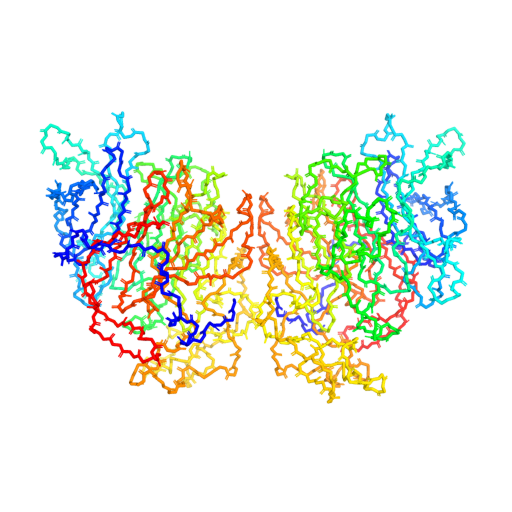B 1 313 ? 29.48193 3.12080 8.18013 1.000 16.55167 313 THR B N 1
ATOM 11863 C CA . THR B 1 313 ? 30.09980 2.11537 7.33505 1.000 18.98617 313 THR B CA 1
ATOM 11864 C C . THR B 1 313 ? 29.99717 0.81617 8.10257 1.000 18.82299 313 THR B C 1
ATOM 11865 O O . THR B 1 313 ? 30.70859 0.60487 9.08412 1.000 20.02576 313 THR B O 1
ATOM 11876 N N . GLY B 1 314 ? 29.05173 -0.02284 7.70357 1.000 17.94920 314 GLY B N 1
ATOM 11877 C CA . GLY B 1 314 ? 28.77886 -1.23722 8.41795 1.000 18.07553 314 GLY B CA 1
ATOM 11878 C C . GLY B 1 314 ? 29.08393 -2.41916 7.55763 1.000 17.49915 314 GLY B C 1
ATOM 11879 O O . GLY B 1 314 ? 29.15244 -2.33307 6.33068 1.000 18.48874 314 GLY B O 1
ATOM 11883 N N . LYS B 1 315 ? 29.29061 -3.54277 8.20918 1.000 15.81737 315 LYS B N 1
ATOM 11884 C CA . LYS B 1 315 ? 29.47300 -4.80680 7.53042 1.000 15.08833 315 LYS B CA 1
ATOM 11885 C C . LYS B 1 315 ? 28.51813 -5.80651 8.14369 1.000 13.44077 315 LYS B C 1
ATOM 11886 O O . LYS B 1 315 ? 28.43141 -5.91816 9.36440 1.000 12.92228 315 LYS B O 1
ATOM 11905 N N . ASN B 1 316 ? 27.84523 -6.54981 7.27774 1.000 12.67751 316 ASN B N 1
ATOM 11906 C CA . ASN B 1 316 ? 26.93543 -7.61960 7.65921 1.000 11.32999 316 ASN B CA 1
ATOM 11907 C C . ASN B 1 316 ? 25.72498 -7.09153 8.41746 1.000 10.79045 316 ASN B C 1
ATOM 11908 O O . ASN B 1 316 ? 25.15431 -7.79998 9.23841 1.000 11.41157 316 ASN B O 1
ATOM 11919 N N . PHE B 1 317 ? 25.29958 -5.87241 8.12457 1.000 10.51410 317 PHE B N 1
ATOM 11920 C CA . PHE B 1 317 ? 24.15379 -5.33086 8.82181 1.000 9.60083 317 PHE B CA 1
ATOM 11921 C C . PHE B 1 317 ? 22.89846 -6.10077 8.46008 1.000 9.69032 317 PHE B C 1
ATOM 11922 O O . PHE B 1 317 ? 22.53425 -6.19819 7.28288 1.000 10.45620 317 PHE B O 1
ATOM 11939 N N . VAL B 1 318 ? 22.18519 -6.52635 9.49241 1.000 9.68505 318 VAL B N 1
ATOM 11940 C CA . VAL B 1 318 ? 20.95591 -7.29954 9.40025 1.000 9.36660 318 VAL B CA 1
ATOM 11941 C C . VAL B 1 318 ? 19.83669 -6.46618 9.99717 1.000 10.02983 318 VAL B C 1
ATOM 11942 O O . VAL B 1 318 ? 19.85112 -6.18840 11.19973 1.000 10.10089 318 VAL B O 1
ATOM 11955 N N . PRO B 1 319 ? 18.81856 -6.11377 9.21917 1.000 10.31934 319 PRO B N 1
ATOM 11956 C CA . PRO B 1 319 ? 17.71601 -5.35693 9.76512 1.000 9.90876 319 PRO B CA 1
ATOM 11957 C C . PRO B 1 319 ? 16.75842 -6.24617 10.52242 1.000 9.81138 319 PRO B C 1
ATOM 11958 O O . PRO B 1 319 ? 16.72802 -7.46934 10.31714 1.000 10.85361 319 PRO B O 1
ATOM 11969 N N . PRO B 1 320 ? 15.92570 -5.66306 11.36180 1.000 9.56662 320 PRO B N 1
ATOM 11970 C CA . PRO B 1 320 ? 14.95687 -6.46109 12.11190 1.000 9.44292 320 PRO B CA 1
ATOM 11971 C C . PRO B 1 320 ? 13.86095 -7.00245 11.20710 1.000 8.67967 320 PRO B C 1
ATOM 11972 O O . PRO B 1 320 ? 13.53245 -6.42329 10.16634 1.000 10.02456 320 PRO B O 1
ATOM 11983 N N . LEU B 1 321 ? 13.24872 -8.09109 11.65413 1.000 8.44543 321 LEU B N 1
ATOM 11984 C CA . LEU B 1 321 ? 12.02471 -8.57674 11.04722 1.000 8.41385 321 LEU B CA 1
ATOM 11985 C C . LEU B 1 321 ? 10.86672 -7.64110 11.31692 1.000 9.28237 321 LEU B C 1
ATOM 11986 O O . LEU B 1 321 ? 9.95141 -7.53403 10.50565 1.000 10.55094 321 LEU B O 1
ATOM 12002 N N . LYS B 1 322 ? 10.85715 -7.01858 12.48018 1.000 9.12183 322 LYS B N 1
ATOM 12003 C CA . LYS B 1 322 ? 9.75958 -6.17255 12.88656 1.000 8.56650 322 LYS B CA 1
ATOM 12004 C C . LYS B 1 322 ? 10.30851 -5.18865 13.89369 1.000 8.99286 322 LYS B C 1
ATOM 12005 O O . LYS B 1 322 ? 11.16487 -5.53534 14.70012 1.000 9.83507 322 LYS B O 1
ATOM 12024 N N . THR B 1 323 ? 9.85183 -3.94425 13.80373 1.000 9.40870 323 THR B N 1
ATOM 12025 C CA . THR B 1 323 ? 10.17460 -2.94316 14.80809 1.000 9.87192 323 THR B CA 1
ATOM 12026 C C . THR B 1 323 ? 8.91134 -2.57504 15.55967 1.000 10.19301 323 THR B C 1
ATOM 12027 O O . THR B 1 323 ? 7.82988 -2.44944 14.98276 1.000 10.37987 323 THR B O 1
ATOM 12038 N N . LEU B 1 324 ? 9.06743 -2.37714 16.85260 1.000 10.22722 324 LEU B N 1
ATOM 12039 C CA . LEU B 1 324 ? 7.98722 -1.96128 17.74267 1.000 10.04562 324 LEU B CA 1
ATOM 12040 C C . LEU B 1 324 ? 8.52409 -0.77025 18.50816 1.000 10.22459 324 LEU B C 1
ATOM 12041 O O . LEU B 1 324 ? 8.91754 -0.91084 19.66329 1.000 11.90637 324 LEU B O 1
ATOM 12057 N N . TYR B 1 325 ? 8.57079 0.40492 17.91193 1.000 9.95614 325 TYR B N 1
ATOM 12058 C CA . TYR B 1 325 ? 7.97207 0.77204 16.65360 1.000 9.47450 325 TYR B CA 1
ATOM 12059 C C . TYR B 1 325 ? 8.92690 1.73141 15.93827 1.000 10.02457 325 TYR B C 1
ATOM 12060 O O . TYR B 1 325 ? 9.88129 2.23150 16.51104 1.000 11.07995 325 TYR B O 1
ATOM 12078 N N . THR B 1 326 ? 8.61876 2.03528 14.69394 1.000 10.81940 326 THR B N 1
ATOM 12079 C CA . THR B 1 326 ? 9.39781 3.01165 13.95614 1.000 11.12207 326 THR B CA 1
ATOM 12080 C C . THR B 1 326 ? 8.55804 4.25267 13.73187 1.000 10.61938 326 THR B C 1
ATOM 12081 O O . THR B 1 326 ? 7.36322 4.15693 13.44584 1.000 11.26155 326 THR B O 1
ATOM 12092 N N . VAL B 1 327 ? 9.19591 5.41388 13.87767 1.000 10.24565 327 VAL B N 1
ATOM 12093 C CA . VAL B 1 327 ? 8.55364 6.69942 13.69896 1.000 10.55095 327 VAL B CA 1
ATOM 12094 C C . VAL B 1 327 ? 9.44477 7.54574 12.81767 1.000 10.17196 327 VAL B C 1
ATOM 12095 O O . VAL B 1 327 ? 10.59274 7.20904 12.53953 1.000 11.49579 327 VAL B O 1
ATOM 12108 N N . GLN B 1 328 ? 8.88154 8.66628 12.39389 1.000 10.96678 328 GLN B N 1
ATOM 12109 C CA . GLN B 1 328 ? 9.55670 9.61952 11.54146 1.000 11.12470 328 GLN B CA 1
ATOM 12110 C C . GLN B 1 328 ? 10.26944 10.66562 12.37278 1.000 11.42737 328 GLN B C 1
ATOM 12111 O O . GLN B 1 328 ? 10.09098 10.75643 13.57751 1.000 12.39064 328 GLN B O 1
ATOM 12125 N N . ASP B 1 329 ? 11.13072 11.43664 11.71270 1.000 12.18272 329 ASP B N 1
ATOM 12126 C CA . ASP B 1 329 ? 11.95634 12.38761 12.44353 1.000 13.18547 329 ASP B CA 1
ATOM 12127 C C . ASP B 1 329 ? 11.13425 13.45656 13.14103 1.000 14.41720 329 ASP B C 1
ATOM 12128 O O . ASP B 1 329 ? 11.62396 14.07223 14.09275 1.000 15.50680 329 ASP B O 1
ATOM 12137 N N . THR B 1 330 ? 9.93932 13.73286 12.64053 1.000 14.15138 330 THR B N 1
ATOM 12138 C CA . THR B 1 330 ? 9.05384 14.71967 13.23486 1.000 15.94106 330 THR B CA 1
ATOM 12139 C C . THR B 1 330 ? 8.42353 14.24131 14.52248 1.000 15.71735 330 THR B C 1
ATOM 12140 O O . THR B 1 330 ? 7.72458 15.02258 15.18391 1.000 17.43335 330 THR B O 1
ATOM 12151 N N . TYR B 1 331 ? 8.64165 12.98706 14.88576 1.000 14.63301 331 TYR B N 1
ATOM 12152 C CA . TYR B 1 331 ? 7.99363 12.43288 16.05399 1.000 14.38825 331 TYR B CA 1
ATOM 12153 C C . TYR B 1 331 ? 8.42341 13.22514 17.27706 1.000 15.47259 331 TYR B C 1
ATOM 12154 O O . TYR B 1 331 ? 9.59279 13.58223 17.41818 1.000 15.89632 331 TYR B O 1
ATOM 12172 N N . ASN B 1 332 ? 7.47231 13.51203 18.15773 1.000 16.17530 332 ASN B N 1
ATOM 12173 C CA . ASN B 1 332 ? 7.76084 14.29507 19.35119 1.000 16.42797 332 ASN B CA 1
ATOM 12174 C C . ASN B 1 332 ? 7.97456 13.34305 20.51834 1.000 16.14899 332 ASN B C 1
ATOM 12175 O O . ASN B 1 332 ? 7.02553 12.80296 21.07477 1.000 17.20700 332 ASN B O 1
ATOM 12186 N N . TYR B 1 333 ? 9.23214 13.14265 20.88829 1.000 15.72968 333 TYR B N 1
ATOM 12187 C CA . TYR B 1 333 ? 9.55639 12.30669 22.02676 1.000 14.23968 333 TYR B CA 1
ATOM 12188 C C . TYR B 1 333 ? 9.22715 12.97711 23.34912 1.000 16.58968 333 TYR B C 1
ATOM 12189 O O . TYR B 1 333 ? 9.33297 12.33053 24.38665 1.000 20.22968 333 TYR B O 1
ATOM 12207 N N . ASN B 1 334 ? 8.86768 14.26618 23.33027 1.000 16.99968 334 ASN B N 1
ATOM 12208 C CA . ASN B 1 334 ? 8.43121 14.98148 24.52844 1.000 21.42968 334 ASN B CA 1
ATOM 12209 C C . ASN B 1 334 ? 6.93966 15.26945 24.50161 1.000 26.94968 334 ASN B C 1
ATOM 12210 O O . ASN B 1 334 ? 6.48546 16.20625 25.15209 1.000 28.06968 334 ASN B O 1
ATOM 12221 N N . ASP B 1 335 ? 6.17513 14.49522 23.75410 1.000 25.55968 335 ASP B N 1
ATOM 12222 C CA . ASP B 1 335 ? 4.72657 14.67780 23.68076 1.000 26.24968 335 ASP B CA 1
ATOM 12223 C C . ASP B 1 335 ? 4.12676 14.54042 25.07046 1.000 23.63968 335 ASP B C 1
ATOM 12224 O O . ASP B 1 335 ? 4.25360 13.47047 25.68072 1.000 28.84968 335 ASP B O 1
ATOM 12233 N N . PRO B 1 336 ? 3.47567 15.57244 25.60576 0.898 37.14968 336 PRO B N 1
ATOM 12234 C CA . PRO B 1 336 ? 2.95018 15.50576 26.97635 0.898 42.64968 336 PRO B CA 1
ATOM 12235 C C . PRO B 1 336 ? 1.56115 14.90255 27.11673 0.898 53.79968 336 PRO B C 1
ATOM 12236 O O . PRO B 1 336 ? 1.06699 14.81749 28.24596 0.898 42.26968 336 PRO B O 1
ATOM 12247 N N . THR B 1 337 ? 0.92089 14.47705 26.02608 1.000 86.06968 337 THR B N 1
ATOM 12248 C CA . THR B 1 337 ? -0.45880 14.01212 26.11872 1.000 84.13968 337 THR B CA 1
ATOM 12249 C C . THR B 1 337 ? -0.59655 12.76623 26.98291 1.000 80.24968 337 THR B C 1
ATOM 12250 O O . THR B 1 337 ? -1.69286 12.48695 27.47719 1.000 84.51968 337 THR B O 1
ATOM 12261 N N . CYS B 1 338 ? 0.48071 12.01633 27.17609 0.754 28.23968 338 CYS B N 1
ATOM 12262 C CA . CYS B 1 338 ? 0.47234 10.87310 28.08257 0.754 42.28968 338 CYS B CA 1
ATOM 12263 C C . CYS B 1 338 ? 0.66094 11.27282 29.53895 0.754 44.82968 338 CYS B C 1
ATOM 12264 O O . CYS B 1 338 ? 0.59946 10.40492 30.41596 0.754 53.67968 338 CYS B O 1
ATOM 12271 N N . GLY B 1 339 ? 0.89487 12.54376 29.81217 0.801 31.66968 339 GLY B N 1
ATOM 12272 C CA . GLY B 1 339 ? 1.33173 13.00350 31.11471 0.801 36.80968 339 GLY B CA 1
ATOM 12273 C C . GLY B 1 339 ? 2.74627 13.54335 31.02921 0.801 47.94968 339 GLY B C 1
ATOM 12274 O O . GLY B 1 339 ? 3.31885 13.69342 29.94772 0.801 35.55968 339 GLY B O 1
ATOM 12278 N N . GLU B 1 340 ? 3.31895 13.82677 32.19711 1.000 36.86968 340 GLU B N 1
ATOM 12279 C CA . GLU B 1 340 ? 4.63787 14.45468 32.24810 1.000 51.45968 340 GLU B CA 1
ATOM 12280 C C . GLU B 1 340 ? 5.77918 13.44955 32.35578 1.000 41.16968 340 GLU B C 1
ATOM 12281 O O . GLU B 1 340 ? 6.94239 13.86021 32.37756 1.000 39.36968 340 GLU B O 1
ATOM 12293 N N . MET B 1 341 ? 5.48740 12.15191 32.40896 1.000 36.31968 341 MET B N 1
ATOM 12294 C CA . MET B 1 341 ? 6.48649 11.12152 32.11728 1.000 42.07968 341 MET B CA 1
ATOM 12295 C C . MET B 1 341 ? 6.29237 10.77037 30.64139 1.000 49.21968 341 MET B C 1
ATOM 12296 O O . MET B 1 341 ? 5.57077 9.83473 30.28375 1.000 28.17968 341 MET B O 1
ATOM 12310 N N . THR B 1 342 ? 6.92965 11.55400 29.77531 1.000 23.73968 342 THR B N 1
ATOM 12311 C CA . THR B 1 342 ? 6.63656 11.49525 28.34894 1.000 25.12968 342 THR B CA 1
ATOM 12312 C C . THR B 1 342 ? 7.11461 10.19772 27.70612 1.000 20.01968 342 THR B C 1
ATOM 12313 O O . THR B 1 342 ? 6.57233 9.81087 26.67046 1.000 21.46968 342 THR B O 1
ATOM 12324 N N . TYR B 1 343 ? 8.08375 9.52205 28.31568 1.000 19.94968 343 TYR B N 1
ATOM 12325 C CA . TYR B 1 343 ? 8.60396 8.29570 27.72880 1.000 21.08968 343 TYR B CA 1
ATOM 12326 C C . TYR B 1 343 ? 7.51968 7.24550 27.59852 1.000 20.11968 343 TYR B C 1
ATOM 12327 O O . TYR B 1 343 ? 7.64705 6.32207 26.78563 1.000 17.63968 343 TYR B O 1
ATOM 12345 N N . ILE B 1 344 ? 6.45211 7.34036 28.39690 1.000 20.99968 344 ILE B N 1
ATOM 12346 C CA . ILE B 1 344 ? 5.45020 6.29082 28.34327 1.000 19.32968 344 ILE B CA 1
ATOM 12347 C C . ILE B 1 344 ? 4.83269 6.22683 26.96112 1.000 22.79968 344 ILE B C 1
ATOM 12348 O O . ILE B 1 344 ? 4.44124 5.14542 26.50263 1.000 23.58968 344 ILE B O 1
ATOM 12364 N N . CYS B 1 345 ? 4.74872 7.36498 26.27933 1.000 19.20968 345 CYS B N 1
ATOM 12365 C CA . CYS B 1 345 ? 4.20572 7.47253 24.93947 1.000 27.95968 345 CYS B CA 1
ATOM 12366 C C . CYS B 1 345 ? 5.25694 7.24448 23.85564 1.000 16.33968 345 CYS B C 1
ATOM 12367 O O . CYS B 1 345 ? 4.90382 7.26938 22.67175 1.000 21.86968 345 CYS B O 1
ATOM 12374 N N . TRP B 1 346 ? 6.51323 7.00608 24.23138 1.000 17.02968 346 TRP B N 1
ATOM 12375 C CA . TRP B 1 346 ? 7.53636 6.73391 23.22261 1.000 16.77968 346 TRP B CA 1
ATOM 12376 C C . TRP B 1 346 ? 7.13427 5.49505 22.43049 1.000 17.68968 346 TRP B C 1
ATOM 12377 O O . TRP B 1 346 ? 6.52783 4.56463 22.98082 1.000 16.07968 346 TRP B O 1
ATOM 12398 N N . PRO B 1 347 ? 7.52824 5.43143 21.18331 1.000 14.17244 347 PRO B N 1
ATOM 12399 C CA . PRO B 1 347 ? 7.12249 4.36359 20.25887 1.000 13.31180 347 PRO B CA 1
ATOM 12400 C C . PRO B 1 347 ? 7.94594 3.10848 20.45393 1.000 11.68530 347 PRO B C 1
ATOM 12401 O O . PRO B 1 347 ? 8.71145 2.70548 19.59537 1.000 12.13008 347 PRO B O 1
ATOM 12412 N N . THR B 1 348 ? 7.81919 2.53690 21.63789 1.000 11.85636 348 THR B N 1
ATOM 12413 C CA . THR B 1 348 ? 8.49017 1.32288 22.03989 1.000 11.85900 348 THR B CA 1
ATOM 12414 C C . THR B 1 348 ? 7.54161 0.55612 22.93645 1.000 11.51685 348 THR B C 1
ATOM 12415 O O . THR B 1 348 ? 6.51937 1.06749 23.40959 1.000 12.37221 348 THR B O 1
ATOM 12426 N N . VAL B 1 349 ? 7.92419 -0.68329 23.18331 1.000 10.94836 349 VAL B N 1
ATOM 12427 C CA . VAL B 1 349 ? 7.15018 -1.56493 24.04530 1.000 10.73255 349 VAL B CA 1
ATOM 12428 C C . VAL B 1 349 ? 7.99632 -2.20587 25.13047 1.000 10.64833 349 VAL B C 1
ATOM 12429 O O . VAL B 1 349 ? 7.45891 -2.81034 26.04508 1.000 12.09060 349 VAL B O 1
ATOM 12442 N N . ALA B 1 350 ? 9.30477 -2.12168 25.03108 1.000 10.72728 350 ALA B N 1
ATOM 12443 C CA . ALA B 1 350 ? 10.21382 -2.70948 26.00915 1.000 10.79045 350 ALA B CA 1
ATOM 12444 C C . ALA B 1 350 ? 9.99237 -4.21089 26.10971 1.000 10.32197 350 ALA B C 1
ATOM 12445 O O . ALA B 1 350 ? 9.55110 -4.73516 27.13935 1.000 11.41420 350 ALA B O 1
ATOM 12452 N N . PRO B 1 351 ? 10.28008 -4.93838 25.03987 1.000 9.98772 351 PRO B N 1
ATOM 12453 C CA . PRO B 1 351 ? 10.10685 -6.39631 25.07497 1.000 9.42713 351 PRO B CA 1
ATOM 12454 C C . PRO B 1 351 ? 11.06550 -7.02612 26.06194 1.000 9.37976 351 PRO B C 1
ATOM 12455 O O . PRO B 1 351 ? 12.23940 -6.67914 26.11082 1.000 10.84308 351 PRO B O 1
ATOM 12466 N N . SER B 1 352 ? 10.56666 -7.96928 26.83454 1.000 9.97456 352 SER B N 1
ATOM 12467 C CA . SER B 1 352 ? 11.37094 -8.57123 27.87371 1.000 9.93772 352 SER B CA 1
ATOM 12468 C C . SER B 1 352 ? 11.76388 -10.01079 27.59449 1.000 9.92719 352 SER B C 1
ATOM 12469 O O . SER B 1 352 ? 12.55733 -10.57033 28.35112 1.000 11.04574 352 SER B O 1
ATOM 12477 N N . SER B 1 353 ? 11.22677 -10.62081 26.55705 1.000 10.84308 353 SER B N 1
ATOM 12478 C CA . SER B 1 353 ? 11.49679 -12.01542 26.25091 1.000 11.04838 353 SER B CA 1
ATOM 12479 C C . SER B 1 353 ? 11.01262 -12.26847 24.84391 1.000 10.77729 353 SER B C 1
ATOM 12480 O O . SER B 1 353 ? 10.51552 -11.38105 24.15821 1.000 11.46421 353 SER B O 1
ATOM 12488 N N . ALA B 1 354 ? 11.17966 -13.50468 24.42556 1.000 10.86677 354 ALA B N 1
ATOM 12489 C CA . ALA B 1 354 ? 10.68723 -13.94455 23.12823 1.000 10.62201 354 ALA B CA 1
ATOM 12490 C C . ALA B 1 354 ? 10.52242 -15.44191 23.26702 1.000 11.28524 354 ALA B C 1
ATOM 12491 O O . ALA B 1 354 ? 11.46234 -16.12224 23.67360 1.000 12.99597 354 ALA B O 1
ATOM 12498 N N . TYR B 1 355 ? 9.33120 -15.93795 22.98706 1.000 9.99298 355 TYR B N 1
ATOM 12499 C CA . TYR B 1 355 ? 9.01186 -17.33321 23.23532 1.000 10.00614 355 TYR B CA 1
ATOM 12500 C C . TYR B 1 355 ? 8.34967 -17.89173 22.00150 1.000 9.64031 355 TYR B C 1
ATOM 12501 O O . TYR B 1 355 ? 7.35659 -17.34754 21.51816 1.000 10.19301 355 TYR B O 1
ATOM 12519 N N . VAL B 1 356 ? 8.89524 -18.97368 21.49815 1.000 10.37198 356 VAL B N 1
ATOM 12520 C CA . VAL B 1 356 ? 8.33684 -19.63520 20.33381 1.000 11.03785 356 VAL B CA 1
ATOM 12521 C C . VAL B 1 356 ? 7.24606 -20.58126 20.78970 1.000 10.51937 356 VAL B C 1
ATOM 12522 O O . VAL B 1 356 ? 7.50124 -21.54676 21.51623 1.000 12.18008 356 VAL B O 1
ATOM 12535 N N . TYR B 1 357 ? 6.02685 -20.29123 20.39124 1.000 10.30881 357 TYR B N 1
ATOM 12536 C CA . TYR B 1 357 ? 4.88941 -21.08775 20.79148 1.000 10.84309 357 TYR B CA 1
ATOM 12537 C C . TYR B 1 357 ? 4.86129 -22.36157 19.97059 1.000 11.93006 357 TYR B C 1
ATOM 12538 O O . TYR B 1 357 ? 4.81004 -22.32655 18.73921 1.000 13.26179 357 TYR B O 1
ATOM 12556 N N . LYS B 1 358 ? 4.88340 -23.50120 20.64404 1.000 13.15915 358 LYS B N 1
ATOM 12557 C CA . LYS B 1 358 ? 5.01766 -24.78116 19.96440 1.000 14.83304 358 LYS B CA 1
ATOM 12558 C C . LYS B 1 358 ? 3.71825 -25.54081 19.84651 1.000 15.58313 358 LYS B C 1
ATOM 12559 O O . LYS B 1 358 ? 3.70759 -26.60226 19.23557 1.000 17.06488 358 LYS B O 1
ATOM 12578 N N . GLY B 1 359 ? 2.62135 -24.99494 20.35204 1.000 14.86462 359 GLY B N 1
ATOM 12579 C CA . GLY B 1 359 ? 1.36360 -25.70465 20.25746 1.000 15.26467 359 GLY B CA 1
ATOM 12580 C C . GLY B 1 359 ? 1.36466 -26.92965 21.15016 1.000 15.22256 359 GLY B C 1
ATOM 12581 O O . GLY B 1 359 ? 1.89363 -26.91263 22.26676 1.000 16.79643 359 GLY B O 1
ATOM 12585 N N . GLY B 1 360 ? 0.79011 -28.00731 20.66020 1.000 14.88041 360 GLY B N 1
ATOM 12586 C CA . GLY B 1 360 ? 0.60825 -29.22380 21.41719 1.000 15.32783 360 GLY B CA 1
ATOM 12587 C C . GLY B 1 360 ? -0.79526 -29.74163 21.23676 1.000 16.00686 360 GLY B C 1
ATOM 12588 O O . GLY B 1 360 ? -1.56516 -29.24752 20.41049 1.000 15.66998 360 GLY B O 1
ATOM 12592 N N . LYS B 1 361 ? -1.16953 -30.72526 22.04597 1.000 17.27807 361 LYS B N 1
ATOM 12593 C CA . LYS B 1 361 ? -2.43106 -31.40070 21.77816 1.000 18.98354 361 LYS B CA 1
ATOM 12594 C C . LYS B 1 361 ? -3.63714 -30.51304 22.04767 1.000 17.41493 361 LYS B C 1
ATOM 12595 O O . LYS B 1 361 ? -4.72368 -30.83045 21.56981 1.000 18.86246 361 LYS B O 1
ATOM 12614 N N . LYS B 1 362 ? -3.45778 -29.40803 22.78356 1.000 16.32006 362 LYS B N 1
ATOM 12615 C CA . LYS B 1 362 ? -4.50534 -28.42595 23.02562 1.000 16.04897 362 LYS B CA 1
ATOM 12616 C C . LYS B 1 362 ? -4.09098 -27.06671 22.48204 1.000 15.09360 362 LYS B C 1
ATOM 12617 O O . LYS B 1 362 ? -4.35647 -26.02923 23.08006 1.000 15.59892 362 LYS B O 1
ATOM 12636 N N . ALA B 1 363 ? -3.37557 -27.06510 21.35156 1.000 14.50405 363 ALA B N 1
ATOM 12637 C CA . ALA B 1 363 ? -2.87974 -25.83860 20.76762 1.000 14.99621 363 ALA B CA 1
ATOM 12638 C C . ALA B 1 363 ? -3.99556 -24.83169 20.57832 1.000 14.38825 363 ALA B C 1
ATOM 12639 O O . ALA B 1 363 ? -5.11836 -25.16665 20.20370 1.000 15.33046 363 ALA B O 1
ATOM 12646 N N . ILE B 1 364 ? -3.65623 -23.58762 20.79912 1.000 14.08821 364 ILE B N 1
ATOM 12647 C CA . ILE B 1 364 ? -4.60173 -22.49409 20.68949 1.000 14.48300 364 ILE B CA 1
ATOM 12648 C C . ILE B 1 364 ? -4.83903 -22.18066 19.22625 1.000 15.60418 364 ILE B C 1
ATOM 12649 O O . ILE B 1 364 ? -3.89549 -21.95149 18.46710 1.000 15.36205 364 ILE B O 1
ATOM 12665 N N . THR B 1 365 ? -6.10363 -22.16821 18.83439 1.000 18.02026 365 THR B N 1
ATOM 12666 C CA . THR B 1 365 ? -6.47281 -21.91243 17.45872 1.000 19.25725 365 THR B CA 1
ATOM 12667 C C . THR B 1 365 ? -5.80237 -20.66528 16.92008 1.000 17.66759 365 THR B C 1
ATOM 12668 O O . THR B 1 365 ? -5.86898 -19.60032 17.52833 1.000 17.82550 365 THR B O 1
ATOM 12679 N N . GLY B 1 366 ? -5.21226 -20.78745 15.73808 1.000 17.51757 366 GLY B N 1
ATOM 12680 C CA . GLY B 1 366 ? -4.61386 -19.65530 15.07349 1.000 16.54114 366 GLY B CA 1
ATOM 12681 C C . GLY B 1 366 ? -3.21750 -19.30872 15.51134 1.000 15.49628 366 GLY B C 1
ATOM 12682 O O . GLY B 1 366 ? -2.59477 -18.44688 14.90273 1.000 17.03067 366 GLY B O 1
ATOM 12686 N N . TRP B 1 367 ? -2.68388 -19.95606 16.53545 1.000 13.40655 367 TRP B N 1
ATOM 12687 C CA . TRP B 1 367 ? -1.39690 -19.54923 17.07049 1.000 12.69331 367 TRP B CA 1
ATOM 12688 C C . TRP B 1 367 ? -0.22252 -20.31353 16.47925 1.000 12.87228 367 TRP B C 1
ATOM 12689 O O . TRP B 1 367 ? 0.88509 -20.23877 17.00592 1.000 12.69857 367 TRP B O 1
ATOM 12710 N N . GLU B 1 368 ? -0.42664 -21.04436 15.39537 1.000 13.88029 368 GLU B N 1
ATOM 12711 C CA . GLU B 1 368 ? 0.67899 -21.74253 14.77931 1.000 13.65132 368 GLU B CA 1
ATOM 12712 C C . GLU B 1 368 ? 1.75251 -20.74236 14.39412 1.000 12.42486 368 GLU B C 1
ATOM 12713 O O . GLU B 1 368 ? 1.45981 -19.66029 13.88696 1.000 12.76437 368 GLU B O 1
ATOM 12725 N N . ASN B 1 369 ? 2.98902 -21.10641 14.64465 1.000 11.95374 369 ASN B N 1
ATOM 12726 C CA . ASN B 1 369 ? 4.13747 -20.33964 14.18586 1.000 11.58528 369 ASN B CA 1
ATOM 12727 C C . ASN B 1 369 ? 4.13344 -18.92740 14.73583 1.000 11.59581 369 ASN B C 1
ATOM 12728 O O . ASN B 1 369 ? 4.51875 -17.97190 14.05297 1.000 13.31970 369 ASN B O 1
ATOM 12739 N N . THR B 1 370 ? 3.77938 -18.80050 16.00686 1.000 11.21418 370 THR B N 1
ATOM 12740 C CA . THR B 1 370 ? 3.78260 -17.49660 16.62577 1.000 10.82466 370 THR B CA 1
ATOM 12741 C C . THR B 1 370 ? 4.96390 -17.37667 17.57705 1.000 10.54042 370 THR B C 1
ATOM 12742 O O . THR B 1 370 ? 5.48913 -18.36048 18.10192 1.000 11.08785 370 THR B O 1
ATOM 12753 N N . LEU B 1 371 ? 5.35666 -16.13782 17.77631 1.000 10.48515 371 LEU B N 1
ATOM 12754 C CA . LEU B 1 371 ? 6.35984 -15.71525 18.72668 1.000 9.91403 371 LEU B CA 1
ATOM 12755 C C . LEU B 1 371 ? 5.63058 -14.84299 19.72796 1.000 9.69558 371 LEU B C 1
ATOM 12756 O O . LEU B 1 371 ? 4.92124 -13.91044 19.34895 1.000 10.52199 371 LEU B O 1
ATOM 12772 N N . LEU B 1 372 ? 5.76557 -15.17211 20.99964 1.000 9.79559 372 LEU B N 1
ATOM 12773 C CA . LEU B 1 372 ? 5.13627 -14.40742 22.05838 1.000 9.99825 372 LEU B CA 1
ATOM 12774 C C . LEU B 1 372 ? 6.19575 -13.49682 22.63564 1.000 9.99825 372 LEU B C 1
ATOM 12775 O O . LEU B 1 372 ? 7.27897 -13.95310 22.99331 1.000 10.35092 372 LEU B O 1
ATOM 12791 N N . VAL B 1 373 ? 5.87600 -12.21891 22.72744 1.000 8.95865 373 VAL B N 1
ATOM 12792 C CA . VAL B 1 373 ? 6.84721 -11.23452 23.16047 1.000 9.09288 373 VAL B CA 1
ATOM 12793 C C . VAL B 1 373 ? 6.22091 -10.37926 24.24937 1.000 9.45081 373 VAL B C 1
ATOM 12794 O O . VAL B 1 373 ? 5.39061 -9.51237 23.95817 1.000 10.00351 373 VAL B O 1
ATOM 12807 N N . PRO B 1 374 ? 6.52867 -10.62685 25.50321 1.000 10.01667 374 PRO B N 1
ATOM 12808 C CA . PRO B 1 374 ? 5.98873 -9.78679 26.56105 1.000 9.75875 374 PRO B CA 1
ATOM 12809 C C . PRO B 1 374 ? 6.55088 -8.38099 26.50052 1.000 9.91666 374 PRO B C 1
ATOM 12810 O O . PRO B 1 374 ? 7.69827 -8.16608 26.14072 1.000 10.56937 374 PRO B O 1
ATOM 12821 N N . SER B 1 375 ? 5.71602 -7.42687 26.88247 1.000 9.90876 375 SER B N 1
ATOM 12822 C CA . SER B 1 375 ? 6.05045 -6.03176 26.94225 1.000 10.60884 375 SER B CA 1
ATOM 12823 C C . SER B 1 375 ? 6.02498 -5.55820 28.38015 1.000 9.90087 375 SER B C 1
ATOM 12824 O O . SER B 1 375 ? 5.01668 -5.71446 29.07618 1.000 11.41684 375 SER B O 1
ATOM 12832 N N . LEU B 1 376 ? 7.11376 -4.92912 28.78647 1.000 10.62990 376 LEU B N 1
ATOM 12833 C CA . LEU B 1 376 ? 7.16993 -4.36135 30.12143 1.000 11.10364 376 LEU B CA 1
ATOM 12834 C C . LEU B 1 376 ? 6.33226 -3.10724 30.19758 1.000 11.68003 376 LEU B C 1
ATOM 12835 O O . LEU B 1 376 ? 5.55659 -2.92630 31.12645 1.000 13.44076 376 LEU B O 1
ATOM 12851 N N . LYS B 1 377 ? 6.47995 -2.22581 29.22630 1.000 12.13271 377 LYS B N 1
ATOM 12852 C CA . LYS B 1 377 ? 5.92485 -0.88778 29.33998 1.000 13.14599 377 LYS B CA 1
ATOM 12853 C C . LYS B 1 377 ? 4.44783 -0.83981 29.01828 1.000 11.95638 377 LYS B C 1
ATOM 12854 O O . LYS B 1 377 ? 3.72705 0.00682 29.54940 1.000 13.07756 377 LYS B O 1
ATOM 12873 N N . ARG B 1 378 ? 3.99548 -1.67886 28.09437 1.000 11.34841 378 ARG B N 1
ATOM 12874 C CA . ARG B 1 378 ? 2.62230 -1.62280 27.64813 1.000 12.23799 378 ARG B CA 1
ATOM 12875 C C . ARG B 1 378 ? 1.72085 -2.56476 28.40311 1.000 13.16178 378 ARG B C 1
ATOM 12876 O O . ARG B 1 378 ? 0.50613 -2.48818 28.23493 1.000 13.64342 378 ARG B O 1
ATOM 12897 N N . GLY B 1 379 ? 2.28294 -3.46636 29.19897 1.000 13.00650 379 GLY B N 1
ATOM 12898 C CA . GLY B 1 379 ? 1.44225 -4.39563 29.92737 1.000 12.43538 379 GLY B CA 1
ATOM 12899 C C . GLY B 1 379 ? 0.61689 -5.27031 29.01371 1.000 11.20366 379 GLY B C 1
ATOM 12900 O O . GLY B 1 379 ? -0.55282 -5.53923 29.29093 1.000 11.95111 379 GLY B O 1
ATOM 12904 N N . VAL B 1 380 ? 1.22848 -5.74960 27.93810 1.000 10.97731 380 VAL B N 1
ATOM 12905 C CA . VAL B 1 380 ? 0.63655 -6.73930 27.06594 1.000 11.20629 380 VAL B CA 1
ATOM 12906 C C . VAL B 1 380 ? 1.68119 -7.79374 26.77450 1.000 10.03510 380 VAL B C 1
ATOM 12907 O O . VAL B 1 380 ? 2.88072 -7.59334 26.95955 1.000 10.90362 380 VAL B O 1
ATOM 12920 N N . ILE B 1 381 ? 1.21315 -8.90168 26.22127 1.000 10.20880 381 ILE B N 1
ATOM 12921 C CA . ILE B 1 381 ? 2.08150 -9.86464 25.58525 1.000 10.47725 381 ILE B CA 1
ATOM 12922 C C . ILE B 1 381 ? 1.70861 -9.84644 24.12117 1.000 10.22196 381 ILE B C 1
ATOM 12923 O O . ILE B 1 381 ? 0.53966 -10.02141 23.77815 1.000 10.83519 381 ILE B O 1
ATOM 12939 N N . PHE B 1 382 ? 2.68336 -9.63091 23.26358 1.000 9.87455 382 PHE B N 1
ATOM 12940 C CA . PHE B 1 382 ? 2.40705 -9.60164 21.85055 1.000 10.01667 382 PHE B CA 1
ATOM 12941 C C . PHE B 1 382 ? 2.46006 -10.99860 21.27358 1.000 10.69570 382 PHE B C 1
ATOM 12942 O O . PHE B 1 382 ? 3.29456 -11.81208 21.65666 1.000 11.24576 382 PHE B O 1
ATOM 12959 N N . ARG B 1 383 ? 1.58183 -11.24828 20.33257 1.000 10.16142 383 ARG B N 1
ATOM 12960 C CA . ARG B 1 383 ? 1.60498 -12.44339 19.51349 1.000 9.97456 383 ARG B CA 1
ATOM 12961 C C . ARG B 1 383 ? 2.01024 -12.01371 18.11637 1.000 9.95088 383 ARG B C 1
ATOM 12962 O O . ARG B 1 383 ? 1.35409 -11.17312 17.51175 1.000 11.06943 383 ARG B O 1
ATOM 12983 N N . ILE B 1 384 ? 3.09974 -12.57714 17.62426 1.000 9.64031 384 ILE B N 1
ATOM 12984 C CA . ILE B 1 384 ? 3.63497 -12.24803 16.32344 1.000 10.38777 384 ILE B CA 1
ATOM 12985 C C . ILE B 1 384 ? 3.62698 -13.52050 15.50462 1.000 10.35356 384 ILE B C 1
ATOM 12986 O O . ILE B 1 384 ? 4.27239 -14.50363 15.84987 1.000 11.42210 384 ILE B O 1
ATOM 13002 N N . LYS B 1 385 ? 2.89077 -13.50898 14.42453 1.000 10.51936 385 LYS B N 1
ATOM 13003 C CA . LYS B 1 385 ? 2.80816 -14.64626 13.54228 1.000 10.87204 385 LYS B CA 1
ATOM 13004 C C . LYS B 1 385 ? 3.99915 -14.63151 12.60580 1.000 10.82466 385 LYS B C 1
ATOM 13005 O O . LYS B 1 385 ? 4.38929 -13.58306 12.11025 1.000 11.54580 385 LYS B O 1
ATOM 13024 N N . LEU B 1 386 ? 4.50618 -15.80970 12.29614 1.000 10.69307 386 LEU B N 1
ATOM 13025 C CA . LEU B 1 386 ? 5.44565 -15.99058 11.21623 1.000 10.96152 386 LEU B CA 1
ATOM 13026 C C . LEU B 1 386 ? 4.84503 -16.98819 10.25143 1.000 11.53527 386 LEU B C 1
ATOM 13027 O O . LEU B 1 386 ? 3.87298 -17.66035 10.57081 1.000 12.24325 386 LEU B O 1
ATOM 13043 N N . ASP B 1 387 ? 5.42443 -17.06287 9.06170 1.000 11.32736 387 ASP B N 1
ATOM 13044 C CA . ASP B 1 387 ? 5.00506 -18.10051 8.13975 1.000 12.86964 387 ASP B CA 1
ATOM 13045 C C . ASP B 1 387 ? 5.49154 -19.45690 8.65212 1.000 12.40643 387 ASP B C 1
ATOM 13046 O O . ASP B 1 387 ? 6.27653 -19.54117 9.59418 1.000 12.55382 387 ASP B O 1
ATOM 13055 N N . PRO B 1 388 ? 5.01510 -20.55307 8.06633 1.000 13.74870 388 PRO B N 1
ATOM 13056 C CA . PRO B 1 388 ? 5.36351 -21.86848 8.60355 1.000 14.02505 388 PRO B CA 1
ATOM 13057 C C . PRO B 1 388 ? 6.84129 -22.20111 8.54050 1.000 14.44878 388 PRO B C 1
ATOM 13058 O O . PRO B 1 388 ? 7.27660 -23.09189 9.26781 1.000 15.89632 388 PRO B O 1
ATOM 13069 N N . THR B 1 389 ? 7.63449 -21.50006 7.74178 1.000 14.28824 389 THR B N 1
ATOM 13070 C CA . THR B 1 389 ? 9.07491 -21.71793 7.70783 1.000 14.66197 389 THR B CA 1
ATOM 13071 C C . THR B 1 389 ? 9.83801 -20.75560 8.61334 1.000 13.66448 389 THR B C 1
ATOM 13072 O O . THR B 1 389 ? 11.06548 -20.80245 8.64795 1.000 14.05136 389 THR B O 1
ATOM 13083 N N . TYR B 1 390 ? 9.13133 -19.90137 9.34839 1.000 13.21442 390 TYR B N 1
ATOM 13084 C CA . TYR B 1 390 ? 9.75938 -18.90993 10.21361 1.000 13.17231 390 TYR B CA 1
ATOM 13085 C C . TYR B 1 390 ? 10.75846 -18.05354 9.45782 1.000 12.89333 390 TYR B C 1
ATOM 13086 O O . TYR B 1 390 ? 11.84925 -17.74211 9.93920 1.000 14.24612 390 TYR B O 1
ATOM 13104 N N . SER B 1 391 ? 10.36691 -17.66362 8.25098 1.000 12.86701 391 SER B N 1
ATOM 13105 C CA . SER B 1 391 ? 11.20572 -16.82539 7.40918 1.000 13.25653 391 SER B CA 1
ATOM 13106 C C . SER B 1 391 ? 10.81580 -15.36631 7.41084 1.000 13.14863 391 SER B C 1
ATOM 13107 O O . SER B 1 391 ? 11.66408 -14.51953 7.10861 1.000 14.45931 391 SER B O 1
ATOM 13115 N N . THR B 1 392 ? 9.57244 -15.06516 7.75037 1.000 12.80385 392 THR B N 1
ATOM 13116 C CA . THR B 1 392 ? 9.07816 -13.70379 7.77676 1.000 11.71161 392 THR B CA 1
ATOM 13117 C C . THR B 1 392 ? 7.98538 -13.63408 8.82880 1.000 11.59054 392 THR B C 1
ATOM 13118 O O . THR B 1 392 ? 7.33400 -14.63604 9.12183 1.000 11.98533 392 THR B O 1
ATOM 13129 N N . THR B 1 393 ? 7.77983 -12.44711 9.37236 1.000 11.42210 393 THR B N 1
ATOM 13130 C CA . THR B 1 393 ? 6.56249 -12.24193 10.10733 1.000 10.78519 393 THR B CA 1
ATOM 13131 C C . THR B 1 393 ? 5.44126 -12.06256 9.09872 1.000 10.90625 393 THR B C 1
ATOM 13132 O O . THR B 1 393 ? 5.66736 -11.72725 7.93100 1.000 11.24840 393 THR B O 1
ATOM 13143 N N . TYR B 1 394 ? 4.23165 -12.36477 9.56416 1.000 10.97468 394 TYR B N 1
ATOM 13144 C CA . TYR B 1 394 ? 2.99169 -12.06431 8.89582 1.000 11.01153 394 TYR B CA 1
ATOM 13145 C C . TYR B 1 394 ? 2.28049 -11.01587 9.73316 1.000 10.86151 394 TYR B C 1
ATOM 13146 O O . TYR B 1 394 ? 2.10317 -11.20040 10.92809 1.000 12.01164 394 TYR B O 1
ATOM 13164 N N . ASP B 1 395 ? 1.84300 -9.94293 9.09502 1.000 10.22722 395 ASP B N 1
ATOM 13165 C CA . ASP B 1 395 ? 0.98110 -8.95762 9.74752 1.000 10.90362 395 ASP B CA 1
ATOM 13166 C C . ASP B 1 395 ? 1.72762 -8.32481 10.91204 1.000 10.38514 395 ASP B C 1
ATOM 13167 O O . ASP B 1 395 ? 2.94070 -8.12687 10.83296 1.000 11.46421 395 ASP B O 1
ATOM 13176 N N . ASP B 1 396 ? 0.99871 -7.95154 11.95140 1.000 11.46947 396 ASP B N 1
ATOM 13177 C CA . ASP B 1 396 ? 1.49847 -7.05459 12.97018 1.000 11.55370 396 ASP B CA 1
ATOM 13178 C C . ASP B 1 396 ? 1.61392 -7.80986 14.27715 1.000 12.53802 396 ASP B C 1
ATOM 13179 O O . ASP B 1 396 ? 1.11521 -8.91916 14.42311 1.000 14.45404 396 ASP B O 1
ATOM 13188 N N . ALA B 1 397 ? 2.23167 -7.16784 15.25085 1.000 11.33525 397 ALA B N 1
ATOM 13189 C CA . ALA B 1 397 ? 2.30205 -7.71560 16.59466 1.000 11.16418 397 ALA B CA 1
ATOM 13190 C C . ALA B 1 397 ? 0.97803 -7.45523 17.29136 1.000 10.81940 397 ALA B C 1
ATOM 13191 O O . ALA B 1 397 ? 0.55192 -6.30842 17.42635 1.000 11.48000 397 ALA B O 1
ATOM 13198 N N . VAL B 1 398 ? 0.29332 -8.52406 17.67434 1.000 10.58516 398 VAL B N 1
ATOM 13199 C CA . VAL B 1 398 ? -1.05323 -8.44423 18.22408 1.000 10.95626 398 VAL B CA 1
ATOM 13200 C C . VAL B 1 398 ? -0.95249 -8.38819 19.74334 1.000 10.30355 398 VAL B C 1
ATOM 13201 O O . VAL B 1 398 ? -0.43052 -9.33023 20.34617 1.000 10.56937 398 VAL B O 1
ATOM 13214 N N . PRO B 1 399 ? -1.44858 -7.34058 20.38984 1.000 11.16944 399 PRO B N 1
ATOM 13215 C CA . PRO B 1 399 ? -1.36896 -7.28496 21.84588 1.000 11.17207 399 PRO B CA 1
ATOM 13216 C C . PRO B 1 399 ? -2.39680 -8.18473 22.48790 1.000 11.92479 399 PRO B C 1
ATOM 13217 O O . PRO B 1 399 ? -3.48905 -8.38608 21.97254 1.000 12.90122 399 PRO B O 1
ATOM 13228 N N . MET B 1 400 ? -1.99176 -8.74997 23.62823 1.000 11.50106 400 MET B N 1
ATOM 13229 C CA . MET B 1 400 ? -2.84296 -9.61378 24.41731 1.000 11.14049 400 MET B CA 1
ATOM 13230 C C . MET B 1 400 ? -2.64498 -9.35046 25.89784 1.000 11.08785 400 MET B C 1
ATOM 13231 O O . MET B 1 400 ? -1.62049 -8.83179 26.32624 1.000 11.22997 400 MET B O 1
ATOM 13245 N N . PHE B 1 401 ? -3.63244 -9.74177 26.69006 1.000 11.49579 401 PHE B N 1
ATOM 13246 C CA . PHE B 1 401 ? -3.49614 -9.75392 28.13572 1.000 11.49580 401 PHE B CA 1
ATOM 13247 C C . PHE B 1 401 ? -3.21574 -8.37253 28.71012 1.000 11.87216 401 PHE B C 1
ATOM 13248 O O . PHE B 1 401 ? -2.49951 -8.23953 29.69076 1.000 12.80911 401 PHE B O 1
ATOM 13265 N N . LYS B 1 402 ? -3.84698 -7.34524 28.15889 1.000 11.76688 402 LYS B N 1
ATOM 13266 C CA . LYS B 1 402 ? -3.60325 -6.01221 28.68031 1.000 12.51960 402 LYS B CA 1
ATOM 13267 C C . LYS B 1 402 ? -3.93641 -5.95092 30.16374 1.000 12.53803 402 LYS B C 1
ATOM 13268 O O . LYS B 1 402 ? -5.02372 -6.34172 30.60895 1.000 13.52235 402 LYS B O 1
ATOM 13287 N N . SER B 1 403 ? -2.98081 -5.44551 30.92451 1.000 12.82227 403 SER B N 1
ATOM 13288 C CA . SER B 1 403 ? -3.17320 -5.18083 32.33328 1.000 13.36181 403 SER B CA 1
ATOM 13289 C C . SER B 1 403 ? -2.10775 -4.19055 32.75600 1.000 13.26443 403 SER B C 1
ATOM 13290 O O . SER B 1 403 ? -1.15370 -3.92105 32.02760 1.000 13.47761 403 SER B O 1
ATOM 13298 N N . ASN B 1 404 ? -2.24129 -3.70242 33.98121 1.000 13.59868 404 ASN B N 1
ATOM 13299 C CA . ASN B 1 404 ? -1.24641 -2.79456 34.54114 1.000 13.43550 404 ASN B CA 1
ATOM 13300 C C . ASN B 1 404 ? -0.15025 -3.62105 35.20700 1.000 12.78542 404 ASN B C 1
ATOM 13301 O O . ASN B 1 404 ? 0.03125 -3.62608 36.40938 1.000 13.72764 404 ASN B O 1
ATOM 13312 N N . ASN B 1 405 ? 0.59133 -4.32446 34.37476 1.000 12.41696 405 ASN B N 1
ATOM 13313 C CA . ASN B 1 405 ? 1.64653 -5.21215 34.81192 1.000 12.48012 405 ASN B CA 1
ATOM 13314 C C . ASN B 1 405 ? 2.77563 -5.08854 33.81709 1.000 12.31958 405 ASN B C 1
ATOM 13315 O O . ASN B 1 405 ? 2.54628 -4.90300 32.62627 1.000 13.25390 405 ASN B O 1
ATOM 13326 N N . ARG B 1 406 ? 3.98546 -5.23420 34.30561 1.000 11.54317 406 ARG B N 1
ATOM 13327 C CA . ARG B 1 406 ? 5.17398 -5.28010 33.46122 1.000 10.90625 406 ARG B CA 1
ATOM 13328 C C . ARG B 1 406 ? 5.44538 -6.75526 33.21355 1.000 10.57727 406 ARG B C 1
ATOM 13329 O O . ARG B 1 406 ? 5.92506 -7.47419 34.09633 1.000 11.54054 406 ARG B O 1
ATOM 13350 N N . TYR B 1 407 ? 5.10800 -7.23105 32.03741 1.000 10.91414 407 TYR B N 1
ATOM 13351 C CA . TYR B 1 407 ? 5.28267 -8.64369 31.74858 1.000 9.99825 407 TYR B CA 1
ATOM 13352 C C . TYR B 1 407 ? 6.73311 -8.91889 31.40216 1.000 10.01667 407 TYR B C 1
ATOM 13353 O O . TYR B 1 407 ? 7.31779 -8.26510 30.53693 1.000 11.04047 407 TYR B O 1
ATOM 13371 N N . ARG B 1 408 ? 7.29729 -9.89753 32.09424 1.000 9.49029 408 ARG B N 1
ATOM 13372 C CA . ARG B 1 408 ? 8.71550 -10.15750 32.09125 1.000 9.72716 408 ARG B CA 1
ATOM 13373 C C . ARG B 1 408 ? 9.10542 -11.42857 31.36844 1.000 9.91666 408 ARG B C 1
ATOM 13374 O O . ARG B 1 408 ? 10.19893 -11.49144 30.83513 1.000 11.02468 408 ARG B O 1
ATOM 13395 N N . ASP B 1 409 ? 8.23156 -12.41547 31.32260 1.000 10.54042 409 ASP B N 1
ATOM 13396 C CA . ASP B 1 409 ? 8.54842 -13.65698 30.63158 1.000 10.94573 409 ASP B CA 1
ATOM 13397 C C . ASP B 1 409 ? 7.25036 -14.39176 30.40557 1.000 10.21670 409 ASP B C 1
ATOM 13398 O O . ASP B 1 409 ? 6.24032 -14.11314 31.05479 1.000 11.45631 409 ASP B O 1
ATOM 13407 N N . VAL B 1 410 ? 7.28425 -15.31521 29.45574 1.000 10.67201 410 VAL B N 1
ATOM 13408 C CA . VAL B 1 410 ? 6.12957 -16.13404 29.12258 1.000 11.05890 410 VAL B CA 1
ATOM 13409 C C . VAL B 1 410 ? 6.61567 -17.46436 28.58139 1.000 10.25881 410 VAL B C 1
ATOM 13410 O O . VAL B 1 410 ? 7.60505 -17.51541 27.84353 1.000 11.21944 410 VAL B O 1
ATOM 13423 N N . ILE B 1 411 ? 5.89961 -18.52434 28.94980 1.000 9.79559 411 ILE B N 1
ATOM 13424 C CA . ILE B 1 411 ? 6.00791 -19.84585 28.36811 1.000 10.37987 411 ILE B CA 1
ATOM 13425 C C . ILE B 1 411 ? 4.59813 -20.38476 28.21789 1.000 10.31144 411 ILE B C 1
ATOM 13426 O O . ILE B 1 411 ? 3.63337 -19.83490 28.72615 1.000 11.49053 411 ILE B O 1
ATOM 13442 N N . ALA B 1 412 ? 4.49654 -21.51124 27.53507 1.000 10.24038 412 ALA B N 1
ATOM 13443 C CA . ALA B 1 412 ? 3.26032 -22.25599 27.47645 1.000 11.09312 412 ALA B CA 1
ATOM 13444 C C . ALA B 1 412 ? 3.47258 -23.65844 28.00971 1.000 11.53264 412 ALA B C 1
ATOM 13445 O O . ALA B 1 412 ? 4.59145 -24.18346 28.01159 1.000 12.51170 412 ALA B O 1
ATOM 13452 N N . SER B 1 413 ? 2.36936 -24.25006 28.43158 1.000 11.68003 413 SER B N 1
ATOM 13453 C CA . SER B 1 413 ? 2.40274 -25.62234 28.86224 1.000 11.99586 413 SER B CA 1
ATOM 13454 C C . SER B 1 413 ? 2.61257 -26.51160 27.64321 1.000 12.84596 413 SER B C 1
ATOM 13455 O O . SER B 1 413 ? 2.35056 -26.09438 26.51551 1.000 12.80911 413 SER B O 1
ATOM 13463 N N . PRO B 1 414 ? 3.05997 -27.74076 27.83918 1.000 14.27245 414 PRO B N 1
ATOM 13464 C CA . PRO B 1 414 ? 3.23424 -28.64708 26.69749 1.000 15.33310 414 PRO B CA 1
ATOM 13465 C C . PRO B 1 414 ? 1.99110 -28.81628 25.86320 1.000 14.94095 414 PRO B C 1
ATOM 13466 O O . PRO B 1 414 ? 2.08443 -28.97293 24.63969 1.000 15.27256 414 PRO B O 1
ATOM 13477 N N . ASP B 1 415 ? 0.82156 -28.86513 26.48828 1.000 14.70671 415 ASP B N 1
ATOM 13478 C CA . ASP B 1 415 ? -0.38805 -29.05687 25.70434 1.000 15.70946 415 ASP B CA 1
ATOM 13479 C C . ASP B 1 415 ? -0.73238 -27.81471 24.91084 1.000 14.31719 415 ASP B C 1
ATOM 13480 O O . ASP B 1 415 ? -1.44788 -27.90682 23.91421 1.000 15.16729 415 ASP B O 1
ATOM 13489 N N . GLY B 1 416 ? -0.23199 -26.65799 25.32655 1.000 12.96703 416 GLY B N 1
ATOM 13490 C CA . GLY B 1 416 ? -0.36212 -25.44156 24.56452 1.000 13.01966 416 GLY B CA 1
ATOM 13491 C C . GLY B 1 416 ? -1.51140 -24.53818 24.92611 1.000 12.51171 416 GLY B C 1
ATOM 13492 O O . GLY B 1 416 ? -1.62866 -23.45797 24.34598 1.000 13.32233 416 GLY B O 1
ATOM 13496 N N . ASN B 1 417 ? -2.36609 -24.94152 25.84997 1.000 12.18272 417 ASN B N 1
ATOM 13497 C CA . ASN B 1 417 ? -3.56197 -24.16818 26.12861 1.000 12.60645 417 ASN B CA 1
ATOM 13498 C C . ASN B 1 417 ? -3.39591 -23.28747 27.34145 1.000 11.92743 417 ASN B C 1
ATOM 13499 O O . ASN B 1 417 ? -4.32373 -22.56919 27.68807 1.000 12.71173 417 ASN B O 1
ATOM 13510 N N . VAL B 1 418 ? -2.25013 -23.33877 27.99543 1.000 11.62739 418 VAL B N 1
ATOM 13511 C CA . VAL B 1 418 ? -2.01459 -22.56052 29.19313 1.000 11.21155 418 VAL B CA 1
ATOM 13512 C C . VAL B 1 418 ? -0.72461 -21.80057 28.99465 1.000 11.59581 418 VAL B C 1
ATOM 13513 O O . VAL B 1 418 ? 0.28345 -22.37633 28.56974 1.000 13.21968 418 VAL B O 1
ATOM 13526 N N . LEU B 1 419 ? -0.75731 -20.51823 29.30081 1.000 10.97994 419 LEU B N 1
ATOM 13527 C CA . LEU B 1 419 ? 0.43174 -19.69058 29.28426 1.000 10.69307 419 LEU B CA 1
ATOM 13528 C C . LEU B 1 419 ? 0.76770 -19.36533 30.72278 1.000 10.97731 419 LEU B C 1
ATOM 13529 O O . LEU B 1 419 ? -0.12716 -19.12421 31.53649 1.000 12.80911 419 LEU B O 1
ATOM 13545 N N . TYR B 1 420 ? 2.05485 -19.35375 31.01227 1.000 10.66412 420 TYR B N 1
ATOM 13546 C CA . TYR B 1 420 ? 2.54968 -18.93204 32.30027 1.000 11.09312 420 TYR B CA 1
ATOM 13547 C C . TYR B 1 420 ? 3.39828 -17.70573 32.08271 1.000 11.39578 420 TYR B C 1
ATOM 13548 O O . TYR B 1 420 ? 4.24841 -17.69368 31.20534 1.000 11.64318 420 TYR B O 1
ATOM 13566 N N . VAL B 1 421 ? 3.17633 -16.69663 32.90030 1.000 11.39578 421 VAL B N 1
ATOM 13567 C CA . VAL B 1 421 ? 3.79453 -15.39992 32.70454 1.000 12.16430 421 VAL B CA 1
ATOM 13568 C C . VAL B 1 421 ? 4.36178 -14.91776 34.02423 1.000 11.05627 421 VAL B C 1
ATOM 13569 O O . VAL B 1 421 ? 3.80789 -15.19732 35.09712 1.000 11.65897 421 VAL B O 1
ATOM 13582 N N . LEU B 1 422 ? 5.48962 -14.22340 33.94330 1.000 10.49304 422 LEU B N 1
ATOM 13583 C CA . LEU B 1 422 ? 6.05201 -13.54359 35.08486 1.000 9.72190 422 LEU B CA 1
ATOM 13584 C C . LEU B 1 422 ? 5.81721 -12.05455 34.90331 1.000 10.16932 422 LEU B C 1
ATOM 13585 O O . LEU B 1 422 ? 5.87151 -11.54093 33.78959 1.000 10.36145 422 LEU B O 1
ATOM 13601 N N . THR B 1 423 ? 5.63741 -11.35758 36.00845 1.000 10.30881 423 THR B N 1
ATOM 13602 C CA . THR B 1 423 ? 5.54784 -9.91064 36.01476 1.000 11.07732 423 THR B CA 1
ATOM 13603 C C . THR B 1 423 ? 6.57644 -9.32958 36.96936 1.000 11.85110 423 THR B C 1
ATOM 13604 O O . THR B 1 423 ? 6.93848 -9.94349 37.97247 1.000 12.52750 423 THR B O 1
ATOM 13615 N N . ASP B 1 424 ? 7.01375 -8.11996 36.65699 1.000 11.92743 424 ASP B N 1
ATOM 13616 C CA . ASP B 1 424 ? 7.93998 -7.44822 37.53632 1.000 12.93018 424 ASP B CA 1
ATOM 13617 C C . ASP B 1 424 ? 7.28331 -7.06119 38.85034 1.000 13.41708 424 ASP B C 1
ATOM 13618 O O . ASP B 1 424 ? 6.06891 -6.83586 38.93881 1.000 13.03019 424 ASP B O 1
ATOM 13627 N N . THR B 1 425 ? 8.13232 -6.94881 39.86752 1.000 14.66197 425 THR B N 1
ATOM 13628 C CA . THR B 1 425 ? 7.69204 -6.59349 41.19700 1.000 16.12267 425 THR B CA 1
ATOM 13629 C C . THR B 1 425 ? 7.45646 -5.09040 41.31975 1.000 17.67022 425 THR B C 1
ATOM 13630 O O . THR B 1 425 ? 6.66067 -4.65567 42.15731 1.000 19.11249 425 THR B O 1
ATOM 13641 N N . ALA B 1 426 ? 8.14713 -4.28585 40.51037 1.000 17.72286 426 ALA B N 1
ATOM 13642 C CA . ALA B 1 426 ? 8.02664 -2.84279 40.57075 1.000 18.37820 426 ALA B CA 1
ATOM 13643 C C . ALA B 1 426 ? 8.44645 -2.26278 39.23381 1.000 18.39136 426 ALA B C 1
ATOM 13644 O O . ALA B 1 426 ? 9.13108 -2.90073 38.43447 1.000 18.98090 426 ALA B O 1
ATOM 13651 N N . GLY B 1 427 ? 8.03089 -1.03087 39.01314 1.000 18.42820 427 GLY B N 1
ATOM 13652 C CA . GLY B 1 427 ? 8.29845 -0.32636 37.78514 1.000 17.83340 427 GLY B CA 1
ATOM 13653 C C . GLY B 1 427 ? 7.05734 0.37260 37.29200 1.000 18.02816 427 GLY B C 1
ATOM 13654 O O . GLY B 1 427 ? 6.00296 0.35152 37.92408 1.000 18.99932 427 GLY B O 1
ATOM 13658 N N . ASN B 1 428 ? 7.20135 1.01111 36.14413 1.000 17.32281 428 ASN B N 1
ATOM 13659 C CA . ASN B 1 428 ? 6.13587 1.76911 35.52690 1.000 17.10963 428 ASN B CA 1
ATOM 13660 C C . ASN B 1 428 ? 5.48929 0.96804 34.41503 1.000 16.27268 428 ASN B C 1
ATOM 13661 O O . ASN B 1 428 ? 6.13987 0.19812 33.72135 1.000 16.27005 428 ASN B O 1
ATOM 13672 N N . VAL B 1 429 ? 4.20447 1.18581 34.22242 1.000 15.63050 429 VAL B N 1
ATOM 13673 C CA . VAL B 1 429 ? 3.48931 0.56383 33.12626 1.000 15.30152 429 VAL B CA 1
ATOM 13674 C C . VAL B 1 429 ? 2.43730 1.53171 32.64348 1.000 15.75420 429 VAL B C 1
ATOM 13675 O O . VAL B 1 429 ? 1.97188 2.39721 33.37244 1.000 16.31479 429 VAL B O 1
ATOM 13688 N N . GLN B 1 430 ? 2.06516 1.36925 31.39062 1.000 15.64103 430 GLN B N 1
ATOM 13689 C CA . GLN B 1 430 ? 1.05332 2.21914 30.80440 1.000 16.39375 430 GLN B CA 1
ATOM 13690 C C . GLN B 1 430 ? -0.32943 1.69055 31.14364 1.000 17.07015 430 GLN B C 1
ATOM 13691 O O . GLN B 1 430 ? -0.60919 0.50603 30.95409 1.000 17.68075 430 GLN B O 1
ATOM 13705 N N . LYS B 1 431 ? -1.18041 2.57202 31.65192 1.000 17.91236 431 LYS B N 1
ATOM 13706 C CA . LYS B 1 431 ? -2.56458 2.25111 31.95049 1.000 19.67309 431 LYS B CA 1
ATOM 13707 C C . LYS B 1 431 ? -3.40332 2.26559 30.67437 1.000 19.63625 431 LYS B C 1
ATOM 13708 O O . LYS B 1 431 ? -2.95369 2.70290 29.60861 1.000 18.82562 431 LYS B O 1
ATOM 13727 N N . ASP B 1 432 ? -4.65252 1.79491 30.81097 1.000 21.31013 432 ASP B N 1
ATOM 13728 C CA . ASP B 1 432 ? -5.56563 1.77856 29.67960 1.000 22.22603 432 ASP B CA 1
ATOM 13729 C C . ASP B 1 432 ? -5.65952 3.15089 29.03203 1.000 23.29195 432 ASP B C 1
ATOM 13730 O O . ASP B 1 432 ? -5.73954 3.25630 27.80665 1.000 23.96571 432 ASP B O 1
ATOM 13739 N N . ASP B 1 433 ? -5.67898 4.21333 29.84034 1.000 24.72633 433 ASP B N 1
ATOM 13740 C CA . ASP B 1 433 ? -5.86235 5.57034 29.32508 1.000 25.91331 433 ASP B CA 1
ATOM 13741 C C . ASP B 1 433 ? -4.57863 6.17261 28.76191 1.000 24.78160 433 ASP B C 1
ATOM 13742 O O . ASP B 1 433 ? -4.59403 7.32085 28.31477 1.000 25.59222 433 ASP B O 1
ATOM 13751 N N . GLY B 1 434 ? -3.47593 5.44233 28.77539 1.000 23.57619 434 GLY B N 1
ATOM 13752 C CA . GLY B 1 434 ? -2.23640 5.90934 28.20854 1.000 22.48922 434 GLY B CA 1
ATOM 13753 C C . GLY B 1 434 ? -1.25994 6.50721 29.20000 1.000 21.86809 434 GLY B C 1
ATOM 13754 O O . GLY B 1 434 ? -0.09250 6.69509 28.85055 1.000 21.71281 434 GLY B O 1
ATOM 13758 N N . SER B 1 435 ? -1.68479 6.79058 30.42376 1.000 21.89704 435 SER B N 1
ATOM 13759 C CA . SER B 1 435 ? -0.79734 7.41107 31.39006 1.000 23.34985 435 SER B CA 1
ATOM 13760 C C . SER B 1 435 ? 0.00485 6.34681 32.13730 1.000 22.43921 435 SER B C 1
ATOM 13761 O O . SER B 1 435 ? -0.24633 5.14699 32.02740 1.000 23.03139 435 SER B O 1
ATOM 13769 N N . VAL B 1 436 ? 0.95894 6.79515 32.91713 1.000 22.32078 436 VAL B N 1
ATOM 13770 C CA . VAL B 1 436 ? 1.83916 5.91534 33.66875 1.000 22.86558 436 VAL B CA 1
ATOM 13771 C C . VAL B 1 436 ? 1.23201 5.61188 35.01819 1.000 22.47343 436 VAL B C 1
ATOM 13772 O O . VAL B 1 436 ? 0.58635 6.45776 35.63994 1.000 23.81832 436 VAL B O 1
ATOM 13785 N N . THR B 1 437 ? 1.46380 4.39136 35.48682 1.000 21.39172 437 THR B N 1
ATOM 13786 C CA . THR B 1 437 ? 1.29407 4.06403 36.88769 1.000 20.30211 437 THR B CA 1
ATOM 13787 C C . THR B 1 437 ? 2.48739 3.22625 37.30099 1.000 19.30463 437 THR B C 1
ATOM 13788 O O . THR B 1 437 ? 3.04816 2.48608 36.49912 1.000 19.05460 437 THR B O 1
ATOM 13799 N N . ASN B 1 438 ? 2.87051 3.34935 38.55828 1.000 20.13104 438 ASN B N 1
ATOM 13800 C CA . ASN B 1 438 ? 3.76325 2.38582 39.17305 1.000 21.19959 438 ASN B CA 1
ATOM 13801 C C . ASN B 1 438 ? 3.02761 1.49792 40.15964 1.000 19.91260 438 ASN B C 1
ATOM 13802 O O . ASN B 1 438 ? 3.66894 0.76001 40.90287 1.000 20.51793 438 ASN B O 1
ATOM 13813 N N . THR B 1 439 ? 1.69889 1.52849 40.15785 1.000 19.30463 439 THR B N 1
ATOM 13814 C CA . THR B 1 439 ? 0.91058 0.56917 40.91547 1.000 19.92839 439 THR B CA 1
ATOM 13815 C C . THR B 1 439 ? 0.65848 -0.59396 39.98013 1.000 19.10987 439 THR B C 1
ATOM 13816 O O . THR B 1 439 ? -0.13431 -0.48794 39.03571 1.000 20.51003 439 THR B O 1
ATOM 13827 N N . LEU B 1 440 ? 1.35493 -1.67736 40.20508 1.000 17.53073 440 LEU B N 1
ATOM 13828 C CA . LEU B 1 440 ? 1.21783 -2.83650 39.34424 1.000 16.56482 440 LEU B CA 1
ATOM 13829 C C . LEU B 1 440 ? 0.13750 -3.74549 39.89869 1.000 16.15162 440 LEU B C 1
ATOM 13830 O O . LEU B 1 440 ? 0.06659 -3.99063 41.10426 1.000 17.21490 440 LEU B O 1
ATOM 13846 N N . GLU B 1 441 ? -0.71192 -4.24678 39.00905 1.000 14.90937 441 GLU B N 1
ATOM 13847 C CA . GLU B 1 441 ? -1.85301 -5.01958 39.47075 1.000 15.45943 441 GLU B CA 1
ATOM 13848 C C . GLU B 1 441 ? -1.40149 -6.29303 40.16865 1.000 14.23034 441 GLU B C 1
ATOM 13849 O O . GLU B 1 441 ? -1.96380 -6.67162 41.20681 1.000 15.63839 441 GLU B O 1
ATOM 13861 N N . ASN B 1 442 ? -0.39423 -6.96625 39.60796 1.000 14.03031 442 ASN B N 1
ATOM 13862 C CA . ASN B 1 442 ? 0.10535 -8.23387 40.12961 1.000 13.78028 442 ASN B CA 1
ATOM 13863 C C . ASN B 1 442 ? 1.60814 -8.14404 40.27117 1.000 13.46182 442 ASN B C 1
ATOM 13864 O O . ASN B 1 442 ? 2.35718 -8.68246 39.44799 1.000 14.35403 442 ASN B O 1
ATOM 13875 N N . PRO B 1 443 ? 2.09124 -7.46899 41.30126 1.000 13.33549 443 PRO B N 1
ATOM 13876 C CA . PRO B 1 443 ? 3.54606 -7.30436 41.44231 1.000 13.40392 443 PRO B CA 1
ATOM 13877 C C . PRO B 1 443 ? 4.24328 -8.63329 41.65269 1.000 12.71963 443 PRO B C 1
ATOM 13878 O O . PRO B 1 443 ? 3.87832 -9.42165 42.52423 1.000 14.70933 443 PRO B O 1
ATOM 13889 N N . GLY B 1 444 ? 5.28593 -8.84969 40.88063 1.000 12.43801 444 GLY B N 1
ATOM 13890 C CA . GLY B 1 444 ? 6.16749 -9.97268 41.08583 1.000 11.84321 444 GLY B CA 1
ATOM 13891 C C . GLY B 1 444 ? 5.41559 -11.27963 41.04821 1.000 11.58528 444 GLY B C 1
ATOM 13892 O O . GLY B 1 444 ? 5.56629 -12.11335 41.93933 1.000 12.79332 444 GLY B O 1
ATOM 13896 N N . SER B 1 445 ? 4.64152 -11.48273 40.00056 1.000 10.86677 445 SER B N 1
ATOM 13897 C CA . SER B 1 445 ? 3.72605 -12.59571 39.98040 1.000 11.72477 445 SER B CA 1
ATOM 13898 C C . SER B 1 445 ? 4.08363 -13.62841 38.94264 1.000 11.79057 445 SER B C 1
ATOM 13899 O O . SER B 1 445 ? 4.76904 -13.36173 37.95896 1.000 12.61172 445 SER B O 1
ATOM 13907 N N . LEU B 1 446 ? 3.63253 -14.82942 39.22608 1.000 11.93532 446 LEU B N 1
ATOM 13908 C CA . LEU B 1 446 ? 3.50696 -15.90397 38.26406 1.000 11.48000 446 LEU B CA 1
ATOM 13909 C C . LEU B 1 446 ? 2.02104 -16.03556 37.99777 1.000 11.17734 446 LEU B C 1
ATOM 13910 O O . LEU B 1 446 ? 1.24691 -16.28992 38.91486 1.000 11.75109 446 LEU B O 1
ATOM 13926 N N . ILE B 1 447 ? 1.62956 -15.83836 36.74602 1.000 11.16944 447 ILE B N 1
ATOM 13927 C CA . ILE B 1 447 ? 0.23603 -15.81275 36.33831 1.000 11.62476 447 ILE B CA 1
ATOM 13928 C C . ILE B 1 447 ? 0.03114 -16.89543 35.30567 1.000 11.18787 447 ILE B C 1
ATOM 13929 O O . ILE B 1 447 ? 0.86320 -17.06442 34.40933 1.000 12.34853 447 ILE B O 1
ATOM 13945 N N . LYS B 1 448 ? -1.07459 -17.60065 35.40366 1.000 12.64593 448 LYS B N 1
ATOM 13946 C CA . LYS B 1 448 ? -1.43760 -18.52669 34.35223 1.000 14.74619 448 LYS B CA 1
ATOM 13947 C C . LYS B 1 448 ? -2.66980 -18.01694 33.62555 1.000 13.68290 448 LYS B C 1
ATOM 13948 O O . LYS B 1 448 ? -3.62150 -17.49358 34.22506 1.000 14.25928 448 LYS B O 1
ATOM 13967 N N . PHE B 1 449 ? -2.62518 -18.15816 32.31750 1.000 12.55382 449 PHE B N 1
ATOM 13968 C CA . PHE B 1 449 ? -3.73137 -17.82910 31.44304 1.000 11.94058 449 PHE B CA 1
ATOM 13969 C C . PHE B 1 449 ? -4.12002 -19.10230 30.73305 1.000 11.31946 449 PHE B C 1
ATOM 13970 O O . PHE B 1 449 ? -3.31226 -19.68858 30.02230 1.000 12.41169 449 PHE B O 1
ATOM 13987 N N . THR B 1 450 ? -5.35143 -19.51807 30.90256 1.000 11.40631 450 THR B N 1
ATOM 13988 C CA . THR B 1 450 ? -5.83695 -20.76491 30.34326 1.000 12.97492 450 THR B CA 1
ATOM 13989 C C . THR B 1 450 ? -6.85639 -20.42684 29.27778 1.000 12.74595 450 THR B C 1
ATOM 13990 O O . THR B 1 450 ? -7.85236 -19.76576 29.55272 1.000 13.23811 450 THR B O 1
ATOM 14001 N N . TYR B 1 451 ? -6.62308 -20.90657 28.07386 1.000 13.52498 451 TYR B N 1
ATOM 14002 C CA . TYR B 1 451 ? -7.57855 -20.68444 27.01218 1.000 13.61447 451 TYR B CA 1
ATOM 14003 C C . TYR B 1 451 ? -8.91368 -21.28485 27.40393 1.000 14.28561 451 TYR B C 1
ATOM 14004 O O . TYR B 1 451 ? -8.96788 -22.39884 27.92952 1.000 16.18583 451 TYR B O 1
ATOM 14022 N N . LYS B 1 452 ? -9.98554 -20.54756 27.16949 1.000 14.80409 452 LYS B N 1
ATOM 14023 C CA . LYS B 1 452 ? -11.32406 -21.04480 27.48411 1.000 16.39638 452 LYS B CA 1
ATOM 14024 C C . LYS B 1 452 ? -11.73777 -22.17391 26.52845 1.000 18.28345 452 LYS B C 1
ATOM 14025 O O . LYS B 1 452 ? -11.66158 -22.03862 25.32265 1.000 21.60753 452 LYS B O 1
#

Secondary structure (DSSP, 8-state):
-PPPPHHHHHT---TTEEEEEEE---SSEEEEEE-TTSSEEEEETTT-EEEEE-TTT--EEEEEE-TT----TTSS-SEEEEEE-TTTTTS-EEEEEEEEE-TT--SSSS-EEEEEEEEEEETTTTEEEEEEEEEEEE---SS--EEEEEE-TTS-EEEEE--TTTTSGGGTTSPP-TT----HHHHHTT--TT-SSEEEEE-TTSPPPTT--EETTEE-SEEEE--SEEEEEEE-TTS-EEEEEE-SSS-EEEEEE-TT-B--TTT-SSSSS-SS--EE-GGG-S-TT-----STTSS--TT--EE-GGG---SSB---SEEE----TT--TT-TTSTT-GGGSSS---B---EE----TTPPTT-TTEEEEEBTTT--EEEEEE-TTSSSEEEEEEEES--SS-EEEEEE-TTSSEEEEEE-SS--EE-TTS-EE---SSTT-EEEEEE-/-PPPPHHHHHT---TTEEEEEEE---SSEEEEEE-TTSSEEEEETTT-EEEEE-TTT--EEEEEE-TT----TTSS-SEEEEEE-TTTTTS-EEEEEEEEE-TT---TTS-EEEEEEEEEEETTTTEEEEEEEEEEEE---SS--EEEEEE-TTS-EEEEE--TTTTSGGGTTSPP-TT----HHHHHTT--TT-SSEEEEE-TTSPPPTTSPEETTEE-SEEEE--SEEEEEEE-TTS-EEEEEE-SSS-EEEEEE-TT-B--TTT-SSSSS-SS--EE-GGGSS-TT-----STTSS--TTS-EE-GGG---SSB---SEEE----TT--TT-GGG-S-GGGGSS---B---EE----TTPPTT-TTEEEEEBTTT--EEEEEE-TTSSSEEEEEEEES--SS-EEEEEE-TTSSEEEEEE-SS--EE-TTS-EE---SSTT-EEEEEE-

Radius of gyration: 28.86 Å; Cα contacts (8 Å, |Δi|>4): 2697; chains: 2; bounding box: 62×59×85 Å

Foldseek 3Di:
DDADDLLQLLVQAPPLWDKDFLFQDAAFWFDWDCDPVRWIWTAHFAQQWIKTARVVNSDIDGLERDPQFHADPLFPFGKAEWEAQPVCVVPVKIKTKHWHADVVDPDPQFGIKIFIWMWGADPVSRYTDDIDTQAIRHGEARPQQQFYWYQFPVRWIKTFGAQRQACDDPNVQPFGLQVPDDDPVCQVVSNNDSRHQFTFIAHPSNAFPPPADDDPRDRHRGFETAAHRWNAWDADPLGWIWTWGFDQLWATFIATRDGPAYQQPPQDRADLDLFQAWRFRNNQFPDVVFDAPSSRQLDGDPRTDIGRSVRDDDDRHGHGLQTLDTHGSPDDCQDDDAPVCSSLVRSHFAWQYKEFQDAAQQADPPLAQWIWTFGQAAQWIWTWHDPNVNPHTDDDTRTHNGFFFGWRYWDARRNHQKIKTFTAQWDWYADSSGYIDGDGPRHGTIMMIGRD/DDADDLQQLLVQAPPLWDKDFLDFPQQFWFEWDQDPVRWIWIARFCFQWIWTAHRVNRDIDRQERDPQFDADPQFPFGKAEWDAQPPCVVFVKIKTKGWHADPVDPDPQQGIKIWIWMWGQDPVSSHTDDIDTQAIRHGDARDQQQFYWYQFPVRWIKTFGAQRQACDDPNNQPFGLQLPDDDVVCVVVSNHPSSHQFIFTAHPSNAFPPPADDDPRDGGRGFETAAHRWNAWDAEPVGWIWTWGFDQLWATFIATRDGHAYQQPPQDRADLDLFQAWRFNNNQFPDNVFDAPSSRQLDGDPRTDTGRSVRDDDDRHGHGLQTLDTHGSPDDQCDQPQHRVSSLVRSHFAWQYKEFQDAAQQADPPLAQWIWTFGQAAQWIWTWHDPNVNPHTDDDTRTHNGFFFGWHYWDARRNHFKIKTFTAQWDWYADSSNYIDGDGPRHGTIMMIGRD

Sequence (904 aa):
DVPLTPSQFAKAKSENFDKKVILSNLNKPHALLWGPDNQIWLTERATGKILRVNPESGSVKTVFQVPEIVNDADGQNGLLGFAFHPDFKNNPYIYISGTFKNPKSTDKELPNQTIIRRYTYNKSTDTLEKPVDLLAGLPSSKDHQSGRLVIGPDQKIYYTIGDQGRNQLAYLFLPNQAQHTPTQQELNGKDYHTYMGKVLRLNLDGSIPKDNPSFNGVVSHIYTLGHRNPQGLAFTPNGKLLQSEQGPNSDDEINLIVKGGNYGWPNVAGYKDDSGYAYANYSAAANKSIKDLAQNGVKVAAGVPVTKESEWTGKNFVPPLKTLYTVQDTYNYNDPTCGEMTYICWPTVAPSSAYVYKGGKKAITGWENTLLVPSLKRGVIFRIKLDPTYSTTYDDAVPMFKSNNRYRDVIASPDGNVLYVLTDTAGNVQKDDGSVTNTLENPGSLIKFTYKDVPLTPSQFAKAKSENFDKKVILSNLNKPHALLWGPDNQIWLTERATGKILRVNPESGSVKTVFQVPEIVNDADGQNGLLGFAFHPDFKNNPYIYISGTFKNPKSTDKELPNQTIIRRYTYNKSTDTLEKPVDLLAGLPSSKDHQSGRLVIGPDQKIYYTIGDQGRNQLAYLFLPNQAQHTPTQQELNGKDYHTYMGKVLRLNLDGSIPKDNPSFNGVVSHIYTLGHRNPQGLAFTPNGKLLQSEQGPNSDDEINLIVKGGNYGWPNVAGYKDDSGYAYANYSAAANKSIKDLAQQNGVKVAAGVPVTKESEWTGKNFVPPLKTLYTVQDTYNYNDPTCGEMTYICWPTVAPSSAYVYKGGKKAITGWENTLLVPSLKRGVIFRIKLDPTYSTTYDDAVPMFKSNNRYRDVIASPDGNVLYVLTDTAGNVQKDDGSVTNTLENPGSLIKFTYK

Nearest PDB structures (foldseek):
  8re0-assembly1_A  TM=9.988E-01  e=1.496E-95  Acinetobacter calcoaceticus
  8rg1-assembly1_B  TM=9.988E-01  e=1.401E-94  Acinetobacter calcoaceticus
  1cru-assembly1_A  TM=1.001E+00  e=5.018E-93  Acinetobacter calcoaceticus
  5min-assembly1_A  TM=9.977E-01  e=1.298E-92  Acinetobacter calcoaceticus
  1c9u-assembly1_A  TM=1.000E+00  e=3.082E-89  Acinetobacter calcoaceticus

Organism: Acinetobacter calcoaceticus (NCBI:txid471)